Protein AF-A0A359CTF2-F1 (afdb_monomer_lite)

Sequence (781 aa):
MKNLLLIFLCFPIFINGQSLSPWFYEDNHPYCYDSLNTSKTYDYVPNGLQFTPKDNFKGLIIFVNFQGSYSNAPNSITVNGWNHDNVDLSKNYISTVQSDGTALDYFYSNNSQFAQYANNPNVKNISKFYHEMSMQQFYFTSEVYKRNNQVFSVSIDPTDANSWYNLNYKVMQKILSDDSSFNWAPYDNRKNNPYYDFDNTDTITNPPDSIPDYIVFIYKYNAAIGNHLYSNGLTPTNMNTWSGSGGGLASASLSSPINFNGYSFDGCGYTHCLGEASLVGLFIHEVAHNIYGSPHYSGANTVSGAYFFPENGWSMMNLGFGAFSSALGWERWYLDWIDIKSNNQTIFSNIFTSTDLTANGEYILSDFITTGDVVRIKIPNGTGRNQYLWLENHQGVSIFDSRFAINNGDDEPFSPSPRGLVAYIDAINDDKSNTYIFDAGAGGIKYLDSQGKYDYSWDSIYSSPNHLWGNRIYNYHIDNNNPISGQMPCNAIMSNYNYDTVITKVFYTNSTPVDDEAYWLIKRDGTYTDDMLQSNINFPVGSRLGISSSPMLVNYPNYSSTTFQGTYFINGISVEVLEQYSDGRIKIKVRFNDIDVTQNLRWCGKIELNDITENTNPDIIITTNKTLTIDKSGTPNRHTLYNDQFINPTIFSCLNNSYFKMNNTSFVNVDNGSTLSLKSGSKYEVNSGAILRIRSGSTLVIEQGSQLLINDGGQVIIEGTGKLDYQGGTITLNGSNAKLEIAGNLTIAANKTFTFSGSGYVKFSSTASSANNITANAGSA

Foldseek 3Di:
DDDDDDDDDADFFDDDALLDQLQFAFAFAPPPPPPPCPPFDFFFLCLFFFHRQFDDAEEEEAEAAEDDDPPPQPCPPCPPVDDSPDPPVVDDVCPCQDFQQDNQLAFAQDDVVCVVCVQPLNRPYQQNQSCLLLLNGGGYGYGYDDDPSGRDHQYFHQPPDPAPQAVLQRSVVSCCVPCLPDDLVVQQAWATGCNRRDRGVPCVVTNGDLEGSEYEYAYPAALVCQVVCVVRVRHDPPCSVHGCQSAKYLWSHHPDWDARPNHTYPTHYIYGNHHPPNNRLRRLLSVLCRTQVDALQAQALPWQALADFRHAAEASNGSQQHLFQHHDLVSSVLNVSDAAAFPLRPHHQAEEDPVNQDPQQKGKADACSNRVHKHWYWFPPAAPATKIKIKHFHAPSHSRSWGDFDFFLVRHTDFTRAGTIWMKMFRFDDDSRDRPGQFPSHNRIGTAALVFFFQKDWDLDFFQDSRRNRHGHIEIEGDDGEQEPGDFLLTFAFDPNVPDQFQQDDNDGRTRRGPGRTRHHQHYPNRGDPSPSVRRRHADAFGKEDPQDGNHDWHRFGADQVVLAGETEHFQWMKHFHDQDPNRMTMIGIDGLNAERPAAEEYEGEYEYDQHPVLPDANHEDDAQYEYEDFWHSGQRGGGDDPRDSTDAYEYEYEASHEAEYDALYEYEYDDQHEYEYYANYEYEFDANYEYEFEANYEYEAAANGEYHFAANGEYEQDDAYEYEYHHHAYEQAHQRREYEDQAAYEYDALHEDDYDYNYDYHDNHPPDDDPRYHYPHNYD

pLDDT: mean 85.81, std 18.21, range [21.33, 98.94]

Structure (mmCIF, N/CA/C/O backbone):
data_AF-A0A359CTF2-F1
#
_entry.id   AF-A0A359CTF2-F1
#
loop_
_atom_site.group_PDB
_atom_site.id
_atom_site.type_symbol
_atom_site.label_atom_id
_atom_site.label_alt_id
_atom_site.label_comp_id
_atom_site.label_asym_id
_atom_site.label_entity_id
_atom_site.label_seq_id
_atom_site.pdbx_PDB_ins_code
_atom_site.Cartn_x
_atom_site.Cartn_y
_atom_site.Cartn_z
_atom_site.occupancy
_atom_site.B_iso_or_equiv
_atom_site.auth_seq_id
_atom_site.auth_comp_id
_atom_site.auth_asym_id
_atom_site.auth_atom_id
_atom_site.pdbx_PDB_model_num
ATOM 1 N N . MET A 1 1 ? 15.789 -44.305 -26.386 1.00 34.88 1 MET A N 1
ATOM 2 C CA . MET A 1 1 ? 14.995 -43.094 -26.677 1.00 34.88 1 MET A CA 1
ATOM 3 C C . MET A 1 1 ? 15.516 -42.010 -25.732 1.00 34.88 1 MET A C 1
ATOM 5 O O . MET A 1 1 ? 15.122 -42.049 -24.585 1.00 34.88 1 MET A O 1
ATOM 9 N N . LYS A 1 2 ? 16.553 -41.185 -25.950 1.00 26.42 2 LYS A N 1
ATOM 10 C CA . LYS A 1 2 ? 17.190 -40.493 -27.095 1.00 26.42 2 LYS A CA 1
ATOM 11 C C . LYS A 1 2 ? 16.299 -39.496 -27.849 1.00 26.42 2 LYS A C 1
ATOM 13 O O . LYS A 1 2 ? 15.720 -39.874 -28.860 1.00 26.42 2 LYS A O 1
ATOM 18 N N . ASN A 1 3 ? 16.220 -38.274 -27.298 1.00 25.81 3 ASN A N 1
ATOM 19 C CA . ASN A 1 3 ? 16.389 -36.930 -27.908 1.00 25.81 3 ASN A CA 1
ATOM 20 C C . ASN A 1 3 ? 15.610 -35.924 -27.024 1.00 25.81 3 ASN A C 1
ATOM 22 O O . ASN A 1 3 ? 14.391 -35.993 -26.999 1.00 25.81 3 ASN A O 1
ATOM 26 N N . LEU A 1 4 ? 16.203 -35.191 -26.071 1.00 27.14 4 LEU A N 1
ATOM 27 C CA . LEU A 1 4 ? 17.204 -34.107 -26.137 1.00 27.14 4 LEU A CA 1
ATOM 28 C C . LEU A 1 4 ? 16.616 -32.778 -26.653 1.00 27.14 4 LEU A C 1
ATOM 30 O O . LEU A 1 4 ? 16.695 -32.489 -27.841 1.00 27.14 4 LEU A O 1
ATOM 34 N N . LEU A 1 5 ? 16.053 -31.990 -25.728 1.00 22.88 5 LEU A N 1
ATOM 35 C CA . LEU A 1 5 ? 16.020 -30.522 -25.755 1.00 22.88 5 LEU A CA 1
ATOM 36 C C . LEU A 1 5 ? 15.822 -30.030 -24.302 1.00 22.88 5 LEU A C 1
ATOM 38 O O . LEU A 1 5 ? 14.699 -29.882 -23.835 1.00 22.88 5 LEU A O 1
ATOM 42 N N . LEU A 1 6 ? 16.920 -29.885 -23.555 1.00 21.33 6 LEU A N 1
ATOM 43 C CA . LEU A 1 6 ? 16.948 -29.174 -22.272 1.00 21.33 6 LEU A CA 1
ATOM 44 C C . LEU A 1 6 ? 17.590 -27.811 -22.545 1.00 21.33 6 LEU A C 1
ATOM 46 O O . LEU A 1 6 ? 18.758 -27.754 -22.931 1.00 21.33 6 LEU A O 1
ATOM 50 N N . ILE A 1 7 ? 16.818 -26.739 -22.389 1.00 23.25 7 ILE A N 1
ATOM 51 C CA . ILE A 1 7 ? 17.332 -25.369 -22.327 1.00 23.25 7 ILE A CA 1
ATOM 52 C C . ILE A 1 7 ? 17.661 -25.106 -20.854 1.00 23.25 7 ILE A C 1
ATOM 54 O O . ILE A 1 7 ? 16.804 -25.261 -19.990 1.00 23.25 7 ILE A O 1
ATOM 58 N N . PHE A 1 8 ? 18.929 -24.796 -20.589 1.00 21.66 8 PHE A N 1
ATOM 59 C CA . PHE A 1 8 ? 19.497 -24.510 -19.273 1.00 21.66 8 PHE A CA 1
ATOM 60 C C . PHE A 1 8 ? 19.067 -23.125 -18.769 1.00 21.66 8 PHE A C 1
ATOM 62 O O . PHE A 1 8 ? 19.330 -22.137 -19.448 1.00 21.66 8 PHE A O 1
ATOM 69 N N . LEU A 1 9 ? 18.510 -23.054 -17.557 1.00 23.55 9 LEU A N 1
ATOM 70 C CA . LEU A 1 9 ? 18.412 -21.849 -16.723 1.00 23.55 9 LEU A CA 1
ATOM 71 C C . LEU A 1 9 ? 18.496 -22.301 -15.255 1.00 23.55 9 LEU A C 1
ATOM 73 O O . LEU A 1 9 ? 17.495 -22.746 -14.708 1.00 23.55 9 LEU A O 1
ATOM 77 N N . CYS A 1 10 ? 19.684 -22.224 -14.647 1.00 22.80 10 CYS A N 1
ATOM 78 C CA . CYS A 1 10 ? 19.914 -22.570 -13.235 1.00 22.80 10 CYS A CA 1
ATOM 79 C C . CYS A 1 10 ? 20.862 -21.538 -12.591 1.00 22.80 10 CYS A C 1
ATOM 81 O O . CYS A 1 10 ? 21.910 -21.214 -13.161 1.00 22.80 10 CYS A O 1
ATOM 83 N N . PHE A 1 11 ? 20.506 -21.016 -11.412 1.00 29.95 11 PHE A N 1
ATOM 84 C CA . PHE A 1 11 ? 21.159 -19.911 -10.679 1.00 29.95 11 PHE A CA 1
ATOM 85 C C . PHE A 1 11 ? 21.694 -20.381 -9.308 1.00 29.95 11 PHE A C 1
ATOM 87 O O . PHE A 1 11 ? 20.940 -21.027 -8.584 1.00 29.95 11 PHE A O 1
ATOM 94 N N . PRO A 1 12 ? 22.922 -19.998 -8.880 1.00 25.72 12 PRO A N 1
ATOM 95 C CA . PRO A 1 12 ? 23.175 -19.915 -7.433 1.00 25.72 12 PRO A CA 1
ATOM 96 C C . PRO A 1 12 ? 23.999 -18.699 -6.919 1.00 25.72 12 PRO A C 1
ATOM 98 O O . PRO A 1 12 ? 25.099 -18.430 -7.386 1.00 25.72 12 PRO A O 1
ATOM 101 N N . ILE A 1 13 ? 23.423 -18.045 -5.892 1.00 27.03 13 ILE A N 1
ATOM 102 C CA . ILE A 1 13 ? 23.929 -17.627 -4.549 1.00 27.03 13 ILE A CA 1
ATOM 103 C C . ILE A 1 13 ? 25.204 -16.766 -4.384 1.00 27.03 13 ILE A C 1
ATOM 105 O O . ILE A 1 13 ? 26.294 -17.254 -4.650 1.00 27.03 13 ILE A O 1
ATOM 109 N N . PHE A 1 14 ? 25.078 -15.617 -3.682 1.00 27.73 14 PHE A N 1
ATOM 110 C CA . PHE A 1 14 ? 25.972 -15.181 -2.579 1.00 27.73 14 PHE A CA 1
ATOM 111 C C . PHE A 1 14 ? 25.234 -14.342 -1.509 1.00 27.73 14 PHE A C 1
ATOM 113 O O . PHE A 1 14 ? 24.176 -13.777 -1.756 1.00 27.73 14 PHE A O 1
ATOM 120 N N . ILE A 1 15 ? 25.813 -14.347 -0.303 1.00 26.53 15 ILE A N 1
ATOM 121 C CA . ILE A 1 15 ? 25.227 -14.221 1.042 1.00 26.53 15 ILE A CA 1
ATOM 122 C C . ILE A 1 15 ? 25.318 -12.792 1.609 1.00 26.53 15 ILE A C 1
ATOM 124 O O . ILE A 1 15 ? 26.418 -12.253 1.694 1.00 26.53 15 ILE A O 1
ATOM 128 N N . ASN A 1 16 ? 24.199 -12.252 2.104 1.00 25.34 16 ASN A N 1
ATOM 129 C CA . ASN A 1 16 ? 24.033 -11.504 3.368 1.00 25.34 16 ASN A CA 1
ATOM 130 C C . ASN A 1 16 ? 22.548 -11.139 3.516 1.00 25.34 16 ASN A C 1
ATOM 132 O O . ASN A 1 16 ? 21.977 -10.748 2.521 1.00 25.34 16 ASN A O 1
ATOM 136 N N . GLY A 1 17 ? 21.964 -11.279 4.719 1.00 28.66 17 GLY A N 1
ATOM 137 C CA . GLY A 1 17 ? 20.663 -10.734 5.172 1.00 28.66 17 GLY A CA 1
ATOM 138 C C . GLY A 1 17 ? 19.421 -10.958 4.288 1.00 28.66 17 GLY A C 1
ATOM 139 O O . GLY A 1 17 ? 19.388 -10.552 3.143 1.00 28.66 17 GLY A O 1
ATOM 140 N N . GLN A 1 18 ? 18.306 -11.481 4.815 1.00 34.75 18 GLN A N 1
ATOM 141 C CA . GLN A 1 18 ? 17.031 -11.432 4.058 1.00 34.75 18 GLN A CA 1
ATOM 142 C C . GLN A 1 18 ? 16.548 -9.999 3.742 1.00 34.75 18 GLN A C 1
ATOM 144 O O . GLN A 1 18 ? 15.593 -9.845 2.982 1.00 34.75 18 GLN A O 1
ATOM 149 N N . SER A 1 19 ? 17.200 -8.967 4.291 1.00 31.33 19 SER A N 1
ATOM 150 C CA . SER A 1 19 ? 17.039 -7.567 3.888 1.00 31.33 19 SER A CA 1
ATOM 151 C C . SER A 1 19 ? 17.672 -7.250 2.527 1.00 31.33 19 SER A C 1
ATOM 153 O O . SER A 1 19 ? 17.452 -6.176 1.986 1.00 31.33 19 SER A O 1
ATOM 155 N N . LEU A 1 20 ? 18.436 -8.168 1.940 1.00 35.09 20 LEU A N 1
ATOM 156 C CA . LEU A 1 20 ? 19.222 -7.931 0.741 1.00 35.09 20 LEU A CA 1
ATOM 157 C C . LEU A 1 20 ? 18.832 -8.936 -0.348 1.00 35.09 20 LEU A C 1
ATOM 159 O O . LEU A 1 20 ? 19.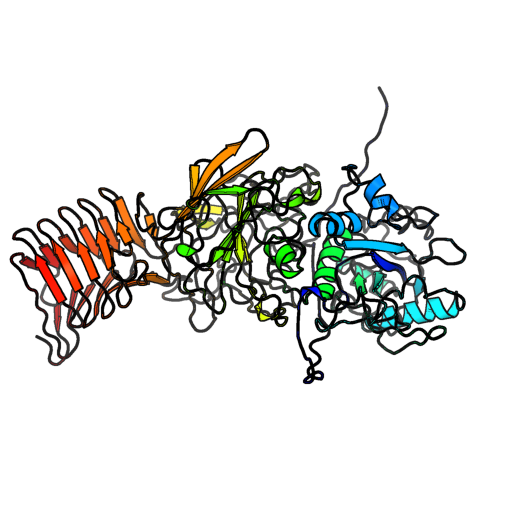498 -9.940 -0.600 1.00 35.09 20 LEU A O 1
ATOM 163 N N . SER A 1 21 ? 17.700 -8.663 -0.997 1.00 33.25 21 SER A N 1
ATOM 164 C CA . SER A 1 21 ? 17.375 -9.298 -2.274 1.00 33.25 21 SER A CA 1
ATOM 165 C C . SER A 1 21 ? 18.466 -8.931 -3.293 1.00 33.25 21 SER A C 1
ATOM 167 O O . SER A 1 21 ? 18.719 -7.742 -3.481 1.00 33.25 21 SER A O 1
ATOM 169 N N . PRO A 1 22 ? 19.094 -9.896 -3.989 1.00 31.92 22 PRO A N 1
ATOM 170 C CA . PRO A 1 22 ? 20.171 -9.631 -4.947 1.00 31.92 22 PRO A CA 1
ATOM 171 C C . PRO A 1 22 ? 19.731 -8.884 -6.218 1.00 31.92 22 PRO A C 1
ATOM 173 O O . PRO A 1 22 ? 20.535 -8.725 -7.133 1.00 31.92 22 PRO A O 1
ATOM 176 N N . TRP A 1 23 ? 18.469 -8.458 -6.313 1.00 40.25 23 TRP A N 1
ATOM 177 C CA . TRP A 1 23 ? 17.878 -8.061 -7.588 1.00 40.25 23 TRP A CA 1
ATOM 178 C C . TRP A 1 23 ? 17.891 -6.567 -7.889 1.00 40.25 23 TRP A C 1
ATOM 180 O O . TRP A 1 23 ? 17.783 -6.239 -9.065 1.00 40.25 23 TRP A O 1
ATOM 190 N N . PHE A 1 24 ? 18.103 -5.688 -6.905 1.00 38.66 24 PHE A N 1
ATOM 191 C CA . PHE A 1 24 ? 18.259 -4.246 -7.131 1.00 38.66 24 PHE A CA 1
ATOM 192 C C . PHE A 1 24 ? 19.086 -3.629 -6.000 1.00 38.66 24 PHE A C 1
ATOM 194 O O . PHE A 1 24 ? 18.597 -3.498 -4.879 1.00 38.66 24 PHE A O 1
ATOM 201 N N . TYR A 1 25 ? 20.344 -3.285 -6.277 1.00 39.31 25 TYR A N 1
ATOM 202 C CA . TYR A 1 25 ? 21.184 -2.515 -5.367 1.00 39.31 25 TYR A CA 1
ATOM 203 C C . TYR A 1 25 ? 21.468 -1.135 -5.962 1.00 39.31 25 TYR A C 1
ATOM 205 O O . TYR A 1 25 ? 22.064 -1.023 -7.022 1.00 39.31 25 TYR A O 1
ATOM 213 N N . GLU A 1 26 ? 21.114 -0.097 -5.214 1.00 43.16 26 GLU A N 1
ATOM 214 C CA . GLU A 1 26 ? 21.564 1.285 -5.408 1.00 43.16 26 GLU A CA 1
ATOM 215 C C . GLU A 1 26 ? 21.229 1.889 -6.782 1.00 43.16 26 GLU A C 1
ATOM 217 O O . GLU A 1 26 ? 21.978 1.749 -7.740 1.00 43.16 26 GLU A O 1
ATOM 222 N N . ASP A 1 27 ? 20.139 2.653 -6.824 1.00 44.91 27 ASP A N 1
ATOM 223 C CA . ASP A 1 27 ? 19.875 3.662 -7.850 1.00 44.91 27 ASP A CA 1
ATOM 224 C C . ASP A 1 27 ? 20.163 5.032 -7.224 1.00 44.91 27 ASP A C 1
ATOM 226 O O . ASP A 1 27 ? 19.716 5.314 -6.110 1.00 44.91 27 ASP A O 1
ATOM 230 N N . ASN A 1 28 ? 20.946 5.866 -7.906 1.00 41.25 28 ASN A N 1
ATOM 231 C CA . ASN A 1 28 ? 21.201 7.229 -7.459 1.00 41.25 28 ASN A CA 1
ATOM 232 C C . ASN A 1 28 ? 20.772 8.202 -8.539 1.00 41.25 28 ASN A C 1
ATOM 234 O O . ASN A 1 28 ? 21.333 8.256 -9.630 1.00 41.25 28 ASN A O 1
ATOM 238 N N . HIS A 1 29 ? 19.827 9.054 -8.196 1.00 46.12 29 HIS A N 1
ATOM 239 C CA . HIS A 1 29 ? 19.410 10.102 -9.093 1.00 46.12 29 HIS A CA 1
ATOM 240 C C . HIS A 1 29 ? 20.409 11.268 -8.990 1.00 46.12 29 HIS A C 1
ATOM 242 O O . HIS A 1 29 ? 20.531 11.874 -7.920 1.00 46.12 29 HIS A O 1
ATOM 248 N N . PRO A 1 30 ? 21.104 11.688 -10.066 1.00 38.97 30 PRO A N 1
ATOM 249 C CA . PRO A 1 30 ? 21.613 13.053 -10.088 1.00 38.97 30 PRO A CA 1
ATOM 250 C C . PRO A 1 30 ? 20.377 13.950 -10.043 1.00 38.97 30 PRO A C 1
ATOM 252 O O . PRO A 1 30 ? 19.595 13.917 -10.986 1.00 38.97 30 PRO A O 1
ATOM 255 N N . TYR A 1 31 ? 20.135 14.654 -8.934 1.00 41.62 31 TYR A N 1
ATOM 256 C CA . TYR A 1 31 ? 19.016 15.585 -8.751 1.00 41.62 31 TYR A CA 1
ATOM 257 C C . TYR A 1 31 ? 18.668 16.312 -10.064 1.00 41.62 31 TYR A C 1
ATOM 259 O O . TYR A 1 31 ? 19.321 17.286 -10.425 1.00 41.62 31 TYR A O 1
ATOM 267 N N . CYS A 1 32 ? 17.652 15.829 -10.788 1.00 37.25 32 CYS A N 1
ATOM 268 C CA . CYS A 1 32 ? 17.127 16.507 -11.974 1.00 37.25 32 CYS A CA 1
ATOM 269 C C . CYS A 1 32 ? 15.927 17.390 -11.617 1.00 37.25 32 CYS A C 1
ATOM 271 O O . CYS A 1 32 ? 15.266 17.935 -12.499 1.00 37.25 32 CYS A O 1
ATOM 273 N N . TYR A 1 33 ? 15.675 17.592 -10.316 1.00 37.72 33 TYR A N 1
ATOM 274 C CA . TYR A 1 33 ? 14.961 18.776 -9.867 1.00 37.72 33 TYR A CA 1
ATOM 275 C C . TYR A 1 33 ? 15.854 19.970 -10.111 1.00 37.72 33 TYR A C 1
ATOM 277 O O . TYR A 1 33 ? 16.556 20.462 -9.225 1.00 37.72 33 TYR A O 1
ATOM 285 N N . ASP A 1 34 ? 15.822 20.426 -11.351 1.00 36.31 34 ASP A N 1
ATOM 286 C CA . ASP A 1 34 ? 16.354 21.714 -11.655 1.00 36.31 34 ASP A CA 1
ATOM 287 C C . ASP A 1 34 ? 15.476 22.751 -10.949 1.00 36.31 34 ASP A C 1
ATOM 289 O O . ASP A 1 34 ? 14.381 23.108 -11.384 1.00 36.31 34 ASP A O 1
ATOM 293 N N . SER A 1 35 ? 15.973 23.241 -9.816 1.00 37.41 35 SER A N 1
ATOM 294 C CA . SER A 1 35 ? 15.488 24.461 -9.171 1.00 37.41 35 SER A CA 1
ATOM 295 C C . SER A 1 35 ? 15.533 25.695 -10.100 1.00 37.41 35 SER A C 1
ATOM 297 O O . SER A 1 35 ? 15.139 26.782 -9.678 1.00 37.41 35 SER A O 1
ATOM 299 N N . LEU A 1 36 ? 15.992 25.558 -11.355 1.00 38.59 36 LEU A N 1
ATOM 300 C CA . LEU A 1 36 ? 16.152 26.647 -12.316 1.00 38.59 36 LEU A CA 1
ATOM 301 C C . LEU A 1 36 ? 14.951 26.934 -13.224 1.00 38.59 36 LEU A C 1
ATOM 303 O O . LEU A 1 36 ? 15.051 27.886 -13.995 1.00 38.59 36 LEU A O 1
ATOM 307 N N . ASN A 1 37 ? 13.811 26.231 -13.144 1.00 42.41 37 ASN A N 1
ATOM 308 C CA . ASN A 1 37 ? 12.670 26.571 -14.010 1.00 42.41 37 ASN A CA 1
ATOM 309 C C . ASN A 1 37 ? 11.421 27.052 -13.260 1.00 42.41 37 ASN A C 1
ATOM 311 O O . ASN A 1 37 ? 10.373 26.416 -13.238 1.00 42.41 37 ASN A O 1
ATOM 315 N N . THR A 1 38 ? 11.521 28.253 -12.688 1.00 42.38 38 THR A N 1
ATOM 316 C CA . THR A 1 38 ? 10.411 29.014 -12.080 1.00 42.38 38 THR A CA 1
ATOM 317 C C . THR A 1 38 ? 9.432 29.611 -13.107 1.00 42.38 38 THR A C 1
ATOM 319 O O . THR A 1 38 ? 8.603 30.445 -12.747 1.00 42.38 38 THR A O 1
ATOM 322 N N . SER A 1 39 ? 9.521 29.206 -14.382 1.00 44.59 39 SER A N 1
ATOM 323 C CA . SER A 1 39 ? 8.751 29.769 -15.502 1.00 44.59 39 SER A CA 1
ATOM 324 C C . SER A 1 39 ? 7.784 28.794 -16.185 1.00 44.59 39 SER A C 1
ATOM 326 O O . SER A 1 39 ? 7.246 29.121 -17.241 1.00 44.59 39 SER A O 1
ATOM 328 N N . LYS A 1 40 ? 7.542 27.612 -15.602 1.00 56.12 40 LYS A N 1
ATOM 329 C CA . LYS A 1 40 ? 6.634 26.618 -16.189 1.00 56.12 40 LYS A CA 1
ATOM 330 C C . LYS A 1 40 ? 5.182 27.082 -16.169 1.00 56.12 40 LYS A C 1
ATOM 332 O O . LYS A 1 40 ? 4.724 27.686 -15.197 1.00 56.12 40 LYS A O 1
ATOM 337 N N . THR A 1 41 ? 4.463 26.766 -17.242 1.00 56.16 41 THR A N 1
ATOM 338 C CA . THR A 1 41 ? 3.078 27.211 -17.430 1.00 56.16 41 THR A CA 1
ATOM 339 C C . THR A 1 41 ? 2.082 26.148 -16.968 1.00 56.16 41 THR A C 1
ATOM 341 O O . THR A 1 41 ? 1.069 26.522 -16.378 1.00 56.16 41 THR A O 1
ATOM 344 N N . TYR A 1 42 ? 2.378 24.855 -17.188 1.00 68.38 42 TYR A N 1
ATOM 345 C CA . TYR A 1 42 ? 1.537 23.717 -16.788 1.00 68.38 42 TYR A CA 1
ATOM 346 C C . TYR A 1 42 ? 2.366 22.424 -16.645 1.00 68.38 42 TYR A C 1
ATOM 348 O O . TYR A 1 42 ? 2.779 21.852 -17.644 1.00 68.38 42 TYR A O 1
ATOM 356 N N . ASP A 1 43 ? 2.571 21.920 -15.425 1.00 85.56 43 ASP A N 1
ATOM 357 C CA . ASP A 1 43 ? 3.131 20.575 -15.219 1.00 85.56 43 ASP A CA 1
ATOM 358 C C . ASP A 1 43 ? 2.029 19.514 -15.434 1.00 85.56 43 ASP A C 1
ATOM 360 O O . ASP A 1 43 ? 0.967 19.587 -14.815 1.00 85.56 43 ASP A O 1
ATOM 364 N N . TYR A 1 44 ? 2.266 18.527 -16.305 1.00 93.69 44 TYR A N 1
ATOM 365 C CA . TYR A 1 44 ? 1.354 17.406 -16.556 1.00 93.69 44 TYR A CA 1
ATOM 366 C C . TYR A 1 44 ? 2.132 16.104 -16.773 1.00 93.69 44 TYR A C 1
ATOM 368 O O . TYR A 1 44 ? 2.814 15.918 -17.775 1.00 93.69 44 TYR A O 1
ATOM 376 N N . VAL A 1 45 ? 2.022 15.177 -15.827 1.00 94.62 45 VAL A N 1
ATOM 377 C CA . VAL A 1 45 ? 2.808 13.935 -15.778 1.00 94.62 45 VAL A CA 1
ATOM 378 C C . VAL A 1 45 ? 2.753 13.116 -17.069 1.00 94.62 45 VAL A C 1
ATOM 380 O O . VAL A 1 45 ? 3.808 12.636 -17.479 1.00 94.62 45 VAL A O 1
ATOM 383 N N . PRO A 1 46 ? 1.604 12.964 -17.756 1.00 96.25 46 PRO A N 1
ATOM 384 C CA . PRO A 1 46 ? 1.554 12.216 -19.011 1.00 96.25 46 PRO A CA 1
ATOM 385 C C . PRO A 1 46 ? 2.413 12.783 -20.143 1.00 96.25 46 PRO A C 1
ATOM 387 O O . PRO A 1 46 ? 2.694 12.045 -21.080 1.00 96.25 46 PRO A O 1
ATOM 390 N N . ASN A 1 47 ? 2.862 14.041 -20.060 1.00 95.81 47 ASN A N 1
ATOM 391 C CA . ASN A 1 47 ? 3.865 14.597 -20.977 1.00 95.81 47 ASN A CA 1
ATOM 392 C C . ASN A 1 47 ? 5.265 13.998 -20.741 1.00 95.81 47 ASN A C 1
ATOM 394 O O . ASN A 1 47 ? 6.110 14.027 -21.632 1.00 95.81 47 ASN A O 1
ATOM 398 N N . GLY A 1 48 ? 5.490 13.412 -19.567 1.00 94.44 48 GLY A N 1
ATOM 399 C CA . GLY A 1 48 ? 6.712 12.734 -19.162 1.00 94.44 48 GLY A CA 1
ATOM 400 C C . GLY A 1 48 ? 7.853 13.667 -18.752 1.00 94.44 48 GLY A C 1
ATOM 401 O O . GLY A 1 48 ? 7.814 14.874 -18.983 1.00 94.44 48 GLY A O 1
ATOM 402 N N . LEU A 1 49 ? 8.877 13.103 -18.112 1.00 92.56 49 LEU A N 1
ATOM 403 C CA . LEU A 1 49 ? 10.062 13.820 -17.645 1.00 92.56 49 LEU A CA 1
ATOM 404 C C . LEU A 1 49 ? 11.097 13.957 -18.769 1.00 92.56 49 LEU A C 1
ATOM 406 O O . LEU A 1 49 ? 11.346 15.070 -19.229 1.00 92.56 49 LEU A O 1
ATOM 410 N N . GLN A 1 50 ? 11.662 12.837 -19.232 1.00 93.06 50 GLN A N 1
ATOM 411 C CA . GLN A 1 50 ? 12.619 12.801 -20.348 1.00 93.06 50 GLN A CA 1
ATOM 412 C C . GLN A 1 50 ? 11.941 12.610 -21.708 1.00 93.06 50 GLN A C 1
ATOM 414 O O . GLN A 1 50 ? 12.437 13.112 -22.714 1.00 93.06 50 GLN A O 1
ATOM 419 N N . PHE A 1 51 ? 10.785 11.942 -21.747 1.00 95.12 51 PHE A N 1
ATOM 420 C CA . PHE A 1 51 ? 9.990 11.769 -22.963 1.00 95.12 51 PHE A CA 1
ATOM 421 C C . PHE A 1 51 ? 8.523 11.448 -22.659 1.00 95.12 51 PHE A C 1
ATOM 423 O O . PHE A 1 51 ? 8.207 10.885 -21.611 1.00 95.12 51 PHE A O 1
ATOM 430 N N . THR A 1 52 ? 7.631 11.738 -23.609 1.00 97.12 52 THR A N 1
ATOM 431 C CA . THR A 1 52 ? 6.210 11.381 -23.525 1.00 97.12 52 THR A CA 1
ATOM 432 C C . THR A 1 52 ? 6.005 9.892 -23.851 1.00 97.12 52 THR A C 1
ATOM 434 O O . THR A 1 52 ? 6.339 9.459 -24.960 1.00 97.12 52 THR A O 1
ATOM 437 N N . PRO A 1 53 ? 5.429 9.075 -22.947 1.00 96.88 53 PRO A N 1
ATOM 438 C CA . PRO A 1 53 ? 5.270 7.629 -23.128 1.00 96.88 53 PRO A CA 1
ATOM 439 C C . PRO A 1 53 ? 4.032 7.278 -23.975 1.00 96.88 53 PRO A C 1
ATOM 441 O O . PRO A 1 53 ? 3.148 6.534 -23.542 1.00 96.88 53 PRO A O 1
ATOM 444 N N . LYS A 1 54 ? 3.956 7.856 -25.177 1.00 96.56 54 LYS A N 1
ATOM 445 C CA . LYS A 1 54 ? 2.901 7.681 -26.187 1.00 96.56 54 LYS A CA 1
ATOM 446 C C . LYS A 1 54 ? 3.535 7.596 -27.575 1.00 96.56 54 LYS A C 1
ATOM 448 O O . LYS A 1 54 ? 4.675 8.022 -27.753 1.00 96.56 54 LYS A O 1
ATOM 453 N N . ASP A 1 55 ? 2.819 7.042 -28.546 1.00 96.50 55 ASP A N 1
ATOM 454 C CA . ASP A 1 55 ? 3.233 6.886 -29.945 1.00 96.50 55 ASP A CA 1
ATOM 455 C C . ASP A 1 55 ? 4.594 6.180 -30.131 1.00 96.50 55 ASP A C 1
ATOM 457 O O . ASP A 1 55 ? 5.032 5.383 -29.299 1.00 96.50 55 ASP A O 1
ATOM 461 N N . ASN A 1 56 ? 5.234 6.393 -31.283 1.00 96.00 56 ASN A N 1
ATOM 462 C CA . ASN A 1 56 ? 6.458 5.716 -31.704 1.00 96.00 56 ASN A CA 1
ATOM 463 C C . ASN A 1 56 ? 7.685 6.328 -31.053 1.00 96.00 56 ASN A C 1
ATOM 465 O O . ASN A 1 56 ? 7.968 7.508 -31.264 1.00 96.00 56 ASN A O 1
ATOM 469 N N . PHE A 1 57 ? 8.433 5.520 -30.314 1.00 96.19 57 PHE A N 1
ATOM 470 C CA . PHE A 1 57 ? 9.664 5.934 -29.660 1.00 96.19 57 PHE A CA 1
ATOM 471 C C . PHE A 1 57 ? 10.769 4.934 -29.967 1.00 96.19 57 PHE A C 1
ATOM 473 O O . PHE A 1 57 ? 10.535 3.720 -29.969 1.00 96.19 57 PHE A O 1
ATOM 480 N N . LYS A 1 58 ? 11.966 5.437 -30.268 1.00 95.19 58 LYS A N 1
ATOM 481 C CA . LYS A 1 58 ? 13.083 4.602 -30.701 1.00 95.19 58 LYS A CA 1
ATOM 482 C C . LYS A 1 58 ? 14.336 4.924 -29.900 1.00 95.19 58 LYS A C 1
ATOM 484 O O . LYS A 1 58 ? 14.920 5.985 -30.062 1.00 95.19 58 LYS A O 1
ATOM 489 N N . GLY A 1 59 ? 14.760 3.972 -29.075 1.00 95.12 59 GLY A N 1
ATOM 490 C CA . GLY A 1 59 ? 16.008 4.059 -28.319 1.00 95.12 59 GLY A CA 1
ATOM 491 C C . GLY A 1 59 ? 17.196 3.391 -29.017 1.00 95.12 59 GLY A C 1
ATOM 492 O O . GLY A 1 59 ? 17.035 2.557 -29.916 1.00 95.12 59 GLY A O 1
ATOM 493 N N . LEU A 1 60 ? 18.400 3.712 -28.544 1.00 94.50 60 LEU A N 1
ATOM 494 C CA . LEU A 1 60 ? 19.654 3.061 -28.927 1.00 94.50 60 LEU A CA 1
ATOM 495 C C . LEU A 1 60 ? 20.258 2.307 -27.736 1.00 94.50 60 LEU A C 1
ATOM 497 O O . LEU A 1 60 ? 20.461 2.880 -26.668 1.00 94.50 60 LEU A O 1
ATOM 501 N N . ILE A 1 61 ? 20.612 1.039 -27.939 1.00 91.50 61 ILE A N 1
ATOM 502 C CA . ILE A 1 61 ? 21.304 0.207 -26.950 1.00 91.50 61 ILE A CA 1
ATOM 503 C C . ILE A 1 61 ? 22.782 0.084 -27.322 1.00 91.50 61 ILE A C 1
ATOM 505 O O . ILE A 1 61 ? 23.124 -0.347 -28.425 1.00 91.50 61 ILE A O 1
ATOM 509 N N . ILE A 1 62 ? 23.672 0.412 -26.389 1.00 91.31 62 ILE A N 1
ATOM 510 C CA . ILE A 1 62 ? 25.122 0.335 -26.566 1.00 91.31 62 ILE A CA 1
ATOM 511 C C . ILE A 1 62 ? 25.688 -0.655 -25.548 1.00 91.31 62 ILE A C 1
ATOM 513 O O . ILE A 1 62 ? 25.755 -0.366 -24.356 1.00 91.31 62 ILE A O 1
ATOM 517 N N . PHE A 1 63 ? 26.145 -1.816 -26.020 1.00 86.12 63 PHE A N 1
ATOM 518 C CA . PHE A 1 63 ? 26.885 -2.760 -25.181 1.00 86.12 63 PHE A CA 1
ATOM 519 C C . PHE A 1 63 ? 28.332 -2.308 -25.012 1.00 86.12 63 PHE A C 1
ATOM 521 O O . PHE A 1 63 ? 29.008 -1.983 -25.993 1.00 86.12 63 PHE A O 1
ATOM 528 N N . VAL A 1 64 ? 28.827 -2.337 -23.777 1.00 85.81 64 VAL A N 1
ATOM 529 C CA . VAL A 1 64 ? 30.139 -1.805 -23.404 1.00 85.81 64 VAL A CA 1
ATOM 530 C C . VAL A 1 64 ? 31.007 -2.886 -22.766 1.00 85.81 64 VAL A C 1
ATOM 532 O O . VAL A 1 64 ? 30.553 -3.656 -21.919 1.00 85.81 64 VAL A O 1
ATOM 535 N N . ASN A 1 65 ? 32.278 -2.918 -23.164 1.00 80.44 65 ASN A N 1
ATOM 536 C CA . ASN A 1 65 ? 33.334 -3.791 -22.653 1.00 80.44 65 ASN A CA 1
ATOM 537 C C . ASN A 1 65 ? 34.513 -2.971 -22.102 1.00 80.44 65 ASN A C 1
ATOM 539 O O . ASN A 1 65 ? 34.750 -1.845 -22.538 1.00 80.44 65 ASN A O 1
ATOM 543 N N . PHE A 1 66 ? 35.315 -3.574 -21.222 1.00 78.75 66 PHE A N 1
ATOM 544 C CA . PHE A 1 66 ? 36.591 -3.010 -20.765 1.00 78.75 66 PHE A CA 1
ATOM 545 C C . PHE A 1 66 ? 37.780 -3.616 -21.529 1.00 78.75 66 PHE A C 1
ATOM 547 O O . PHE A 1 66 ? 37.800 -4.815 -21.809 1.00 78.75 66 PHE A O 1
ATOM 554 N N . GLN A 1 67 ? 38.765 -2.790 -21.888 1.00 75.69 67 GLN A N 1
ATOM 555 C CA . GLN A 1 67 ? 40.008 -3.212 -22.542 1.00 75.69 67 GLN A CA 1
ATOM 556 C C . GLN A 1 67 ? 40.967 -3.864 -21.523 1.00 75.69 67 GLN A C 1
ATOM 558 O O . GLN A 1 67 ? 41.232 -3.286 -20.475 1.00 75.69 67 GLN A O 1
ATOM 563 N N . GLY A 1 68 ? 41.508 -5.054 -21.830 1.00 60.28 68 GLY A N 1
ATOM 564 C CA . GLY A 1 68 ? 42.502 -5.764 -21.004 1.00 60.28 68 GLY A CA 1
ATOM 565 C C . GLY A 1 68 ? 42.482 -7.296 -21.180 1.00 60.28 68 GLY A C 1
ATOM 566 O O . GLY A 1 68 ? 41.508 -7.850 -21.687 1.00 60.28 68 GLY A O 1
ATOM 567 N N . SER A 1 69 ? 43.563 -7.992 -20.787 1.00 45.75 69 SER A N 1
ATOM 568 C CA . SER A 1 69 ? 43.667 -9.468 -20.836 1.00 45.75 69 SER A CA 1
ATOM 569 C C . SER A 1 69 ? 43.245 -10.114 -19.512 1.00 45.75 69 SER A C 1
ATOM 571 O O . SER A 1 69 ? 43.870 -9.884 -18.482 1.00 45.75 69 SER A O 1
ATOM 573 N N . TYR A 1 70 ? 42.257 -11.012 -19.557 1.00 50.34 70 TYR A N 1
ATOM 574 C CA . TYR A 1 70 ? 41.742 -11.801 -18.421 1.00 50.34 70 TYR A CA 1
ATOM 575 C C . TYR A 1 70 ? 42.649 -12.981 -18.009 1.00 50.34 70 TYR A C 1
ATOM 577 O O . TYR A 1 70 ? 42.171 -13.989 -17.496 1.00 50.34 70 TYR A O 1
ATOM 585 N N . SER A 1 71 ? 43.962 -12.913 -18.239 1.00 40.53 71 SER A N 1
ATOM 586 C CA . SER A 1 71 ? 44.841 -14.091 -18.128 1.00 40.53 71 SER A CA 1
ATOM 587 C C . SER A 1 71 ? 45.030 -14.635 -16.704 1.00 40.53 71 SER A C 1
ATOM 589 O O . SER A 1 71 ? 45.533 -15.745 -16.564 1.00 40.53 71 SER A O 1
ATOM 591 N N . ASN A 1 72 ? 44.625 -13.889 -15.666 1.00 39.38 72 ASN A N 1
ATOM 592 C CA . ASN A 1 72 ? 44.794 -14.261 -14.253 1.00 39.38 72 ASN A CA 1
ATOM 593 C C . ASN A 1 72 ? 43.485 -14.285 -13.443 1.00 39.38 72 ASN A C 1
ATOM 595 O O . ASN A 1 72 ? 43.528 -14.476 -12.226 1.00 39.38 72 ASN A O 1
ATOM 599 N N . ALA A 1 73 ? 42.322 -14.114 -14.083 1.00 40.59 73 ALA A N 1
ATOM 600 C CA . ALA A 1 73 ? 41.061 -14.337 -13.387 1.00 40.59 73 ALA A CA 1
ATOM 601 C C . ALA A 1 73 ? 40.978 -15.833 -13.020 1.00 40.59 73 ALA A C 1
ATOM 603 O O . ALA A 1 73 ? 41.203 -16.673 -13.893 1.00 40.59 73 ALA A O 1
ATOM 604 N N . PRO A 1 74 ? 40.723 -16.208 -11.753 1.00 39.59 74 PRO A N 1
ATOM 605 C CA . PRO A 1 74 ? 40.642 -17.614 -11.377 1.00 39.59 74 PRO A CA 1
ATOM 606 C C . PRO A 1 74 ? 39.604 -18.327 -12.252 1.00 39.59 74 PRO A C 1
ATOM 608 O O . PRO A 1 74 ? 38.437 -17.943 -12.262 1.00 39.59 74 PRO A O 1
ATOM 611 N N . ASN A 1 75 ? 40.034 -19.393 -12.940 1.00 38.16 75 ASN A N 1
ATOM 612 C CA . ASN A 1 75 ? 39.250 -20.256 -13.845 1.00 38.16 75 ASN A CA 1
ATOM 613 C C . ASN A 1 75 ? 38.005 -20.920 -13.203 1.00 38.16 75 ASN A C 1
ATOM 615 O O . ASN A 1 75 ? 37.448 -21.853 -13.767 1.00 38.16 75 ASN A O 1
ATOM 619 N N . SER A 1 76 ? 37.608 -20.523 -11.994 1.00 35.56 76 SER A N 1
ATOM 620 C CA . SER A 1 76 ? 36.586 -21.185 -11.178 1.00 35.56 76 SER A CA 1
ATOM 621 C C . SER A 1 76 ? 35.576 -20.235 -10.534 1.00 35.56 76 SER A C 1
ATOM 623 O O . SER A 1 76 ? 34.737 -20.701 -9.769 1.00 35.56 76 SER A O 1
ATOM 625 N N . ILE A 1 77 ? 35.596 -18.930 -10.839 1.00 35.78 77 ILE A N 1
ATOM 626 C CA . ILE A 1 77 ? 34.455 -18.080 -10.472 1.00 35.78 77 ILE A CA 1
ATOM 627 C C . ILE A 1 77 ? 33.399 -18.250 -11.561 1.00 35.78 77 ILE A C 1
ATOM 629 O O . ILE A 1 77 ? 33.369 -17.530 -12.557 1.00 35.78 77 ILE A O 1
ATOM 633 N N . THR A 1 78 ? 32.551 -19.257 -11.381 1.00 33.94 78 THR A N 1
ATOM 634 C CA . THR A 1 78 ? 31.330 -19.435 -12.160 1.00 33.94 78 THR A CA 1
ATOM 635 C C . THR A 1 78 ? 30.356 -18.324 -11.761 1.00 33.94 78 THR A C 1
ATOM 637 O O . THR A 1 78 ? 29.597 -18.465 -10.809 1.00 33.94 78 THR A O 1
ATOM 640 N N . VAL A 1 79 ? 30.404 -17.179 -12.444 1.00 35.03 79 VAL A N 1
ATOM 641 C CA . VAL A 1 79 ? 29.310 -16.202 -12.378 1.00 35.03 79 VAL A CA 1
ATOM 642 C C . VAL A 1 79 ? 28.272 -16.679 -13.385 1.00 35.03 79 VAL A C 1
ATOM 644 O O . VAL A 1 79 ? 28.482 -16.552 -14.588 1.00 35.03 79 VAL A O 1
ATOM 647 N N . ASN A 1 80 ? 27.184 -17.306 -12.939 1.00 36.31 80 ASN A N 1
ATOM 648 C CA . ASN A 1 80 ? 26.163 -17.787 -13.875 1.00 36.31 80 ASN A CA 1
ATOM 649 C C . ASN A 1 80 ? 25.598 -16.618 -14.707 1.00 36.31 80 ASN A C 1
ATOM 651 O O . ASN A 1 80 ? 25.285 -15.557 -14.175 1.00 36.31 80 ASN A O 1
ATOM 655 N N . GLY A 1 81 ? 25.544 -16.810 -16.030 1.00 36.41 81 GLY A N 1
ATOM 656 C CA . GLY A 1 81 ? 25.405 -15.749 -17.045 1.00 36.41 81 GLY A CA 1
ATOM 657 C C . GLY A 1 81 ? 26.709 -15.465 -17.806 1.00 36.41 81 GLY A C 1
ATOM 658 O O . GLY A 1 81 ? 26.694 -14.890 -18.888 1.00 36.41 81 GLY A O 1
ATOM 659 N N . TRP A 1 82 ? 27.838 -15.943 -17.281 1.00 36.81 82 TRP A N 1
ATOM 660 C CA . TRP A 1 82 ? 29.161 -15.852 -17.882 1.00 36.81 82 TRP A CA 1
ATOM 661 C C . TRP A 1 82 ? 29.804 -17.234 -17.922 1.00 36.81 82 TRP A C 1
ATOM 663 O O . TRP A 1 82 ? 30.376 -17.706 -16.940 1.00 36.81 82 TRP A O 1
ATOM 673 N N . ASN A 1 83 ? 29.722 -17.910 -19.067 1.00 32.56 83 ASN A N 1
ATOM 674 C CA . ASN A 1 83 ? 30.439 -19.166 -19.229 1.00 32.56 83 ASN A CA 1
ATOM 675 C C . ASN A 1 83 ? 31.931 -18.862 -19.462 1.00 32.56 83 ASN A C 1
ATOM 677 O O . ASN A 1 83 ? 32.310 -18.370 -20.524 1.00 32.56 83 ASN A O 1
ATOM 681 N N . HIS A 1 84 ? 32.766 -19.103 -18.448 1.00 35.91 84 HIS A N 1
ATOM 682 C CA . HIS A 1 84 ? 34.221 -18.901 -18.504 1.00 35.91 84 HIS A CA 1
ATOM 683 C C . HIS A 1 84 ? 34.981 -20.082 -19.134 1.00 35.91 84 HIS A C 1
ATOM 685 O O . HIS A 1 84 ? 36.211 -20.045 -19.217 1.00 35.91 84 HIS A O 1
ATOM 691 N N . ASP A 1 85 ? 34.278 -21.096 -19.643 1.00 28.20 85 ASP A N 1
ATOM 692 C CA . ASP A 1 85 ? 34.893 -22.163 -20.427 1.00 28.20 85 ASP A CA 1
ATOM 693 C C . ASP A 1 85 ? 35.264 -21.631 -21.821 1.00 28.20 85 ASP A C 1
ATOM 695 O O . ASP A 1 85 ? 34.458 -21.619 -22.747 1.00 28.20 85 ASP A O 1
ATOM 699 N N . ASN A 1 86 ? 36.516 -21.182 -21.958 1.00 31.72 86 ASN A N 1
ATOM 700 C CA . ASN A 1 86 ? 37.094 -20.572 -23.160 1.00 31.72 86 ASN A CA 1
ATOM 701 C C . ASN A 1 86 ? 36.350 -19.307 -23.613 1.00 31.72 86 ASN A C 1
ATOM 703 O O . ASN A 1 86 ? 35.559 -19.337 -24.557 1.00 31.72 86 ASN A O 1
ATOM 707 N N . VAL A 1 87 ? 36.667 -18.174 -22.976 1.00 34.72 87 VAL A N 1
ATOM 708 C CA . VAL A 1 87 ? 36.233 -16.838 -23.411 1.00 34.72 87 VAL A CA 1
ATOM 709 C C . VAL A 1 87 ? 36.895 -16.493 -24.748 1.00 34.72 87 VAL A C 1
ATOM 711 O O . VAL A 1 87 ? 37.885 -15.771 -24.841 1.00 34.72 87 VAL A O 1
ATOM 714 N N . ASP A 1 88 ? 36.320 -17.032 -25.811 1.00 37.25 88 ASP A N 1
ATOM 715 C CA . ASP A 1 88 ? 36.273 -16.365 -27.092 1.00 37.25 88 ASP A CA 1
ATOM 716 C C . ASP A 1 88 ? 35.507 -15.053 -26.874 1.00 37.25 88 ASP A C 1
ATOM 718 O O . ASP A 1 88 ? 34.286 -15.051 -26.734 1.00 37.25 88 ASP A O 1
ATOM 722 N N . LEU A 1 89 ? 36.228 -13.931 -26.796 1.00 40.03 89 LEU A N 1
ATOM 723 C CA . LEU A 1 89 ? 35.656 -12.588 -26.626 1.00 40.03 89 LEU A CA 1
ATOM 724 C C . LEU A 1 89 ? 34.692 -12.199 -27.768 1.00 40.03 89 LEU A C 1
ATOM 726 O O . LEU A 1 89 ? 34.031 -11.168 -27.669 1.00 40.03 89 LEU A O 1
ATOM 730 N N . SER A 1 90 ? 34.585 -13.017 -28.825 1.00 35.59 90 SER A N 1
ATOM 731 C CA . SER A 1 90 ? 33.562 -12.902 -29.868 1.00 35.59 90 SER A CA 1
ATOM 732 C C . SER A 1 90 ? 32.212 -13.554 -29.516 1.00 35.59 90 SER A C 1
ATOM 734 O O . SER A 1 90 ? 31.267 -13.435 -30.292 1.00 35.59 90 SER A O 1
ATOM 736 N N . LYS A 1 91 ? 32.081 -14.196 -28.344 1.00 38.19 91 LYS A N 1
ATOM 737 C CA . LYS A 1 91 ? 30.832 -14.777 -27.822 1.00 38.19 91 LYS A CA 1
ATOM 738 C C . LYS A 1 91 ? 30.599 -14.309 -26.376 1.00 38.19 91 LYS A C 1
ATOM 740 O O . LYS A 1 91 ? 31.437 -14.532 -25.518 1.00 38.19 91 LYS A O 1
ATOM 745 N N . ASN A 1 92 ? 29.492 -13.710 -25.956 1.00 45.50 92 ASN A N 1
ATOM 746 C CA . ASN A 1 92 ? 28.334 -13.158 -26.636 1.00 45.50 92 ASN A CA 1
ATOM 747 C C . ASN A 1 92 ? 27.596 -12.311 -25.572 1.00 45.50 92 ASN A C 1
ATOM 749 O O . ASN A 1 92 ? 26.967 -12.889 -24.699 1.00 45.50 92 ASN A O 1
ATOM 753 N N . TYR A 1 93 ? 27.626 -10.977 -25.678 1.00 48.22 93 TYR A N 1
ATOM 754 C CA . TYR A 1 93 ? 26.418 -10.178 -25.376 1.00 48.22 93 TYR A CA 1
ATOM 755 C C . TYR A 1 93 ? 25.313 -10.423 -26.425 1.00 48.22 93 TYR A C 1
ATOM 757 O O . TYR A 1 93 ? 24.178 -9.980 -26.342 1.00 48.22 93 TYR A O 1
ATOM 765 N N . ILE A 1 94 ? 25.721 -11.078 -27.514 1.00 50.56 94 ILE A N 1
ATOM 766 C CA . ILE A 1 94 ? 25.071 -11.130 -28.816 1.00 50.56 94 ILE A CA 1
ATOM 767 C C . ILE A 1 94 ? 24.478 -12.537 -29.032 1.00 50.56 94 ILE A C 1
ATOM 769 O O . ILE A 1 94 ? 24.113 -12.908 -30.133 1.00 50.56 94 ILE A O 1
ATOM 773 N N . SER A 1 95 ? 24.382 -13.392 -28.003 1.00 48.69 95 SER A N 1
ATOM 774 C CA . SER A 1 95 ? 23.779 -14.725 -28.215 1.00 48.69 95 SER A CA 1
ATOM 775 C C . SER A 1 95 ? 22.267 -14.628 -28.407 1.00 48.69 95 SER A C 1
ATOM 777 O O . SER A 1 95 ? 21.700 -15.391 -29.185 1.00 48.69 95 SER A O 1
ATOM 779 N N . THR A 1 96 ? 21.654 -13.650 -27.742 1.00 60.78 96 THR A N 1
ATOM 780 C CA . THR A 1 96 ? 20.239 -13.269 -27.831 1.00 60.78 96 THR A CA 1
ATOM 781 C C . THR A 1 96 ? 20.002 -12.167 -28.873 1.00 60.78 96 THR A C 1
ATOM 783 O O . THR A 1 96 ? 18.882 -11.989 -29.354 1.00 60.78 96 THR A O 1
ATOM 786 N N . VAL A 1 97 ? 21.061 -11.451 -29.275 1.00 63.69 97 VAL A N 1
ATOM 787 C CA . VAL A 1 97 ? 21.028 -10.447 -30.348 1.00 63.69 97 VAL A CA 1
ATOM 788 C C . VAL A 1 97 ? 21.447 -11.089 -31.666 1.00 63.69 97 VAL A C 1
ATOM 790 O O . VAL A 1 97 ? 22.600 -11.441 -31.881 1.00 63.69 97 VAL A O 1
ATOM 793 N N . GLN A 1 98 ? 20.515 -11.219 -32.596 1.00 68.38 98 GLN A N 1
ATOM 794 C CA . GLN A 1 98 ? 20.792 -11.766 -33.917 1.00 68.38 98 GLN A CA 1
ATOM 795 C C . GLN A 1 98 ? 21.804 -10.895 -34.681 1.00 68.38 98 GLN A C 1
ATOM 797 O O . GLN A 1 98 ? 21.988 -9.711 -34.399 1.00 68.38 98 GLN A O 1
ATOM 802 N N . SER A 1 99 ? 22.464 -11.467 -35.693 1.00 65.31 99 SER A N 1
ATOM 803 C CA . SER A 1 99 ? 23.497 -10.769 -36.478 1.00 65.31 99 SER A CA 1
ATOM 804 C C . SER A 1 99 ? 22.994 -9.509 -37.193 1.00 65.31 99 SER A C 1
ATOM 806 O O . SER A 1 99 ? 23.793 -8.649 -37.556 1.00 65.31 99 SER A O 1
ATOM 808 N N . ASP A 1 100 ? 21.682 -9.401 -37.404 1.00 65.19 100 ASP A N 1
ATOM 809 C CA . ASP A 1 100 ? 21.011 -8.224 -37.960 1.00 65.19 100 ASP A CA 1
ATOM 810 C C . ASP A 1 100 ? 20.692 -7.145 -36.902 1.00 65.19 100 ASP A C 1
ATOM 812 O O . ASP A 1 100 ? 20.127 -6.102 -37.232 1.00 65.19 100 ASP A O 1
ATOM 816 N N . GLY A 1 101 ? 21.082 -7.361 -35.641 1.00 64.88 101 GLY A N 1
ATOM 817 C CA . GLY A 1 101 ? 20.831 -6.491 -34.492 1.00 64.88 101 GLY A CA 1
ATOM 818 C C . GLY A 1 101 ? 19.487 -6.682 -33.808 1.00 64.88 101 GLY A C 1
ATOM 819 O O . GLY A 1 101 ? 19.184 -5.919 -32.892 1.00 64.88 101 GLY A O 1
ATOM 820 N N . THR A 1 102 ? 18.695 -7.672 -34.219 1.00 74.75 102 THR A N 1
ATOM 821 C CA . THR A 1 102 ? 17.429 -7.990 -33.559 1.00 74.75 102 THR A CA 1
ATOM 822 C C . THR A 1 102 ? 17.691 -8.609 -32.192 1.00 74.75 102 THR A C 1
ATOM 824 O O . THR A 1 102 ? 18.238 -9.703 -32.100 1.00 74.75 102 THR A O 1
ATOM 827 N N . ALA A 1 103 ? 17.247 -7.945 -31.129 1.00 80.56 103 ALA A N 1
ATOM 828 C CA . ALA A 1 103 ? 17.367 -8.408 -29.747 1.00 80.56 103 ALA A CA 1
ATOM 829 C C . ALA A 1 103 ? 15.990 -8.805 -29.190 1.00 80.56 103 ALA A C 1
ATOM 831 O O . ALA A 1 103 ? 15.517 -8.203 -28.229 1.00 80.56 103 ALA A O 1
ATOM 832 N N . LEU A 1 104 ? 15.315 -9.771 -29.832 1.00 84.44 104 LEU A N 1
ATOM 833 C CA . LEU A 1 104 ? 13.888 -10.068 -29.600 1.00 84.44 104 LEU A CA 1
ATOM 834 C C . LEU A 1 104 ? 13.554 -10.396 -28.137 1.00 84.44 104 LEU A C 1
ATOM 836 O O . LEU A 1 104 ? 12.453 -10.087 -27.679 1.00 84.44 104 LEU A O 1
ATOM 840 N N . ASP A 1 105 ? 14.506 -10.971 -27.406 1.00 81.88 105 ASP A N 1
ATOM 841 C CA . ASP A 1 105 ? 14.359 -11.299 -25.986 1.00 81.88 105 ASP A CA 1
ATOM 842 C C . ASP A 1 105 ? 14.214 -10.044 -25.104 1.00 81.88 105 ASP A C 1
ATOM 844 O O . ASP A 1 105 ? 13.672 -10.114 -24.003 1.00 81.88 105 ASP A O 1
ATOM 848 N N . TYR A 1 106 ? 14.633 -8.877 -25.605 1.00 84.88 106 TYR A N 1
ATOM 849 C CA . TYR A 1 106 ? 14.631 -7.611 -24.873 1.00 84.88 106 TYR A CA 1
ATOM 850 C C . TYR A 1 106 ? 13.743 -6.548 -25.520 1.00 84.88 106 TYR A C 1
ATOM 852 O O . TYR A 1 106 ? 12.970 -5.902 -24.814 1.00 84.88 106 TYR A O 1
ATOM 860 N N . PHE A 1 107 ? 13.769 -6.408 -26.848 1.00 90.31 107 PHE A N 1
ATOM 861 C CA . PHE A 1 107 ? 13.033 -5.364 -27.562 1.00 90.31 107 PHE A CA 1
ATOM 862 C C . PHE A 1 107 ? 12.534 -5.812 -28.930 1.00 90.31 107 PHE A C 1
ATOM 864 O O . PHE A 1 107 ? 13.077 -6.707 -29.577 1.00 90.31 107 PHE A O 1
ATOM 871 N N . TYR A 1 108 ? 11.523 -5.100 -29.410 1.00 94.00 108 TYR A N 1
ATOM 872 C CA . TYR A 1 108 ? 11.226 -5.005 -30.828 1.00 94.00 108 TYR A CA 1
ATOM 873 C C . TYR A 1 108 ? 12.104 -3.926 -31.464 1.00 94.00 108 TYR A C 1
ATOM 875 O O . TYR A 1 108 ? 12.232 -2.818 -30.950 1.00 94.00 108 TYR A O 1
ATOM 883 N N . SER A 1 109 ? 12.682 -4.245 -32.615 1.00 91.00 109 SER A N 1
ATOM 884 C CA . SER A 1 109 ? 13.482 -3.336 -33.435 1.00 91.00 109 SER A CA 1
ATOM 885 C C . SER A 1 109 ? 12.636 -2.484 -34.378 1.00 91.00 109 SER A C 1
ATOM 887 O O . SER A 1 109 ? 13.129 -1.504 -34.928 1.00 91.00 109 SER A O 1
ATOM 889 N N . ASN A 1 110 ? 11.369 -2.847 -34.602 1.00 92.00 110 ASN A N 1
ATOM 890 C CA . ASN A 1 110 ? 10.442 -2.058 -35.409 1.00 92.00 110 ASN A CA 1
ATOM 891 C C . ASN A 1 110 ? 8.972 -2.378 -35.097 1.00 92.00 110 ASN A C 1
ATOM 893 O O . ASN A 1 110 ? 8.644 -3.402 -34.497 1.00 92.00 110 ASN A O 1
ATOM 897 N N . ASN A 1 111 ? 8.073 -1.534 -35.601 1.00 94.44 111 ASN A N 1
ATOM 898 C CA . ASN A 1 111 ? 6.651 -1.619 -35.282 1.00 94.44 111 ASN A CA 1
ATOM 899 C C . ASN A 1 111 ? 5.926 -2.858 -35.822 1.00 94.44 111 ASN A C 1
ATOM 901 O O . ASN A 1 111 ? 4.913 -3.268 -35.259 1.00 94.44 111 ASN A O 1
ATOM 905 N N . SER A 1 112 ? 6.418 -3.482 -36.898 1.00 94.19 112 SER A N 1
ATOM 906 C CA . SER A 1 112 ? 5.756 -4.674 -37.452 1.00 94.19 112 SER A CA 1
ATOM 907 C C . SER A 1 112 ? 5.788 -5.860 -36.479 1.00 94.19 112 SER A C 1
ATOM 909 O O . SER A 1 112 ? 4.907 -6.722 -36.507 1.00 94.19 112 SER A O 1
ATOM 911 N N . GLN A 1 113 ? 6.760 -5.863 -35.562 1.00 94.50 113 GLN A N 1
ATOM 912 C CA . GLN A 1 113 ? 6.946 -6.925 -34.582 1.00 94.50 113 GLN A CA 1
ATOM 913 C C . GLN A 1 113 ? 5.876 -6.932 -33.481 1.00 94.50 113 GLN A C 1
ATOM 915 O O . GLN A 1 113 ? 5.591 -8.007 -32.953 1.00 94.50 113 GLN A O 1
ATOM 920 N N . PHE A 1 114 ? 5.212 -5.803 -33.192 1.00 95.19 114 PHE A N 1
ATOM 921 C CA . PHE A 1 114 ? 4.081 -5.783 -32.251 1.00 95.19 114 PHE A CA 1
ATOM 922 C C . PHE A 1 114 ? 2.940 -6.672 -32.747 1.00 95.19 114 PHE A C 1
ATOM 924 O O . PHE A 1 114 ? 2.467 -7.536 -32.015 1.00 95.19 114 PHE A O 1
ATOM 931 N N . ALA A 1 115 ? 2.562 -6.547 -34.023 1.00 94.31 115 ALA A N 1
ATOM 932 C CA . ALA A 1 115 ? 1.547 -7.410 -34.624 1.00 94.31 115 ALA A CA 1
ATOM 933 C C . ALA A 1 115 ? 2.038 -8.861 -34.776 1.00 94.31 115 ALA A C 1
ATOM 935 O O . ALA A 1 115 ? 1.285 -9.801 -34.526 1.00 94.31 115 ALA A O 1
ATOM 936 N N . GLN A 1 116 ? 3.307 -9.055 -35.155 1.00 93.69 116 GLN A N 1
ATOM 937 C CA . GLN A 1 116 ? 3.898 -10.383 -35.346 1.00 93.69 116 GLN A CA 1
ATOM 938 C C . GLN A 1 116 ? 3.919 -11.218 -34.055 1.00 93.69 116 GLN A C 1
ATOM 940 O O . GLN A 1 116 ? 3.691 -12.428 -34.102 1.00 93.69 116 GLN A O 1
ATOM 945 N N . TYR A 1 117 ? 4.208 -10.588 -32.912 1.00 91.00 117 TYR A N 1
ATOM 946 C CA . TYR A 1 117 ? 4.444 -11.271 -31.637 1.00 91.00 117 TYR A CA 1
ATOM 947 C C . TYR A 1 117 ? 3.389 -10.987 -30.558 1.00 91.00 117 TYR A C 1
ATOM 949 O O . TYR A 1 117 ? 3.543 -11.474 -29.432 1.00 91.00 117 TYR A O 1
ATOM 957 N N . ALA A 1 118 ? 2.298 -10.288 -30.897 1.00 87.00 118 ALA A N 1
ATOM 958 C CA . ALA A 1 118 ? 1.191 -9.975 -29.986 1.00 87.00 118 ALA A CA 1
ATOM 959 C C . ALA A 1 118 ? 0.750 -11.201 -29.167 1.00 87.00 118 ALA A C 1
ATOM 961 O O . ALA A 1 118 ? 0.755 -11.179 -27.940 1.00 87.00 118 ALA A O 1
ATOM 962 N N . ASN A 1 119 ? 0.510 -12.328 -29.841 1.00 85.38 119 ASN A N 1
ATOM 963 C CA . ASN A 1 119 ? 0.019 -13.556 -29.208 1.00 85.38 119 ASN A CA 1
ATOM 964 C C . ASN A 1 119 ? 1.120 -14.580 -28.884 1.00 85.38 119 ASN A C 1
ATOM 966 O O . ASN A 1 119 ? 0.806 -15.719 -28.550 1.00 85.38 119 ASN A O 1
ATOM 970 N N . ASN A 1 120 ? 2.407 -14.230 -29.020 1.00 87.25 120 ASN A N 1
ATOM 971 C CA . ASN A 1 120 ? 3.494 -15.164 -28.722 1.00 87.25 120 ASN A CA 1
ATOM 972 C C . ASN A 1 120 ? 3.802 -15.160 -27.209 1.00 87.25 120 ASN A C 1
ATOM 974 O O . ASN A 1 120 ? 4.282 -14.140 -26.703 1.00 87.25 120 ASN A O 1
ATOM 978 N N . PRO A 1 121 ? 3.565 -16.271 -26.483 1.00 82.31 121 PRO A N 1
ATOM 979 C CA . PRO A 1 121 ? 3.806 -16.338 -25.043 1.00 82.31 121 PRO A CA 1
ATOM 980 C C . PRO A 1 121 ? 5.295 -16.441 -24.680 1.00 82.31 121 PRO A C 1
ATOM 982 O O . PRO A 1 121 ? 5.662 -16.197 -23.537 1.00 82.31 121 PRO A O 1
ATOM 985 N N . ASN A 1 122 ? 6.161 -16.769 -25.643 1.00 84.00 122 ASN A N 1
ATOM 986 C CA . ASN A 1 122 ? 7.602 -16.914 -25.418 1.00 84.00 122 ASN A CA 1
ATOM 987 C C . ASN A 1 122 ? 8.359 -15.585 -25.536 1.00 84.00 122 ASN A C 1
ATOM 989 O O . ASN A 1 122 ? 9.563 -15.546 -25.313 1.00 84.00 122 ASN A O 1
ATOM 993 N N . VAL A 1 123 ? 7.676 -14.501 -25.913 1.00 87.38 123 VAL A N 1
ATOM 994 C CA . VAL A 1 123 ? 8.285 -13.180 -26.099 1.00 87.38 123 VAL A CA 1
ATOM 995 C C . VAL A 1 123 ? 7.805 -12.263 -24.979 1.00 87.38 123 VAL A C 1
ATOM 997 O O . VAL A 1 123 ? 6.818 -11.549 -25.144 1.00 87.38 123 VAL A O 1
ATOM 1000 N N . LYS A 1 124 ? 8.492 -12.311 -23.831 1.00 87.25 124 LYS A N 1
ATOM 1001 C CA . LYS A 1 124 ? 8.264 -11.440 -22.662 1.00 87.25 124 LYS A CA 1
ATOM 1002 C C . LYS A 1 124 ? 9.339 -10.356 -22.607 1.00 87.25 124 LYS A C 1
ATOM 1004 O O . LYS A 1 124 ? 10.303 -10.474 -21.861 1.00 87.25 124 LYS A O 1
ATOM 1009 N N . ASN A 1 125 ? 9.177 -9.326 -23.432 1.00 90.88 125 ASN A N 1
ATOM 1010 C CA . ASN A 1 125 ? 10.188 -8.291 -23.635 1.00 90.88 125 ASN A CA 1
ATOM 1011 C C . ASN A 1 125 ? 9.663 -6.881 -23.300 1.00 90.88 125 ASN A C 1
ATOM 1013 O O . ASN A 1 125 ? 8.470 -6.688 -23.059 1.00 90.88 125 ASN A O 1
ATOM 1017 N N . ILE A 1 126 ? 10.552 -5.891 -23.278 1.00 93.06 126 ILE A N 1
ATOM 1018 C CA . ILE A 1 126 ? 10.261 -4.528 -22.808 1.00 93.06 126 ILE A CA 1
ATOM 1019 C C . ILE A 1 126 ? 9.292 -3.799 -23.744 1.00 93.06 126 ILE A C 1
ATOM 1021 O O . ILE A 1 126 ? 8.367 -3.130 -23.287 1.00 93.06 126 ILE A O 1
ATOM 1025 N N . SER A 1 127 ? 9.466 -3.956 -25.058 1.00 96.06 127 SER A N 1
ATOM 1026 C CA . SER A 1 127 ? 8.562 -3.363 -26.047 1.00 96.06 127 SER A CA 1
ATOM 1027 C C . SER A 1 127 ? 7.129 -3.845 -25.838 1.00 96.06 127 SER A C 1
ATOM 1029 O O . SER A 1 127 ? 6.205 -3.036 -25.758 1.00 96.06 127 SER A O 1
ATOM 1031 N N . LYS A 1 128 ? 6.942 -5.160 -25.680 1.00 95.75 128 LYS A N 1
ATOM 1032 C CA . LYS A 1 128 ? 5.631 -5.757 -25.426 1.00 95.75 128 LYS A CA 1
ATOM 1033 C C . LYS A 1 128 ? 5.039 -5.295 -24.095 1.00 95.75 128 LYS A C 1
ATOM 1035 O O . LYS A 1 128 ? 3.846 -5.014 -24.055 1.00 95.75 128 LYS A O 1
ATOM 1040 N N . PHE A 1 129 ? 5.858 -5.167 -23.046 1.00 96.00 129 PHE A N 1
ATOM 1041 C CA . PHE A 1 129 ? 5.420 -4.643 -21.748 1.00 96.00 129 PHE A CA 1
ATOM 1042 C C . PHE A 1 129 ? 4.781 -3.262 -21.901 1.00 96.00 129 PHE A C 1
ATOM 1044 O O . PHE A 1 129 ? 3.609 -3.093 -21.573 1.00 96.00 129 PHE A O 1
ATOM 1051 N N . TYR A 1 130 ? 5.517 -2.294 -22.456 1.00 97.75 130 TYR A N 1
ATOM 1052 C CA . TYR A 1 130 ? 5.010 -0.929 -22.605 1.00 97.75 130 TYR A CA 1
ATOM 1053 C C . TYR A 1 130 ? 3.783 -0.864 -23.508 1.00 97.75 130 TYR A C 1
ATOM 1055 O O . TYR A 1 130 ? 2.844 -0.132 -23.211 1.00 97.75 130 TYR A O 1
ATOM 1063 N N . HIS A 1 131 ? 3.742 -1.664 -24.570 1.00 97.75 131 HIS A N 1
ATOM 1064 C CA . HIS A 1 131 ? 2.599 -1.701 -25.473 1.00 97.75 131 HIS A CA 1
ATOM 1065 C C . HIS A 1 131 ? 1.338 -2.279 -24.821 1.00 97.75 131 HIS A C 1
ATOM 1067 O O . HIS A 1 131 ? 0.263 -1.704 -24.968 1.00 97.75 131 HIS A O 1
ATOM 1073 N N . GLU A 1 132 ? 1.441 -3.367 -24.056 1.00 96.94 132 GLU A N 1
ATOM 1074 C CA . GLU A 1 132 ? 0.284 -3.934 -23.352 1.00 96.94 132 GLU A CA 1
ATOM 1075 C C . GLU A 1 132 ? -0.159 -3.056 -22.172 1.00 96.94 132 GLU A C 1
ATOM 1077 O O . GLU A 1 132 ? -1.344 -2.741 -22.053 1.00 96.94 132 GLU A O 1
ATOM 1082 N N . MET A 1 133 ? 0.776 -2.590 -21.333 1.00 97.94 133 MET A N 1
ATOM 1083 C CA . MET A 1 133 ? 0.443 -1.739 -20.182 1.00 97.94 133 MET A CA 1
ATOM 1084 C C . MET A 1 133 ? -0.168 -0.401 -20.615 1.00 97.94 133 MET A C 1
ATOM 1086 O O . MET A 1 133 ? -1.087 0.091 -19.955 1.00 97.94 133 MET A O 1
ATOM 1090 N N . SER A 1 134 ? 0.276 0.158 -21.746 1.00 98.19 134 SER A N 1
ATOM 1091 C CA . SER A 1 134 ? -0.233 1.429 -22.275 1.00 98.19 134 SER A CA 1
ATOM 1092 C C . SER A 1 134 ? -1.559 1.335 -23.033 1.00 98.19 134 SER A C 1
ATOM 1094 O O . SER A 1 134 ? -1.990 2.327 -23.612 1.00 98.19 134 SER A O 1
ATOM 1096 N N . MET A 1 135 ? -2.213 0.167 -23.079 1.00 96.94 135 MET A N 1
ATOM 1097 C CA . MET A 1 135 ? -3.388 -0.055 -23.940 1.00 96.94 135 MET A CA 1
ATOM 1098 C C . MET A 1 135 ? -3.086 0.231 -25.421 1.00 96.94 135 MET A C 1
ATOM 1100 O O . MET A 1 135 ? -3.893 0.824 -26.133 1.00 96.94 135 MET A O 1
ATOM 1104 N N . GLN A 1 136 ? -1.911 -0.203 -25.886 1.00 96.44 136 GLN A N 1
ATOM 1105 C CA . GLN A 1 136 ? -1.409 -0.042 -27.257 1.00 96.44 136 GLN A CA 1
ATOM 1106 C C . GLN A 1 136 ? -1.134 1.413 -27.669 1.00 96.44 136 GLN A C 1
ATOM 1108 O O . GLN A 1 136 ? -0.986 1.699 -28.858 1.00 96.44 136 GLN A O 1
ATOM 1113 N N . GLN A 1 137 ? -1.042 2.328 -26.701 1.00 96.88 137 GLN A N 1
ATOM 1114 C CA . GLN A 1 137 ? -0.759 3.743 -26.949 1.00 96.88 137 GLN A CA 1
ATOM 1115 C C . GLN A 1 137 ? 0.735 4.031 -27.106 1.00 96.88 137 GLN A C 1
ATOM 1117 O O . GLN A 1 137 ? 1.085 5.064 -27.665 1.00 96.88 137 GLN A O 1
ATOM 1122 N N . PHE A 1 138 ? 1.619 3.146 -26.632 1.00 97.88 138 PHE A N 1
ATOM 1123 C CA . PHE A 1 138 ? 3.063 3.365 -26.640 1.00 97.88 138 PHE A CA 1
ATOM 1124 C C . PHE A 1 138 ? 3.821 2.261 -27.385 1.00 97.88 138 PHE A C 1
ATOM 1126 O O . PHE A 1 138 ? 3.717 1.076 -27.059 1.00 97.88 138 PHE A O 1
ATOM 1133 N N . TYR A 1 139 ? 4.611 2.660 -28.384 1.00 97.44 139 TYR A N 1
ATOM 1134 C CA . TYR A 1 139 ? 5.419 1.778 -29.227 1.00 97.44 139 TYR A CA 1
ATOM 1135 C C . TYR A 1 139 ? 6.900 2.041 -28.956 1.00 97.44 139 TYR A C 1
ATOM 1137 O O . TYR A 1 139 ? 7.577 2.735 -29.716 1.00 97.44 139 TYR A O 1
ATOM 1145 N N . PHE A 1 140 ? 7.408 1.480 -27.855 1.00 96.75 140 PHE A N 1
ATOM 1146 C CA . PHE A 1 140 ? 8.831 1.544 -27.526 1.00 96.75 140 PHE A CA 1
ATOM 1147 C C . PHE A 1 140 ? 9.598 0.509 -28.351 1.00 96.75 140 PHE A C 1
ATOM 1149 O O . PHE A 1 140 ? 9.469 -0.697 -28.128 1.00 96.75 140 PHE A O 1
ATOM 1156 N N . THR A 1 141 ? 10.435 0.966 -29.274 1.00 96.00 141 THR A N 1
ATOM 1157 C CA . THR A 1 141 ? 11.365 0.126 -30.041 1.00 96.00 141 THR A CA 1
ATOM 1158 C C . THR A 1 141 ? 12.806 0.476 -29.700 1.00 96.00 141 THR A C 1
ATOM 1160 O O . THR A 1 141 ? 13.093 1.576 -29.226 1.00 96.00 141 THR A O 1
ATOM 1163 N N . SER A 1 142 ? 13.735 -0.446 -29.930 1.00 92.31 142 SER A N 1
ATOM 1164 C CA . SER A 1 142 ? 15.156 -0.123 -29.822 1.00 92.31 142 SER A CA 1
ATOM 1165 C C . SER A 1 142 ? 16.009 -0.903 -30.809 1.00 92.31 142 SER A C 1
ATOM 1167 O O . SER A 1 142 ? 15.660 -1.997 -31.263 1.00 92.31 142 SER A O 1
ATOM 1169 N N . GLU A 1 143 ? 17.154 -0.321 -31.147 1.00 90.12 143 GLU A N 1
ATOM 1170 C CA . GLU A 1 143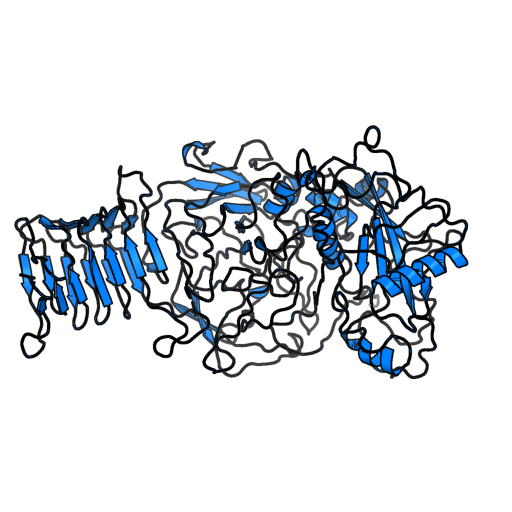 ? 18.183 -0.989 -31.934 1.00 90.12 143 GLU A CA 1
ATOM 1171 C C . GLU A 1 143 ? 19.487 -1.056 -31.153 1.00 90.12 143 GLU A C 1
ATOM 1173 O O . GLU A 1 143 ? 19.821 -0.166 -30.374 1.00 90.12 143 GLU A O 1
ATOM 1178 N N . VAL A 1 144 ? 20.242 -2.126 -31.385 1.00 88.50 144 VAL A N 1
ATOM 1179 C CA . VAL A 1 144 ? 21.602 -2.244 -30.868 1.00 88.50 144 VAL A CA 1
ATOM 1180 C C . VAL A 1 144 ? 22.553 -1.477 -31.778 1.00 88.50 144 VAL A C 1
ATOM 1182 O O . VAL A 1 144 ? 22.428 -1.539 -33.005 1.00 88.50 144 VAL A O 1
ATOM 1185 N N . TYR A 1 145 ? 23.526 -0.791 -31.181 1.00 89.44 145 TYR A N 1
ATOM 1186 C CA . TYR A 1 145 ? 24.593 -0.105 -31.895 1.00 89.44 145 TYR A CA 1
ATOM 1187 C C . TYR A 1 145 ? 25.304 -1.041 -32.881 1.00 89.44 145 TYR A C 1
ATOM 1189 O O . TYR A 1 145 ? 25.719 -2.161 -32.556 1.00 89.44 145 TYR A O 1
ATOM 1197 N N . LYS A 1 146 ? 25.442 -0.553 -34.115 1.00 85.25 146 LYS A N 1
ATOM 1198 C CA . LYS A 1 146 ? 26.050 -1.270 -35.232 1.00 85.25 146 LYS A CA 1
ATOM 1199 C C . LYS A 1 146 ? 27.177 -0.446 -35.817 1.00 85.25 146 LYS A C 1
ATOM 1201 O O . LYS A 1 146 ? 27.020 0.749 -36.035 1.00 85.25 146 LYS A O 1
ATOM 1206 N N . ARG A 1 147 ? 28.256 -1.130 -36.180 1.00 83.56 147 ARG A N 1
ATOM 1207 C CA . ARG A 1 147 ? 29.348 -0.590 -36.988 1.00 83.56 147 ARG A CA 1
ATOM 1208 C C . ARG A 1 147 ? 29.434 -1.410 -38.266 1.00 83.56 147 ARG A C 1
ATOM 1210 O O . ARG A 1 147 ? 29.479 -2.636 -38.203 1.00 83.56 147 ARG A O 1
ATOM 1217 N N . ASN A 1 148 ? 29.430 -0.761 -39.430 1.00 82.06 148 ASN A N 1
ATOM 1218 C CA . ASN A 1 148 ? 29.395 -1.441 -40.737 1.00 82.06 148 ASN A CA 1
ATOM 1219 C C . ASN A 1 148 ? 28.246 -2.471 -40.865 1.00 82.06 148 ASN A C 1
ATOM 1221 O O . ASN A 1 148 ? 28.448 -3.570 -41.378 1.00 82.06 148 ASN A O 1
ATOM 1225 N N . ASN A 1 149 ? 27.046 -2.130 -40.374 1.00 78.56 149 ASN A N 1
ATOM 1226 C CA . ASN A 1 149 ? 25.861 -3.005 -40.320 1.00 78.56 149 ASN A CA 1
ATOM 1227 C C . ASN A 1 149 ? 26.018 -4.299 -39.502 1.00 78.56 149 ASN A C 1
ATOM 1229 O O . ASN A 1 149 ? 25.172 -5.185 -39.600 1.00 78.56 149 ASN A O 1
ATOM 1233 N N . GLN A 1 150 ? 27.053 -4.406 -38.672 1.00 77.94 150 GLN A N 1
ATOM 1234 C CA . GLN A 1 150 ? 27.227 -5.515 -37.740 1.00 77.94 150 GLN A CA 1
ATOM 1235 C C . GLN A 1 150 ? 27.078 -5.016 -36.311 1.00 77.94 150 GLN A C 1
ATOM 1237 O O . GLN A 1 150 ? 27.569 -3.938 -35.975 1.00 77.94 150 GLN A O 1
ATOM 1242 N N . VAL A 1 151 ? 26.401 -5.805 -35.477 1.00 78.25 151 VAL A N 1
ATOM 1243 C CA . VAL A 1 151 ? 26.300 -5.547 -34.036 1.00 78.25 151 VAL A CA 1
ATOM 1244 C C . VAL A 1 151 ? 27.701 -5.395 -33.460 1.00 78.25 151 VAL A C 1
ATOM 1246 O O . VAL A 1 151 ? 28.568 -6.235 -33.703 1.00 78.25 151 VAL A O 1
ATOM 1249 N N . PHE A 1 152 ? 27.926 -4.315 -32.716 1.00 82.31 152 PHE A N 1
ATOM 1250 C CA . PHE A 1 152 ? 29.247 -3.986 -32.204 1.00 82.31 152 PHE A CA 1
ATOM 1251 C C . PHE A 1 152 ? 29.176 -3.598 -30.730 1.00 82.31 152 PHE A C 1
ATOM 1253 O O . PHE A 1 152 ? 28.404 -2.730 -30.339 1.00 82.31 152 PHE A O 1
ATOM 1260 N N . SER A 1 153 ? 30.022 -4.215 -29.908 1.00 83.12 153 SER A N 1
ATOM 1261 C CA . SER A 1 153 ? 30.235 -3.800 -28.521 1.00 83.12 153 SER A CA 1
ATOM 1262 C C . SER A 1 153 ? 31.394 -2.809 -28.436 1.00 83.12 153 SER A C 1
ATOM 1264 O O . SER A 1 153 ? 32.468 -3.076 -28.982 1.00 83.12 153 SER A O 1
ATOM 1266 N N . VAL A 1 154 ? 31.227 -1.710 -27.709 1.00 87.69 154 VAL A N 1
ATOM 1267 C CA . VAL A 1 154 ? 32.253 -0.673 -27.569 1.00 87.69 154 VAL A CA 1
ATOM 1268 C C . VAL A 1 154 ? 33.220 -1.038 -26.443 1.00 87.69 154 VAL A C 1
ATOM 1270 O O . VAL A 1 154 ? 32.833 -1.090 -25.281 1.00 87.69 154 VAL A O 1
ATOM 1273 N N . SER A 1 155 ? 34.490 -1.278 -26.770 1.00 86.94 155 SER A N 1
ATOM 1274 C CA . SER A 1 155 ? 35.530 -1.569 -25.771 1.00 86.94 155 SER A CA 1
ATOM 1275 C C . SER A 1 155 ? 36.285 -0.303 -25.366 1.00 86.94 155 SER A C 1
ATOM 1277 O O . SER A 1 155 ? 36.955 0.306 -26.206 1.00 86.94 155 SER A O 1
ATOM 1279 N N . ILE A 1 156 ? 36.243 0.058 -24.083 1.00 87.62 156 ILE A N 1
ATOM 1280 C CA . ILE A 1 156 ? 36.882 1.259 -23.522 1.00 87.62 156 ILE A CA 1
ATOM 1281 C C . ILE A 1 156 ? 37.974 0.924 -22.503 1.00 87.62 156 ILE A C 1
ATOM 1283 O O . ILE A 1 156 ? 37.924 -0.114 -21.850 1.00 87.62 156 ILE A O 1
ATOM 1287 N N . ASP A 1 157 ? 38.947 1.818 -22.346 1.00 85.44 157 ASP A N 1
ATOM 1288 C CA . ASP A 1 157 ? 39.893 1.787 -21.227 1.00 85.44 157 ASP A CA 1
ATOM 1289 C C . ASP A 1 157 ? 39.282 2.523 -20.018 1.00 85.44 157 ASP A C 1
ATOM 1291 O O . ASP A 1 157 ? 39.081 3.748 -20.086 1.00 85.44 157 ASP A O 1
ATOM 1295 N N . PRO A 1 158 ? 38.969 1.818 -18.916 1.00 85.19 158 PRO A N 1
ATOM 1296 C CA . PRO A 1 158 ? 38.335 2.435 -17.763 1.00 85.19 158 PRO A CA 1
ATOM 1297 C C . PRO A 1 158 ? 39.307 3.218 -16.870 1.00 85.19 158 PRO A C 1
ATOM 1299 O O . PRO A 1 158 ? 38.848 3.844 -15.918 1.00 85.19 158 PRO A O 1
ATOM 1302 N N . THR A 1 159 ? 40.615 3.218 -17.155 1.00 81.56 159 THR A N 1
ATOM 1303 C CA . THR A 1 159 ? 41.630 3.920 -16.352 1.00 81.56 159 THR A CA 1
ATOM 1304 C C . THR A 1 159 ? 41.235 5.380 -16.100 1.00 81.56 159 THR A C 1
ATOM 1306 O O . THR A 1 159 ? 40.701 6.056 -16.986 1.00 81.56 159 THR A O 1
ATOM 1309 N N . ASP A 1 160 ? 41.466 5.846 -14.870 1.00 83.56 160 ASP A N 1
ATOM 1310 C CA . ASP A 1 160 ? 41.149 7.190 -14.357 1.00 83.56 160 ASP A CA 1
ATOM 1311 C C . ASP A 1 160 ? 39.655 7.560 -14.267 1.00 83.56 160 ASP A C 1
ATOM 1313 O O . ASP A 1 160 ? 39.324 8.680 -13.874 1.00 83.56 160 ASP A O 1
ATOM 1317 N N . ALA A 1 161 ? 38.730 6.650 -14.589 1.00 88.62 161 ALA A N 1
ATOM 1318 C CA . ALA A 1 161 ? 37.312 6.879 -14.324 1.00 88.62 161 ALA A CA 1
ATOM 1319 C C . ALA A 1 161 ? 37.007 6.748 -12.823 1.00 88.62 161 ALA A C 1
ATOM 1321 O O . ALA A 1 161 ? 37.510 5.844 -12.157 1.00 88.62 161 ALA A O 1
ATOM 1322 N N . ASN A 1 162 ? 36.151 7.631 -12.303 1.00 89.69 162 ASN A N 1
ATOM 1323 C CA . ASN A 1 162 ? 35.671 7.595 -10.916 1.00 89.69 162 ASN A CA 1
ATOM 1324 C C . ASN A 1 162 ? 34.134 7.571 -10.807 1.00 89.69 162 ASN A C 1
ATOM 1326 O O . ASN A 1 162 ? 33.594 7.654 -9.707 1.00 89.69 162 ASN A O 1
ATOM 1330 N N . SER A 1 163 ? 33.443 7.480 -11.946 1.00 90.75 163 SER A N 1
ATOM 1331 C CA . SER A 1 163 ? 31.987 7.438 -12.050 1.00 90.75 163 SER A CA 1
ATOM 1332 C C . SER A 1 163 ? 31.541 6.788 -13.362 1.00 90.75 163 SER A C 1
ATOM 1334 O O . SER A 1 163 ? 32.287 6.759 -14.350 1.00 90.75 163 SER A O 1
ATOM 1336 N N . TRP A 1 164 ? 30.283 6.346 -13.405 1.00 91.06 164 TRP A N 1
ATOM 1337 C CA . TRP A 1 164 ? 29.635 5.863 -14.628 1.00 91.06 164 TRP A CA 1
ATOM 1338 C C . TRP A 1 164 ? 29.567 6.931 -15.720 1.00 91.06 164 TRP A C 1
ATOM 1340 O O . TRP A 1 164 ? 29.818 6.628 -16.881 1.00 91.06 164 TRP A O 1
ATOM 1350 N N . TYR A 1 165 ? 29.380 8.204 -15.362 1.00 93.56 165 TYR A N 1
ATOM 1351 C CA . TYR A 1 165 ? 29.386 9.308 -16.328 1.00 93.56 165 TYR A CA 1
ATOM 1352 C C . TYR A 1 165 ? 30.732 9.476 -17.047 1.00 93.56 165 TYR A C 1
ATOM 1354 O O . TYR A 1 165 ? 30.758 9.831 -18.229 1.00 93.56 165 TYR A O 1
ATOM 1362 N N . ASN A 1 166 ? 31.861 9.209 -16.371 1.00 93.94 166 ASN A N 1
ATOM 1363 C CA . ASN A 1 166 ? 33.170 9.196 -17.036 1.00 93.94 166 ASN A CA 1
ATOM 1364 C C . ASN A 1 166 ? 33.288 8.040 -18.026 1.00 93.94 166 ASN A C 1
ATOM 1366 O O . ASN A 1 166 ? 33.889 8.196 -19.090 1.00 93.94 166 ASN A O 1
ATOM 1370 N N . LEU A 1 167 ? 32.737 6.877 -17.675 1.00 93.94 167 LEU A N 1
ATOM 1371 C CA . LEU A 1 167 ? 32.738 5.727 -18.567 1.00 93.94 167 LEU A CA 1
ATOM 1372 C C . LEU A 1 167 ? 31.831 5.977 -19.773 1.00 93.94 167 LEU A C 1
ATOM 1374 O O . LEU A 1 167 ? 32.286 5.744 -20.890 1.00 93.94 167 LEU A O 1
ATOM 1378 N N . ASN A 1 168 ? 30.624 6.515 -19.586 1.00 95.62 168 ASN A N 1
ATOM 1379 C CA . ASN A 1 168 ? 29.721 6.875 -20.683 1.00 95.62 168 ASN A CA 1
ATOM 1380 C C . ASN A 1 168 ? 30.407 7.867 -21.633 1.00 95.62 168 ASN A C 1
ATOM 1382 O O . ASN A 1 168 ? 30.414 7.679 -22.849 1.00 95.62 168 ASN A O 1
ATOM 1386 N N . TYR A 1 169 ? 31.084 8.881 -21.081 1.00 95.81 169 TYR A N 1
ATOM 1387 C CA . TYR A 1 169 ? 31.878 9.831 -21.864 1.00 95.81 169 TYR A CA 1
ATOM 1388 C C . TYR A 1 169 ? 32.951 9.127 -22.713 1.00 95.81 169 TYR A C 1
ATOM 1390 O O . TYR A 1 169 ? 33.044 9.366 -23.918 1.00 95.81 169 TYR A O 1
ATOM 1398 N N . LYS A 1 170 ? 33.719 8.202 -22.122 1.00 95.25 170 LYS A N 1
ATOM 1399 C CA . LYS A 1 170 ? 34.730 7.404 -22.841 1.00 95.25 170 LYS A CA 1
ATOM 1400 C C . LYS A 1 170 ? 34.117 6.506 -23.925 1.00 95.25 170 LYS A C 1
ATOM 1402 O O . LYS A 1 170 ? 34.725 6.353 -24.984 1.00 95.25 170 LYS A O 1
ATOM 1407 N N . VAL A 1 171 ? 32.926 5.934 -23.705 1.00 95.25 171 VAL A N 1
ATOM 1408 C CA . VAL A 1 171 ? 32.192 5.158 -24.729 1.00 95.25 171 VAL A CA 1
ATOM 1409 C C . VAL A 1 171 ? 31.886 6.037 -25.931 1.00 95.25 171 VAL A C 1
ATOM 1411 O O . VAL A 1 171 ? 32.205 5.675 -27.062 1.00 95.25 171 VAL A O 1
ATOM 1414 N N . MET A 1 172 ? 31.340 7.222 -25.685 1.00 95.19 172 MET A N 1
ATOM 1415 C CA . MET A 1 172 ? 30.979 8.159 -26.743 1.00 95.19 172 MET A CA 1
ATOM 1416 C C . MET A 1 172 ? 32.204 8.677 -27.507 1.00 95.19 172 MET A C 1
ATOM 1418 O O . MET A 1 172 ? 32.180 8.728 -28.738 1.00 95.19 172 MET A O 1
ATOM 1422 N N . GLN A 1 173 ? 33.317 8.966 -26.819 1.00 94.50 173 GLN A N 1
ATOM 1423 C CA . GLN A 1 173 ? 34.596 9.275 -27.476 1.00 94.50 173 GLN A CA 1
ATOM 1424 C C . GLN A 1 173 ? 35.073 8.125 -28.368 1.00 94.50 173 GLN A C 1
ATOM 1426 O O . GLN A 1 173 ? 35.572 8.354 -29.472 1.00 94.50 173 GLN A O 1
ATOM 1431 N N . LYS A 1 174 ? 34.915 6.881 -27.903 1.00 93.62 174 LYS A N 1
ATOM 1432 C CA . LYS A 1 174 ? 35.330 5.699 -28.653 1.00 93.62 174 LYS A CA 1
ATOM 1433 C C . LYS A 1 174 ? 34.497 5.520 -29.920 1.00 93.62 174 LYS A C 1
ATOM 1435 O O . LYS A 1 174 ? 35.091 5.343 -30.982 1.00 93.62 174 LYS A O 1
ATOM 1440 N N . ILE A 1 175 ? 33.172 5.650 -29.836 1.00 93.81 175 ILE A N 1
ATOM 1441 C CA . ILE A 1 175 ? 32.279 5.641 -31.007 1.00 93.81 175 ILE A CA 1
ATOM 1442 C C . ILE A 1 175 ? 32.701 6.732 -31.999 1.00 93.81 175 ILE A C 1
ATOM 1444 O O . ILE A 1 175 ? 32.890 6.436 -33.174 1.00 93.81 175 ILE A O 1
ATOM 1448 N N . LEU A 1 176 ? 32.957 7.958 -31.526 1.00 91.75 176 LEU A N 1
ATOM 1449 C CA . LEU A 1 176 ? 33.393 9.071 -32.382 1.00 91.75 176 LEU A CA 1
ATOM 1450 C C . LEU A 1 176 ? 34.716 8.794 -33.092 1.00 91.75 176 LEU A C 1
ATOM 1452 O O . LEU A 1 176 ? 34.875 9.139 -34.261 1.00 91.75 176 LEU A O 1
ATOM 1456 N N . SER A 1 177 ? 35.659 8.155 -32.402 1.00 92.00 177 SER A N 1
ATOM 1457 C CA . SER A 1 177 ? 36.945 7.790 -32.997 1.00 92.00 177 SER A CA 1
ATOM 1458 C C . SER A 1 177 ? 36.845 6.639 -34.006 1.00 92.00 177 SER A C 1
ATOM 1460 O O . SER A 1 177 ? 37.579 6.628 -34.992 1.00 92.00 177 SER A O 1
ATOM 1462 N N . ASP A 1 178 ? 35.950 5.676 -33.770 1.00 89.56 178 ASP A N 1
ATOM 1463 C CA . ASP A 1 178 ? 35.884 4.422 -34.528 1.00 89.56 178 ASP A CA 1
ATOM 1464 C C . ASP A 1 178 ? 34.896 4.460 -35.697 1.00 89.56 178 ASP A C 1
ATOM 1466 O O . ASP A 1 178 ? 35.093 3.756 -36.693 1.00 89.56 178 ASP A O 1
ATOM 1470 N N . ASP A 1 179 ? 33.825 5.235 -35.567 1.00 89.81 179 ASP A N 1
ATOM 1471 C CA . ASP A 1 179 ? 32.748 5.357 -36.544 1.00 89.81 179 ASP A CA 1
ATOM 1472 C C . ASP A 1 179 ? 32.253 6.803 -36.602 1.00 89.81 179 ASP A C 1
ATOM 1474 O O . ASP A 1 179 ? 31.097 7.103 -36.323 1.00 89.81 179 ASP A O 1
ATOM 1478 N N . SER A 1 180 ? 33.138 7.728 -36.982 1.00 87.25 180 SER A N 1
ATOM 1479 C CA . SER A 1 180 ? 32.812 9.156 -37.118 1.00 87.25 180 SER A CA 1
ATOM 1480 C C . SER A 1 180 ? 31.687 9.451 -38.124 1.00 87.25 180 SER A C 1
ATOM 1482 O O . SER A 1 180 ? 31.187 10.572 -38.170 1.00 87.25 180 SER A O 1
ATOM 1484 N N . SER A 1 181 ? 31.274 8.460 -38.920 1.00 87.75 181 SER A N 1
ATOM 1485 C CA . SER A 1 181 ? 30.154 8.520 -39.862 1.00 87.75 181 SER A CA 1
ATOM 1486 C C . SER A 1 181 ? 28.824 8.008 -39.307 1.00 87.75 181 SER A C 1
ATOM 1488 O O . SER A 1 181 ? 27.843 7.989 -40.052 1.00 87.75 181 SER A O 1
ATOM 1490 N N . PHE A 1 182 ? 28.772 7.579 -38.042 1.00 91.69 182 PHE A N 1
ATOM 1491 C CA . PHE A 1 182 ? 27.555 7.029 -37.457 1.00 91.69 182 PHE A CA 1
ATOM 1492 C C . PHE A 1 182 ? 26.381 8.010 -37.581 1.00 91.69 182 PHE A C 1
ATOM 1494 O O . PHE A 1 182 ? 26.500 9.205 -37.291 1.00 91.69 182 PHE A O 1
ATOM 1501 N N . ASN A 1 183 ? 25.242 7.493 -38.044 1.00 91.88 183 ASN A N 1
ATOM 1502 C CA . ASN A 1 183 ? 24.044 8.284 -38.284 1.00 91.88 183 ASN A CA 1
ATOM 1503 C C . ASN A 1 183 ? 23.151 8.296 -37.039 1.00 91.88 183 ASN A C 1
ATOM 1505 O O . ASN A 1 183 ? 22.490 7.301 -36.744 1.00 91.88 183 ASN A O 1
ATOM 1509 N N . TRP A 1 184 ? 23.111 9.437 -36.354 1.00 93.12 184 TRP A N 1
ATOM 1510 C CA . TRP A 1 184 ? 22.290 9.654 -35.161 1.00 93.12 184 TRP A CA 1
ATOM 1511 C C . TRP A 1 184 ? 20.832 10.016 -35.469 1.00 93.12 184 TRP A C 1
ATOM 1513 O O . TRP A 1 184 ? 19.979 9.816 -34.612 1.00 93.12 184 TRP A O 1
ATOM 1523 N N . ALA A 1 185 ? 20.522 10.458 -36.694 1.00 93.88 185 ALA A N 1
ATOM 1524 C CA . ALA A 1 185 ? 19.185 10.924 -37.073 1.00 93.88 185 ALA A CA 1
ATOM 1525 C C . ALA A 1 185 ? 18.033 9.936 -36.797 1.00 93.88 185 ALA A C 1
ATOM 1527 O O . ALA A 1 185 ? 16.959 10.389 -36.428 1.00 93.88 185 ALA A O 1
ATOM 1528 N N . PRO A 1 186 ? 18.195 8.601 -36.922 1.00 93.56 186 PRO A N 1
ATOM 1529 C CA . PRO A 1 186 ? 17.122 7.663 -36.589 1.00 93.56 186 PRO A CA 1
ATOM 1530 C C . PRO A 1 186 ? 16.736 7.622 -35.104 1.00 93.56 186 PRO A C 1
ATOM 1532 O O . PRO A 1 186 ? 15.721 7.009 -34.776 1.00 93.56 186 PRO A O 1
ATOM 1535 N N . TYR A 1 187 ? 17.557 8.197 -34.223 1.00 95.06 187 TYR A N 1
ATOM 1536 C CA . TYR A 1 187 ? 17.389 8.166 -32.770 1.00 95.06 187 TYR A CA 1
ATOM 1537 C C . TYR A 1 187 ? 17.059 9.540 -32.184 1.00 95.06 187 TYR A C 1
ATOM 1539 O O . TYR A 1 187 ? 17.046 9.655 -30.974 1.00 95.06 187 TYR A O 1
ATOM 1547 N N . ASP A 1 188 ? 16.836 10.556 -33.016 1.00 95.69 188 ASP A N 1
ATOM 1548 C CA . ASP A 1 188 ? 16.418 11.915 -32.648 1.00 95.69 188 ASP A CA 1
ATOM 1549 C C . ASP A 1 188 ? 15.150 12.207 -33.452 1.00 95.69 188 ASP A C 1
ATOM 1551 O O . ASP A 1 188 ? 15.194 12.688 -34.588 1.00 95.69 188 ASP A O 1
ATOM 1555 N N . ASN A 1 189 ? 14.018 11.750 -32.923 1.00 94.38 189 ASN A N 1
ATOM 1556 C CA . ASN A 1 189 ? 12.715 11.881 -33.568 1.00 94.38 189 ASN A CA 1
ATOM 1557 C C . ASN A 1 189 ? 11.803 12.843 -32.812 1.00 94.38 189 ASN A C 1
ATOM 1559 O O . ASN A 1 189 ? 10.717 13.152 -33.311 1.00 94.38 189 ASN A O 1
ATOM 1563 N N . ARG A 1 190 ? 12.206 13.299 -31.626 1.00 95.12 190 ARG A N 1
ATOM 1564 C CA . ARG A 1 190 ? 11.419 14.166 -30.759 1.00 95.12 190 ARG A CA 1
ATOM 1565 C C . ARG A 1 190 ? 12.310 15.234 -30.154 1.00 95.12 190 ARG A C 1
ATOM 1567 O O . ARG A 1 190 ? 13.523 15.124 -30.129 1.00 95.12 190 ARG A O 1
ATOM 1574 N N . LYS A 1 191 ? 11.679 16.277 -29.632 1.00 95.50 191 LYS A N 1
ATOM 1575 C CA . LYS A 1 191 ? 12.360 17.189 -28.722 1.00 95.50 191 LYS A CA 1
ATOM 1576 C C . LYS A 1 191 ? 12.545 16.508 -27.362 1.00 95.50 191 LYS A C 1
ATOM 1578 O O . LYS A 1 191 ? 11.566 16.014 -26.785 1.00 95.50 191 LYS A O 1
ATOM 1583 N N . ASN A 1 192 ? 13.762 16.518 -26.837 1.00 92.69 192 ASN A N 1
ATOM 1584 C CA . ASN A 1 192 ? 14.088 15.884 -25.565 1.00 92.69 192 ASN A CA 1
ATOM 1585 C C . ASN A 1 192 ? 13.578 16.692 -24.365 1.00 92.69 192 ASN A C 1
ATOM 1587 O O . ASN A 1 192 ? 13.287 17.887 -24.456 1.00 92.69 192 ASN A O 1
ATOM 1591 N N . ASN A 1 193 ? 13.497 16.013 -23.218 1.00 91.31 193 ASN A N 1
ATOM 1592 C CA . ASN A 1 193 ? 13.154 16.572 -21.911 1.00 91.31 193 ASN A CA 1
ATOM 1593 C C . ASN A 1 193 ? 11.927 17.501 -21.911 1.00 91.31 193 ASN A C 1
ATOM 1595 O O . ASN A 1 193 ? 12.046 18.710 -21.677 1.00 91.31 193 ASN A O 1
ATOM 1599 N N . PRO A 1 194 ? 10.722 16.952 -22.124 1.00 92.56 194 PRO A N 1
ATOM 1600 C CA . PRO A 1 194 ? 9.492 17.701 -21.936 1.00 92.56 194 PRO A CA 1
ATOM 1601 C C . PRO A 1 194 ? 9.351 18.282 -20.526 1.00 92.56 194 PRO A C 1
ATOM 1603 O O . PRO A 1 194 ? 8.671 19.294 -20.364 1.00 92.56 194 PRO A O 1
ATOM 1606 N N . TYR A 1 195 ? 9.986 17.679 -19.509 1.00 91.88 195 TYR A N 1
ATOM 1607 C CA . TYR A 1 195 ? 9.893 18.097 -18.107 1.00 91.88 195 TYR A CA 1
ATOM 1608 C C . TYR A 1 195 ? 8.444 18.353 -17.673 1.00 91.88 195 TYR A C 1
ATOM 1610 O O . TYR A 1 195 ? 8.175 19.300 -16.931 1.00 91.88 195 TYR A O 1
ATOM 1618 N N . TYR A 1 196 ? 7.526 17.516 -18.152 1.00 93.50 196 TYR A N 1
ATOM 1619 C CA . TYR A 1 196 ? 6.082 17.580 -17.944 1.00 93.50 196 TYR A CA 1
ATOM 1620 C C . TYR A 1 196 ? 5.343 18.759 -18.606 1.00 93.50 196 TYR A C 1
ATOM 1622 O O . TYR A 1 196 ? 4.121 18.823 -18.504 1.00 93.50 196 TYR A O 1
ATOM 1630 N N . ASP A 1 197 ? 6.028 19.668 -19.303 1.00 92.81 197 ASP A N 1
ATOM 1631 C CA . ASP A 1 197 ? 5.448 20.932 -19.795 1.00 92.81 197 ASP A CA 1
ATOM 1632 C C . ASP A 1 197 ? 4.808 20.803 -21.190 1.00 92.81 197 ASP A C 1
ATOM 1634 O O . ASP A 1 197 ? 3.874 21.534 -21.520 1.00 92.81 197 ASP A O 1
ATOM 1638 N N . PHE A 1 198 ? 5.255 19.852 -22.017 1.00 93.31 198 PHE A N 1
ATOM 1639 C CA . PHE A 1 198 ? 4.698 19.643 -23.357 1.00 93.31 198 PHE A CA 1
ATOM 1640 C C . PHE A 1 198 ? 4.720 18.180 -23.803 1.00 93.31 198 PHE A C 1
ATOM 1642 O O . PHE A 1 198 ? 5.583 17.408 -23.403 1.00 93.31 198 PHE A O 1
ATOM 1649 N N . ASP A 1 199 ? 3.792 17.816 -24.684 1.00 94.44 199 ASP A N 1
ATOM 1650 C CA . ASP A 1 199 ? 3.779 16.515 -25.351 1.00 94.44 199 ASP A CA 1
ATOM 1651 C C . ASP A 1 199 ? 4.835 16.496 -26.472 1.00 94.44 199 ASP A C 1
ATOM 1653 O O . ASP A 1 199 ? 4.735 17.243 -27.453 1.00 94.44 199 ASP A O 1
ATOM 1657 N N . ASN A 1 200 ? 5.868 15.663 -26.325 1.00 94.12 200 ASN A N 1
ATOM 1658 C CA . ASN A 1 200 ? 6.948 15.560 -27.304 1.00 94.12 200 ASN A CA 1
ATOM 1659 C C . ASN A 1 200 ? 6.653 14.596 -28.465 1.00 94.12 200 ASN A C 1
ATOM 1661 O O . ASN A 1 200 ? 7.510 14.403 -29.327 1.00 94.12 200 ASN A O 1
ATOM 1665 N N . THR A 1 201 ? 5.443 14.027 -28.532 1.00 95.44 201 THR A N 1
ATOM 1666 C CA . THR A 1 201 ? 4.933 13.357 -29.740 1.00 95.44 201 THR A CA 1
ATOM 1667 C C . THR A 1 201 ? 4.502 14.361 -30.818 1.00 95.44 201 THR A C 1
ATOM 1669 O O . THR A 1 201 ? 4.541 14.035 -32.009 1.00 95.44 201 THR A O 1
ATOM 1672 N N . ASP A 1 202 ? 4.169 15.604 -30.438 1.00 94.31 202 ASP A N 1
ATOM 1673 C CA . ASP A 1 202 ? 3.876 16.695 -31.374 1.00 94.31 202 ASP A CA 1
ATOM 1674 C C . ASP A 1 202 ? 5.166 17.246 -31.996 1.00 94.31 202 ASP A C 1
ATOM 1676 O O . ASP A 1 202 ? 5.676 18.309 -31.639 1.00 94.31 202 ASP A O 1
ATOM 1680 N N . THR A 1 203 ? 5.684 16.512 -32.976 1.00 93.75 203 THR A N 1
ATOM 1681 C CA . THR A 1 203 ? 6.895 16.865 -33.734 1.00 93.75 203 THR A CA 1
ATOM 1682 C C . THR A 1 203 ? 6.714 18.064 -34.671 1.00 93.75 203 THR A C 1
ATOM 1684 O O . THR A 1 203 ? 7.692 18.553 -35.237 1.00 93.75 203 THR A O 1
ATOM 1687 N N . ILE A 1 204 ? 5.484 18.567 -34.844 1.00 92.94 204 ILE A N 1
ATOM 1688 C CA . ILE A 1 204 ? 5.218 19.785 -35.620 1.00 92.94 204 ILE A CA 1
ATOM 1689 C C . ILE A 1 204 ? 5.543 21.009 -34.763 1.00 92.94 204 ILE A C 1
ATOM 1691 O O . ILE A 1 204 ? 6.219 21.927 -35.229 1.00 92.94 204 ILE A O 1
ATOM 1695 N N . THR A 1 205 ? 5.070 21.016 -33.515 1.00 93.81 205 THR A N 1
ATOM 1696 C CA . THR A 1 205 ? 5.314 22.111 -32.564 1.00 93.81 205 THR A CA 1
ATOM 1697 C C . THR A 1 205 ? 6.669 21.974 -31.868 1.00 93.81 205 THR A C 1
ATOM 1699 O O . THR A 1 205 ? 7.340 22.975 -31.614 1.00 93.81 205 THR A O 1
ATOM 1702 N N . ASN A 1 206 ? 7.092 20.739 -31.592 1.00 93.56 206 ASN A N 1
ATOM 1703 C CA . ASN A 1 206 ? 8.318 20.386 -30.882 1.00 93.56 206 ASN A CA 1
ATOM 1704 C C . ASN A 1 206 ? 9.193 19.466 -31.756 1.00 93.56 206 ASN A C 1
ATOM 1706 O O . ASN A 1 206 ? 9.267 18.264 -31.495 1.00 93.56 206 ASN A O 1
ATOM 1710 N N . PRO A 1 207 ? 9.821 19.999 -32.822 1.00 95.31 207 PRO A N 1
ATOM 1711 C CA . PRO A 1 207 ? 10.618 19.191 -33.740 1.00 95.31 207 PRO A CA 1
ATOM 1712 C C . PRO A 1 207 ? 11.864 18.592 -33.060 1.00 95.31 207 PRO A C 1
ATOM 1714 O O . PRO A 1 207 ? 12.311 19.145 -32.051 1.00 95.31 207 PRO A O 1
ATOM 1717 N N . PRO A 1 208 ? 12.444 17.521 -33.643 1.00 96.00 208 PRO A N 1
ATOM 1718 C CA . PRO A 1 208 ? 13.738 16.962 -33.240 1.00 96.00 208 PRO A CA 1
ATOM 1719 C C . PRO A 1 208 ? 14.805 18.040 -33.029 1.00 96.00 208 PRO A C 1
ATOM 1721 O O . PRO A 1 208 ? 14.865 19.016 -33.789 1.00 96.00 208 PRO A O 1
ATOM 1724 N N . ASP A 1 209 ? 15.640 17.879 -32.008 1.00 95.81 209 ASP A N 1
ATOM 1725 C CA . ASP A 1 209 ? 16.512 18.940 -31.489 1.00 95.81 209 ASP A CA 1
ATOM 1726 C C . ASP A 1 209 ? 18.013 18.634 -31.612 1.00 95.81 209 ASP A C 1
ATOM 1728 O O . ASP A 1 209 ? 18.846 19.369 -31.074 1.00 95.81 209 ASP A O 1
ATOM 1732 N N . SER A 1 210 ? 18.382 17.626 -32.412 1.00 96.19 210 SER A N 1
ATOM 1733 C CA . SER A 1 210 ? 19.767 17.147 -32.543 1.00 96.19 210 SER A CA 1
ATOM 1734 C C . SER A 1 210 ? 20.314 16.561 -31.240 1.00 96.19 210 SER A C 1
ATOM 1736 O O . SER A 1 210 ? 21.522 16.612 -30.976 1.00 96.19 210 SER A O 1
ATOM 1738 N N . ILE A 1 211 ? 19.438 15.966 -30.434 1.00 95.19 211 ILE A N 1
ATOM 1739 C CA . ILE A 1 211 ? 19.782 15.186 -29.252 1.00 95.19 211 ILE A CA 1
ATOM 1740 C C . ILE A 1 211 ? 19.106 13.823 -29.396 1.00 95.19 211 ILE A C 1
ATOM 1742 O O . ILE A 1 211 ? 17.912 13.758 -29.648 1.00 95.19 211 ILE A O 1
ATOM 1746 N N . PRO A 1 212 ? 19.832 12.701 -29.274 1.00 95.12 212 PRO A N 1
ATOM 1747 C CA . PRO A 1 212 ? 19.181 11.400 -29.308 1.00 95.12 212 PRO A CA 1
ATOM 1748 C C . PRO A 1 212 ? 18.144 11.250 -28.182 1.00 95.12 212 PRO A C 1
ATOM 1750 O O . PRO A 1 212 ? 18.453 11.505 -27.018 1.00 95.12 212 PRO A O 1
ATOM 1753 N N . ASP A 1 213 ? 16.950 10.773 -28.527 1.00 95.19 213 ASP A N 1
ATOM 1754 C CA . ASP A 1 213 ? 15.770 10.646 -27.669 1.00 95.19 213 ASP A CA 1
ATOM 1755 C C . ASP A 1 213 ? 16.042 9.776 -26.428 1.00 95.19 213 ASP A C 1
ATOM 1757 O O . ASP A 1 213 ? 15.550 10.053 -25.334 1.00 95.19 213 ASP A O 1
ATOM 1761 N N . TYR A 1 214 ? 16.791 8.673 -26.594 1.00 95.69 214 TYR A N 1
ATOM 1762 C CA . TYR A 1 214 ? 17.076 7.733 -25.505 1.00 95.69 214 TYR A CA 1
ATOM 1763 C C . TYR A 1 214 ? 18.257 6.806 -25.799 1.00 95.69 214 TYR A C 1
ATOM 1765 O O . TYR A 1 214 ? 18.234 6.032 -26.764 1.00 95.69 214 TYR A O 1
ATOM 1773 N N . ILE A 1 215 ? 19.267 6.815 -24.928 1.00 95.69 215 ILE A N 1
ATOM 1774 C CA . ILE A 1 215 ? 20.440 5.937 -25.030 1.00 95.69 215 ILE A CA 1
ATOM 1775 C C . ILE A 1 215 ? 20.557 5.066 -23.783 1.00 95.69 215 ILE A C 1
ATOM 1777 O O . ILE A 1 215 ? 20.472 5.550 -22.660 1.00 95.69 215 ILE A O 1
ATOM 1781 N N . VAL A 1 216 ? 20.820 3.774 -23.965 1.00 93.44 216 VAL A N 1
ATOM 1782 C CA . VAL A 1 216 ? 21.098 2.864 -22.850 1.00 93.44 216 VAL A CA 1
ATOM 1783 C C . VAL A 1 216 ? 22.482 2.266 -22.998 1.00 93.44 216 VAL A C 1
ATOM 1785 O O . VAL A 1 216 ? 22.769 1.568 -23.973 1.00 93.44 216 VAL A O 1
ATOM 1788 N N . PHE A 1 217 ? 23.334 2.514 -22.007 1.00 92.75 217 PHE A N 1
ATOM 1789 C CA . PHE A 1 217 ? 24.646 1.881 -21.910 1.00 92.75 217 PHE A CA 1
ATOM 1790 C C . PHE A 1 217 ? 24.534 0.610 -21.075 1.00 92.75 217 PHE A C 1
ATOM 1792 O O . PHE A 1 217 ? 24.144 0.678 -19.915 1.00 92.75 217 PHE A O 1
ATOM 1799 N N . ILE A 1 218 ? 24.895 -0.542 -21.639 1.00 87.69 218 ILE A N 1
ATOM 1800 C CA . ILE A 1 218 ? 24.899 -1.825 -20.927 1.00 87.69 218 ILE A CA 1
ATOM 1801 C C . ILE A 1 218 ? 26.337 -2.268 -20.709 1.00 87.69 218 ILE A C 1
ATOM 1803 O O . ILE A 1 218 ? 27.031 -2.654 -21.652 1.00 87.69 218 ILE A O 1
ATOM 1807 N N . TYR A 1 219 ? 26.795 -2.185 -19.461 1.00 83.25 219 TYR A N 1
ATOM 1808 C CA . TYR A 1 219 ? 28.177 -2.473 -19.097 1.00 83.25 219 TYR A CA 1
ATOM 1809 C C . TYR A 1 219 ? 28.422 -3.926 -18.738 1.00 83.25 219 TYR A C 1
ATOM 1811 O O . TYR A 1 219 ? 27.614 -4.580 -18.080 1.00 83.25 219 TYR A O 1
ATOM 1819 N N . LYS A 1 220 ? 29.627 -4.393 -19.087 1.00 76.38 220 LYS A N 1
ATOM 1820 C CA . LYS A 1 220 ? 30.059 -5.769 -18.830 1.00 76.38 220 LYS A CA 1
ATOM 1821 C C . LYS A 1 220 ? 30.593 -5.868 -17.414 1.00 76.38 220 LYS A C 1
ATOM 1823 O O . LYS A 1 220 ? 31.795 -6.009 -17.202 1.00 76.38 220 LYS A O 1
ATOM 1828 N N . TYR A 1 221 ? 29.704 -5.686 -16.450 1.00 73.12 221 TYR A N 1
ATOM 1829 C CA . TYR A 1 221 ? 30.060 -5.414 -15.069 1.00 73.12 221 TYR A CA 1
ATOM 1830 C C . TYR A 1 221 ? 29.071 -6.062 -14.096 1.00 73.12 221 TYR A C 1
ATOM 1832 O O . TYR A 1 221 ? 27.913 -6.281 -14.432 1.00 73.12 221 TYR A O 1
ATOM 1840 N N . ASN A 1 222 ? 29.553 -6.389 -12.897 1.00 65.69 222 ASN A N 1
ATOM 1841 C CA . ASN A 1 222 ? 28.735 -6.798 -11.762 1.00 65.69 222 ASN A CA 1
ATOM 1842 C C . ASN A 1 222 ? 29.479 -6.429 -10.461 1.00 65.69 222 ASN A C 1
ATOM 1844 O O . ASN A 1 222 ? 30.681 -6.686 -10.329 1.00 65.69 222 ASN A O 1
ATOM 1848 N N . ALA A 1 223 ? 28.770 -5.833 -9.497 1.00 63.06 223 ALA A N 1
ATOM 1849 C CA . ALA A 1 223 ? 29.347 -5.367 -8.235 1.00 63.06 223 ALA A CA 1
ATOM 1850 C C . ALA A 1 223 ? 30.018 -6.474 -7.402 1.00 63.06 223 ALA A C 1
ATOM 1852 O O . ALA A 1 223 ? 31.078 -6.238 -6.817 1.00 63.06 223 ALA A O 1
ATOM 1853 N N . ALA A 1 224 ? 29.471 -7.694 -7.397 1.00 58.22 224 ALA A N 1
ATOM 1854 C CA . ALA A 1 224 ? 29.998 -8.831 -6.637 1.00 58.22 224 ALA A CA 1
ATOM 1855 C C . ALA A 1 224 ? 31.388 -9.283 -7.121 1.00 58.22 224 ALA A C 1
ATOM 1857 O O . ALA A 1 224 ? 32.176 -9.829 -6.350 1.00 58.22 224 ALA A O 1
ATOM 1858 N N . ILE A 1 225 ? 31.723 -9.007 -8.385 1.00 57.59 225 ILE A N 1
ATOM 1859 C CA . ILE A 1 225 ? 33.041 -9.286 -8.972 1.00 57.59 225 ILE A CA 1
ATOM 1860 C C . ILE A 1 225 ? 33.892 -8.029 -9.165 1.00 57.59 225 ILE A C 1
ATOM 1862 O O . ILE A 1 225 ? 35.042 -8.148 -9.582 1.00 57.59 225 ILE A O 1
ATOM 1866 N N . GLY A 1 226 ? 33.388 -6.835 -8.835 1.00 54.94 226 GLY A N 1
ATOM 1867 C CA . GLY A 1 226 ? 34.088 -5.564 -9.055 1.00 54.94 226 GLY A CA 1
ATOM 1868 C C . GLY A 1 226 ? 35.472 -5.509 -8.397 1.00 54.94 226 GLY A C 1
ATOM 1869 O O . GLY A 1 226 ? 36.434 -5.052 -9.010 1.00 54.94 226 GLY A O 1
ATOM 1870 N N . ASN A 1 227 ? 35.612 -6.084 -7.198 1.00 55.44 227 ASN A N 1
ATOM 1871 C CA . ASN A 1 227 ? 36.907 -6.206 -6.516 1.00 55.44 227 ASN A CA 1
ATOM 1872 C C . ASN A 1 227 ? 37.864 -7.182 -7.225 1.00 55.44 227 ASN A C 1
ATOM 1874 O O . ASN A 1 227 ? 39.074 -6.953 -7.259 1.00 55.44 227 ASN A O 1
ATOM 1878 N N . HIS A 1 228 ? 37.333 -8.247 -7.833 1.00 54.94 228 HIS A N 1
ATOM 1879 C CA . HIS A 1 228 ? 38.118 -9.198 -8.620 1.00 54.94 228 HIS A CA 1
ATOM 1880 C C . HIS A 1 228 ? 38.546 -8.610 -9.972 1.00 54.94 228 HIS A C 1
ATOM 1882 O O . HIS A 1 228 ? 39.693 -8.799 -10.381 1.00 54.94 228 HIS A O 1
ATOM 1888 N N . LEU A 1 229 ? 37.675 -7.851 -10.641 1.00 57.28 229 LEU A N 1
ATOM 1889 C CA . LEU A 1 229 ? 38.005 -7.123 -11.870 1.00 57.28 229 LEU A CA 1
ATOM 1890 C C . LEU A 1 229 ? 39.076 -6.053 -11.609 1.00 57.28 229 LEU A C 1
ATOM 1892 O O . LEU A 1 229 ? 40.058 -5.974 -12.350 1.00 57.28 229 LEU A O 1
ATOM 1896 N N . TYR A 1 230 ? 38.965 -5.328 -10.492 1.00 55.72 230 TYR A N 1
ATOM 1897 C CA . TYR A 1 230 ? 39.984 -4.381 -10.039 1.00 55.72 230 TYR A CA 1
ATOM 1898 C C . TYR A 1 230 ? 41.331 -5.063 -9.771 1.00 55.72 230 TYR A C 1
ATOM 1900 O O . TYR A 1 230 ? 42.363 -4.601 -10.254 1.00 55.72 230 TYR A O 1
ATOM 1908 N N . SER A 1 231 ? 41.341 -6.200 -9.063 1.00 50.97 231 SER A N 1
ATOM 1909 C CA . SER A 1 231 ? 42.582 -6.934 -8.760 1.00 50.97 231 SER A CA 1
ATOM 1910 C C . SER A 1 231 ? 43.333 -7.434 -10.006 1.00 50.97 231 SER A C 1
ATOM 1912 O O . SER A 1 231 ? 44.527 -7.711 -9.932 1.00 50.97 231 SER A O 1
ATOM 1914 N N . ASN A 1 232 ? 42.650 -7.498 -11.154 1.00 56.69 232 ASN A N 1
ATOM 1915 C CA . ASN A 1 232 ? 43.221 -7.840 -12.457 1.00 56.69 232 ASN A CA 1
ATOM 1916 C C . ASN A 1 232 ? 43.503 -6.609 -13.345 1.00 56.69 232 ASN A C 1
ATOM 1918 O O . ASN A 1 232 ? 43.866 -6.772 -14.507 1.00 56.69 232 ASN A O 1
ATOM 1922 N N . GLY A 1 233 ? 43.346 -5.388 -12.818 1.00 59.69 233 GLY A N 1
ATOM 1923 C CA . GLY A 1 233 ? 43.579 -4.133 -13.540 1.00 59.69 233 GLY A CA 1
ATOM 1924 C C . GLY A 1 233 ? 42.528 -3.805 -14.605 1.00 59.69 233 GLY A C 1
ATOM 1925 O O . GLY A 1 233 ? 42.817 -3.034 -15.512 1.00 59.69 233 GLY A O 1
ATOM 1926 N N . LEU A 1 234 ? 41.335 -4.407 -14.530 1.00 61.16 234 LEU A N 1
ATOM 1927 C CA . LEU A 1 234 ? 40.295 -4.314 -15.566 1.00 61.16 234 LEU A CA 1
ATOM 1928 C C . LEU A 1 234 ? 39.200 -3.291 -15.259 1.00 61.16 234 LEU A C 1
ATOM 1930 O O . LEU A 1 234 ? 38.432 -2.939 -16.147 1.00 61.16 234 LEU A O 1
ATOM 1934 N N . THR A 1 235 ? 39.105 -2.828 -14.015 1.00 65.69 235 THR A N 1
ATOM 1935 C CA . THR A 1 235 ? 38.175 -1.778 -13.581 1.00 65.69 235 THR A CA 1
ATOM 1936 C C . THR A 1 235 ? 38.875 -0.844 -12.595 1.00 65.69 235 THR A C 1
ATOM 1938 O O . THR A 1 235 ? 39.864 -1.253 -11.982 1.00 65.69 235 THR A O 1
ATOM 1941 N N . PRO A 1 236 ? 38.384 0.388 -12.388 1.00 70.94 236 PRO A N 1
ATOM 1942 C CA . PRO A 1 236 ? 38.945 1.310 -11.405 1.00 70.94 236 PRO A CA 1
ATOM 1943 C C . PRO A 1 236 ? 38.745 0.812 -9.969 1.00 70.94 236 PRO A C 1
ATOM 1945 O O . PRO A 1 236 ? 37.864 -0.008 -9.690 1.00 70.94 236 PRO A O 1
ATOM 1948 N N . THR A 1 237 ? 39.560 1.321 -9.041 1.00 70.81 237 THR A N 1
ATOM 1949 C CA . THR A 1 237 ? 39.427 1.030 -7.605 1.00 70.81 237 THR A CA 1
ATOM 1950 C C . THR A 1 237 ? 38.045 1.457 -7.100 1.00 70.81 237 THR A C 1
ATOM 1952 O O . THR A 1 237 ? 37.586 2.551 -7.419 1.00 70.81 237 THR A O 1
ATOM 1955 N N . ASN A 1 238 ? 37.403 0.622 -6.275 1.00 76.81 238 ASN A N 1
ATOM 1956 C CA . ASN A 1 238 ? 36.108 0.894 -5.631 1.00 76.81 238 ASN A CA 1
ATOM 1957 C C . ASN A 1 238 ? 34.928 1.128 -6.592 1.00 76.81 238 ASN A C 1
ATOM 1959 O O . ASN A 1 238 ? 33.923 1.712 -6.201 1.00 76.81 238 ASN A O 1
ATOM 1963 N N . MET A 1 239 ? 35.002 0.665 -7.843 1.00 79.75 239 MET A N 1
ATOM 1964 C CA . MET A 1 239 ? 33.880 0.786 -8.786 1.00 79.75 239 MET A CA 1
ATOM 1965 C C . MET A 1 239 ? 32.578 0.150 -8.258 1.00 79.75 239 MET A C 1
ATOM 1967 O O . MET A 1 239 ? 31.488 0.603 -8.583 1.00 79.75 239 MET A O 1
ATOM 1971 N N . ASN A 1 240 ? 32.678 -0.853 -7.381 1.00 74.25 240 ASN A N 1
ATOM 1972 C CA . ASN A 1 240 ? 31.548 -1.482 -6.682 1.00 74.25 240 ASN A CA 1
ATOM 1973 C C . ASN A 1 240 ? 30.846 -0.582 -5.657 1.00 74.25 240 ASN A C 1
ATOM 1975 O O . ASN A 1 240 ? 29.797 -0.970 -5.162 1.00 74.25 240 ASN A O 1
ATOM 1979 N N . THR A 1 241 ? 31.423 0.571 -5.321 1.00 77.44 241 THR A N 1
ATOM 1980 C CA . THR A 1 241 ? 30.822 1.571 -4.428 1.00 77.44 241 THR A CA 1
ATOM 1981 C C . THR A 1 241 ? 30.394 2.825 -5.185 1.00 77.44 241 THR A C 1
ATOM 1983 O O . THR A 1 241 ? 30.116 3.847 -4.561 1.00 77.44 241 THR A O 1
ATOM 1986 N N . TRP A 1 242 ? 30.458 2.820 -6.520 1.00 82.62 242 TRP A N 1
ATOM 1987 C CA . TRP A 1 242 ? 29.873 3.900 -7.301 1.00 82.62 242 TRP A CA 1
ATOM 1988 C C . TRP A 1 242 ? 28.363 3.740 -7.307 1.00 82.62 242 TRP A C 1
ATOM 1990 O O . TRP A 1 242 ? 27.845 2.633 -7.424 1.00 82.62 242 TRP A O 1
ATOM 2000 N N . SER A 1 243 ? 27.661 4.859 -7.272 1.00 79.50 243 SER A N 1
ATOM 2001 C CA . SER A 1 243 ? 26.217 4.833 -7.408 1.00 79.50 243 SER A CA 1
ATOM 2002 C C . SER A 1 243 ? 25.736 4.192 -8.691 1.00 79.50 243 SER A C 1
ATOM 2004 O O . SER A 1 243 ? 26.315 4.429 -9.745 1.00 79.50 243 SER A O 1
ATOM 2006 N N . GLY A 1 244 ? 24.669 3.405 -8.600 1.00 77.31 244 GLY A N 1
ATOM 2007 C CA . GLY A 1 244 ? 24.174 2.612 -9.717 1.00 77.31 244 GLY A CA 1
ATOM 2008 C C . GLY A 1 244 ? 24.858 1.254 -9.854 1.00 77.31 244 GLY A C 1
ATOM 2009 O O . GLY A 1 244 ? 24.350 0.399 -10.569 1.00 77.31 244 GLY A O 1
ATOM 2010 N N . SER A 1 245 ? 26.006 1.007 -9.202 1.00 78.44 245 SER A N 1
ATOM 2011 C CA . SER A 1 245 ? 26.820 -0.193 -9.469 1.00 78.44 245 SER A CA 1
ATOM 2012 C C . SER A 1 245 ? 26.156 -1.512 -9.098 1.00 78.44 245 SER A C 1
ATOM 2014 O O . SER A 1 245 ? 26.570 -2.561 -9.591 1.00 78.44 245 SER A O 1
ATOM 2016 N N . GLY A 1 246 ? 25.150 -1.484 -8.234 1.00 68.81 246 GLY A N 1
ATOM 2017 C CA . GLY A 1 246 ? 24.396 -2.666 -7.859 1.00 68.81 246 GLY A CA 1
ATOM 2018 C C . GLY A 1 246 ? 23.129 -2.902 -8.694 1.00 68.81 246 GLY A C 1
ATOM 2019 O O . GLY A 1 246 ? 22.355 -3.805 -8.378 1.00 68.81 246 GLY A O 1
ATOM 2020 N N . GLY A 1 247 ? 22.892 -2.083 -9.718 1.00 76.00 247 GLY A N 1
ATOM 2021 C CA . GLY A 1 247 ? 21.628 -2.016 -10.435 1.00 76.00 247 GLY A CA 1
ATOM 2022 C C . GLY A 1 247 ? 21.778 -1.227 -11.725 1.00 76.00 247 GLY A C 1
ATOM 2023 O O . GLY A 1 247 ? 22.462 -1.638 -12.671 1.00 76.00 247 GLY A O 1
ATOM 2024 N N . GLY A 1 248 ? 21.117 -0.080 -11.746 1.00 82.19 248 GLY A N 1
ATOM 2025 C CA . GLY A 1 248 ? 21.178 0.893 -12.813 1.00 82.19 248 GLY A CA 1
ATOM 2026 C C . GLY A 1 248 ? 21.271 2.301 -12.251 1.00 82.19 248 GLY A C 1
ATOM 2027 O O . GLY A 1 248 ? 21.201 2.540 -11.050 1.00 82.19 248 GLY A O 1
ATOM 2028 N N . LEU A 1 249 ? 21.497 3.231 -13.159 1.00 85.56 249 LEU A N 1
ATOM 2029 C CA . LEU A 1 249 ? 21.471 4.654 -12.902 1.00 85.56 249 LEU A CA 1
ATOM 2030 C C . LEU A 1 249 ? 20.480 5.244 -13.891 1.00 85.56 249 LEU A C 1
ATOM 2032 O O . LEU A 1 249 ? 20.748 5.131 -15.090 1.00 85.56 249 LEU A O 1
ATOM 2036 N N . ALA A 1 250 ? 19.406 5.886 -13.422 1.00 88.19 250 ALA A N 1
ATOM 2037 C CA . ALA A 1 250 ? 18.363 6.530 -14.237 1.00 88.19 250 ALA A CA 1
ATOM 2038 C C . ALA A 1 250 ? 18.858 7.775 -15.015 1.00 88.19 250 ALA A C 1
ATOM 2040 O O . ALA A 1 250 ? 18.251 8.842 -15.018 1.00 88.19 250 ALA A O 1
ATOM 2041 N N . SER A 1 251 ? 20.035 7.676 -15.624 1.00 89.56 251 SER A N 1
ATOM 2042 C CA . SER A 1 251 ? 20.693 8.705 -16.407 1.00 89.56 251 SER A CA 1
ATOM 2043 C C . SER A 1 251 ? 21.737 8.079 -17.334 1.00 89.56 251 SER A C 1
ATOM 2045 O O . SER A 1 251 ? 22.516 7.202 -16.941 1.00 89.56 251 SER A O 1
ATOM 2047 N N . ALA A 1 252 ? 21.789 8.569 -18.571 1.00 92.94 252 ALA A N 1
ATOM 2048 C CA . ALA A 1 252 ? 22.853 8.300 -19.536 1.00 92.94 252 ALA A CA 1
ATOM 2049 C C . ALA A 1 252 ? 23.857 9.467 -19.627 1.00 92.94 252 ALA A C 1
ATOM 2051 O O . ALA A 1 252 ? 24.554 9.618 -20.633 1.00 92.94 252 ALA A O 1
ATOM 2052 N N . SER A 1 253 ? 23.923 10.328 -18.603 1.00 92.81 253 SER A N 1
ATOM 2053 C CA . SER A 1 253 ? 24.746 11.539 -18.629 1.00 92.81 253 SER A CA 1
ATOM 2054 C C . SER A 1 253 ? 26.230 11.242 -18.850 1.00 92.81 253 SER A C 1
ATOM 2056 O O . SER A 1 253 ? 26.763 10.175 -18.528 1.00 92.81 253 SER A O 1
ATOM 2058 N N . LEU A 1 254 ? 26.913 12.238 -19.409 1.00 94.44 254 LEU A N 1
ATOM 2059 C CA . LEU A 1 254 ? 28.346 12.219 -19.669 1.00 94.44 254 LEU A CA 1
ATOM 2060 C C . LEU A 1 254 ? 29.039 13.166 -18.690 1.00 94.44 254 LEU A C 1
ATOM 2062 O O . LEU A 1 254 ? 28.527 14.241 -18.390 1.00 94.44 254 LEU A O 1
ATOM 2066 N N . SER A 1 255 ? 30.249 12.827 -18.242 1.00 93.25 255 SER A N 1
ATOM 2067 C CA . SER A 1 255 ? 31.014 13.717 -17.354 1.00 93.25 255 SER A CA 1
ATOM 2068 C C . SER A 1 255 ? 31.489 15.007 -18.031 1.00 93.25 255 SER A C 1
ATOM 2070 O O . SER A 1 255 ? 32.024 15.901 -17.378 1.00 93.25 255 SER A O 1
ATOM 2072 N N . SER A 1 256 ? 31.397 15.085 -19.357 1.00 92.25 256 SER A N 1
ATOM 2073 C CA . SER A 1 256 ? 31.734 16.267 -20.144 1.00 92.25 256 SER A CA 1
ATOM 2074 C C . SER A 1 256 ? 30.922 16.274 -21.442 1.00 92.25 256 SER A C 1
ATOM 2076 O O . SER A 1 256 ? 30.662 15.199 -21.988 1.00 92.25 256 SER A O 1
ATOM 2078 N N . PRO A 1 257 ? 30.541 17.451 -21.968 1.00 91.25 257 PRO A N 1
ATOM 2079 C CA . PRO A 1 257 ? 29.820 17.536 -23.233 1.00 91.25 257 PRO A CA 1
ATOM 2080 C C . PRO A 1 257 ? 30.624 16.951 -24.403 1.00 91.25 257 PRO A C 1
ATOM 2082 O O . PRO A 1 257 ? 31.845 17.108 -24.478 1.00 91.25 257 PRO A O 1
ATOM 2085 N N . ILE A 1 258 ? 29.922 16.322 -25.345 1.00 90.94 258 ILE A N 1
ATOM 2086 C CA . ILE A 1 258 ? 30.451 15.877 -26.640 1.00 90.94 258 ILE A CA 1
ATOM 2087 C C . ILE A 1 258 ? 29.537 16.427 -27.732 1.00 90.94 258 ILE A C 1
ATOM 2089 O O . ILE A 1 258 ? 28.319 16.418 -27.574 1.00 90.94 258 ILE A O 1
ATOM 2093 N N . ASN A 1 259 ? 30.130 16.882 -28.839 1.00 89.12 259 ASN A N 1
ATOM 2094 C CA . ASN A 1 259 ? 29.405 17.119 -30.082 1.00 89.12 259 ASN A CA 1
ATOM 2095 C C . ASN A 1 259 ? 29.845 16.094 -31.132 1.00 89.12 259 ASN A C 1
ATOM 2097 O O . ASN A 1 259 ? 31.044 15.917 -31.358 1.00 89.12 259 ASN A O 1
ATOM 2101 N N . PHE A 1 260 ? 28.879 15.431 -31.760 1.00 88.94 260 PHE A N 1
ATOM 2102 C CA . PHE A 1 260 ? 29.105 14.418 -32.782 1.00 88.94 260 PHE A CA 1
ATOM 2103 C C . PHE A 1 260 ? 28.300 14.777 -34.029 1.00 88.94 260 PHE A C 1
ATOM 2105 O O . PHE A 1 260 ? 27.095 14.562 -34.073 1.00 88.94 260 PHE A O 1
ATOM 2112 N N . ASN A 1 261 ? 28.954 15.300 -35.069 1.00 87.38 261 ASN A N 1
ATOM 2113 C CA . ASN A 1 261 ? 28.294 15.684 -36.326 1.00 87.38 261 ASN A CA 1
ATOM 2114 C C . ASN A 1 261 ? 27.059 16.587 -36.127 1.00 87.38 261 ASN A C 1
ATOM 2116 O O . ASN A 1 261 ? 26.056 16.426 -36.816 1.00 87.38 261 ASN A O 1
ATOM 2120 N N . GLY A 1 262 ? 27.126 17.529 -35.181 1.00 90.50 262 GLY A N 1
ATOM 2121 C CA . GLY A 1 262 ? 26.010 18.418 -34.854 1.00 90.50 262 GLY A CA 1
ATOM 2122 C C . GLY A 1 262 ? 25.115 17.918 -33.721 1.00 90.50 262 GLY A C 1
ATOM 2123 O O . GLY A 1 262 ? 24.404 18.737 -33.153 1.00 90.50 262 GLY A O 1
ATOM 2124 N N . TYR A 1 263 ? 25.219 16.647 -33.324 1.00 94.75 263 TYR A N 1
ATOM 2125 C CA . TYR A 1 263 ? 24.451 16.089 -32.213 1.00 94.75 263 TYR A CA 1
ATOM 2126 C C . TYR A 1 263 ? 25.103 16.361 -30.862 1.00 94.75 263 TYR A C 1
ATOM 2128 O O . TYR A 1 263 ? 26.326 16.244 -30.725 1.00 94.75 263 TYR A O 1
ATOM 2136 N N . SER A 1 264 ? 24.286 16.681 -29.861 1.00 94.00 264 SER A N 1
ATOM 2137 C CA . SER A 1 264 ? 24.677 16.743 -28.448 1.00 94.00 264 SER A CA 1
ATOM 2138 C C . SER A 1 264 ? 24.043 15.613 -27.638 1.00 94.00 264 SER A C 1
ATOM 2140 O O . SER A 1 264 ? 23.148 14.925 -28.112 1.00 94.00 264 SER A O 1
ATOM 2142 N N . PHE A 1 265 ? 24.534 15.412 -26.415 1.00 91.94 265 PHE A N 1
ATOM 2143 C CA . PHE A 1 265 ? 24.085 14.353 -25.512 1.00 91.94 265 PHE A CA 1
ATOM 2144 C C . PHE A 1 265 ? 23.807 14.968 -24.145 1.00 91.94 265 PHE A C 1
ATOM 2146 O O . PHE A 1 265 ? 24.717 15.500 -23.507 1.00 91.94 265 PHE A O 1
ATOM 2153 N N . ASP A 1 266 ? 22.552 14.914 -23.720 1.00 86.25 266 ASP A N 1
ATOM 2154 C CA . ASP A 1 266 ? 22.044 15.527 -22.488 1.00 86.25 266 ASP A CA 1
ATOM 2155 C C . ASP A 1 266 ? 21.868 14.518 -21.340 1.00 86.25 266 ASP A C 1
ATOM 2157 O O . ASP A 1 266 ? 21.711 14.902 -20.183 1.00 86.25 266 ASP A O 1
ATOM 2161 N N . GLY A 1 267 ? 21.970 13.225 -21.647 1.00 86.81 267 GLY A N 1
ATOM 2162 C CA . GLY A 1 267 ? 21.806 12.140 -20.692 1.00 86.81 267 GLY A CA 1
ATOM 2163 C C . GLY A 1 267 ? 20.417 11.507 -20.668 1.00 86.81 267 GLY A C 1
ATOM 2164 O O . GLY A 1 267 ? 20.182 10.710 -19.760 1.00 86.81 267 GLY A O 1
ATOM 2165 N N . CYS A 1 268 ? 19.543 11.796 -21.642 1.00 90.19 268 CYS A N 1
ATOM 2166 C CA . CYS A 1 268 ? 18.294 11.056 -21.836 1.00 90.19 268 CYS A CA 1
ATOM 2167 C C . CYS A 1 268 ? 18.577 9.568 -22.055 1.00 90.19 268 CYS A C 1
ATOM 2169 O O . CYS A 1 268 ? 19.251 9.174 -23.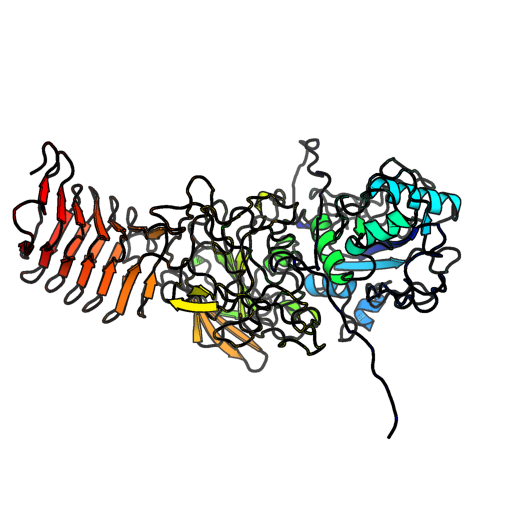016 1.00 90.19 268 CYS A O 1
ATOM 2171 N N . GLY A 1 269 ? 18.097 8.733 -21.137 1.00 92.75 269 GLY A N 1
ATOM 2172 C CA . GLY A 1 269 ? 18.543 7.352 -21.061 1.00 92.75 269 GLY A CA 1
ATOM 2173 C C . GLY A 1 269 ? 18.851 6.871 -19.656 1.00 92.75 269 GLY A C 1
ATOM 2174 O O . GLY A 1 269 ? 18.568 7.533 -18.660 1.00 92.75 269 GLY A O 1
ATOM 2175 N N . TYR A 1 270 ? 19.486 5.706 -19.582 1.00 92.69 270 TYR A N 1
ATOM 2176 C CA . TYR A 1 270 ? 19.988 5.176 -18.322 1.00 92.69 270 TYR A CA 1
ATOM 2177 C C . TYR A 1 270 ? 21.257 4.340 -18.525 1.00 92.69 270 TYR A C 1
ATOM 2179 O O . TYR A 1 270 ? 21.566 3.878 -19.629 1.00 92.69 270 TYR A O 1
ATOM 2187 N N . THR A 1 271 ? 22.013 4.158 -17.447 1.00 92.00 271 THR A N 1
ATOM 2188 C CA . THR A 1 271 ? 23.226 3.340 -17.431 1.00 92.00 271 THR A CA 1
ATOM 2189 C C . THR A 1 271 ? 22.946 2.043 -16.686 1.00 92.00 271 THR A C 1
ATOM 2191 O O . THR A 1 271 ? 22.612 2.057 -15.507 1.00 92.00 271 THR A O 1
ATOM 2194 N N . HIS A 1 272 ? 23.067 0.914 -17.376 1.00 86.69 272 HIS A N 1
ATOM 2195 C CA . HIS A 1 272 ? 22.876 -0.417 -16.819 1.00 86.69 272 HIS A CA 1
ATOM 2196 C C . HIS A 1 272 ? 24.214 -0.976 -16.318 1.00 86.69 272 HIS A C 1
ATOM 2198 O O . HIS A 1 272 ? 25.149 -1.193 -17.100 1.00 86.69 272 HIS A O 1
ATOM 2204 N N . CYS A 1 273 ? 24.273 -1.288 -15.023 1.00 80.25 273 CYS A N 1
ATOM 2205 C CA . CYS A 1 273 ? 25.501 -1.625 -14.307 1.00 80.25 273 CYS A CA 1
ATOM 2206 C C . CYS A 1 273 ? 25.522 -3.072 -13.765 1.00 80.25 273 CYS A C 1
ATOM 2208 O O . CYS A 1 273 ? 26.381 -3.409 -12.961 1.00 80.25 273 CYS A O 1
ATOM 2210 N N . LEU A 1 274 ? 24.613 -3.956 -14.183 1.00 67.69 274 LEU A N 1
ATOM 2211 C CA . LEU A 1 274 ? 24.564 -5.360 -13.733 1.00 67.69 274 LEU A CA 1
ATOM 2212 C C . LEU A 1 274 ? 24.855 -6.413 -14.819 1.00 67.69 274 LEU A C 1
ATOM 2214 O O . LEU A 1 274 ? 24.750 -7.618 -14.565 1.00 67.69 274 LEU A O 1
ATOM 2218 N N . GLY A 1 275 ? 25.250 -6.000 -16.024 1.00 63.56 275 GLY A N 1
ATOM 2219 C CA . GLY A 1 275 ? 25.426 -6.918 -17.152 1.00 63.56 275 GLY A CA 1
ATOM 2220 C C . GLY A 1 275 ? 24.092 -7.317 -17.790 1.00 63.56 275 GLY A C 1
ATOM 2221 O O . GLY A 1 275 ? 23.277 -6.460 -18.088 1.00 63.56 275 GLY A O 1
ATOM 2222 N N . GLU A 1 276 ? 23.877 -8.605 -18.084 1.00 49.75 276 GLU A 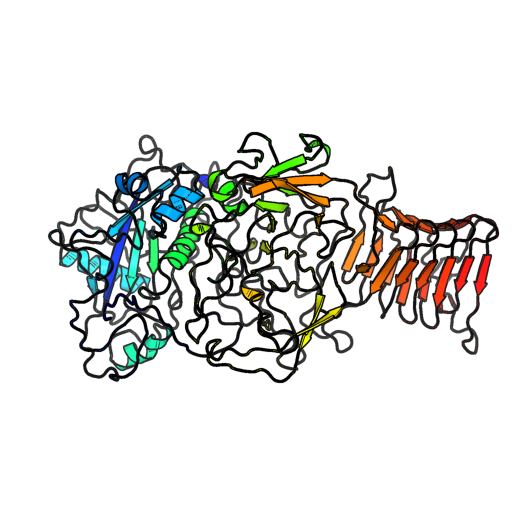N 1
ATOM 2223 C CA . GLU A 1 276 ? 22.610 -9.088 -18.682 1.00 49.75 276 GLU A CA 1
ATOM 2224 C C . GLU A 1 276 ? 21.607 -9.626 -17.650 1.00 49.75 276 GLU A C 1
ATOM 2226 O O . GLU A 1 276 ? 20.430 -9.828 -17.964 1.00 49.75 276 GLU A O 1
ATOM 2231 N N . ALA A 1 277 ? 22.051 -9.874 -16.415 1.00 48.44 277 ALA A N 1
ATOM 2232 C CA . ALA A 1 277 ? 21.169 -10.350 -15.361 1.00 48.44 277 ALA A CA 1
ATOM 2233 C C . ALA A 1 277 ? 20.108 -9.274 -15.069 1.00 48.44 277 ALA A C 1
ATOM 2235 O O . ALA A 1 277 ? 20.443 -8.122 -14.819 1.00 48.44 277 ALA A O 1
ATOM 2236 N N . SER A 1 278 ? 18.824 -9.649 -15.092 1.00 60.84 278 SER A N 1
ATOM 2237 C CA . SER A 1 278 ? 17.697 -8.754 -14.768 1.00 60.84 278 SER A CA 1
ATOM 2238 C C . SER A 1 278 ? 17.374 -7.642 -15.794 1.00 60.84 278 SER A C 1
ATOM 2240 O O . SER A 1 278 ? 16.650 -6.704 -15.460 1.00 60.84 278 SER A O 1
ATOM 2242 N N . LEU A 1 279 ? 17.828 -7.731 -17.060 1.00 71.94 279 LEU A N 1
ATOM 2243 C CA . LEU A 1 279 ? 17.673 -6.630 -18.035 1.00 71.94 279 LEU A CA 1
ATOM 2244 C C . LEU A 1 279 ? 16.234 -6.107 -18.186 1.00 71.94 279 LEU A C 1
ATOM 2246 O O . LEU A 1 279 ? 16.034 -4.901 -18.139 1.00 71.94 279 LEU A O 1
ATOM 2250 N N . VAL A 1 280 ? 15.230 -6.978 -18.332 1.00 80.31 280 VAL A N 1
ATOM 2251 C CA . VAL A 1 280 ? 13.835 -6.538 -18.540 1.00 80.31 280 VAL A CA 1
ATOM 2252 C C . VAL A 1 280 ? 13.277 -5.801 -17.320 1.00 80.31 280 VAL A C 1
ATOM 2254 O O . VAL A 1 280 ? 12.727 -4.714 -17.470 1.00 80.31 280 VAL A O 1
ATOM 2257 N N . GLY A 1 281 ? 13.428 -6.374 -16.121 1.00 81.31 281 GLY A N 1
ATOM 2258 C CA . GLY A 1 281 ? 12.910 -5.779 -14.885 1.00 81.31 281 GLY A CA 1
ATOM 2259 C C . GLY A 1 281 ? 13.601 -4.460 -14.552 1.00 81.31 281 GLY A C 1
ATOM 2260 O O . GLY A 1 281 ? 12.927 -3.467 -14.293 1.00 81.31 281 GLY A O 1
ATOM 2261 N N . LEU A 1 282 ? 14.934 -4.427 -14.651 1.00 81.75 282 LEU A N 1
ATOM 2262 C CA . LEU A 1 282 ? 15.711 -3.213 -14.421 1.00 81.75 282 LEU A CA 1
ATOM 2263 C C . LEU A 1 282 ? 15.426 -2.138 -15.467 1.00 81.75 282 LEU A C 1
ATOM 2265 O O . LEU A 1 282 ? 15.278 -0.981 -15.113 1.00 81.75 282 LEU A O 1
ATOM 2269 N N . PHE A 1 283 ? 15.270 -2.486 -16.743 1.00 88.62 283 PHE A N 1
ATOM 2270 C CA . PHE A 1 283 ? 14.909 -1.490 -17.752 1.00 88.62 283 PHE A CA 1
ATOM 2271 C C . PHE A 1 283 ? 13.553 -0.845 -17.456 1.00 88.62 283 PHE A C 1
ATOM 2273 O O . PHE A 1 283 ? 13.415 0.369 -17.561 1.00 88.62 283 PHE A O 1
ATOM 2280 N N . ILE A 1 284 ? 12.550 -1.643 -17.077 1.00 91.56 284 ILE A N 1
ATOM 2281 C CA . ILE A 1 284 ? 11.230 -1.126 -16.694 1.00 91.56 284 ILE A CA 1
ATOM 2282 C C . ILE A 1 284 ? 11.357 -0.180 -15.490 1.00 91.56 284 ILE A C 1
ATOM 2284 O O . ILE A 1 284 ? 10.786 0.908 -15.516 1.00 91.56 284 ILE A O 1
ATOM 2288 N N . HIS A 1 285 ? 12.155 -0.562 -14.490 1.00 90.81 285 HIS A N 1
ATOM 2289 C CA . HIS A 1 285 ? 12.449 0.258 -13.316 1.00 90.81 285 HIS A CA 1
ATOM 2290 C C . HIS A 1 285 ? 13.085 1.607 -13.689 1.00 90.81 285 HIS A C 1
ATOM 2292 O O . HIS A 1 285 ? 12.531 2.666 -13.407 1.00 90.81 285 HIS A O 1
ATOM 2298 N N . GLU A 1 286 ? 14.215 1.583 -14.392 1.00 89.50 286 GLU A N 1
ATOM 2299 C CA . GLU A 1 286 ? 14.981 2.793 -14.715 1.00 89.50 286 GLU A CA 1
ATOM 2300 C C . GLU A 1 286 ? 14.235 3.719 -15.681 1.00 89.50 286 GLU A C 1
ATOM 2302 O O . GLU A 1 286 ? 14.343 4.945 -15.625 1.00 89.50 286 GLU A O 1
ATOM 2307 N N . VAL A 1 287 ? 13.429 3.159 -16.581 1.00 93.19 287 VAL A N 1
ATOM 2308 C CA . VAL A 1 287 ? 12.594 3.970 -17.466 1.00 93.19 287 VAL A CA 1
ATOM 2309 C C . VAL A 1 287 ? 11.441 4.629 -16.712 1.00 93.19 287 VAL A C 1
ATOM 2311 O O . VAL A 1 287 ? 11.098 5.762 -17.034 1.00 93.19 287 VAL A O 1
ATOM 2314 N N . ALA A 1 288 ? 10.858 3.994 -15.695 1.00 94.31 288 ALA A N 1
ATOM 2315 C CA . ALA A 1 288 ? 9.809 4.624 -14.894 1.00 94.31 288 ALA A CA 1
ATOM 2316 C C . ALA A 1 288 ? 10.309 5.899 -14.180 1.00 94.31 288 ALA A C 1
ATOM 2318 O O . ALA A 1 288 ? 9.591 6.903 -14.135 1.00 94.31 288 ALA A O 1
ATOM 2319 N N . HIS A 1 289 ? 11.568 5.923 -13.729 1.00 91.69 289 HIS A N 1
ATOM 2320 C CA . HIS A 1 289 ? 12.223 7.158 -13.270 1.00 91.69 289 HIS A CA 1
ATOM 2321 C C . HIS A 1 289 ? 12.285 8.224 -14.362 1.00 91.69 289 HIS A C 1
ATOM 2323 O O . HIS A 1 289 ? 11.896 9.368 -14.139 1.00 91.69 289 HIS A O 1
ATOM 2329 N N . ASN A 1 290 ? 12.685 7.828 -15.568 1.00 92.31 290 ASN A N 1
ATOM 2330 C CA . ASN A 1 290 ? 12.823 8.724 -16.716 1.00 92.31 290 ASN A CA 1
ATOM 2331 C C . ASN A 1 290 ? 11.490 9.209 -17.303 1.00 92.31 290 ASN A C 1
ATOM 2333 O O . ASN A 1 290 ? 11.458 10.245 -17.966 1.00 92.31 290 ASN A O 1
ATOM 2337 N N . ILE A 1 291 ? 10.390 8.488 -17.079 1.00 94.38 291 ILE A N 1
ATOM 2338 C CA . ILE A 1 291 ? 9.062 8.889 -17.546 1.00 94.38 291 ILE A CA 1
ATOM 2339 C C . ILE A 1 291 ? 8.385 9.807 -16.530 1.00 94.38 291 ILE A C 1
ATOM 2341 O O . ILE A 1 291 ? 7.836 10.822 -16.936 1.00 94.38 291 ILE A O 1
ATOM 2345 N N . TYR A 1 292 ? 8.382 9.487 -15.233 1.00 93.19 292 TYR A N 1
ATOM 2346 C CA . TYR A 1 292 ? 7.556 10.232 -14.270 1.00 93.19 292 TYR A CA 1
ATOM 2347 C C . TYR A 1 292 ? 8.218 10.514 -12.919 1.00 93.19 292 TYR A C 1
ATOM 2349 O O . TYR A 1 292 ? 7.522 10.813 -11.945 1.00 93.19 292 TYR A O 1
ATOM 2357 N N . GLY A 1 293 ? 9.551 10.439 -12.846 1.00 90.12 293 GLY A N 1
ATOM 2358 C CA . GLY A 1 293 ? 10.290 10.696 -11.609 1.00 90.12 293 GLY A CA 1
ATOM 2359 C C . GLY A 1 293 ? 9.840 9.756 -10.496 1.00 90.12 293 GLY A C 1
ATOM 2360 O O . GLY A 1 293 ? 9.531 10.202 -9.387 1.00 90.12 293 GLY A O 1
ATOM 2361 N N . SER A 1 294 ? 9.699 8.472 -10.834 1.00 91.50 294 SER A N 1
ATOM 2362 C CA . SER A 1 294 ? 9.072 7.476 -9.977 1.00 91.50 294 SER A CA 1
ATOM 2363 C C . SER A 1 294 ? 9.716 7.387 -8.583 1.00 91.50 294 SER A C 1
ATOM 2365 O O . SER A 1 294 ? 10.929 7.262 -8.451 1.00 91.50 294 SER A O 1
ATOM 2367 N N . PRO A 1 295 ? 8.921 7.369 -7.502 1.00 90.06 295 PRO A N 1
ATOM 2368 C CA . PRO A 1 295 ? 9.397 6.882 -6.219 1.00 90.06 295 PRO A CA 1
ATOM 2369 C C . PRO A 1 295 ? 9.629 5.365 -6.258 1.00 90.06 295 PRO A C 1
ATOM 2371 O O . PRO A 1 295 ? 8.892 4.640 -6.921 1.00 90.06 295 PRO A O 1
ATOM 2374 N N . HIS A 1 296 ? 10.529 4.850 -5.428 1.00 88.19 296 HIS A N 1
ATOM 2375 C CA . HIS A 1 296 ? 10.554 3.489 -4.890 1.00 88.19 296 HIS A CA 1
ATOM 2376 C C . HIS A 1 296 ? 9.365 3.291 -3.934 1.00 88.19 296 HIS A C 1
ATOM 2378 O O . HIS A 1 296 ? 9.501 3.073 -2.730 1.00 88.19 296 HIS A O 1
ATOM 2384 N N . TYR A 1 297 ? 8.148 3.426 -4.460 1.00 90.88 297 TYR A N 1
ATOM 2385 C CA . TYR A 1 297 ? 6.909 3.356 -3.681 1.00 90.88 297 TYR A CA 1
ATOM 2386 C C . TYR A 1 297 ? 6.498 1.918 -3.325 1.00 90.88 297 TYR A C 1
ATOM 2388 O O . TYR A 1 297 ? 5.618 1.728 -2.492 1.00 90.88 297 TYR A O 1
ATOM 2396 N N . SER A 1 298 ? 7.111 0.914 -3.962 1.00 88.81 298 SER A N 1
ATOM 2397 C CA . SER A 1 298 ? 6.763 -0.509 -3.851 1.00 88.81 298 SER A CA 1
ATOM 2398 C C . SER A 1 298 ? 7.943 -1.363 -3.353 1.00 88.81 298 SER A C 1
ATOM 2400 O O . SER A 1 298 ? 8.090 -2.532 -3.722 1.00 88.81 298 SER A O 1
ATOM 2402 N N . GLY A 1 299 ? 8.786 -0.776 -2.503 1.00 79.94 299 GLY A N 1
ATOM 2403 C CA . GLY A 1 299 ? 9.800 -1.509 -1.752 1.00 79.94 299 GLY A CA 1
ATOM 2404 C C . GLY A 1 299 ? 11.126 -1.734 -2.462 1.00 79.94 299 GLY A C 1
ATOM 2405 O O . GLY A 1 299 ? 12.018 -2.297 -1.835 1.00 79.94 299 GLY A O 1
ATOM 2406 N N . ALA A 1 300 ? 11.302 -1.305 -3.720 1.00 81.62 300 ALA A N 1
ATOM 2407 C CA . ALA A 1 300 ? 12.623 -1.280 -4.351 1.00 81.62 300 ALA A CA 1
ATOM 2408 C C . ALA A 1 300 ? 13.662 -0.596 -3.440 1.00 81.62 300 ALA A C 1
ATOM 2410 O O . ALA A 1 300 ? 13.336 0.339 -2.707 1.00 81.62 300 ALA A O 1
ATOM 2411 N N . ASN A 1 301 ? 14.898 -1.108 -3.439 1.00 74.62 301 ASN A N 1
ATOM 2412 C CA . ASN A 1 301 ? 15.948 -0.712 -2.489 1.00 74.62 301 ASN A CA 1
ATOM 2413 C C . ASN A 1 301 ? 15.520 -0.805 -1.010 1.00 74.62 301 ASN A C 1
ATOM 2415 O O . ASN A 1 301 ? 15.986 -0.027 -0.184 1.00 74.62 301 ASN A O 1
ATOM 2419 N N . THR A 1 302 ? 14.583 -1.707 -0.692 1.00 75.81 302 THR A N 1
ATOM 2420 C CA . THR A 1 302 ? 13.978 -1.887 0.642 1.00 75.81 302 THR A CA 1
ATOM 2421 C C . THR A 1 302 ? 13.371 -0.617 1.252 1.00 75.81 302 THR A C 1
ATOM 2423 O O . THR A 1 302 ? 13.077 -0.567 2.447 1.00 75.81 302 THR A O 1
ATOM 2426 N N . VAL A 1 303 ? 13.111 0.408 0.433 1.00 79.31 303 VAL A N 1
ATOM 2427 C CA . VAL A 1 303 ? 12.624 1.709 0.890 1.00 79.31 303 VAL A CA 1
ATOM 2428 C C . VAL A 1 303 ? 11.190 1.596 1.403 1.00 79.31 303 VAL A C 1
ATOM 2430 O O . VAL A 1 303 ? 10.289 1.100 0.729 1.00 79.31 303 VAL A O 1
ATOM 2433 N N . SER A 1 304 ? 10.970 2.126 2.603 1.00 81.19 304 SER A N 1
ATOM 2434 C CA . SER A 1 304 ? 9.660 2.192 3.263 1.00 81.19 304 SER A CA 1
ATOM 2435 C C . SER A 1 304 ? 9.175 3.629 3.498 1.00 81.19 304 SER A C 1
ATOM 2437 O O . SER A 1 304 ? 8.072 3.833 4.000 1.00 81.19 304 SER A O 1
ATOM 2439 N N . GLY A 1 305 ? 9.973 4.635 3.118 1.00 84.69 305 GLY A N 1
ATOM 2440 C CA . GLY A 1 305 ? 9.616 6.054 3.168 1.00 84.69 305 GLY A CA 1
ATOM 2441 C C . GLY A 1 305 ? 9.058 6.500 4.522 1.00 84.69 305 GLY A C 1
ATOM 2442 O O . GLY A 1 305 ? 9.676 6.311 5.571 1.00 84.69 305 GLY A O 1
ATOM 2443 N N . ALA A 1 306 ? 7.868 7.104 4.503 1.00 86.19 306 ALA A N 1
ATOM 2444 C CA . ALA A 1 306 ? 7.180 7.584 5.701 1.00 86.19 306 ALA A CA 1
ATOM 2445 C C . ALA A 1 306 ? 6.397 6.485 6.447 1.00 86.19 306 ALA A C 1
ATOM 2447 O O . ALA A 1 306 ? 5.529 6.815 7.253 1.00 86.19 306 ALA A O 1
ATOM 2448 N N . TYR A 1 307 ? 6.655 5.200 6.195 1.00 89.00 307 TYR A N 1
ATOM 2449 C CA . TYR A 1 307 ? 5.863 4.086 6.720 1.00 89.00 307 TYR A CA 1
ATOM 2450 C C . TYR A 1 307 ? 6.704 3.119 7.549 1.00 89.00 307 TYR A C 1
ATOM 2452 O O . TYR A 1 307 ? 7.924 3.039 7.421 1.00 89.00 307 TYR A O 1
ATOM 2460 N N . PHE A 1 308 ? 6.050 2.402 8.469 1.00 87.25 308 PHE A N 1
ATOM 2461 C CA . PHE A 1 308 ? 6.762 1.546 9.420 1.00 87.25 308 PHE A CA 1
ATOM 2462 C C . PHE A 1 308 ? 7.217 0.219 8.802 1.00 87.25 308 PHE A C 1
ATOM 2464 O O . PHE A 1 308 ? 8.359 -0.179 9.006 1.00 87.25 308 PHE A O 1
ATOM 2471 N N . PHE A 1 309 ? 6.359 -0.434 8.019 1.00 86.06 309 PHE A N 1
ATOM 2472 C CA . PHE A 1 309 ? 6.621 -1.764 7.469 1.00 86.06 309 PHE A CA 1
ATOM 2473 C C . PHE A 1 309 ? 7.138 -1.676 6.028 1.00 86.06 309 PHE A C 1
ATOM 2475 O O . PHE A 1 309 ? 6.546 -0.939 5.239 1.00 86.06 309 PHE A O 1
ATOM 2482 N N . PRO A 1 310 ? 8.203 -2.414 5.670 1.00 83.75 310 PRO A N 1
ATOM 2483 C CA . PRO A 1 310 ? 8.599 -2.591 4.281 1.00 83.75 310 PRO A CA 1
ATOM 2484 C C . PRO A 1 310 ? 7.539 -3.376 3.502 1.00 83.75 310 PRO A C 1
ATOM 2486 O O . PRO A 1 310 ? 6.991 -4.377 3.974 1.00 83.75 310 PRO A O 1
ATOM 2489 N N . GLU A 1 311 ? 7.270 -2.919 2.288 1.00 85.31 311 GLU A N 1
ATOM 2490 C CA . GLU A 1 311 ? 6.264 -3.486 1.393 1.00 85.31 311 GLU A CA 1
ATOM 2491 C C . GLU A 1 311 ? 6.956 -4.177 0.211 1.00 85.31 311 GLU A C 1
ATOM 2493 O O . GLU A 1 311 ? 8.081 -3.845 -0.151 1.00 85.31 311 GLU A O 1
ATOM 2498 N N . ASN A 1 312 ? 6.288 -5.151 -0.398 1.00 82.94 312 ASN A N 1
ATOM 2499 C CA . ASN A 1 312 ? 6.676 -5.740 -1.677 1.00 82.94 312 ASN A CA 1
ATOM 2500 C C . ASN A 1 312 ? 5.404 -6.137 -2.417 1.00 82.94 312 ASN A C 1
ATOM 2502 O O . ASN A 1 312 ? 4.409 -6.474 -1.781 1.00 82.94 312 ASN A O 1
ATOM 2506 N N . GLY A 1 313 ? 5.436 -6.139 -3.744 1.00 86.50 313 GLY A N 1
ATOM 2507 C CA . GLY A 1 313 ? 4.299 -6.498 -4.587 1.00 86.50 313 GLY A CA 1
ATOM 2508 C C . GLY A 1 313 ? 4.624 -6.365 -6.058 1.00 86.50 313 GLY A C 1
ATOM 2509 O O . GLY A 1 313 ? 5.758 -6.611 -6.453 1.00 86.50 313 GLY A O 1
ATOM 2510 N N . TRP A 1 314 ? 3.635 -6.039 -6.881 1.00 92.06 314 TRP A N 1
ATOM 2511 C CA . TRP A 1 314 ? 3.811 -5.850 -8.321 1.00 92.06 314 TRP A CA 1
ATOM 2512 C C . TRP A 1 314 ? 3.722 -4.370 -8.668 1.00 92.06 314 TRP A C 1
ATOM 2514 O O . TRP A 1 314 ? 2.912 -3.656 -8.101 1.00 92.06 314 TRP A O 1
ATOM 2524 N N . SER A 1 315 ? 4.581 -3.910 -9.566 1.00 93.50 315 SER A N 1
ATOM 2525 C CA . SER A 1 315 ? 4.637 -2.537 -10.095 1.00 93.50 315 SER A CA 1
ATOM 2526 C C . SER A 1 315 ? 5.904 -2.378 -10.937 1.00 93.50 315 SER A C 1
ATOM 2528 O O . SER A 1 315 ? 6.731 -3.296 -10.964 1.00 93.50 315 SER A O 1
ATOM 2530 N N . MET A 1 316 ? 6.144 -1.209 -11.541 1.00 93.12 316 MET A N 1
ATOM 2531 C CA . MET A 1 316 ? 7.465 -0.900 -12.116 1.00 93.12 316 MET A CA 1
ATOM 2532 C C . MET A 1 316 ? 8.557 -0.673 -11.046 1.00 93.12 316 MET A C 1
ATOM 2534 O O . MET A 1 316 ? 9.737 -0.633 -11.380 1.00 93.12 316 MET A O 1
ATOM 2538 N N . MET A 1 317 ? 8.194 -0.587 -9.757 1.00 89.94 317 MET A N 1
ATOM 2539 C CA . MET A 1 317 ? 9.087 -0.267 -8.627 1.00 89.94 317 MET A CA 1
ATOM 2540 C C . MET A 1 317 ? 9.147 -1.368 -7.555 1.00 89.94 317 MET A C 1
ATOM 2542 O O . MET A 1 317 ? 9.302 -1.083 -6.364 1.00 89.94 317 MET A O 1
ATOM 2546 N N . ASN A 1 318 ? 8.987 -2.629 -7.960 1.00 83.56 318 ASN A N 1
ATOM 2547 C CA . ASN A 1 318 ? 9.024 -3.778 -7.051 1.00 83.56 318 ASN A CA 1
ATOM 2548 C C . ASN A 1 318 ? 10.444 -4.341 -6.811 1.00 83.56 318 ASN A C 1
ATOM 2550 O O . ASN A 1 318 ? 11.393 -3.974 -7.497 1.00 83.56 318 ASN A O 1
ATOM 2554 N N . LEU A 1 319 ? 10.586 -5.267 -5.851 1.00 71.12 319 LEU A N 1
ATOM 2555 C CA . LEU A 1 319 ? 11.861 -5.912 -5.472 1.00 71.12 319 LEU A CA 1
ATOM 2556 C C . LEU A 1 319 ? 12.315 -7.076 -6.381 1.00 71.12 319 LEU A C 1
ATOM 2558 O O . LEU A 1 319 ? 13.309 -7.744 -6.088 1.00 71.12 319 LEU A O 1
ATOM 2562 N N . GLY A 1 320 ? 11.588 -7.350 -7.462 1.00 69.38 320 GLY A N 1
ATOM 2563 C CA . GLY A 1 320 ? 11.883 -8.376 -8.466 1.00 69.38 320 GLY A CA 1
ATOM 2564 C C . GLY A 1 320 ? 11.114 -9.696 -8.319 1.00 69.38 320 GLY A C 1
ATOM 2565 O O . GLY A 1 320 ? 11.255 -10.562 -9.179 1.00 69.38 320 GLY A O 1
ATOM 2566 N N . PHE A 1 321 ? 10.295 -9.875 -7.274 1.00 73.31 321 PHE A N 1
ATOM 2567 C CA . PHE A 1 321 ? 9.639 -11.162 -6.963 1.00 73.31 321 PHE A CA 1
ATOM 2568 C C . PHE A 1 321 ? 8.176 -11.052 -6.490 1.00 73.31 321 PHE A C 1
ATOM 2570 O O . PHE A 1 321 ? 7.684 -11.904 -5.753 1.00 73.31 321 PHE A O 1
ATOM 2577 N N . GLY A 1 322 ? 7.465 -10.006 -6.917 1.00 78.88 322 GLY A N 1
ATOM 2578 C CA . GLY A 1 322 ? 6.044 -9.807 -6.614 1.00 78.88 322 GLY A CA 1
ATOM 2579 C C . GLY A 1 322 ? 5.076 -10.810 -7.255 1.00 78.88 322 GLY A C 1
ATOM 2580 O O . GLY A 1 322 ? 5.462 -11.728 -7.986 1.00 78.88 322 GLY A O 1
ATOM 2581 N N . ALA A 1 323 ? 3.776 -10.592 -7.025 1.00 89.62 323 ALA A N 1
ATOM 2582 C CA . ALA A 1 323 ? 2.708 -11.404 -7.612 1.00 89.62 323 ALA A CA 1
ATOM 2583 C C . ALA A 1 323 ? 2.734 -11.404 -9.154 1.00 89.62 323 ALA A C 1
ATOM 2585 O O . ALA A 1 323 ? 2.534 -12.453 -9.771 1.00 89.62 323 ALA A O 1
ATOM 2586 N N . PHE A 1 324 ? 3.024 -10.252 -9.767 1.00 92.88 324 PHE A N 1
ATOM 2587 C CA . PHE A 1 324 ? 2.929 -10.010 -11.210 1.00 92.88 324 PHE A CA 1
ATOM 2588 C C . PHE A 1 324 ? 4.124 -9.199 -11.732 1.00 92.88 324 PHE A C 1
ATOM 2590 O O . PHE A 1 324 ? 4.827 -8.539 -10.969 1.00 92.88 324 PHE A O 1
ATOM 2597 N N . SER A 1 325 ? 4.333 -9.228 -13.050 1.00 90.44 325 SER A N 1
ATOM 2598 C CA . SER A 1 325 ? 5.328 -8.410 -13.763 1.00 90.44 325 SER A CA 1
ATOM 2599 C C . SER A 1 325 ? 4.666 -7.257 -14.532 1.00 90.44 325 SER A C 1
ATOM 2601 O O . SER A 1 325 ? 5.137 -6.904 -15.612 1.00 90.44 325 SER A O 1
ATOM 2603 N N . SER A 1 326 ? 3.541 -6.733 -14.040 1.00 94.38 326 SER A N 1
ATOM 2604 C CA . SER A 1 326 ? 2.749 -5.675 -14.676 1.00 94.38 326 SER A CA 1
ATOM 2605 C C . SER A 1 326 ? 2.919 -4.329 -13.966 1.00 94.38 326 SER A C 1
ATOM 2607 O O . SER A 1 326 ? 3.331 -4.278 -12.807 1.00 94.38 326 SER A O 1
ATOM 2609 N N . ALA A 1 327 ? 2.546 -3.247 -14.652 1.00 96.88 327 ALA A N 1
ATOM 2610 C CA . ALA A 1 327 ? 2.292 -1.964 -14.004 1.00 96.88 327 ALA A CA 1
ATOM 2611 C C . ALA A 1 327 ? 0.986 -2.019 -13.183 1.00 96.88 327 ALA A C 1
ATOM 2613 O O . ALA A 1 327 ? 0.063 -2.755 -13.540 1.00 96.88 327 ALA A O 1
ATOM 2614 N N . LEU A 1 328 ? 0.904 -1.226 -12.118 1.00 97.50 328 LEU A N 1
ATOM 2615 C CA . LEU A 1 328 ? -0.286 -0.975 -11.307 1.00 97.50 328 LEU A CA 1
ATOM 2616 C C . LEU A 1 328 ? -1.281 -0.079 -12.047 1.00 97.50 328 LEU A C 1
ATOM 2618 O O . LEU A 1 328 ? -0.916 0.766 -12.867 1.00 97.50 328 LEU A O 1
ATOM 2622 N N . GLY A 1 329 ? -2.551 -0.176 -11.680 1.00 98.19 329 GLY A N 1
ATOM 2623 C CA . GLY A 1 329 ? -3.628 0.689 -12.139 1.00 98.19 329 GLY A CA 1
ATOM 2624 C C . GLY A 1 329 ? -3.351 2.152 -11.818 1.00 98.19 329 GLY A C 1
ATOM 2625 O O . GLY A 1 329 ? -3.644 3.016 -12.641 1.00 98.19 329 GLY A O 1
ATOM 2626 N N . TRP A 1 330 ? -2.694 2.428 -10.684 1.00 98.31 330 TRP A N 1
ATOM 2627 C CA . TRP A 1 330 ? -2.216 3.769 -10.342 1.00 98.31 330 TRP A CA 1
ATOM 2628 C C . TRP A 1 330 ? -1.199 4.283 -11.365 1.00 98.31 330 TRP A C 1
ATOM 2630 O O . TRP A 1 330 ? -1.389 5.379 -11.880 1.00 98.31 330 TRP A O 1
ATOM 2640 N N . GLU A 1 331 ? -0.179 3.495 -11.718 1.00 98.19 331 GLU A N 1
ATOM 2641 C CA . GLU A 1 331 ? 0.850 3.900 -12.688 1.00 98.19 331 GLU A CA 1
ATOM 2642 C C . GLU A 1 331 ? 0.239 4.148 -14.067 1.00 98.19 331 GLU A C 1
ATOM 2644 O O . GLU A 1 331 ? 0.450 5.196 -14.676 1.00 98.19 331 GLU A O 1
ATOM 2649 N N . ARG A 1 332 ? -0.581 3.201 -14.539 1.00 98.31 332 ARG A N 1
ATOM 2650 C CA . ARG A 1 332 ? -1.259 3.300 -15.835 1.00 98.31 332 ARG A CA 1
ATOM 2651 C C . ARG A 1 332 ? -2.190 4.510 -15.869 1.00 98.31 332 ARG A C 1
ATOM 2653 O O . ARG A 1 332 ? -2.236 5.220 -16.868 1.00 98.31 332 ARG A O 1
ATOM 2660 N N . TRP A 1 333 ? -2.919 4.780 -14.787 1.00 98.25 333 TRP A N 1
ATOM 2661 C CA . TRP A 1 333 ? -3.748 5.977 -14.697 1.00 98.25 333 TRP A CA 1
ATOM 2662 C C . TRP A 1 333 ? -2.887 7.238 -14.697 1.00 98.25 333 TRP A C 1
ATOM 2664 O O . TRP A 1 333 ? -3.177 8.142 -15.472 1.00 98.25 333 TRP A O 1
ATOM 2674 N N . TYR A 1 334 ? -1.835 7.299 -13.879 1.00 97.56 334 TYR A N 1
ATOM 2675 C CA . TYR A 1 334 ? -0.961 8.463 -13.712 1.00 97.56 334 TYR A CA 1
ATOM 2676 C C . TYR A 1 334 ? -0.262 8.865 -15.019 1.00 97.56 334 TYR A C 1
ATOM 2678 O O . TYR A 1 334 ? -0.138 10.054 -15.306 1.00 97.56 334 TYR A O 1
ATOM 2686 N N . LEU A 1 335 ? 0.076 7.874 -15.851 1.00 97.19 335 LEU A N 1
ATOM 2687 C CA . LEU A 1 335 ? 0.639 8.031 -17.196 1.00 97.19 335 LEU A CA 1
ATOM 2688 C C . LEU A 1 335 ? -0.400 8.209 -18.311 1.00 97.19 335 LEU A C 1
ATOM 2690 O O . LEU A 1 335 ? -0.029 8.303 -19.479 1.00 97.19 335 LEU A O 1
ATOM 2694 N N . ASP A 1 336 ? -1.690 8.276 -17.971 1.00 96.81 336 ASP A N 1
ATOM 2695 C CA . ASP A 1 336 ? -2.792 8.436 -18.931 1.00 96.81 336 ASP A CA 1
ATOM 2696 C C . ASP A 1 336 ? -2.947 7.267 -19.918 1.00 96.81 336 ASP A C 1
ATOM 2698 O O . ASP A 1 336 ? -3.459 7.414 -21.023 1.00 96.81 336 ASP A O 1
ATOM 2702 N N . TRP A 1 337 ? -2.519 6.077 -19.508 1.00 98.00 337 TRP A N 1
ATOM 2703 C CA . TRP A 1 337 ? -2.678 4.838 -20.264 1.00 98.00 337 TRP A CA 1
ATOM 2704 C C . TRP A 1 337 ? -4.052 4.191 -20.077 1.00 98.00 337 TRP A C 1
ATOM 2706 O O . TRP A 1 337 ? -4.500 3.441 -20.944 1.00 98.00 337 TRP A O 1
ATOM 2716 N N . ILE A 1 338 ? -4.716 4.466 -18.952 1.00 98.00 338 ILE A N 1
ATOM 2717 C CA . ILE A 1 338 ? -6.089 4.033 -18.677 1.00 98.00 338 ILE A CA 1
ATOM 2718 C C . ILE A 1 338 ? -6.912 5.162 -18.054 1.00 98.00 338 ILE A C 1
ATOM 2720 O O . ILE A 1 338 ? -6.392 6.038 -17.355 1.00 98.00 338 ILE A O 1
ATOM 2724 N N . ASP A 1 339 ? -8.225 5.072 -18.247 1.00 97.62 339 ASP A N 1
ATOM 2725 C CA . ASP A 1 339 ? -9.206 5.766 -17.423 1.00 97.62 339 ASP A CA 1
ATOM 2726 C C . ASP A 1 339 ? -9.541 4.935 -16.176 1.00 97.62 339 ASP A C 1
ATOM 2728 O O . ASP A 1 339 ? -9.374 3.717 -16.140 1.00 97.62 339 ASP A O 1
ATOM 2732 N N . ILE A 1 340 ? -10.102 5.580 -15.153 1.00 98.25 340 ILE A N 1
ATOM 2733 C CA . ILE A 1 340 ? -10.622 4.872 -13.976 1.00 98.25 340 ILE A CA 1
ATOM 2734 C C . ILE A 1 340 ? -12.064 4.457 -14.255 1.00 98.25 340 ILE A C 1
ATOM 2736 O O . ILE A 1 340 ? -13.031 5.144 -13.890 1.00 98.25 340 ILE A O 1
ATOM 2740 N N . LYS A 1 341 ? -12.184 3.347 -14.981 1.00 98.25 341 LYS A N 1
ATOM 2741 C CA . LYS A 1 341 ? -13.453 2.753 -15.387 1.00 98.25 341 LYS A CA 1
ATOM 2742 C C . LYS A 1 341 ? -13.448 1.241 -15.186 1.00 98.25 341 LYS A C 1
ATOM 2744 O O . LYS A 1 341 ? -12.405 0.602 -15.112 1.00 98.25 341 LYS A O 1
ATOM 2749 N N . SER A 1 342 ? -14.649 0.686 -15.121 1.00 97.88 342 SER A N 1
ATOM 2750 C CA . SER A 1 342 ? -14.948 -0.744 -15.038 1.00 97.88 342 SER A CA 1
ATOM 2751 C C . SER A 1 342 ? -15.953 -1.137 -16.129 1.00 97.88 342 SER A C 1
ATOM 2753 O O . SER A 1 342 ? -16.384 -0.295 -16.929 1.00 97.88 342 SER A O 1
ATOM 2755 N N . ASN A 1 343 ? -16.354 -2.409 -16.155 1.00 96.75 343 ASN A N 1
ATOM 2756 C CA . ASN A 1 343 ? -17.284 -2.982 -17.122 1.00 96.75 343 ASN A CA 1
ATOM 2757 C C . ASN A 1 343 ? -16.795 -2.797 -18.570 1.00 96.75 343 ASN A C 1
ATOM 2759 O O . ASN A 1 343 ? -17.534 -2.283 -19.411 1.00 96.75 343 ASN A O 1
ATOM 2763 N N . ASN A 1 344 ? -15.560 -3.211 -18.862 1.00 94.44 344 ASN A N 1
ATOM 2764 C CA . ASN A 1 344 ? -14.871 -2.973 -20.134 1.00 94.44 344 ASN A CA 1
ATOM 2765 C C . ASN A 1 344 ? -14.809 -1.480 -20.481 1.00 94.44 344 ASN A C 1
ATOM 2767 O O . ASN A 1 344 ? -15.223 -1.068 -21.565 1.00 94.44 344 ASN A O 1
ATOM 2771 N N . GLN A 1 345 ? -14.336 -0.663 -19.539 1.00 95.44 345 GLN A N 1
ATOM 2772 C CA . GLN A 1 345 ? -14.172 0.786 -19.705 1.00 95.44 345 GLN A CA 1
ATOM 2773 C C . GLN A 1 345 ? -15.469 1.565 -20.008 1.00 95.44 345 GLN A C 1
ATOM 2775 O O . GLN A 1 345 ? -15.428 2.636 -20.618 1.00 95.44 345 GLN A O 1
ATOM 2780 N N . THR A 1 346 ? -16.636 1.070 -19.577 1.00 96.31 346 THR A N 1
ATOM 2781 C CA . THR A 1 346 ? -17.934 1.730 -19.841 1.00 96.31 346 THR A CA 1
ATOM 2782 C C . THR A 1 346 ? -18.531 2.455 -18.637 1.00 96.31 346 THR A C 1
ATOM 2784 O O . THR A 1 346 ? -19.345 3.360 -18.821 1.00 96.31 346 THR A O 1
ATOM 2787 N N . ILE A 1 347 ? -18.130 2.104 -17.412 1.00 97.00 347 ILE A N 1
ATOM 2788 C CA . ILE A 1 347 ? -18.673 2.683 -16.175 1.00 97.00 347 ILE A CA 1
ATOM 2789 C C . ILE A 1 347 ? -17.561 3.377 -15.396 1.00 97.00 347 ILE A C 1
ATOM 2791 O O . ILE A 1 347 ? -16.564 2.744 -15.065 1.00 97.00 347 ILE A O 1
ATOM 2795 N N . PHE A 1 348 ? -17.749 4.653 -15.052 1.00 97.06 348 PHE A N 1
ATOM 2796 C CA . PHE A 1 348 ? -16.842 5.367 -14.150 1.00 97.06 348 PHE A CA 1
ATOM 2797 C C . PHE A 1 348 ? -16.814 4.713 -12.769 1.00 97.06 348 PHE A C 1
ATOM 2799 O O . PHE A 1 348 ? -17.855 4.478 -12.157 1.00 97.06 348 PHE A O 1
ATOM 2806 N N . SER A 1 349 ? -15.607 4.452 -12.283 1.00 98.00 349 SER A N 1
ATOM 2807 C CA . SER A 1 349 ? -15.351 3.735 -11.030 1.00 98.00 349 SER A CA 1
ATOM 2808 C C . SER A 1 349 ? -14.322 4.456 -10.154 1.00 98.00 349 SER A C 1
ATOM 2810 O O . SER A 1 349 ? -13.639 3.836 -9.342 1.00 98.00 349 SER A O 1
ATOM 2812 N N . ASN A 1 350 ? -14.214 5.777 -10.321 1.00 97.75 350 ASN A N 1
ATOM 2813 C CA . ASN A 1 350 ? -13.451 6.672 -9.458 1.00 97.75 350 ASN A CA 1
ATOM 2814 C C . ASN A 1 350 ? -14.383 7.261 -8.393 1.00 97.75 350 ASN A C 1
ATOM 2816 O O . ASN A 1 350 ? -15.151 8.178 -8.676 1.00 97.75 350 ASN A O 1
ATOM 2820 N N . ILE A 1 351 ? -14.356 6.688 -7.197 1.00 98.19 351 ILE A N 1
ATOM 2821 C CA . ILE A 1 351 ? -15.379 6.875 -6.171 1.00 98.19 351 ILE A CA 1
ATOM 2822 C C . ILE A 1 351 ? -14.770 7.669 -5.015 1.00 98.19 351 ILE A C 1
ATOM 2824 O O . ILE A 1 351 ? -13.875 7.176 -4.328 1.00 98.19 351 ILE A O 1
ATOM 2828 N N . PHE A 1 352 ? -15.253 8.885 -4.763 1.00 96.44 352 PHE A N 1
ATOM 2829 C CA . PHE A 1 352 ? -14.795 9.716 -3.645 1.00 96.44 352 PHE A CA 1
ATOM 2830 C C . PHE A 1 352 ? -15.744 9.631 -2.453 1.00 96.44 352 PHE A C 1
ATOM 2832 O O . PHE A 1 352 ? -15.312 9.646 -1.302 1.00 96.44 352 PHE A O 1
ATOM 2839 N N . THR A 1 353 ? -17.038 9.546 -2.740 1.00 95.19 353 THR A N 1
ATOM 2840 C CA . THR A 1 353 ? -18.131 9.554 -1.773 1.00 95.19 353 THR A CA 1
ATOM 2841 C C . THR A 1 353 ? -19.255 8.621 -2.223 1.00 95.19 353 THR A C 1
ATOM 2843 O O . THR A 1 353 ? -19.237 8.059 -3.320 1.00 95.19 353 THR A O 1
ATOM 2846 N N . SER A 1 354 ? -20.284 8.479 -1.389 1.00 94.38 354 SER A N 1
ATOM 2847 C CA . SER A 1 354 ? -21.468 7.684 -1.717 1.00 94.38 354 SER A CA 1
ATOM 2848 C C . SER A 1 354 ? -22.248 8.200 -2.931 1.00 94.38 354 SER A C 1
ATOM 2850 O O . SER A 1 354 ? -22.917 7.400 -3.584 1.00 94.38 354 SER A O 1
ATOM 2852 N N . THR A 1 355 ? -22.153 9.489 -3.282 1.00 95.25 355 THR A N 1
ATOM 2853 C CA . THR A 1 355 ? -22.855 10.045 -4.452 1.00 95.25 355 THR A CA 1
ATOM 2854 C C . THR A 1 355 ? -22.206 9.666 -5.778 1.00 95.25 355 THR A C 1
ATOM 2856 O O . THR A 1 355 ? -22.850 9.776 -6.817 1.00 95.25 355 THR A O 1
ATOM 2859 N N . ASP A 1 356 ? -20.958 9.193 -5.746 1.00 97.00 356 ASP A N 1
ATOM 2860 C CA . ASP A 1 356 ? -20.241 8.722 -6.935 1.00 97.00 356 ASP A CA 1
ATOM 2861 C C . ASP A 1 356 ? -20.581 7.263 -7.274 1.00 97.00 356 ASP A C 1
ATOM 2863 O O . ASP A 1 356 ? -20.170 6.750 -8.314 1.00 97.00 356 ASP A O 1
ATOM 2867 N N . LEU A 1 357 ? -21.331 6.567 -6.406 1.00 96.44 357 LEU A N 1
ATOM 2868 C CA . LEU A 1 357 ? -21.758 5.199 -6.668 1.00 96.44 357 LEU A CA 1
ATOM 2869 C C . LEU A 1 357 ? -22.723 5.153 -7.856 1.00 96.44 357 LEU A C 1
ATOM 2871 O O . LEU A 1 357 ? -23.891 5.531 -7.762 1.00 96.44 357 LEU A O 1
ATOM 2875 N N . THR A 1 358 ? -22.251 4.593 -8.964 1.00 93.00 358 THR A N 1
ATOM 2876 C CA . THR A 1 358 ? -23.088 4.235 -10.112 1.00 93.00 358 THR A CA 1
ATOM 2877 C C . THR A 1 358 ? -23.507 2.768 -10.021 1.00 93.00 358 THR A C 1
ATOM 2879 O O . THR A 1 358 ? -22.999 2.026 -9.183 1.00 93.00 358 THR A O 1
ATOM 2882 N N . ALA A 1 359 ? -24.486 2.338 -10.828 1.00 88.00 359 ALA A N 1
ATOM 2883 C CA . ALA A 1 359 ? -24.936 0.937 -10.881 1.00 88.00 359 ALA A CA 1
ATOM 2884 C C . ALA A 1 359 ? -25.254 0.319 -9.497 1.00 88.00 359 ALA A C 1
ATOM 2886 O O . ALA A 1 359 ? -24.980 -0.850 -9.235 1.00 88.00 359 ALA A O 1
ATOM 2887 N N . ASN A 1 360 ? -25.824 1.115 -8.582 1.00 92.50 360 ASN A N 1
ATOM 2888 C CA . ASN A 1 360 ? -26.070 0.736 -7.185 1.00 92.50 360 ASN A CA 1
ATOM 2889 C C . ASN A 1 360 ? -24.803 0.277 -6.428 1.00 92.50 360 ASN A C 1
ATOM 2891 O O . ASN A 1 360 ? -24.908 -0.527 -5.505 1.00 92.50 360 ASN A O 1
ATOM 2895 N N . GLY A 1 361 ? -23.614 0.737 -6.815 1.00 96.75 361 GLY A N 1
ATOM 2896 C CA . GLY A 1 361 ? -22.326 0.321 -6.259 1.00 96.75 361 GLY A CA 1
ATOM 2897 C C . GLY A 1 361 ? -21.846 -1.054 -6.728 1.00 96.75 361 GLY A C 1
ATOM 2898 O O . GLY A 1 361 ? -20.973 -1.629 -6.084 1.00 96.75 361 GLY A O 1
ATOM 2899 N N . GLU A 1 362 ? -22.422 -1.621 -7.790 1.00 98.31 362 GLU A N 1
ATOM 2900 C CA . GLU A 1 362 ? -21.972 -2.891 -8.373 1.00 98.31 362 GLU A CA 1
ATOM 2901 C C . GLU A 1 362 ? -21.124 -2.654 -9.616 1.00 98.31 362 GLU A C 1
ATOM 2903 O O . GLU A 1 362 ? -21.584 -2.053 -10.584 1.00 98.31 362 GLU A O 1
ATOM 2908 N N . TYR A 1 363 ? -19.907 -3.191 -9.602 1.00 98.69 363 TYR A N 1
ATOM 2909 C CA . TYR A 1 363 ? -18.939 -3.042 -10.686 1.00 98.69 363 TYR A CA 1
ATOM 2910 C C . TYR A 1 363 ? -18.463 -4.417 -11.144 1.00 98.69 363 TYR A C 1
ATOM 2912 O O . TYR A 1 363 ? -18.357 -5.344 -10.337 1.00 98.69 363 TYR A O 1
ATOM 2920 N N . ILE A 1 364 ? -18.198 -4.559 -12.440 1.00 98.62 364 ILE A N 1
ATOM 2921 C CA . ILE A 1 364 ? -17.643 -5.771 -13.041 1.00 98.62 364 ILE A CA 1
ATOM 2922 C C . ILE A 1 364 ? -16.240 -5.444 -13.537 1.00 98.62 364 ILE A C 1
ATOM 2924 O O . ILE A 1 364 ? -16.072 -4.600 -14.411 1.00 98.62 364 ILE A O 1
ATOM 2928 N N . LEU A 1 365 ? -15.245 -6.131 -12.992 1.00 98.75 365 LEU A N 1
ATOM 2929 C CA . LEU A 1 365 ? -13.851 -6.021 -13.396 1.00 98.75 365 LEU A CA 1
ATOM 2930 C C . LEU A 1 365 ? -13.518 -7.151 -14.367 1.00 98.75 365 LEU A C 1
ATOM 2932 O O . LEU A 1 365 ? -13.588 -8.335 -14.013 1.00 98.75 365 LEU A O 1
ATOM 2936 N N . SER A 1 366 ? -13.166 -6.784 -15.594 1.00 98.38 366 SER A N 1
ATOM 2937 C CA . SER A 1 366 ? -12.602 -7.703 -16.584 1.00 98.38 366 SER A CA 1
ATOM 2938 C C . SER A 1 366 ? -11.103 -7.886 -16.370 1.00 98.38 366 SER A C 1
ATOM 2940 O O . SER A 1 366 ? -10.576 -7.430 -15.361 1.00 98.38 366 SER A O 1
ATOM 2942 N N . ASP A 1 367 ? -10.423 -8.625 -17.247 1.00 98.06 367 ASP A N 1
ATOM 2943 C CA . ASP A 1 367 ? -8.977 -8.814 -17.116 1.00 98.06 367 ASP A CA 1
ATOM 2944 C C . ASP A 1 367 ? -8.263 -7.456 -17.184 1.00 98.06 367 ASP A C 1
ATOM 2946 O O . ASP A 1 367 ? -8.387 -6.715 -18.165 1.00 98.06 367 ASP A O 1
ATOM 2950 N N . PHE A 1 368 ? -7.554 -7.115 -16.113 1.00 98.44 368 PHE A N 1
ATOM 2951 C CA . PHE A 1 368 ? -6.988 -5.792 -15.889 1.00 98.44 368 PHE A CA 1
ATOM 2952 C C . PHE A 1 368 ? -6.005 -5.399 -16.991 1.00 98.44 368 PHE A C 1
ATOM 2954 O O . PHE A 1 368 ? -6.059 -4.273 -17.490 1.00 98.44 368 PHE A O 1
ATOM 2961 N N . ILE A 1 369 ? -5.123 -6.306 -17.418 1.00 97.31 369 ILE A N 1
ATOM 2962 C CA . ILE A 1 369 ? -4.099 -5.968 -18.411 1.00 97.31 369 ILE A CA 1
ATOM 2963 C C . ILE A 1 369 ? -4.748 -5.681 -19.764 1.00 97.31 369 ILE A C 1
ATOM 2965 O O . ILE A 1 369 ? -4.476 -4.637 -20.356 1.00 97.31 369 ILE A O 1
ATOM 2969 N N . THR A 1 370 ? -5.644 -6.556 -20.224 1.00 96.38 370 THR A N 1
ATOM 2970 C CA . THR A 1 370 ? -6.241 -6.439 -21.564 1.00 96.38 370 THR A CA 1
ATOM 2971 C C . THR A 1 370 ? -7.324 -5.373 -21.684 1.00 96.38 370 THR A C 1
ATOM 2973 O O . THR A 1 370 ? -7.538 -4.856 -22.780 1.00 96.38 370 THR A O 1
ATOM 2976 N N . THR A 1 371 ? -8.017 -5.039 -20.593 1.00 97.88 371 THR A N 1
ATOM 2977 C CA . THR A 1 371 ? -9.150 -4.096 -20.626 1.00 97.88 371 THR A CA 1
ATOM 2978 C C . THR A 1 371 ? -8.873 -2.772 -19.924 1.00 97.88 371 THR A C 1
ATOM 2980 O O . THR A 1 371 ? -9.529 -1.783 -20.236 1.00 97.88 371 THR A O 1
ATOM 2983 N N . GLY A 1 372 ? -7.922 -2.733 -18.988 1.00 97.94 372 GLY A N 1
ATOM 2984 C CA . GLY A 1 372 ? -7.690 -1.577 -18.122 1.00 97.94 372 GLY A CA 1
ATOM 2985 C C . GLY A 1 372 ? -8.751 -1.391 -17.033 1.00 97.94 372 GLY A C 1
ATOM 2986 O O . GLY A 1 372 ? -8.762 -0.346 -16.386 1.00 97.94 372 GLY A O 1
ATOM 2987 N N . ASP A 1 373 ? -9.663 -2.354 -16.839 1.00 98.62 373 ASP A N 1
ATOM 2988 C CA . ASP A 1 373 ? -10.719 -2.256 -15.827 1.00 98.62 373 ASP A CA 1
ATOM 2989 C C . ASP A 1 373 ? -10.130 -2.153 -14.414 1.00 98.62 373 ASP A C 1
ATOM 2991 O O . ASP A 1 373 ? -9.402 -3.035 -13.961 1.00 98.62 373 ASP A O 1
ATOM 2995 N N . VAL A 1 374 ? -10.511 -1.093 -13.702 1.00 98.69 374 VAL A N 1
ATOM 2996 C CA . VAL A 1 374 ? -10.121 -0.821 -12.315 1.00 98.69 374 VAL A CA 1
ATOM 2997 C C . VAL A 1 374 ? -11.295 -0.244 -11.532 1.00 98.69 374 VAL A C 1
ATOM 2999 O O . VAL A 1 374 ? -12.250 0.296 -12.094 1.00 98.69 374 VAL A O 1
ATOM 3002 N N . VAL A 1 375 ? -11.226 -0.311 -10.207 1.00 98.81 375 VAL A N 1
ATOM 3003 C CA . VAL A 1 375 ? -12.075 0.488 -9.313 1.00 98.81 375 VAL A CA 1
ATOM 3004 C C . VAL A 1 375 ? -11.162 1.195 -8.319 1.00 98.81 375 VAL A C 1
ATOM 3006 O O . VAL A 1 375 ? -10.316 0.549 -7.704 1.00 98.81 375 VAL A O 1
ATOM 3009 N N . ARG A 1 376 ? -11.335 2.512 -8.168 1.00 98.69 376 ARG A N 1
ATOM 3010 C CA . ARG A 1 376 ? -10.569 3.347 -7.236 1.00 98.69 376 ARG A CA 1
ATOM 3011 C C . ARG A 1 376 ? -11.509 4.005 -6.238 1.00 98.69 376 ARG A C 1
ATOM 3013 O O . ARG A 1 376 ? -12.442 4.693 -6.641 1.00 98.69 376 ARG A O 1
ATOM 3020 N N . ILE A 1 377 ? -11.256 3.829 -4.944 1.00 98.69 377 ILE A N 1
ATOM 3021 C CA . ILE A 1 377 ? -12.113 4.350 -3.871 1.00 98.69 377 ILE A CA 1
ATOM 3022 C C . ILE A 1 377 ? -11.279 5.208 -2.924 1.00 98.69 377 ILE A C 1
ATOM 3024 O O . ILE A 1 377 ? -10.313 4.717 -2.346 1.00 98.69 377 ILE A O 1
ATOM 3028 N N . LYS A 1 378 ? -11.653 6.475 -2.727 1.00 98.12 378 LYS A N 1
ATOM 3029 C CA . LYS A 1 378 ? -10.978 7.363 -1.773 1.00 98.12 378 LYS A CA 1
ATOM 3030 C C . LYS A 1 378 ? -11.178 6.868 -0.346 1.00 98.12 378 LYS A C 1
ATOM 3032 O O . LYS A 1 378 ? -12.308 6.673 0.095 1.00 98.12 378 LYS A O 1
ATOM 3037 N N . ILE A 1 379 ? -10.082 6.728 0.392 1.00 97.50 379 ILE A N 1
ATOM 3038 C CA . ILE A 1 379 ? -10.096 6.408 1.817 1.00 97.50 379 ILE A CA 1
ATOM 3039 C C . ILE A 1 379 ? -10.158 7.729 2.607 1.00 97.50 379 ILE A C 1
ATOM 3041 O O . ILE A 1 379 ? -9.285 8.587 2.440 1.00 97.50 379 ILE A O 1
ATOM 3045 N N . PRO A 1 380 ? -11.176 7.937 3.464 1.00 93.38 380 PRO A N 1
ATOM 3046 C CA . PRO A 1 380 ? -11.285 9.139 4.280 1.00 93.38 380 PRO A CA 1
ATOM 3047 C C . PRO A 1 380 ? -10.122 9.279 5.263 1.00 93.38 380 PRO A C 1
ATOM 3049 O O . PRO A 1 380 ? -9.624 8.289 5.796 1.00 93.38 380 PRO A O 1
ATOM 3052 N N . ASN A 1 381 ? -9.755 10.526 5.569 1.00 89.19 381 ASN A N 1
ATOM 3053 C CA . ASN A 1 381 ? -8.769 10.862 6.603 1.00 89.19 381 ASN A CA 1
ATOM 3054 C C . ASN A 1 381 ? -7.377 10.240 6.370 1.00 89.19 381 ASN A C 1
ATOM 3056 O O . ASN A 1 381 ? -6.695 9.857 7.316 1.00 89.19 381 ASN A O 1
ATOM 3060 N N . GLY A 1 382 ? -6.937 10.141 5.111 1.00 83.44 382 GLY A N 1
ATOM 3061 C CA . GLY A 1 382 ? -5.556 9.774 4.789 1.00 83.44 382 GLY A CA 1
ATOM 3062 C C . GLY A 1 382 ? -4.543 10.651 5.539 1.00 83.44 382 GLY A C 1
ATOM 3063 O O . GLY A 1 382 ? -4.741 11.857 5.703 1.00 83.44 382 GLY A O 1
ATOM 3064 N N . THR A 1 383 ? -3.458 10.051 6.030 1.00 82.00 383 THR A N 1
ATOM 3065 C CA . THR A 1 383 ? -2.385 10.797 6.700 1.00 82.00 383 THR A CA 1
ATOM 3066 C C . THR A 1 383 ? -1.380 11.293 5.676 1.00 82.00 383 THR A C 1
ATOM 3068 O O . THR A 1 383 ? -0.937 10.525 4.828 1.00 82.00 383 THR A O 1
ATOM 3071 N N . GLY A 1 384 ? -0.992 12.565 5.765 1.00 81.62 384 GLY A N 1
ATOM 3072 C CA . GLY A 1 384 ? 0.002 13.185 4.882 1.00 81.62 384 GLY A CA 1
ATOM 3073 C C . GLY A 1 384 ? -0.510 13.492 3.471 1.00 81.62 384 GLY A C 1
ATOM 3074 O O . GLY A 1 384 ? -0.253 14.583 2.970 1.00 81.62 384 GLY A O 1
ATOM 3075 N N . ARG A 1 385 ? -1.242 12.562 2.845 1.00 86.75 385 ARG A N 1
ATOM 3076 C CA . ARG A 1 385 ? -1.773 12.659 1.476 1.00 86.75 385 ARG A CA 1
ATOM 3077 C C . ARG A 1 385 ? -3.160 12.028 1.376 1.00 86.75 385 ARG A C 1
ATOM 3079 O O . ARG A 1 385 ? -3.565 11.268 2.257 1.00 86.75 385 ARG A O 1
ATOM 3086 N N . ASN A 1 386 ? -3.879 12.335 0.294 1.00 94.56 386 ASN A N 1
ATOM 3087 C CA . ASN A 1 386 ? -5.050 11.547 -0.082 1.00 94.56 386 ASN A CA 1
ATOM 3088 C C . ASN A 1 386 ? -4.611 10.102 -0.352 1.00 94.56 386 ASN A C 1
ATOM 3090 O O . ASN A 1 386 ? -3.512 9.872 -0.851 1.00 94.56 386 ASN A O 1
ATOM 3094 N N . GLN A 1 387 ? -5.468 9.149 0.002 1.00 97.06 387 GLN A N 1
ATOM 3095 C CA . GLN A 1 387 ? -5.189 7.726 -0.157 1.00 97.06 387 GLN A CA 1
ATOM 3096 C C . GLN A 1 387 ? -6.364 7.049 -0.845 1.00 97.06 387 GLN A C 1
ATOM 3098 O O . GLN A 1 387 ? -7.514 7.426 -0.587 1.00 97.06 387 GLN A O 1
ATOM 3103 N N . TYR A 1 388 ? -6.097 6.053 -1.686 1.00 98.38 388 TYR A N 1
ATOM 3104 C CA . TYR A 1 388 ? -7.147 5.327 -2.391 1.00 98.38 388 TYR A CA 1
ATOM 3105 C C . TYR A 1 388 ? -6.916 3.823 -2.347 1.00 98.38 388 TYR A C 1
ATOM 3107 O O . TYR A 1 388 ? -5.796 3.335 -2.438 1.00 98.38 388 TYR A O 1
ATOM 3115 N N . LEU A 1 389 ? -8.011 3.081 -2.213 1.00 98.75 389 LEU A N 1
ATOM 3116 C CA . LEU A 1 389 ? -8.053 1.651 -2.470 1.00 98.75 389 LEU A CA 1
ATOM 3117 C C . LEU A 1 389 ? -8.177 1.432 -3.978 1.00 98.75 389 LEU A C 1
ATOM 3119 O O . LEU A 1 389 ? -9.094 1.976 -4.597 1.00 98.75 389 LEU A O 1
ATOM 3123 N N . TRP A 1 390 ? -7.310 0.596 -4.534 1.00 98.81 390 TRP A N 1
ATOM 3124 C CA . TRP A 1 390 ? -7.369 0.124 -5.912 1.00 98.81 390 TRP A CA 1
ATOM 3125 C C . TRP A 1 390 ? -7.723 -1.352 -5.955 1.00 98.81 390 TRP A C 1
ATOM 3127 O O . TRP A 1 390 ? -7.290 -2.129 -5.103 1.00 98.81 390 TRP A O 1
ATOM 3137 N N . LEU A 1 391 ? -8.520 -1.718 -6.955 1.00 98.88 391 LEU A N 1
ATOM 3138 C CA . LEU A 1 391 ? -8.981 -3.077 -7.199 1.00 98.88 391 LEU A CA 1
ATOM 3139 C C . LEU A 1 391 ? -8.715 -3.455 -8.655 1.00 98.88 391 LEU A C 1
ATOM 3141 O O . LEU A 1 391 ? -9.143 -2.740 -9.565 1.00 98.88 391 LEU A O 1
ATOM 3145 N N . GLU A 1 392 ? -8.064 -4.598 -8.850 1.00 98.69 392 GLU A N 1
ATOM 3146 C CA . GLU A 1 392 ? -7.650 -5.125 -10.154 1.00 98.69 392 GLU A CA 1
ATOM 3147 C C . GLU A 1 392 ? -8.056 -6.599 -10.257 1.00 98.69 392 GLU A C 1
ATOM 3149 O O . GLU A 1 392 ? -7.964 -7.336 -9.275 1.00 98.69 392 GLU A O 1
ATOM 3154 N N . ASN A 1 393 ? -8.515 -7.052 -11.427 1.00 98.62 393 ASN A N 1
ATOM 3155 C CA . ASN A 1 393 ? -8.813 -8.468 -11.669 1.00 98.62 393 ASN A CA 1
ATOM 3156 C C . ASN A 1 393 ? -7.801 -9.067 -12.652 1.00 98.62 393 ASN A C 1
ATOM 3158 O O . ASN A 1 393 ? -7.800 -8.724 -13.831 1.00 98.62 393 ASN A O 1
ATOM 3162 N N . HIS A 1 394 ? -6.974 -9.987 -12.170 1.00 98.00 394 HIS A N 1
ATOM 3163 C CA . HIS A 1 394 ? -5.878 -10.601 -12.919 1.00 98.00 394 HIS A CA 1
ATOM 3164 C C . HIS A 1 394 ? -6.247 -12.023 -13.360 1.00 98.00 394 HIS A C 1
ATOM 3166 O O . HIS A 1 394 ? -6.416 -12.909 -12.516 1.00 98.00 394 HIS A O 1
ATOM 3172 N N . GLN A 1 395 ? -6.397 -12.275 -14.664 1.00 96.81 395 GLN A N 1
ATOM 3173 C CA . GLN A 1 395 ? -6.897 -13.561 -15.176 1.00 96.81 395 GLN A CA 1
ATOM 3174 C C . GLN A 1 395 ? -5.823 -14.443 -15.822 1.00 96.81 395 GLN A C 1
ATOM 3176 O O . GLN A 1 395 ? -6.087 -15.604 -16.132 1.00 96.81 395 GLN A O 1
ATOM 3181 N N . GLY A 1 396 ? -4.600 -13.945 -15.985 1.00 94.25 396 GLY A N 1
ATOM 3182 C CA . GLY A 1 396 ? -3.511 -14.687 -16.615 1.00 94.25 396 GLY A CA 1
ATOM 3183 C C . GLY A 1 396 ? -3.529 -14.647 -18.137 1.00 94.25 396 GLY A C 1
ATOM 3184 O O . GLY A 1 396 ? -2.887 -15.491 -18.757 1.00 94.25 396 GLY A O 1
ATOM 3185 N N . VAL A 1 397 ? -4.275 -13.714 -18.744 1.00 93.38 397 VAL A N 1
ATOM 3186 C CA . VAL A 1 397 ? -4.383 -13.611 -20.209 1.00 93.38 397 VAL A CA 1
ATOM 3187 C C . VAL A 1 397 ? -3.070 -13.115 -20.814 1.00 93.38 397 VAL A C 1
ATOM 3189 O O . VAL A 1 397 ? -2.598 -13.662 -21.811 1.00 93.38 397 VAL A O 1
ATOM 3192 N N . SER A 1 398 ? -2.458 -12.104 -20.194 1.00 93.06 398 SER A N 1
ATOM 3193 C CA . SER A 1 398 ? -1.128 -11.618 -20.565 1.00 93.06 398 SER A CA 1
ATOM 3194 C C . SER A 1 398 ? -0.022 -12.383 -19.832 1.00 93.06 398 SER A C 1
ATOM 3196 O O . SER A 1 398 ? -0.148 -12.769 -18.671 1.00 93.06 398 SER A O 1
ATOM 3198 N N . ILE A 1 399 ? 1.131 -12.525 -20.485 1.00 91.06 399 ILE A N 1
ATOM 3199 C CA . ILE A 1 399 ? 2.362 -13.059 -19.881 1.00 91.06 399 ILE A CA 1
ATOM 3200 C C . ILE A 1 399 ? 2.952 -12.150 -18.787 1.00 91.06 399 ILE A C 1
ATOM 3202 O O . ILE A 1 399 ? 3.748 -12.611 -17.961 1.00 91.06 399 ILE A O 1
ATOM 3206 N N . PHE A 1 400 ? 2.582 -10.864 -18.769 1.00 92.44 400 PHE A N 1
ATOM 3207 C CA . PHE A 1 400 ? 2.942 -9.923 -17.701 1.00 92.44 400 PHE A CA 1
ATOM 3208 C C . PHE A 1 400 ? 2.043 -10.066 -16.476 1.00 92.44 400 PHE A C 1
ATOM 3210 O O . PHE A 1 400 ? 2.437 -9.667 -15.383 1.00 92.44 400 PHE A O 1
ATOM 3217 N N . ASP A 1 401 ? 0.913 -10.760 -16.631 1.00 92.62 401 ASP A N 1
ATOM 3218 C CA . ASP A 1 401 ? 0.091 -11.226 -15.519 1.00 92.62 401 ASP A CA 1
ATOM 3219 C C . ASP A 1 401 ? 0.710 -12.432 -14.792 1.00 92.62 401 ASP A C 1
ATOM 3221 O O . ASP A 1 401 ? 0.102 -13.097 -13.962 1.00 92.62 401 ASP A O 1
ATOM 3225 N N . SER A 1 402 ? 1.928 -12.809 -15.149 1.00 89.19 402 SER A N 1
ATOM 3226 C CA . SER A 1 402 ? 2.705 -13.785 -14.403 1.00 89.19 402 SER A CA 1
ATOM 3227 C C . SER A 1 402 ? 3.960 -13.099 -13.906 1.00 89.19 402 SER A C 1
ATOM 3229 O O . SER A 1 402 ? 4.537 -12.271 -14.616 1.00 89.19 402 SER A O 1
ATOM 3231 N N . ARG A 1 403 ? 4.397 -13.466 -12.704 1.00 84.12 403 ARG A N 1
ATOM 3232 C CA . ARG A 1 403 ? 5.703 -13.085 -12.168 1.00 84.12 403 ARG A CA 1
ATOM 3233 C C . ARG A 1 403 ? 6.821 -13.469 -13.142 1.00 84.12 403 ARG A C 1
ATOM 3235 O O . ARG A 1 403 ? 6.639 -14.303 -14.039 1.00 84.12 403 ARG A O 1
ATOM 3242 N N . PHE A 1 404 ? 7.989 -12.853 -12.999 1.00 73.06 404 PHE A N 1
ATOM 3243 C CA . PHE A 1 404 ? 9.176 -13.367 -13.676 1.00 73.06 404 PHE A CA 1
ATOM 3244 C C . PHE A 1 404 ? 9.433 -14.784 -13.154 1.00 73.06 404 PHE A C 1
ATOM 3246 O O . PHE A 1 404 ? 9.140 -15.070 -11.995 1.00 73.06 404 PHE A O 1
ATOM 3253 N N . ALA A 1 405 ? 9.856 -15.702 -14.025 1.00 64.94 405 ALA A N 1
ATOM 3254 C CA . ALA A 1 405 ? 10.053 -17.089 -13.623 1.00 64.94 405 ALA A CA 1
ATOM 3255 C C . ALA A 1 405 ? 11.147 -17.141 -12.551 1.00 64.94 405 ALA A C 1
ATOM 3257 O O . ALA A 1 405 ? 12.290 -16.770 -12.813 1.00 64.94 405 ALA A O 1
ATOM 3258 N N . ILE A 1 406 ? 10.771 -17.572 -11.350 1.00 64.44 406 ILE A N 1
ATOM 3259 C CA . ILE A 1 406 ? 11.688 -17.785 -10.239 1.00 64.44 406 ILE A CA 1
ATOM 3260 C C . ILE A 1 406 ? 11.557 -19.261 -9.881 1.00 64.44 406 ILE A C 1
ATOM 3262 O O . ILE A 1 406 ? 10.462 -19.743 -9.576 1.00 64.44 406 ILE A O 1
ATOM 3266 N N . ASN A 1 407 ? 12.676 -19.968 -9.948 1.00 69.56 407 ASN A N 1
ATOM 3267 C CA . ASN A 1 407 ? 12.820 -21.278 -9.335 1.00 69.56 407 ASN A CA 1
ATOM 3268 C C . ASN A 1 407 ? 13.455 -21.088 -7.960 1.00 69.56 407 ASN A C 1
ATOM 3270 O O . ASN A 1 407 ? 14.117 -20.080 -7.730 1.00 69.56 407 ASN A O 1
ATOM 3274 N N . ASN A 1 408 ? 13.269 -22.029 -7.049 1.00 66.75 408 ASN A N 1
ATOM 3275 C CA . ASN A 1 408 ? 14.029 -22.070 -5.811 1.00 66.75 408 ASN A CA 1
ATOM 3276 C C . ASN A 1 408 ? 15.492 -22.488 -6.089 1.00 66.75 408 ASN A C 1
ATOM 3278 O O . ASN A 1 408 ? 15.889 -22.743 -7.225 1.00 66.75 408 ASN A O 1
ATOM 3282 N N . GLY A 1 409 ? 16.319 -22.554 -5.048 1.00 62.66 409 GLY A N 1
ATOM 3283 C CA . GLY A 1 409 ? 17.730 -22.942 -5.155 1.00 62.66 409 GLY A CA 1
ATOM 3284 C C . GLY A 1 409 ? 17.980 -24.404 -5.552 1.00 62.66 409 GLY A C 1
ATOM 3285 O O . GLY A 1 409 ? 19.131 -24.748 -5.800 1.00 62.66 409 GLY A O 1
ATOM 3286 N N . ASP A 1 410 ? 16.936 -25.235 -5.623 1.00 70.75 410 ASP A N 1
ATOM 3287 C CA . ASP A 1 410 ? 16.982 -26.599 -6.170 1.00 70.75 410 ASP A CA 1
ATOM 3288 C C . ASP A 1 410 ? 16.483 -26.650 -7.633 1.00 70.75 410 ASP A C 1
ATOM 3290 O O . ASP A 1 410 ? 16.262 -27.730 -8.174 1.00 70.75 410 ASP A O 1
ATOM 3294 N N . ASP A 1 411 ? 16.299 -25.488 -8.272 1.00 71.44 411 ASP A N 1
ATOM 3295 C CA . ASP A 1 411 ? 15.748 -25.311 -9.621 1.00 71.44 411 ASP A CA 1
ATOM 3296 C C . ASP A 1 411 ? 14.284 -25.773 -9.794 1.00 71.44 411 ASP A C 1
ATOM 3298 O O . ASP A 1 411 ? 13.804 -25.925 -10.920 1.00 71.44 411 ASP A O 1
ATOM 3302 N N . GLU A 1 412 ? 13.535 -25.919 -8.699 1.00 76.00 412 GLU A N 1
ATOM 3303 C CA . GLU A 1 412 ? 12.096 -26.202 -8.737 1.00 76.00 412 GLU A CA 1
ATOM 3304 C C . GLU A 1 412 ? 11.285 -24.901 -8.841 1.00 76.00 412 GLU A C 1
ATOM 3306 O O . GLU A 1 412 ? 11.582 -23.935 -8.131 1.00 76.00 412 GLU A O 1
ATOM 3311 N N . PRO A 1 413 ? 10.241 -24.834 -9.683 1.00 76.88 413 PRO A N 1
ATOM 3312 C CA . PRO A 1 413 ? 9.447 -23.623 -9.840 1.00 76.88 413 PRO A CA 1
ATOM 3313 C C . PRO A 1 413 ? 8.655 -23.304 -8.567 1.00 76.88 413 PRO A C 1
ATOM 3315 O O . PRO A 1 413 ? 8.040 -24.185 -7.963 1.00 76.88 413 PRO A O 1
ATOM 3318 N N . PHE A 1 414 ? 8.609 -22.025 -8.193 1.00 80.94 414 PHE A N 1
ATOM 3319 C CA . PHE A 1 414 ? 7.672 -21.554 -7.172 1.00 80.94 414 PHE A CA 1
ATOM 3320 C C . PHE A 1 414 ? 6.215 -21.650 -7.645 1.00 80.94 414 PHE A C 1
ATOM 3322 O O . PHE A 1 414 ? 5.934 -21.810 -8.838 1.00 80.94 414 PHE A O 1
ATOM 3329 N N . SER A 1 415 ? 5.272 -21.498 -6.708 1.00 85.81 415 SER A N 1
ATOM 3330 C CA . SER A 1 415 ? 3.841 -21.450 -7.024 1.00 85.81 415 SER A CA 1
ATOM 3331 C C . SER A 1 415 ? 3.534 -20.445 -8.148 1.00 85.81 415 SER A C 1
ATOM 3333 O O . SER A 1 415 ? 4.195 -19.404 -8.254 1.00 85.81 415 SER A O 1
ATOM 3335 N N . PRO A 1 416 ? 2.518 -20.696 -8.992 1.00 88.25 416 PRO A N 1
ATOM 3336 C CA . PRO A 1 416 ? 2.111 -19.761 -10.040 1.00 88.25 416 PRO A CA 1
ATOM 3337 C C . PRO A 1 416 ? 1.482 -18.493 -9.453 1.00 88.25 416 PRO A C 1
ATOM 3339 O O . PRO A 1 416 ? 0.963 -18.517 -8.337 1.00 88.25 416 PRO A O 1
ATOM 3342 N N . SER A 1 417 ? 1.520 -17.392 -10.211 1.00 92.12 417 SER A N 1
ATOM 3343 C CA . SER A 1 417 ? 0.884 -16.124 -9.824 1.00 92.12 417 SER A CA 1
ATOM 3344 C C . SER A 1 417 ? -0.597 -16.304 -9.472 1.00 92.12 417 SER A C 1
ATOM 3346 O O . SER A 1 417 ? -1.282 -17.090 -10.139 1.00 92.12 417 SER A O 1
ATOM 3348 N N . PRO A 1 418 ? -1.102 -15.570 -8.462 1.00 93.94 418 PRO A N 1
ATOM 3349 C CA . PRO A 1 418 ? -2.504 -15.642 -8.065 1.00 93.94 418 PRO A CA 1
ATOM 3350 C C . PRO A 1 418 ? -3.424 -15.163 -9.197 1.00 93.94 418 PRO A C 1
ATOM 3352 O O . PRO A 1 418 ? -3.007 -14.445 -10.106 1.00 93.94 418 PRO A O 1
ATOM 3355 N N . ARG A 1 419 ? -4.699 -15.559 -9.147 1.00 96.00 419 ARG A N 1
ATOM 3356 C CA . ARG A 1 419 ? -5.723 -15.153 -10.123 1.00 96.00 419 ARG A CA 1
ATOM 3357 C C . ARG A 1 419 ? -6.942 -14.580 -9.422 1.00 96.00 419 ARG A C 1
ATOM 3359 O O . ARG A 1 419 ? -7.344 -15.066 -8.367 1.00 96.00 419 ARG A O 1
ATOM 3366 N N . GLY A 1 420 ? -7.570 -13.592 -10.041 1.00 97.56 420 GLY A N 1
ATOM 3367 C CA . GLY A 1 420 ? -8.769 -12.934 -9.544 1.00 97.56 420 GLY A CA 1
ATOM 3368 C C . GLY A 1 420 ? -8.497 -11.551 -8.962 1.00 97.56 420 GLY A C 1
ATOM 3369 O O . GLY A 1 420 ? -7.573 -10.858 -9.386 1.00 97.56 420 GLY A O 1
ATOM 3370 N N . LEU A 1 421 ? -9.345 -11.143 -8.015 1.00 98.56 421 LEU A N 1
ATOM 3371 C CA . LEU A 1 421 ? -9.347 -9.791 -7.468 1.00 98.56 421 LEU A CA 1
ATOM 3372 C C . LEU A 1 421 ? -8.166 -9.586 -6.521 1.00 98.56 421 LEU A C 1
ATOM 3374 O O . LEU A 1 421 ? -8.064 -10.283 -5.516 1.00 98.56 421 LEU A O 1
ATOM 3378 N N . VAL A 1 422 ? -7.332 -8.594 -6.787 1.00 98.12 422 VAL A N 1
ATOM 3379 C CA . VAL A 1 422 ? -6.266 -8.136 -5.888 1.00 98.12 422 VAL A CA 1
ATOM 3380 C C . VAL A 1 422 ? -6.505 -6.680 -5.507 1.00 98.12 422 VAL A C 1
ATOM 3382 O O . VAL A 1 422 ? -7.265 -5.970 -6.174 1.00 98.12 422 VAL A O 1
ATOM 3385 N N . ALA A 1 423 ? -5.901 -6.248 -4.401 1.00 98.12 423 ALA A N 1
ATOM 3386 C CA . ALA A 1 423 ? -6.123 -4.916 -3.865 1.00 98.12 423 ALA A CA 1
ATOM 3387 C C . ALA A 1 423 ? -4.858 -4.316 -3.250 1.00 98.12 423 ALA A C 1
ATOM 3389 O O . ALA A 1 423 ? -4.040 -5.021 -2.656 1.00 98.12 423 ALA A O 1
ATOM 3390 N N . TYR A 1 424 ? -4.736 -2.996 -3.341 1.00 98.00 424 TYR A N 1
ATOM 3391 C CA . TYR A 1 424 ? -3.695 -2.226 -2.665 1.00 98.00 424 TYR A CA 1
ATOM 3392 C C . TYR A 1 424 ? -4.199 -0.821 -2.322 1.00 98.00 424 TYR A C 1
ATOM 3394 O O . TYR A 1 424 ? -5.182 -0.338 -2.886 1.00 98.00 424 TYR A O 1
ATOM 3402 N N . ILE A 1 425 ? -3.535 -0.173 -1.370 1.00 97.56 425 ILE A N 1
ATOM 3403 C CA . ILE A 1 425 ? -3.752 1.225 -1.010 1.00 97.56 425 ILE A CA 1
ATOM 3404 C C . ILE A 1 425 ? -2.607 2.044 -1.590 1.00 97.56 425 ILE A C 1
ATOM 3406 O O . ILE A 1 425 ? -1.448 1.743 -1.305 1.00 97.56 425 ILE A O 1
ATOM 3410 N N . ASP A 1 426 ? -2.926 3.085 -2.354 1.00 95.81 426 ASP A N 1
ATOM 3411 C CA . ASP A 1 426 ? -1.961 4.113 -2.728 1.00 95.81 426 ASP A CA 1
ATOM 3412 C C . ASP A 1 426 ? -2.038 5.312 -1.782 1.00 95.81 426 ASP A C 1
ATOM 3414 O O . ASP A 1 426 ? -3.108 5.708 -1.319 1.00 95.81 426 ASP A O 1
ATOM 3418 N N . ALA A 1 427 ? -0.874 5.882 -1.503 1.00 94.69 427 ALA A N 1
ATOM 3419 C CA . ALA A 1 427 ? -0.677 7.111 -0.752 1.00 94.69 427 ALA A CA 1
ATOM 3420 C C . ALA A 1 427 ? 0.401 7.978 -1.432 1.00 94.69 427 ALA A C 1
ATOM 3422 O O . ALA A 1 427 ? 1.187 8.659 -0.768 1.00 94.69 427 ALA A O 1
ATOM 3423 N N . ILE A 1 428 ? 0.468 7.914 -2.769 1.00 92.75 428 ILE A N 1
ATOM 3424 C CA . ILE A 1 428 ? 1.493 8.594 -3.567 1.00 92.75 428 ILE A CA 1
ATOM 3425 C C . ILE A 1 428 ? 0.970 9.943 -4.040 1.00 92.75 428 ILE A C 1
ATOM 3427 O O . ILE A 1 428 ? 1.450 10.972 -3.574 1.00 92.75 428 ILE A O 1
ATOM 3431 N N . ASN A 1 429 ? 0.028 9.952 -4.982 1.00 90.31 429 ASN A N 1
ATOM 3432 C CA . ASN A 1 429 ? -0.467 11.166 -5.615 1.00 90.31 429 ASN A CA 1
ATOM 3433 C C . ASN A 1 429 ? -1.769 10.888 -6.373 1.00 90.31 429 ASN A C 1
ATOM 3435 O O . ASN A 1 429 ? -1.918 9.837 -6.998 1.00 90.31 429 ASN A O 1
ATOM 3439 N N . ASP A 1 430 ? -2.678 11.857 -6.355 1.00 91.19 430 ASP A N 1
ATOM 3440 C CA . ASP A 1 430 ? -4.010 11.769 -6.950 1.00 91.19 430 ASP A CA 1
ATOM 3441 C C . ASP A 1 430 ? -4.322 12.879 -7.956 1.00 91.19 430 ASP A C 1
ATOM 3443 O O . ASP A 1 430 ? -5.449 12.960 -8.451 1.00 91.19 430 ASP A O 1
ATOM 3447 N N . ASP A 1 431 ? -3.305 13.655 -8.333 1.00 91.69 431 ASP A N 1
ATOM 3448 C CA . ASP A 1 431 ? -3.366 14.673 -9.376 1.00 91.69 431 ASP A CA 1
ATOM 3449 C C . ASP A 1 431 ? -2.248 14.468 -10.408 1.00 91.69 431 ASP A C 1
ATOM 3451 O O . ASP A 1 431 ? -1.064 14.553 -10.086 1.00 91.69 431 ASP A O 1
ATOM 3455 N N . LYS A 1 432 ? -2.627 14.260 -11.674 1.00 93.62 432 LYS A N 1
ATOM 3456 C CA . LYS A 1 432 ? -1.695 14.149 -12.812 1.00 93.62 432 LYS A CA 1
ATOM 3457 C C . LYS A 1 432 ? -0.868 15.419 -13.045 1.00 93.62 432 LYS A C 1
ATOM 3459 O O . LYS A 1 432 ? 0.103 15.371 -13.788 1.00 93.62 432 LYS A O 1
ATOM 3464 N N . SER A 1 433 ? -1.246 16.543 -12.447 1.00 92.50 433 SER A N 1
ATOM 3465 C CA . SER A 1 433 ? -0.534 17.821 -12.560 1.00 92.50 433 SER A CA 1
ATOM 3466 C C . SER A 1 433 ? 0.546 17.988 -11.486 1.00 92.50 433 SER A C 1
ATOM 3468 O O . SER A 1 433 ? 1.407 18.857 -11.586 1.00 92.50 433 SER A O 1
ATOM 3470 N N . ASN A 1 434 ? 0.525 17.156 -10.440 1.00 89.56 434 ASN A N 1
ATOM 3471 C CA . ASN A 1 434 ? 1.539 17.179 -9.394 1.00 89.56 434 ASN A CA 1
ATOM 3472 C C . ASN A 1 434 ? 2.689 16.236 -9.753 1.00 89.56 434 ASN A C 1
ATOM 3474 O O . ASN A 1 434 ? 2.581 15.029 -9.596 1.00 89.56 434 ASN A O 1
ATOM 3478 N N . THR A 1 435 ? 3.809 16.793 -10.192 1.00 88.44 435 THR A N 1
ATOM 3479 C CA . THR A 1 435 ? 4.990 16.035 -10.634 1.00 88.44 435 THR A CA 1
ATOM 3480 C C . THR A 1 435 ? 5.997 15.773 -9.509 1.00 88.44 435 THR A C 1
ATOM 3482 O O . THR A 1 435 ? 6.926 14.984 -9.677 1.00 88.44 435 THR A O 1
ATOM 3485 N N . TYR A 1 436 ? 5.811 16.387 -8.334 1.00 86.38 436 TYR A N 1
ATOM 3486 C CA . TYR A 1 436 ? 6.746 16.310 -7.211 1.00 86.38 436 TYR A CA 1
ATOM 3487 C C . TYR A 1 436 ? 6.466 15.097 -6.311 1.00 86.38 436 TYR A C 1
ATOM 3489 O O . TYR A 1 436 ? 5.943 15.213 -5.194 1.00 86.38 436 TYR A O 1
ATOM 3497 N N . ILE A 1 437 ? 6.786 13.900 -6.814 1.00 87.94 437 ILE A N 1
ATOM 3498 C CA . ILE A 1 437 ? 6.467 12.645 -6.113 1.00 87.94 437 ILE A CA 1
ATOM 3499 C C . ILE A 1 437 ? 7.676 11.819 -5.668 1.00 87.94 437 ILE A C 1
ATOM 3501 O O . ILE A 1 437 ? 7.504 11.017 -4.758 1.00 87.94 437 ILE A O 1
ATOM 3505 N N . PHE A 1 438 ? 8.868 12.047 -6.228 1.00 85.56 438 PHE A N 1
ATOM 3506 C CA . PHE A 1 438 ? 10.061 11.206 -6.031 1.00 85.56 438 PHE A CA 1
ATOM 3507 C C . PHE A 1 438 ? 10.354 10.874 -4.556 1.00 85.56 438 PHE A C 1
ATOM 3509 O O . PHE A 1 438 ? 10.288 9.719 -4.156 1.00 85.56 438 PHE A O 1
ATOM 3516 N N . ASP A 1 439 ? 10.586 11.872 -3.700 1.00 81.81 439 ASP A N 1
ATOM 3517 C CA . ASP A 1 439 ? 10.901 11.590 -2.290 1.00 81.81 439 ASP A CA 1
ATOM 3518 C C . ASP A 1 439 ? 9.663 11.220 -1.479 1.00 81.81 439 ASP A C 1
ATOM 3520 O O . ASP A 1 439 ? 9.665 10.323 -0.638 1.00 81.81 439 ASP A O 1
ATOM 3524 N N . ALA A 1 440 ? 8.582 11.949 -1.714 1.00 83.12 440 ALA A N 1
ATOM 3525 C CA . ALA A 1 440 ? 7.445 11.938 -0.814 1.00 83.12 440 ALA A CA 1
ATOM 3526 C C . ALA A 1 440 ? 6.425 10.830 -1.132 1.00 83.12 440 ALA A C 1
ATOM 3528 O O . ALA A 1 440 ? 5.514 10.595 -0.342 1.00 83.12 440 ALA A O 1
ATOM 3529 N N . GLY A 1 441 ? 6.581 10.148 -2.270 1.00 88.69 441 GLY A N 1
ATOM 3530 C CA . GLY A 1 441 ? 5.851 8.936 -2.636 1.00 88.69 441 GLY A CA 1
ATOM 3531 C C . GLY A 1 441 ? 6.558 7.635 -2.248 1.00 88.69 441 GLY A C 1
ATOM 3532 O O . GLY A 1 441 ? 5.974 6.570 -2.425 1.00 88.69 441 GLY A O 1
ATOM 3533 N N . ALA A 1 442 ? 7.791 7.693 -1.734 1.00 88.38 442 ALA A N 1
ATOM 3534 C CA . ALA A 1 442 ? 8.561 6.515 -1.341 1.00 88.38 442 ALA A CA 1
ATOM 3535 C C . ALA A 1 442 ? 7.806 5.651 -0.308 1.00 88.38 442 ALA A C 1
ATOM 3537 O O . ALA A 1 442 ? 7.184 6.172 0.621 1.00 88.38 442 ALA A O 1
ATOM 3538 N N . GLY A 1 443 ? 7.826 4.327 -0.492 1.00 88.62 443 GLY A N 1
ATOM 3539 C CA . GLY A 1 443 ? 7.001 3.372 0.263 1.00 88.62 443 GLY A CA 1
ATOM 3540 C C . GLY A 1 443 ? 5.478 3.570 0.157 1.00 88.62 443 GLY A C 1
ATOM 3541 O O . GLY A 1 443 ? 4.745 2.996 0.948 1.00 88.62 443 GLY A O 1
ATOM 3542 N N . GLY A 1 444 ? 4.978 4.406 -0.760 1.00 92.38 444 GLY A N 1
ATOM 3543 C CA . GLY A 1 444 ? 3.582 4.851 -0.809 1.00 92.38 444 GLY A CA 1
ATOM 3544 C C . GLY A 1 444 ? 2.533 3.825 -1.245 1.00 92.38 444 GLY A C 1
ATOM 3545 O O . GLY A 1 444 ? 1.379 4.222 -1.400 1.00 92.38 444 GLY A O 1
ATOM 3546 N N . ILE A 1 445 ? 2.883 2.553 -1.454 1.00 94.44 445 ILE A N 1
ATOM 3547 C CA . ILE A 1 445 ? 1.925 1.481 -1.759 1.00 94.44 445 ILE A CA 1
ATOM 3548 C C . ILE A 1 445 ? 1.902 0.461 -0.634 1.00 94.44 445 ILE A C 1
ATOM 3550 O O . ILE A 1 445 ? 2.932 -0.095 -0.269 1.00 94.44 445 ILE A O 1
ATOM 3554 N N . LYS A 1 446 ? 0.696 0.153 -0.157 1.00 94.94 446 LYS A N 1
ATOM 3555 C CA . LYS A 1 446 ? 0.436 -0.961 0.752 1.00 94.94 446 LYS A CA 1
ATOM 3556 C C . LYS A 1 446 ? -0.413 -2.017 0.071 1.00 94.94 446 LYS A C 1
ATOM 3558 O O . LYS A 1 446 ? -1.585 -1.776 -0.216 1.00 94.94 446 LYS A O 1
ATOM 3563 N N . TYR A 1 447 ? 0.139 -3.203 -0.116 1.00 95.25 447 TYR A N 1
ATOM 3564 C CA . TYR A 1 447 ? -0.599 -4.328 -0.684 1.00 95.25 447 TYR A CA 1
ATOM 3565 C C . TYR A 1 447 ? -1.559 -4.920 0.350 1.00 95.25 447 TYR A C 1
ATOM 3567 O O . TYR A 1 447 ? -1.284 -4.867 1.546 1.00 95.25 447 TYR A O 1
ATOM 3575 N N . LEU A 1 448 ? -2.708 -5.446 -0.080 1.00 96.06 448 LEU A N 1
ATOM 3576 C CA . LEU A 1 448 ? -3.683 -6.081 0.810 1.00 96.06 448 LEU A CA 1
ATOM 3577 C C . LEU A 1 448 ? -3.784 -7.571 0.506 1.00 96.06 448 LEU A C 1
ATOM 3579 O O . LEU A 1 448 ? -4.100 -7.946 -0.616 1.00 96.06 448 LEU A O 1
ATOM 3583 N N . ASP A 1 449 ? -3.581 -8.399 1.528 1.00 95.00 449 ASP A N 1
ATOM 3584 C CA . ASP A 1 449 ? -3.637 -9.857 1.428 1.00 95.00 449 ASP A CA 1
ATOM 3585 C C . ASP A 1 449 ? -4.963 -10.404 1.967 1.00 95.00 449 ASP A C 1
ATOM 3587 O O . ASP A 1 449 ? -5.370 -10.084 3.089 1.00 95.00 449 ASP A O 1
ATOM 3591 N N . SER A 1 450 ? -5.625 -11.251 1.176 1.00 95.62 450 SER A N 1
ATOM 3592 C CA . SER A 1 450 ? -6.865 -11.936 1.557 1.00 95.62 450 SER A CA 1
ATOM 3593 C C . SER A 1 450 ? -6.724 -12.819 2.801 1.00 95.62 450 SER A C 1
ATOM 3595 O O . SER A 1 450 ? -7.713 -13.065 3.495 1.00 95.62 450 SER A O 1
ATOM 3597 N N . GLN A 1 451 ? -5.501 -13.254 3.117 1.00 95.00 451 GLN A N 1
ATOM 3598 C CA . GLN A 1 451 ? -5.209 -14.064 4.294 1.00 95.00 451 GLN A CA 1
ATOM 3599 C C . GLN A 1 451 ? -5.393 -13.293 5.606 1.00 95.00 451 GLN A C 1
ATOM 3601 O O . GLN A 1 451 ? -5.553 -13.920 6.647 1.00 95.00 451 GLN A O 1
ATOM 3606 N N . GLY A 1 452 ? -5.411 -11.957 5.590 1.00 95.38 452 GLY A N 1
ATOM 3607 C CA . GLY A 1 452 ? -5.598 -11.154 6.796 1.00 95.38 452 GLY A CA 1
ATOM 3608 C C . GLY A 1 452 ? -4.308 -10.681 7.453 1.00 95.38 452 GLY A C 1
ATOM 3609 O O . GLY A 1 452 ? -3.199 -10.889 6.962 1.00 95.38 452 GLY A O 1
ATOM 3610 N N . LYS A 1 453 ? -4.473 -9.984 8.580 1.00 96.12 453 LYS A N 1
ATOM 3611 C CA . LYS A 1 453 ? -3.368 -9.447 9.382 1.00 96.12 453 LYS A CA 1
ATOM 3612 C C . LYS A 1 453 ? -3.278 -10.140 10.727 1.00 96.12 453 LYS A C 1
ATOM 3614 O O . LYS A 1 453 ? -4.290 -10.312 11.411 1.00 96.12 453 LYS A O 1
ATOM 3619 N N . TYR A 1 454 ? -2.053 -10.427 11.140 1.00 97.06 454 TYR A N 1
ATOM 3620 C CA . TYR A 1 454 ? -1.772 -11.165 12.361 1.00 97.06 454 TYR A CA 1
ATOM 3621 C C . TYR A 1 454 ? -0.638 -10.532 13.158 1.00 97.06 454 TYR A C 1
ATOM 3623 O O . TYR A 1 454 ? 0.185 -9.781 12.632 1.00 97.06 454 TYR A O 1
ATOM 3631 N N . ASP A 1 455 ? -0.621 -10.852 14.447 1.00 97.56 455 ASP A N 1
ATOM 3632 C CA . ASP A 1 455 ? 0.601 -10.821 15.236 1.00 97.56 455 ASP A CA 1
ATOM 3633 C C . ASP A 1 455 ? 1.420 -12.082 14.929 1.00 97.56 455 ASP A C 1
ATOM 3635 O O . ASP A 1 455 ? 0.850 -13.165 14.769 1.00 97.56 455 ASP A O 1
ATOM 3639 N N . TYR A 1 456 ? 2.741 -11.933 14.853 1.00 96.12 456 TYR A N 1
ATOM 3640 C CA . TYR A 1 456 ? 3.664 -13.035 14.598 1.00 96.12 456 TYR A CA 1
ATOM 3641 C C . TYR A 1 456 ? 4.686 -13.157 15.719 1.00 96.12 456 TYR A C 1
ATOM 3643 O O . TYR A 1 456 ? 5.295 -12.163 16.124 1.00 96.12 456 TYR A O 1
ATOM 3651 N N . SER A 1 457 ? 4.941 -14.395 16.126 1.00 95.69 457 SER A N 1
ATOM 3652 C CA . SER A 1 457 ? 6.131 -14.785 16.875 1.00 95.69 457 SER A CA 1
ATOM 3653 C C . SER A 1 457 ? 7.075 -15.585 15.971 1.00 95.69 457 SER A C 1
ATOM 3655 O O . SER A 1 457 ? 6.710 -15.976 14.859 1.00 95.69 457 SER A O 1
ATOM 3657 N N . TRP A 1 458 ? 8.328 -15.765 16.391 1.00 95.62 458 TRP A N 1
ATOM 3658 C CA . TRP A 1 458 ? 9.346 -16.440 15.585 1.00 95.62 458 TRP A CA 1
ATOM 3659 C C . TRP A 1 458 ? 10.401 -17.137 16.447 1.00 95.62 458 TRP A C 1
ATOM 3661 O O . TRP A 1 458 ? 10.700 -16.708 17.564 1.00 95.62 458 TRP A O 1
ATOM 3671 N N . ASP A 1 459 ? 10.980 -18.208 15.906 1.00 95.50 459 ASP A N 1
ATOM 3672 C CA . ASP A 1 459 ? 12.061 -18.957 16.547 1.00 95.50 459 ASP A CA 1
ATOM 3673 C C . ASP A 1 459 ? 13.381 -18.182 16.496 1.00 95.50 459 ASP A C 1
ATOM 3675 O O . ASP A 1 459 ? 13.861 -17.821 15.422 1.00 95.50 459 ASP A O 1
ATOM 3679 N N . SER A 1 460 ? 14.044 -18.015 17.644 1.00 90.25 460 SER A N 1
ATOM 3680 C CA . SER A 1 460 ? 15.323 -17.291 17.745 1.00 90.25 460 SER A CA 1
ATOM 3681 C C . SER A 1 460 ? 16.442 -17.860 16.864 1.00 90.25 460 SER A C 1
ATOM 3683 O O . SER A 1 460 ? 17.382 -17.148 16.495 1.00 90.25 460 SER A O 1
ATOM 3685 N N . ILE A 1 461 ? 16.334 -19.144 16.521 1.00 89.19 461 ILE A N 1
ATOM 3686 C CA . ILE A 1 461 ? 17.252 -19.870 15.653 1.00 89.19 461 ILE A CA 1
ATOM 3687 C C . ILE A 1 461 ? 16.710 -19.830 14.225 1.00 89.19 461 ILE A C 1
ATOM 3689 O O . ILE A 1 461 ? 15.658 -20.387 13.921 1.00 89.19 461 ILE A O 1
ATOM 3693 N N . TYR A 1 462 ? 17.482 -19.224 13.331 1.00 89.31 462 TYR A N 1
ATOM 3694 C CA . TYR A 1 462 ? 17.215 -19.249 11.900 1.00 89.31 462 TYR A CA 1
ATOM 3695 C C . TYR A 1 462 ? 17.898 -20.447 11.230 1.00 89.31 462 TYR A C 1
ATOM 3697 O O . TYR A 1 462 ? 18.860 -21.022 11.745 1.00 89.31 462 TYR A O 1
ATOM 3705 N N . SER A 1 463 ? 17.421 -20.792 10.040 1.00 88.50 463 SER A N 1
ATOM 3706 C CA . SER A 1 463 ? 18.063 -21.750 9.136 1.00 88.50 463 SER A CA 1
ATOM 3707 C C . SER A 1 463 ? 18.572 -21.046 7.881 1.00 88.50 463 SER A C 1
ATOM 3709 O O . SER A 1 463 ? 18.029 -20.017 7.504 1.00 88.50 463 SER A O 1
ATOM 3711 N N . SER A 1 464 ? 19.583 -21.607 7.221 1.00 85.94 464 SER A N 1
ATOM 3712 C CA . SER A 1 464 ? 20.111 -21.101 5.945 1.00 85.94 464 SER A CA 1
ATOM 3713 C C . SER A 1 464 ? 20.120 -22.217 4.902 1.00 85.94 464 SER A C 1
ATOM 3715 O O . SER A 1 464 ? 21.176 -22.772 4.601 1.00 85.94 464 SER A O 1
ATOM 3717 N N . PRO A 1 465 ? 18.945 -22.640 4.411 1.00 76.88 465 PRO A N 1
ATOM 3718 C CA . PRO A 1 465 ? 18.847 -23.773 3.507 1.00 76.88 465 PRO A CA 1
ATOM 3719 C C . PRO A 1 465 ? 19.372 -23.415 2.109 1.00 76.88 465 PRO A C 1
ATOM 3721 O O . PRO A 1 465 ? 19.064 -22.354 1.565 1.00 76.88 465 PRO A O 1
ATOM 3724 N N . ASN A 1 466 ? 20.126 -24.332 1.497 1.00 73.31 466 ASN A N 1
ATOM 3725 C CA . ASN A 1 466 ? 20.692 -24.144 0.154 1.00 73.31 466 ASN A CA 1
ATOM 3726 C C . ASN A 1 466 ? 19.610 -23.921 -0.916 1.00 73.31 466 ASN A C 1
ATOM 3728 O O . ASN A 1 466 ? 19.783 -23.063 -1.775 1.00 73.31 466 ASN A O 1
ATOM 3732 N N . HIS A 1 467 ? 18.470 -24.611 -0.803 1.00 73.38 467 HIS A N 1
ATOM 3733 C CA . HIS A 1 467 ? 17.327 -24.458 -1.709 1.00 73.38 467 HIS A CA 1
ATOM 3734 C C . HIS A 1 467 ? 16.614 -23.098 -1.594 1.00 73.38 467 HIS A C 1
ATOM 3736 O O . HIS A 1 467 ? 15.719 -22.805 -2.376 1.00 73.38 467 HIS A O 1
ATOM 3742 N N . LEU A 1 468 ? 16.993 -22.245 -0.636 1.00 72.06 468 LEU A N 1
ATOM 3743 C CA . LEU A 1 468 ? 16.603 -20.827 -0.584 1.00 72.06 468 LEU A CA 1
ATOM 3744 C C . LEU A 1 468 ? 17.843 -19.940 -0.578 1.00 72.06 468 LEU A C 1
ATOM 3746 O O . LEU A 1 468 ? 17.917 -18.934 0.129 1.00 72.06 468 LEU A O 1
ATOM 3750 N N . TRP A 1 469 ? 18.844 -20.360 -1.341 1.00 67.88 469 TRP A N 1
ATOM 3751 C CA . TRP A 1 469 ? 20.060 -19.610 -1.594 1.00 67.88 469 TRP A CA 1
ATOM 3752 C C . TRP A 1 469 ? 20.876 -19.262 -0.343 1.00 67.88 469 TRP A C 1
ATOM 3754 O O . TRP A 1 469 ? 21.601 -18.275 -0.318 1.00 67.88 469 TRP A O 1
ATOM 3764 N N . GLY A 1 470 ? 20.759 -20.062 0.722 1.00 71.50 470 GLY A N 1
ATOM 3765 C CA . GLY A 1 470 ? 21.464 -19.820 1.983 1.00 71.50 470 GLY A CA 1
ATOM 3766 C C . GLY A 1 470 ? 20.942 -18.615 2.778 1.00 71.50 470 GLY A C 1
ATOM 3767 O O . GLY A 1 470 ? 21.560 -18.234 3.775 1.00 71.50 470 GLY A O 1
ATOM 3768 N N . ASN A 1 471 ? 19.806 -18.031 2.383 1.00 72.94 471 ASN A N 1
ATOM 3769 C CA . ASN A 1 471 ? 19.200 -16.897 3.079 1.00 72.94 471 ASN A CA 1
ATOM 3770 C C . ASN A 1 471 ? 18.828 -17.249 4.524 1.00 72.94 471 ASN A C 1
ATOM 3772 O O . ASN A 1 471 ? 18.449 -18.378 4.822 1.00 72.94 471 ASN A O 1
ATOM 3776 N N . ARG A 1 472 ? 18.905 -16.268 5.430 1.00 83.81 472 ARG A N 1
ATOM 3777 C CA . ARG A 1 472 ? 18.541 -16.411 6.850 1.00 83.81 472 ARG A CA 1
ATOM 3778 C C . ARG A 1 472 ? 17.026 -16.567 7.018 1.00 83.81 472 ARG A C 1
ATOM 3780 O O . ARG A 1 472 ? 16.330 -15.575 7.112 1.00 83.81 472 ARG A O 1
ATOM 3787 N N . ILE A 1 473 ? 16.510 -17.786 7.092 1.00 86.94 473 ILE A N 1
ATOM 3788 C CA . ILE A 1 473 ? 15.078 -18.068 7.235 1.00 86.94 473 ILE A CA 1
ATOM 3789 C C . ILE A 1 473 ? 14.698 -18.263 8.700 1.00 86.94 473 ILE A C 1
ATOM 3791 O O . ILE A 1 473 ? 15.120 -19.243 9.327 1.00 86.94 473 ILE A O 1
ATOM 3795 N N . TYR A 1 474 ? 13.852 -17.377 9.217 1.00 92.25 474 TYR A N 1
ATOM 3796 C CA . TYR A 1 474 ? 13.166 -17.568 10.493 1.00 92.25 474 TYR A CA 1
ATOM 3797 C C . TYR A 1 474 ? 11.909 -18.422 10.315 1.00 92.25 474 TYR A C 1
ATOM 3799 O O . TYR A 1 474 ? 11.245 -18.366 9.280 1.00 92.25 474 TYR A O 1
ATOM 3807 N N . ASN A 1 475 ? 11.598 -19.232 11.325 1.00 94.56 475 ASN A N 1
ATOM 3808 C CA . ASN A 1 475 ? 10.334 -19.951 11.406 1.00 94.56 475 ASN A CA 1
ATOM 3809 C C . ASN A 1 475 ? 9.335 -19.096 12.188 1.00 94.56 475 ASN A C 1
ATOM 3811 O O . ASN A 1 475 ? 9.585 -18.785 13.351 1.00 94.56 475 ASN A O 1
ATOM 3815 N N . TYR A 1 476 ? 8.243 -18.705 11.537 1.00 95.88 476 TYR A N 1
ATOM 3816 C CA . TYR A 1 476 ? 7.200 -17.865 12.116 1.00 95.88 476 TYR A CA 1
ATOM 3817 C C . TYR A 1 476 ? 6.016 -18.687 12.614 1.00 95.88 476 TYR A C 1
ATOM 3819 O O . TYR A 1 476 ? 5.696 -19.747 12.072 1.00 95.88 476 TYR A O 1
ATOM 3827 N N . HIS A 1 477 ? 5.318 -18.133 13.597 1.00 96.00 477 HIS A N 1
ATOM 3828 C CA . HIS A 1 477 ? 4.067 -18.653 14.127 1.00 96.00 477 HIS A CA 1
ATOM 3829 C C . HIS A 1 477 ? 3.017 -17.546 14.087 1.00 96.00 477 HIS A C 1
ATOM 3831 O O . HIS A 1 477 ? 3.284 -16.408 14.481 1.00 96.00 477 HIS A O 1
ATOM 3837 N N . ILE A 1 478 ? 1.832 -17.873 13.571 1.00 95.12 478 ILE A N 1
ATOM 3838 C CA . ILE A 1 478 ? 0.687 -16.962 13.625 1.00 95.12 478 ILE A CA 1
ATOM 3839 C C . ILE A 1 478 ? 0.142 -16.992 15.048 1.00 95.12 478 ILE A C 1
ATOM 3841 O O . ILE A 1 478 ? -0.298 -18.039 15.521 1.00 95.12 478 ILE A O 1
ATOM 3845 N N . ASP A 1 479 ? 0.120 -15.830 15.693 1.00 95.62 479 ASP A N 1
ATOM 3846 C CA . ASP A 1 479 ? -0.457 -15.680 17.019 1.00 95.62 479 ASP A CA 1
ATOM 3847 C C . ASP A 1 479 ? -1.925 -15.228 16.897 1.00 95.62 479 ASP A C 1
ATOM 3849 O O . ASP A 1 479 ? -2.819 -15.988 16.521 1.00 95.62 479 ASP A O 1
ATOM 3853 N N . ASN A 1 480 ? -2.209 -13.964 17.216 1.00 96.12 480 ASN A N 1
ATOM 3854 C CA . ASN A 1 480 ? -3.565 -13.433 17.262 1.00 96.12 480 ASN A CA 1
ATOM 3855 C C . ASN A 1 480 ? -3.930 -12.705 15.967 1.00 96.12 480 ASN A C 1
ATOM 3857 O O . ASN A 1 480 ? -3.121 -11.972 15.401 1.00 96.12 480 ASN A O 1
ATOM 3861 N N . ASN A 1 481 ? -5.198 -12.812 15.559 1.00 96.44 481 ASN A N 1
ATOM 3862 C CA . ASN A 1 481 ? -5.757 -11.939 14.526 1.00 96.44 481 ASN A CA 1
ATOM 3863 C C . ASN A 1 481 ? -5.624 -10.469 14.967 1.00 96.44 481 ASN A C 1
ATOM 3865 O O . ASN A 1 481 ? -5.982 -10.105 16.095 1.00 96.44 481 ASN A O 1
ATOM 3869 N N . ASN A 1 482 ? -5.104 -9.633 14.073 1.00 97.19 482 ASN A N 1
ATOM 3870 C CA . ASN A 1 482 ? -4.875 -8.210 14.297 1.00 97.19 482 ASN A CA 1
ATOM 3871 C C . ASN A 1 482 ? -5.200 -7.415 13.015 1.00 97.19 482 ASN A C 1
ATOM 3873 O O . ASN A 1 482 ? -4.298 -6.924 12.336 1.00 97.19 482 ASN A O 1
ATOM 3877 N N . PRO A 1 483 ? -6.494 -7.257 12.674 1.00 97.00 483 PRO A N 1
ATOM 3878 C CA . PRO A 1 483 ? -6.963 -6.726 11.390 1.00 97.00 483 PRO A CA 1
ATOM 3879 C C . PRO A 1 483 ? -6.522 -5.296 11.050 1.00 97.00 483 PRO A C 1
ATOM 3881 O O . PRO A 1 483 ? -6.642 -4.880 9.897 1.00 97.00 483 PRO A O 1
ATOM 3884 N N . ILE A 1 484 ? -6.056 -4.523 12.035 1.00 96.56 484 ILE A N 1
ATOM 3885 C CA . ILE A 1 484 ? -5.703 -3.108 11.870 1.00 96.56 484 ILE A CA 1
ATOM 3886 C C . ILE A 1 484 ? -4.188 -2.958 11.768 1.00 96.56 484 ILE A C 1
ATOM 3888 O O . ILE A 1 484 ? -3.674 -2.630 10.692 1.00 96.56 484 ILE A O 1
ATOM 3892 N N . SER A 1 485 ? -3.488 -3.222 12.876 1.00 94.31 485 SER A N 1
ATOM 3893 C CA . SER A 1 485 ? -2.069 -2.908 13.049 1.00 94.31 485 SER A CA 1
ATOM 3894 C C . SER A 1 485 ? -1.139 -4.114 12.928 1.00 94.31 485 SER A C 1
ATOM 3896 O O . SER A 1 485 ? 0.057 -3.949 13.148 1.00 94.31 485 SER A O 1
ATOM 3898 N N . GLY A 1 486 ? -1.672 -5.307 12.650 1.00 95.19 486 GLY A N 1
ATOM 3899 C CA . GLY A 1 486 ? -0.872 -6.504 12.396 1.00 95.19 486 GLY A CA 1
ATOM 3900 C C . GLY A 1 486 ? -0.173 -6.469 11.038 1.00 95.19 486 GLY A C 1
ATOM 3901 O O . GLY A 1 486 ? -0.411 -5.571 10.221 1.00 95.19 486 GLY A O 1
ATOM 3902 N N . GLN A 1 487 ? 0.652 -7.483 10.792 1.00 94.12 487 GLN A N 1
ATOM 3903 C CA . GLN A 1 487 ? 1.390 -7.664 9.537 1.00 94.12 487 GLN A CA 1
ATOM 3904 C C . GLN A 1 487 ? 0.678 -8.693 8.650 1.00 94.12 487 GLN A C 1
ATOM 3906 O O . GLN A 1 487 ? 0.000 -9.590 9.160 1.00 94.12 487 GLN A O 1
ATOM 3911 N N . MET A 1 488 ? 0.787 -8.550 7.328 1.00 93.00 488 MET A N 1
ATOM 3912 C CA . MET A 1 488 ? 0.244 -9.520 6.367 1.00 93.00 488 MET A CA 1
ATOM 3913 C C . MET A 1 488 ? 1.338 -10.500 5.932 1.00 93.00 488 MET A C 1
ATOM 3915 O O . MET A 1 488 ? 2.515 -10.140 5.985 1.00 93.00 488 MET A O 1
ATOM 3919 N N . PRO A 1 489 ? 0.983 -11.716 5.478 1.00 91.00 489 PRO A N 1
ATOM 3920 C CA . PRO A 1 489 ? 1.960 -12.670 4.944 1.00 91.00 489 PRO A CA 1
ATOM 3921 C C . PRO A 1 489 ? 2.786 -12.118 3.772 1.00 91.00 489 PRO A C 1
ATOM 3923 O O . PRO A 1 489 ? 3.947 -12.482 3.614 1.00 91.00 489 PRO A O 1
ATOM 3926 N N . CYS A 1 490 ? 2.213 -11.200 2.987 1.00 86.94 490 CYS A N 1
ATOM 3927 C CA . CYS A 1 490 ? 2.895 -10.527 1.883 1.00 86.94 490 CYS A CA 1
ATOM 3928 C C . CYS A 1 490 ? 3.927 -9.461 2.300 1.00 86.94 490 CYS A C 1
ATOM 3930 O O . CYS A 1 490 ? 4.628 -8.942 1.431 1.00 86.94 490 CYS A O 1
ATOM 3932 N N . ASN A 1 491 ? 4.010 -9.095 3.585 1.00 86.12 491 ASN A N 1
ATOM 3933 C CA . ASN A 1 491 ? 4.945 -8.090 4.097 1.00 86.12 491 ASN A CA 1
ATOM 3934 C C . ASN A 1 491 ? 6.227 -8.724 4.646 1.00 86.12 491 ASN A C 1
ATOM 3936 O O . ASN A 1 491 ? 6.237 -9.873 5.091 1.00 86.12 491 ASN A O 1
ATOM 3940 N N . ALA A 1 492 ? 7.302 -7.934 4.697 1.00 87.50 492 ALA A N 1
ATOM 3941 C CA . ALA A 1 492 ? 8.448 -8.286 5.520 1.00 87.50 492 ALA A CA 1
ATOM 3942 C C . ALA A 1 492 ? 8.056 -8.098 6.991 1.00 87.50 492 ALA A C 1
ATOM 3944 O O . ALA A 1 492 ? 7.570 -7.036 7.384 1.00 87.50 492 ALA A O 1
ATOM 3945 N N . ILE A 1 493 ? 8.263 -9.130 7.804 1.00 90.88 493 ILE A N 1
ATOM 3946 C CA . ILE A 1 493 ? 7.908 -9.135 9.217 1.00 90.88 493 ILE A CA 1
ATOM 3947 C C . ILE A 1 493 ? 8.979 -8.369 9.991 1.00 90.88 493 ILE A C 1
ATOM 3949 O O . ILE A 1 493 ? 10.104 -8.843 10.137 1.00 90.88 493 ILE A O 1
ATOM 3953 N N . MET A 1 494 ? 8.630 -7.183 10.482 1.00 90.88 494 MET A N 1
ATOM 3954 C CA . MET A 1 494 ? 9.504 -6.338 11.296 1.00 90.88 494 MET A CA 1
ATOM 3955 C C . MET A 1 494 ? 9.488 -6.777 12.764 1.00 90.88 494 MET A C 1
ATOM 3957 O O . MET A 1 494 ? 8.415 -6.944 13.355 1.00 90.88 494 MET A O 1
ATOM 3961 N N . SER A 1 495 ? 10.674 -6.952 13.357 1.00 93.00 495 SER A N 1
ATOM 3962 C CA . SER A 1 495 ? 10.868 -7.349 14.760 1.00 93.00 495 SER A CA 1
ATOM 3963 C C . SER A 1 495 ? 12.294 -7.034 15.243 1.00 93.00 495 SER A C 1
ATOM 3965 O O . SER A 1 495 ? 13.155 -6.679 14.452 1.00 93.00 495 SER A O 1
ATOM 3967 N N . ASN A 1 496 ? 12.548 -7.176 16.550 1.00 93.12 496 ASN A N 1
ATOM 3968 C CA . ASN A 1 496 ? 13.885 -7.089 17.155 1.00 93.12 496 ASN A CA 1
ATOM 3969 C C . ASN A 1 496 ? 14.634 -8.435 17.056 1.00 93.12 496 ASN A C 1
ATOM 3971 O O . ASN A 1 496 ? 14.735 -9.184 18.029 1.00 93.12 496 ASN A O 1
ATOM 3975 N N . TYR A 1 497 ? 15.093 -8.771 15.858 1.00 91.38 497 TYR A N 1
ATOM 3976 C CA . TYR A 1 497 ? 15.966 -9.901 15.545 1.00 91.38 497 TYR A CA 1
ATOM 3977 C C . TYR A 1 497 ? 17.386 -9.796 16.132 1.00 91.38 497 TYR A C 1
ATOM 3979 O O . TYR A 1 497 ? 18.040 -10.827 16.322 1.00 91.38 497 TYR A O 1
ATOM 3987 N N . ASN A 1 498 ? 17.859 -8.585 16.423 1.00 90.00 498 ASN A N 1
ATOM 3988 C CA . ASN A 1 498 ? 19.188 -8.279 16.948 1.00 90.00 498 ASN A CA 1
ATOM 3989 C C . ASN A 1 498 ? 19.252 -8.317 18.482 1.00 90.00 498 ASN A C 1
ATOM 3991 O O . ASN A 1 498 ? 20.347 -8.351 19.045 1.00 90.00 498 ASN A O 1
ATOM 3995 N N . TYR A 1 499 ? 18.100 -8.394 19.156 1.00 90.56 499 TYR A N 1
ATOM 3996 C CA . TYR A 1 499 ? 17.969 -8.444 20.617 1.00 90.56 499 TYR A CA 1
ATOM 3997 C C . TYR A 1 499 ? 18.565 -7.230 21.341 1.00 90.56 499 TYR A C 1
ATOM 3999 O O . TYR A 1 499 ? 19.085 -7.353 22.452 1.00 90.56 499 TYR A O 1
ATOM 4007 N N . ASP A 1 500 ? 18.474 -6.050 20.737 1.00 93.19 500 ASP A N 1
ATOM 4008 C CA . ASP A 1 500 ? 18.929 -4.802 21.342 1.00 93.19 500 ASP A CA 1
ATOM 4009 C C . ASP A 1 500 ? 17.736 -3.921 21.774 1.00 93.19 500 ASP A C 1
ATOM 4011 O O . ASP A 1 500 ? 16.611 -4.398 21.954 1.00 93.19 500 ASP A O 1
ATOM 4015 N N . THR A 1 501 ? 17.984 -2.641 22.049 1.00 93.69 501 THR A N 1
ATOM 4016 C CA . THR A 1 501 ? 16.961 -1.691 22.511 1.00 93.69 501 THR A CA 1
ATOM 4017 C C . THR A 1 501 ? 16.318 -0.883 21.380 1.00 93.69 501 THR A C 1
ATOM 4019 O O . THR A 1 501 ? 15.489 -0.006 21.661 1.00 93.69 501 THR A O 1
ATOM 4022 N N . VAL A 1 502 ? 16.672 -1.157 20.118 1.00 92.81 502 VAL A N 1
ATOM 4023 C CA . VAL A 1 502 ? 16.237 -0.406 18.937 1.00 92.81 502 VAL A CA 1
ATOM 4024 C C . VAL A 1 502 ? 16.012 -1.347 17.752 1.00 92.81 502 VAL A C 1
ATOM 4026 O O . VAL A 1 502 ? 16.961 -1.854 17.177 1.00 92.81 502 VAL A O 1
ATOM 4029 N N . ILE A 1 503 ? 14.769 -1.467 17.279 1.00 90.81 503 ILE A N 1
ATOM 4030 C CA . ILE A 1 503 ? 14.529 -2.100 15.975 1.00 90.81 503 ILE A CA 1
ATOM 4031 C C . ILE A 1 503 ? 15.164 -1.211 14.910 1.00 90.81 503 ILE A C 1
ATOM 4033 O O . ILE A 1 503 ? 14.787 -0.040 14.777 1.00 90.81 503 ILE A O 1
ATOM 4037 N N . THR A 1 504 ? 16.122 -1.746 14.158 1.00 87.38 504 THR A N 1
ATOM 4038 C CA . THR A 1 504 ? 16.781 -0.972 13.104 1.00 87.38 504 THR A CA 1
ATOM 4039 C C . THR A 1 504 ? 15.756 -0.625 12.034 1.00 87.38 504 THR A C 1
ATOM 4041 O O . THR A 1 504 ? 15.148 -1.496 11.413 1.00 87.38 504 THR A O 1
ATOM 4044 N N . LYS A 1 505 ? 15.532 0.676 11.853 1.00 81.88 505 LYS A N 1
ATOM 4045 C CA . LYS A 1 505 ? 14.669 1.210 10.811 1.00 81.88 505 LYS A CA 1
ATOM 4046 C C . LYS A 1 505 ? 15.265 2.482 10.242 1.00 81.88 505 LYS A C 1
ATOM 4048 O O . LYS A 1 505 ? 15.557 3.413 10.999 1.00 81.88 505 LYS A O 1
ATOM 4053 N N . VAL A 1 506 ? 15.384 2.547 8.922 1.00 73.75 506 VAL A N 1
ATOM 4054 C CA . VAL A 1 506 ? 15.947 3.701 8.238 1.00 73.75 506 VAL A CA 1
ATOM 4055 C C . VAL A 1 506 ? 14.896 4.453 7.434 1.00 73.75 506 VAL A C 1
ATOM 4057 O O . VAL A 1 506 ? 14.191 3.914 6.587 1.00 73.75 506 VAL A O 1
ATOM 4060 N N . PHE A 1 507 ? 14.797 5.746 7.723 1.00 70.12 507 PHE A N 1
ATOM 4061 C CA . PHE A 1 507 ? 13.814 6.664 7.153 1.00 70.12 507 PHE A CA 1
ATOM 4062 C C . PHE A 1 507 ? 14.397 7.341 5.909 1.00 70.12 507 PHE A C 1
ATOM 4064 O O . PHE A 1 507 ? 14.561 8.561 5.889 1.00 70.12 507 PHE A O 1
ATOM 4071 N N . TYR A 1 508 ? 14.821 6.560 4.916 1.00 65.12 508 TYR A N 1
ATOM 4072 C CA . TYR A 1 508 ? 15.423 7.133 3.713 1.00 65.12 508 TYR A CA 1
ATOM 4073 C C . TYR A 1 508 ? 14.388 7.593 2.691 1.00 65.12 508 TYR A C 1
ATOM 4075 O O . TYR A 1 508 ? 13.344 6.974 2.479 1.00 65.12 508 TYR A O 1
ATOM 4083 N N . THR A 1 509 ? 14.758 8.679 2.018 1.00 63.97 509 THR A N 1
ATOM 4084 C CA . THR A 1 509 ? 14.166 9.172 0.781 1.00 63.97 509 THR A CA 1
ATOM 4085 C C . THR A 1 509 ? 14.859 8.480 -0.399 1.00 63.97 509 THR A C 1
ATOM 4087 O O . THR A 1 509 ? 16.029 8.720 -0.688 1.00 63.97 509 THR A O 1
ATOM 4090 N N . ASN A 1 510 ? 14.143 7.555 -1.031 1.00 70.00 510 ASN A N 1
ATOM 4091 C CA . ASN A 1 510 ? 14.233 7.183 -2.446 1.00 70.00 510 ASN A CA 1
ATOM 4092 C C . ASN A 1 510 ? 15.582 6.848 -3.136 1.00 70.00 510 ASN A C 1
ATOM 4094 O O . ASN A 1 510 ? 15.632 6.898 -4.360 1.00 70.00 510 ASN A O 1
ATOM 4098 N N . SER A 1 511 ? 16.681 6.553 -2.427 1.00 59.16 511 SER A N 1
ATOM 4099 C CA . SER A 1 511 ? 18.007 6.477 -3.092 1.00 59.16 511 SER A CA 1
ATOM 4100 C C . SER A 1 511 ? 19.049 5.519 -2.501 1.00 59.16 511 SER A C 1
ATOM 4102 O O . SER A 1 511 ? 20.116 5.357 -3.085 1.00 59.16 511 SER A O 1
ATOM 4104 N N . THR A 1 512 ? 18.793 4.844 -1.375 1.00 60.38 512 THR A N 1
ATOM 4105 C CA . THR A 1 512 ? 19.779 3.911 -0.795 1.00 60.38 512 THR A CA 1
ATOM 4106 C C . THR A 1 512 ? 19.117 2.662 -0.228 1.00 60.38 512 THR A C 1
ATOM 4108 O O . THR A 1 512 ? 18.135 2.814 0.504 1.00 60.38 512 THR A O 1
ATOM 4111 N N . PRO A 1 513 ? 19.667 1.458 -0.493 1.00 60.69 513 PRO A N 1
ATOM 4112 C CA . PRO A 1 513 ? 19.289 0.239 0.213 1.00 60.69 513 PRO A CA 1
ATOM 4113 C C . PRO A 1 513 ? 19.295 0.454 1.726 1.00 60.69 513 PRO A C 1
ATOM 4115 O O . PRO A 1 513 ? 20.221 1.072 2.260 1.00 60.69 513 PRO A O 1
ATOM 4118 N N . VAL A 1 514 ? 18.265 -0.041 2.411 1.00 65.12 514 VAL A N 1
ATOM 4119 C CA . VAL A 1 514 ? 18.141 0.094 3.867 1.00 65.12 514 VAL A CA 1
ATOM 4120 C C . VAL A 1 514 ? 18.201 -1.261 4.557 1.00 65.12 514 VAL A C 1
ATOM 4122 O O . VAL A 1 514 ? 17.574 -2.229 4.122 1.00 65.12 514 VAL A O 1
ATOM 4125 N N . ASP A 1 515 ? 18.917 -1.310 5.677 1.00 69.06 515 ASP A N 1
ATOM 4126 C CA . ASP A 1 515 ? 19.000 -2.483 6.549 1.00 69.06 515 ASP A CA 1
ATOM 4127 C C . ASP A 1 515 ? 17.884 -2.453 7.606 1.00 69.06 515 ASP A C 1
ATOM 4129 O O . ASP A 1 515 ? 18.138 -2.518 8.810 1.00 69.06 515 ASP A O 1
ATOM 4133 N N . ASP A 1 516 ? 16.632 -2.312 7.158 1.00 77.31 516 ASP A N 1
ATOM 4134 C CA . ASP A 1 516 ? 15.476 -2.450 8.046 1.00 77.31 516 ASP A CA 1
ATOM 4135 C C . ASP A 1 516 ? 15.469 -3.863 8.653 1.00 77.31 516 ASP A C 1
ATOM 4137 O O . ASP A 1 516 ? 15.710 -4.867 7.979 1.00 77.31 516 ASP A O 1
ATOM 4141 N N . GLU A 1 517 ? 15.162 -3.950 9.945 1.00 88.00 517 GLU A N 1
ATOM 4142 C CA . GLU A 1 517 ? 15.154 -5.198 10.703 1.00 88.00 517 GLU A CA 1
ATOM 4143 C C . GLU A 1 517 ? 13.860 -5.994 10.457 1.00 88.00 517 GLU A C 1
ATOM 4145 O O . GLU A 1 517 ? 13.028 -6.222 11.341 1.00 88.00 517 GLU A O 1
ATOM 4150 N N . ALA A 1 518 ? 13.668 -6.373 9.196 1.00 87.44 518 ALA A N 1
ATOM 4151 C CA . ALA A 1 518 ? 12.486 -7.048 8.693 1.00 87.44 518 ALA A CA 1
ATOM 4152 C C . ALA A 1 518 ? 12.867 -8.231 7.795 1.00 87.44 518 ALA A C 1
ATOM 4154 O O . ALA A 1 518 ? 13.813 -8.167 7.012 1.00 87.44 518 ALA A O 1
ATOM 4155 N N . TYR A 1 519 ? 12.122 -9.326 7.930 1.00 87.38 519 TYR A N 1
ATOM 4156 C CA . TYR A 1 519 ? 12.437 -10.616 7.315 1.00 87.38 519 TYR A CA 1
ATOM 4157 C C . TYR A 1 519 ? 11.174 -11.209 6.679 1.00 87.38 519 TYR A C 1
ATOM 4159 O O . TYR A 1 519 ? 10.082 -11.117 7.238 1.00 87.38 519 TYR A O 1
ATOM 4167 N N . TRP A 1 520 ? 11.295 -11.784 5.483 1.00 86.81 520 TRP A N 1
ATOM 4168 C CA . TRP A 1 520 ? 10.143 -12.297 4.736 1.00 86.81 520 TRP A CA 1
ATOM 4169 C C . TRP A 1 520 ? 9.605 -13.590 5.352 1.00 86.81 520 TRP A C 1
ATOM 4171 O O . TRP A 1 520 ? 10.366 -14.478 5.754 1.00 86.81 520 TRP A O 1
ATOM 4181 N N . LEU A 1 521 ? 8.277 -13.731 5.367 1.00 88.81 521 LEU A N 1
ATOM 4182 C CA . LEU A 1 521 ? 7.619 -14.960 5.797 1.00 88.81 521 LEU A CA 1
ATOM 4183 C C . LEU A 1 521 ? 7.806 -16.040 4.720 1.00 88.81 521 LEU A C 1
ATOM 4185 O O . LEU A 1 521 ? 7.093 -16.089 3.722 1.00 88.81 521 LEU A O 1
ATOM 4189 N N . ILE A 1 522 ? 8.814 -16.887 4.933 1.00 88.25 522 ILE A N 1
ATOM 4190 C CA . ILE A 1 522 ? 9.167 -18.007 4.041 1.00 88.25 522 ILE A CA 1
ATOM 4191 C C . ILE A 1 522 ? 8.942 -19.358 4.727 1.00 88.25 522 ILE A C 1
ATOM 4193 O O . ILE A 1 522 ? 8.834 -20.392 4.072 1.00 88.25 522 ILE A O 1
ATOM 4197 N N . LYS A 1 523 ? 8.882 -19.382 6.061 1.00 90.50 523 LYS A N 1
ATOM 4198 C CA . LYS A 1 523 ? 8.639 -20.597 6.835 1.00 90.50 523 LYS A CA 1
ATOM 4199 C C . LYS A 1 523 ? 7.659 -20.314 7.964 1.00 90.50 523 LYS A C 1
ATOM 4201 O O . LYS A 1 523 ? 7.889 -19.411 8.766 1.00 90.50 523 LYS A O 1
ATOM 4206 N N . ARG A 1 524 ? 6.590 -21.104 8.028 1.00 93.25 524 ARG A N 1
ATOM 4207 C CA . ARG A 1 524 ? 5.533 -21.021 9.037 1.00 93.25 524 ARG A CA 1
ATOM 4208 C C . ARG A 1 524 ? 5.282 -22.393 9.642 1.00 93.25 524 ARG A C 1
ATOM 4210 O O . ARG A 1 524 ? 5.085 -23.360 8.907 1.00 93.25 524 ARG A O 1
ATOM 4217 N N . ASP A 1 525 ? 5.306 -22.480 10.969 1.00 94.06 525 ASP A N 1
ATOM 4218 C CA . ASP A 1 525 ? 5.051 -23.717 11.720 1.00 94.06 525 ASP A CA 1
ATOM 4219 C C . ASP A 1 525 ? 5.862 -24.925 11.205 1.00 94.06 525 ASP A C 1
ATOM 4221 O O . ASP A 1 525 ? 5.364 -26.040 11.053 1.00 94.06 525 ASP A O 1
ATOM 4225 N N . GLY A 1 526 ? 7.137 -24.699 10.879 1.00 91.75 526 GLY A N 1
ATOM 4226 C CA . GLY A 1 526 ? 8.037 -25.733 10.371 1.00 91.75 526 GLY A CA 1
ATOM 4227 C C . GLY A 1 526 ? 7.968 -25.975 8.858 1.00 91.75 526 GLY A C 1
ATOM 4228 O O . GLY A 1 526 ? 8.843 -26.668 8.338 1.00 91.75 526 GLY A O 1
ATOM 4229 N N . THR A 1 527 ? 7.007 -25.381 8.148 1.00 91.50 527 THR A N 1
ATOM 4230 C CA . THR A 1 527 ? 6.735 -25.625 6.720 1.00 91.50 527 THR A CA 1
ATOM 4231 C C . THR A 1 527 ? 7.111 -24.417 5.868 1.00 91.50 527 THR A C 1
ATOM 4233 O O . THR A 1 527 ? 6.820 -23.286 6.247 1.00 91.50 527 THR A O 1
ATOM 4236 N N . TYR A 1 528 ? 7.755 -24.639 4.719 1.00 87.69 528 TYR A N 1
ATOM 4237 C CA . TYR A 1 528 ? 8.052 -23.567 3.765 1.00 87.69 528 TYR A CA 1
ATOM 4238 C C . TYR A 1 528 ? 6.780 -23.085 3.059 1.00 87.69 528 TYR A C 1
ATOM 4240 O O . TYR A 1 528 ? 5.925 -23.897 2.705 1.00 87.69 528 TYR A O 1
ATOM 4248 N N . THR A 1 529 ? 6.659 -21.773 2.868 1.00 87.69 529 THR A N 1
ATOM 4249 C CA . THR A 1 529 ? 5.531 -21.128 2.189 1.00 87.69 529 THR A CA 1
ATOM 4250 C C . THR A 1 529 ? 6.021 -20.156 1.119 1.00 87.69 529 THR A C 1
ATOM 4252 O O . THR A 1 529 ? 7.140 -19.648 1.181 1.00 87.69 529 THR A O 1
ATOM 4255 N N . ASP A 1 530 ? 5.142 -19.862 0.160 1.00 85.56 530 ASP A N 1
ATOM 4256 C CA . ASP A 1 530 ? 5.395 -18.912 -0.930 1.00 85.56 530 ASP A CA 1
ATOM 4257 C C . ASP A 1 530 ? 4.718 -17.551 -0.662 1.00 85.56 530 ASP A C 1
ATOM 4259 O O . ASP A 1 530 ? 4.320 -16.847 -1.596 1.00 85.56 530 ASP A O 1
ATOM 4263 N N . ASP A 1 531 ? 4.527 -17.187 0.611 1.00 86.50 531 ASP A N 1
ATOM 4264 C CA . ASP A 1 531 ? 3.801 -15.970 1.007 1.00 86.50 531 ASP A CA 1
ATOM 4265 C C . ASP A 1 531 ? 4.552 -14.695 0.593 1.00 86.50 531 ASP A C 1
ATOM 4267 O O . ASP A 1 531 ? 3.931 -13.742 0.120 1.00 86.50 531 ASP A O 1
ATOM 4271 N N . MET A 1 532 ? 5.892 -14.717 0.628 1.00 83.88 532 MET A N 1
ATOM 4272 C CA . MET A 1 532 ? 6.731 -13.629 0.096 1.00 83.88 532 MET A CA 1
ATOM 4273 C C . MET A 1 532 ? 6.472 -13.329 -1.394 1.00 83.88 532 MET A C 1
ATOM 4275 O O . MET A 1 532 ? 6.742 -12.223 -1.856 1.00 83.88 532 MET A O 1
ATOM 4279 N N . LEU A 1 533 ? 5.952 -14.317 -2.139 1.00 84.19 533 LEU A N 1
ATOM 4280 C CA . LEU A 1 533 ? 5.613 -14.234 -3.566 1.00 84.19 533 LEU A CA 1
ATOM 4281 C C . LEU A 1 533 ? 4.130 -13.922 -3.803 1.00 84.19 533 LEU A C 1
ATOM 4283 O O . LEU A 1 533 ? 3.668 -13.937 -4.950 1.00 84.19 533 LEU A O 1
ATOM 4287 N N . GLN A 1 534 ? 3.370 -13.682 -2.727 1.00 90.19 534 GLN A N 1
ATOM 4288 C CA . GLN A 1 534 ? 1.965 -13.270 -2.768 1.00 90.19 534 GLN A CA 1
ATOM 4289 C C . GLN A 1 534 ? 1.052 -14.265 -3.480 1.00 90.19 534 GLN A C 1
ATOM 4291 O O . GLN A 1 534 ? 0.043 -13.899 -4.077 1.00 90.19 534 GLN A O 1
ATOM 4296 N N . SER A 1 535 ? 1.388 -15.552 -3.408 1.00 87.94 535 SER A N 1
ATOM 4297 C CA . SER A 1 535 ? 0.691 -16.600 -4.161 1.00 87.94 535 SER A CA 1
ATOM 4298 C C . SER A 1 535 ? -0.788 -16.768 -3.781 1.00 87.94 535 SER A C 1
ATOM 4300 O O . SER A 1 535 ? -1.535 -17.355 -4.555 1.00 87.94 535 SER A O 1
ATOM 4302 N N . ASN A 1 536 ? -1.219 -16.224 -2.635 1.00 90.25 536 ASN A N 1
ATOM 4303 C CA . ASN A 1 536 ? -2.596 -16.296 -2.128 1.00 90.25 536 ASN A CA 1
ATOM 4304 C C . ASN A 1 536 ? -3.205 -14.913 -1.815 1.00 90.25 536 ASN A C 1
ATOM 4306 O O . ASN A 1 536 ? -4.134 -14.805 -1.016 1.00 90.25 536 ASN A O 1
ATOM 4310 N N . ILE A 1 537 ? -2.683 -13.841 -2.421 1.00 94.00 537 ILE A N 1
ATOM 4311 C CA . ILE A 1 537 ? -3.101 -12.469 -2.091 1.00 94.00 537 ILE A CA 1
ATOM 4312 C C . ILE A 1 537 ? -4.535 -12.139 -2.557 1.00 94.00 537 ILE A C 1
ATOM 4314 O O . ILE A 1 537 ? -5.167 -11.219 -2.042 1.00 94.00 537 ILE A O 1
ATOM 4318 N N . ASN A 1 538 ? -5.063 -12.888 -3.529 1.00 95.81 538 ASN A N 1
ATOM 4319 C CA . ASN A 1 538 ? -6.337 -12.612 -4.187 1.00 95.81 538 ASN A CA 1
ATOM 4320 C C . ASN A 1 538 ? -7.553 -12.851 -3.279 1.00 95.81 538 ASN A C 1
ATOM 4322 O O . ASN A 1 538 ? -7.612 -13.818 -2.530 1.00 95.81 538 ASN A O 1
ATOM 4326 N N . PHE A 1 539 ? -8.577 -12.012 -3.415 1.00 97.75 539 PHE A N 1
ATOM 4327 C CA . PHE A 1 539 ? -9.833 -12.088 -2.676 1.00 97.75 539 PHE A CA 1
ATOM 4328 C C . PHE A 1 539 ? -10.843 -12.986 -3.414 1.00 97.75 539 PHE A C 1
ATOM 4330 O O . PHE A 1 539 ? -11.364 -12.582 -4.460 1.00 97.75 539 PHE A O 1
ATOM 4337 N N . PRO A 1 540 ? -11.163 -14.193 -2.903 1.00 97.00 540 PRO A N 1
ATOM 4338 C CA . PRO A 1 540 ? -12.155 -15.069 -3.526 1.00 97.00 540 PRO A CA 1
ATOM 4339 C C . PRO A 1 540 ? -13.590 -14.550 -3.353 1.00 97.00 540 PRO A C 1
ATOM 4341 O O . PRO A 1 540 ? -13.858 -13.694 -2.507 1.00 97.00 540 PRO A O 1
ATOM 4344 N N . VAL A 1 541 ? -14.534 -15.125 -4.108 1.00 98.06 541 VAL A N 1
ATOM 4345 C CA . VAL A 1 541 ? -15.980 -14.871 -3.959 1.00 98.06 541 VAL A CA 1
ATOM 4346 C C . VAL A 1 541 ? -16.420 -15.080 -2.506 1.00 98.06 541 VAL A C 1
ATOM 4348 O O . VAL A 1 541 ? -16.050 -16.066 -1.871 1.00 98.06 541 VAL A O 1
ATOM 4351 N N . GLY A 1 542 ? -17.209 -14.144 -1.982 1.00 97.00 542 GLY A N 1
ATOM 4352 C CA . GLY A 1 542 ? -17.637 -14.095 -0.583 1.00 97.00 542 GLY A CA 1
ATOM 4353 C C . GLY A 1 542 ? -16.672 -13.348 0.344 1.00 97.00 542 GLY A C 1
ATOM 4354 O O . GLY A 1 542 ? -17.045 -13.036 1.476 1.00 97.00 542 GLY A O 1
ATOM 4355 N N . SER A 1 543 ? -15.462 -13.015 -0.116 1.00 96.88 543 SER A N 1
ATOM 4356 C CA . SER A 1 543 ? -14.551 -12.156 0.643 1.00 96.88 543 SER A CA 1
ATOM 4357 C C . SER A 1 543 ? -15.088 -10.738 0.763 1.00 96.88 543 SER A C 1
ATOM 4359 O O . SER A 1 543 ? -15.727 -10.208 -0.151 1.00 96.88 543 SER A O 1
ATOM 4361 N N . ARG A 1 544 ? -14.763 -10.095 1.887 1.00 95.94 544 ARG A N 1
ATOM 4362 C CA . ARG A 1 544 ? -15.135 -8.711 2.170 1.00 95.94 544 ARG A CA 1
ATOM 4363 C C . ARG A 1 544 ? -13.977 -7.957 2.807 1.00 95.94 544 ARG A C 1
ATOM 4365 O O . ARG A 1 544 ? -13.340 -8.471 3.719 1.00 95.94 544 ARG A O 1
ATOM 4372 N N . LEU A 1 545 ? -13.772 -6.726 2.356 1.00 97.00 545 LEU A N 1
ATOM 4373 C CA . LEU A 1 545 ? -12.932 -5.706 2.975 1.00 97.00 545 LEU A CA 1
ATOM 4374 C C . LEU A 1 545 ? -13.853 -4.652 3.597 1.00 97.00 545 LEU A C 1
ATOM 4376 O O . LEU A 1 545 ? -14.728 -4.137 2.911 1.00 97.00 545 LEU A O 1
ATOM 4380 N N . GLY A 1 546 ? -13.705 -4.342 4.882 1.00 97.19 546 GLY A N 1
ATOM 4381 C CA . GLY A 1 546 ? -14.502 -3.330 5.585 1.00 97.19 546 GLY A CA 1
ATOM 4382 C C . GLY A 1 546 ? -14.274 -3.358 7.097 1.00 97.19 546 GLY A C 1
ATOM 4383 O O . GLY A 1 546 ? -13.380 -4.050 7.576 1.00 97.19 546 GLY A O 1
ATOM 4384 N N . ILE A 1 547 ? -15.103 -2.647 7.868 1.00 96.69 547 ILE A N 1
ATOM 4385 C CA . ILE A 1 547 ? -14.972 -2.538 9.340 1.00 96.69 547 ILE A CA 1
ATOM 4386 C C . ILE A 1 547 ? -15.019 -3.890 10.068 1.00 96.69 547 ILE A C 1
ATOM 4388 O O . ILE A 1 547 ? -14.497 -4.052 11.169 1.00 96.69 547 ILE A O 1
ATOM 4392 N N . SER A 1 548 ? -15.656 -4.876 9.437 1.00 96.00 548 SER A N 1
ATOM 4393 C CA . SER A 1 548 ? -15.894 -6.195 9.996 1.00 96.00 548 SER A CA 1
ATOM 4394 C C . SER A 1 548 ? -15.120 -7.295 9.271 1.00 96.00 548 SER A C 1
ATOM 4396 O O . SER A 1 548 ? -15.636 -8.405 9.186 1.00 96.00 548 SER A O 1
ATOM 4398 N N . SER A 1 549 ? -13.919 -7.027 8.745 1.00 95.88 549 SER A N 1
ATOM 4399 C CA . SER A 1 549 ? -13.053 -8.008 8.060 1.00 95.88 549 SER A CA 1
ATOM 4400 C C . SER A 1 549 ? -11.627 -8.065 8.631 1.00 95.88 549 SER A C 1
ATOM 4402 O O . SER A 1 549 ? -11.231 -7.208 9.419 1.00 95.88 549 SER A O 1
ATOM 4404 N N . SER A 1 550 ? -10.851 -9.078 8.220 1.00 95.00 550 SER A N 1
ATOM 4405 C CA . SER A 1 550 ? -9.386 -9.113 8.346 1.00 95.00 550 SER A CA 1
ATOM 4406 C C . SER A 1 550 ? -8.796 -9.405 6.959 1.00 95.00 550 SER A C 1
ATOM 4408 O O . SER A 1 550 ? -9.122 -10.459 6.420 1.00 95.00 550 SER A O 1
ATOM 4410 N N . PRO A 1 551 ? -8.008 -8.491 6.360 1.00 96.00 551 PRO A N 1
ATOM 4411 C CA . PRO A 1 551 ? -7.603 -7.202 6.915 1.00 96.00 551 PRO A CA 1
ATOM 4412 C C . PRO A 1 551 ? -8.789 -6.225 6.969 1.00 96.00 551 PRO A C 1
ATOM 4414 O O . PRO A 1 551 ? -9.745 -6.336 6.199 1.00 96.00 551 PRO A O 1
ATOM 4417 N N . MET A 1 552 ? -8.746 -5.273 7.901 1.00 96.94 552 MET A N 1
ATOM 4418 C CA . MET A 1 552 ? -9.723 -4.183 7.966 1.00 96.94 552 MET A CA 1
ATOM 4419 C C . MET A 1 552 ? -9.307 -3.069 6.999 1.00 96.94 552 MET A C 1
ATOM 4421 O O . MET A 1 552 ? -8.127 -2.706 6.954 1.00 96.94 552 MET A O 1
ATOM 4425 N N . LEU A 1 553 ? -10.261 -2.515 6.245 1.00 97.12 553 LEU A N 1
ATOM 4426 C CA . LEU A 1 553 ? -10.001 -1.396 5.334 1.00 97.12 553 LEU A CA 1
ATOM 4427 C C . LEU A 1 553 ? -9.888 -0.084 6.123 1.00 97.12 553 LEU A C 1
ATOM 4429 O O . LEU A 1 553 ? -10.884 0.470 6.581 1.00 97.12 553 LEU A O 1
ATOM 4433 N N . VAL A 1 554 ? -8.663 0.411 6.275 1.00 96.44 554 VAL A N 1
ATOM 4434 C CA . VAL A 1 554 ? -8.311 1.678 6.940 1.00 96.44 554 VAL A CA 1
ATOM 4435 C C . VAL A 1 554 ? -7.231 2.396 6.143 1.00 96.44 554 VAL A C 1
ATOM 4437 O O . VAL A 1 554 ? -6.629 1.799 5.253 1.00 96.44 554 VAL A O 1
ATOM 4440 N N . ASN A 1 555 ? -6.959 3.657 6.480 1.00 96.00 555 ASN A N 1
ATOM 4441 C CA . ASN A 1 555 ? -5.827 4.392 5.920 1.00 96.00 555 ASN A CA 1
ATOM 4442 C C . ASN A 1 555 ? -4.491 3.661 6.163 1.00 96.00 555 ASN A C 1
ATOM 4444 O O . ASN A 1 555 ? -4.333 2.898 7.122 1.00 96.00 555 ASN A O 1
ATOM 4448 N N . TYR A 1 556 ? -3.511 3.941 5.310 1.00 94.38 556 TYR A N 1
ATOM 4449 C CA . TYR A 1 556 ? -2.112 3.587 5.492 1.00 94.38 556 TYR A CA 1
ATOM 4450 C C . TYR A 1 556 ? -1.418 4.689 6.304 1.00 94.38 556 TYR A C 1
ATOM 4452 O O . TYR A 1 556 ? -1.231 5.794 5.793 1.00 94.38 556 TYR A O 1
ATOM 4460 N N . PRO A 1 557 ? -1.112 4.468 7.593 1.00 92.81 557 PRO A N 1
ATOM 4461 C CA . PRO A 1 557 ? -0.740 5.578 8.448 1.00 92.81 557 PRO A CA 1
ATOM 4462 C C . PRO A 1 557 ? 0.750 5.911 8.341 1.00 92.81 557 PRO A C 1
ATOM 4464 O O . PRO A 1 557 ? 1.603 5.026 8.429 1.00 92.81 557 PRO A O 1
ATOM 4467 N N . ASN A 1 558 ? 1.063 7.203 8.252 1.00 89.75 558 ASN A N 1
ATOM 4468 C CA . ASN A 1 558 ? 2.443 7.671 8.313 1.00 89.75 558 ASN A CA 1
ATOM 4469 C C . ASN A 1 558 ? 3.033 7.366 9.690 1.00 89.75 558 ASN A C 1
ATOM 4471 O O . ASN A 1 558 ? 2.413 7.581 10.737 1.00 89.75 558 ASN A O 1
ATOM 4475 N N . TYR A 1 559 ? 4.271 6.912 9.674 1.00 87.56 559 TYR A N 1
ATOM 4476 C CA . TYR A 1 559 ? 5.100 6.685 10.829 1.00 87.56 559 TYR A CA 1
ATOM 4477 C C . TYR A 1 559 ? 6.143 7.799 10.944 1.00 87.56 559 TYR A C 1
ATOM 4479 O O . TYR A 1 559 ? 6.711 8.257 9.957 1.00 87.56 559 TYR A O 1
ATOM 4487 N N . SER A 1 560 ? 6.403 8.248 12.168 1.00 80.12 560 SER A N 1
ATOM 4488 C CA . SER A 1 560 ? 7.450 9.226 12.448 1.00 80.12 560 SER A CA 1
ATOM 4489 C C . SER A 1 560 ? 8.240 8.803 13.675 1.00 80.12 560 SER A C 1
ATOM 4491 O O . SER A 1 560 ? 7.684 8.289 14.651 1.00 80.12 560 SER A O 1
ATOM 4493 N N . SER A 1 561 ? 9.545 9.066 13.633 1.00 74.38 561 SER A N 1
ATOM 4494 C CA . SER A 1 561 ? 10.465 8.796 14.732 1.00 74.38 561 SER A CA 1
ATOM 4495 C C . SER A 1 561 ? 10.210 9.651 15.976 1.00 74.38 561 SER A C 1
ATOM 4497 O O . SER A 1 561 ? 10.810 9.385 17.008 1.00 74.38 561 SER A O 1
ATOM 4499 N N . THR A 1 562 ? 9.323 10.651 15.911 1.00 73.69 562 THR A N 1
ATOM 4500 C CA . THR A 1 562 ? 8.962 11.497 17.062 1.00 73.69 562 THR A CA 1
ATOM 4501 C C . THR A 1 562 ? 7.624 11.121 17.688 1.00 73.69 562 THR A C 1
ATOM 4503 O O . THR A 1 562 ? 7.470 11.193 18.906 1.00 73.69 562 THR A O 1
ATOM 4506 N N . THR A 1 563 ? 6.644 10.720 16.876 1.00 67.12 563 THR A N 1
ATOM 4507 C CA . THR A 1 563 ? 5.305 10.330 17.348 1.00 67.12 563 THR A CA 1
ATOM 4508 C C . THR A 1 563 ? 5.224 8.845 17.682 1.00 67.12 563 THR A C 1
ATOM 4510 O O . THR A 1 563 ? 4.355 8.442 18.451 1.00 67.12 563 THR A O 1
ATOM 4513 N N . PHE A 1 564 ? 6.144 8.044 17.131 1.00 73.50 564 PHE A N 1
ATOM 4514 C CA . PHE A 1 564 ? 6.302 6.608 17.356 1.00 73.50 564 PHE A CA 1
ATOM 4515 C C . PHE A 1 564 ? 5.054 5.762 17.067 1.00 73.50 564 PHE A C 1
ATOM 4517 O O . PHE A 1 564 ? 5.044 4.598 17.450 1.00 73.50 564 PHE A O 1
ATOM 4524 N N . GLN A 1 565 ? 4.015 6.305 16.420 1.00 73.81 565 GLN A N 1
ATOM 4525 C CA . GLN A 1 565 ? 2.830 5.557 15.999 1.00 73.81 565 GLN A CA 1
ATOM 4526 C C . GLN A 1 565 ? 1.952 6.379 15.047 1.00 73.81 565 GLN A C 1
ATOM 4528 O O . GLN A 1 565 ? 1.540 7.494 15.374 1.00 73.81 565 GLN A O 1
ATOM 4533 N N . GLY A 1 566 ? 1.605 5.798 13.902 1.00 85.62 566 GLY A N 1
ATOM 4534 C CA . GLY A 1 566 ? 0.600 6.361 13.006 1.00 85.62 566 GLY A CA 1
ATOM 4535 C C . GLY A 1 566 ? -0.836 6.105 13.494 1.00 85.62 566 GLY A C 1
ATOM 4536 O O . GLY A 1 566 ? -1.101 5.096 14.151 1.00 85.62 566 GLY A O 1
ATOM 4537 N N . THR A 1 567 ? -1.761 7.023 13.195 1.00 93.12 567 THR A N 1
ATOM 4538 C CA . THR A 1 567 ? -3.192 6.895 13.535 1.00 93.12 567 THR A CA 1
ATOM 4539 C C . THR A 1 567 ? -3.949 6.137 12.440 1.00 93.12 567 THR A C 1
ATOM 4541 O O . THR A 1 567 ? -3.855 6.490 11.265 1.00 93.12 567 THR A O 1
ATOM 4544 N N . TYR A 1 568 ? -4.754 5.155 12.842 1.00 96.50 568 TYR A N 1
ATOM 4545 C CA . TYR A 1 568 ? -5.729 4.463 12.003 1.00 96.50 568 TYR A CA 1
ATOM 4546 C C . TYR A 1 568 ? -7.123 5.076 12.176 1.00 96.50 568 TYR A C 1
ATOM 4548 O O . TYR A 1 568 ? -7.620 5.186 13.298 1.00 96.50 568 TYR A O 1
ATOM 4556 N N . PHE A 1 569 ? -7.778 5.420 11.074 1.00 97.12 569 PHE A N 1
ATOM 4557 C CA . PHE A 1 569 ? -9.122 5.984 11.064 1.00 97.12 569 PHE A CA 1
ATOM 4558 C C . PHE A 1 569 ? -10.149 4.935 10.651 1.00 97.12 569 PHE A C 1
ATOM 4560 O O . PHE A 1 569 ? -10.081 4.362 9.559 1.00 97.12 569 PHE A O 1
ATOM 4567 N N . ILE A 1 570 ? -11.129 4.708 11.524 1.00 97.38 570 ILE A N 1
ATOM 4568 C CA . ILE A 1 570 ? -12.296 3.894 11.191 1.00 97.38 570 ILE A CA 1
ATOM 4569 C C . ILE A 1 570 ? -13.121 4.633 10.134 1.00 97.38 570 ILE A C 1
ATOM 4571 O O . ILE A 1 570 ? -13.291 5.852 10.196 1.00 97.38 570 ILE A O 1
ATOM 4575 N N . ASN A 1 571 ? -13.625 3.886 9.158 1.00 96.12 571 ASN A N 1
ATOM 4576 C CA . ASN A 1 571 ? -14.490 4.382 8.096 1.00 96.12 571 ASN A CA 1
ATOM 4577 C C . ASN A 1 571 ? -15.579 3.339 7.785 1.00 96.12 571 ASN A C 1
ATOM 4579 O O . ASN A 1 571 ? -15.474 2.183 8.194 1.00 96.12 571 ASN A O 1
ATOM 4583 N N . GLY A 1 572 ? -16.624 3.766 7.074 1.00 96.12 572 GLY A N 1
ATOM 4584 C CA . GLY A 1 572 ? -17.758 2.921 6.688 1.00 96.12 572 GLY A CA 1
ATOM 4585 C C . GLY A 1 572 ? -17.684 2.389 5.256 1.00 96.12 572 GLY A C 1
ATOM 4586 O O . GLY A 1 572 ? -18.735 2.136 4.670 1.00 96.12 572 GLY A O 1
ATOM 4587 N N . ILE A 1 573 ? -16.497 2.301 4.648 1.00 98.06 573 ILE A N 1
ATOM 4588 C CA . ILE A 1 573 ? -16.350 1.756 3.292 1.00 98.06 573 ILE A CA 1
ATOM 4589 C C . ILE A 1 573 ? -16.279 0.235 3.374 1.00 98.06 573 ILE A C 1
ATOM 4591 O O . ILE A 1 573 ? -15.572 -0.326 4.216 1.00 98.06 573 ILE A O 1
ATOM 4595 N N . SER A 1 574 ? -16.970 -0.445 2.460 1.00 98.31 574 SER A N 1
ATOM 4596 C CA . SER A 1 574 ? -16.733 -1.863 2.228 1.00 98.31 574 SER A CA 1
ATOM 4597 C C . SER A 1 574 ? -16.737 -2.255 0.762 1.00 98.31 574 SER A C 1
ATOM 4599 O O . SER A 1 574 ? -17.377 -1.619 -0.077 1.00 98.31 574 SER A O 1
ATOM 4601 N N . VAL A 1 575 ? -16.016 -3.337 0.482 1.00 98.62 575 VAL A N 1
ATOM 4602 C CA . VAL A 1 575 ? -15.961 -4.016 -0.808 1.00 98.62 575 VAL A CA 1
ATOM 4603 C C . VAL A 1 575 ? -16.232 -5.494 -0.576 1.00 98.62 575 VAL A C 1
ATOM 4605 O O . VAL A 1 575 ? -15.583 -6.114 0.260 1.00 98.62 575 VAL A O 1
ATOM 4608 N N . GLU A 1 576 ? -17.179 -6.066 -1.307 1.00 98.50 576 GLU A N 1
ATOM 4609 C CA . GLU A 1 576 ? -17.509 -7.492 -1.257 1.00 98.50 576 GLU A CA 1
ATOM 4610 C C . GLU A 1 576 ? -17.409 -8.112 -2.647 1.00 98.50 576 GLU A C 1
ATOM 4612 O O . GLU A 1 576 ? -17.920 -7.548 -3.616 1.00 98.50 576 GLU A O 1
ATOM 4617 N N . VAL A 1 577 ? -16.779 -9.282 -2.743 1.00 98.69 577 VAL A N 1
ATOM 4618 C CA . VAL A 1 577 ? -16.709 -10.061 -3.983 1.00 98.69 577 VAL A CA 1
ATOM 4619 C C . VAL A 1 577 ? -17.983 -10.889 -4.104 1.00 98.69 577 VAL A C 1
ATOM 4621 O O . VAL A 1 577 ? -18.164 -11.862 -3.375 1.00 98.69 577 VAL A O 1
ATOM 4624 N N . LEU A 1 578 ? -18.880 -10.500 -5.008 1.00 98.62 578 LEU A N 1
ATOM 4625 C CA . LEU A 1 578 ? -20.198 -11.124 -5.135 1.00 98.62 578 LEU A CA 1
ATOM 4626 C C . LEU A 1 578 ? -20.161 -12.400 -5.974 1.00 98.62 578 LEU A C 1
ATOM 4628 O O . LEU A 1 578 ? -20.808 -13.386 -5.634 1.00 98.62 578 LEU A O 1
ATOM 4632 N N . GLU A 1 579 ? -19.449 -12.358 -7.097 1.00 98.50 579 GLU A N 1
ATOM 4633 C CA . GLU A 1 579 ? -19.493 -13.411 -8.109 1.00 98.50 579 GLU A CA 1
ATOM 4634 C C . GLU A 1 579 ? -18.237 -13.372 -8.984 1.00 98.50 579 GLU A C 1
ATOM 4636 O O . GLU A 1 579 ? -17.688 -12.301 -9.252 1.00 98.50 579 GLU A O 1
ATOM 4641 N N . GLN A 1 580 ? -17.818 -14.541 -9.467 1.00 98.31 580 GLN A N 1
ATOM 4642 C CA . GLN A 1 580 ? -16.871 -14.676 -10.566 1.00 98.31 580 GLN A CA 1
ATOM 4643 C C . GLN A 1 580 ? -17.575 -15.397 -11.717 1.00 98.31 580 GLN A C 1
ATOM 4645 O O . GLN A 1 580 ? -18.067 -16.514 -11.553 1.00 98.31 580 GLN A O 1
ATOM 4650 N N . TYR A 1 581 ? -17.641 -14.744 -12.873 1.00 98.25 581 TYR A N 1
ATOM 4651 C CA . TYR A 1 581 ? -18.245 -15.302 -14.076 1.00 98.25 581 TYR A CA 1
ATOM 4652 C C . TYR A 1 581 ? -17.347 -16.390 -14.681 1.00 98.25 581 TYR A C 1
ATOM 4654 O O . TYR A 1 581 ? -16.142 -16.445 -14.435 1.00 98.25 581 TYR A O 1
ATOM 4662 N N . SER A 1 582 ? -17.922 -17.244 -15.532 1.00 96.81 582 SER A N 1
ATOM 4663 C CA . SER A 1 582 ? -17.190 -18.339 -16.190 1.00 96.81 582 SER A CA 1
ATOM 4664 C C . SER A 1 582 ? -16.048 -17.876 -17.100 1.00 96.81 582 SER A C 1
ATOM 4666 O O . SER A 1 582 ? -15.170 -18.667 -17.421 1.00 96.81 582 SER A O 1
ATOM 4668 N N . ASP A 1 583 ? -16.086 -16.620 -17.546 1.00 96.19 583 ASP A N 1
ATOM 4669 C CA . ASP A 1 583 ? -15.045 -15.979 -18.353 1.00 96.19 583 ASP A CA 1
ATOM 4670 C C . ASP A 1 583 ? -14.005 -15.228 -17.505 1.00 96.19 583 ASP A C 1
ATOM 4672 O O . ASP A 1 583 ? -13.236 -14.447 -18.046 1.00 96.19 583 ASP A O 1
ATOM 4676 N N . GLY A 1 584 ? -13.997 -15.430 -16.182 1.00 97.25 584 GLY A N 1
ATOM 4677 C CA . GLY A 1 584 ? -13.016 -14.855 -15.262 1.00 97.25 584 GLY A CA 1
ATOM 4678 C C . GLY A 1 584 ? -13.333 -13.438 -14.779 1.00 97.25 584 GLY A C 1
ATOM 4679 O O . GLY A 1 584 ? -12.698 -12.978 -13.826 1.00 97.25 584 GLY A O 1
ATOM 4680 N N . ARG A 1 585 ? -14.326 -12.749 -15.363 1.00 98.56 585 ARG A N 1
ATOM 4681 C CA . ARG A 1 585 ? -14.772 -11.433 -14.873 1.00 98.56 585 ARG A CA 1
ATOM 4682 C C . ARG A 1 585 ? -15.262 -11.536 -13.426 1.00 98.56 585 ARG A C 1
ATOM 4684 O O . ARG A 1 585 ? -15.886 -12.527 -13.049 1.00 98.56 585 ARG A O 1
ATOM 4691 N N . ILE A 1 586 ? -15.035 -10.497 -12.626 1.00 98.75 586 ILE A N 1
ATOM 4692 C CA . ILE A 1 586 ? -15.428 -10.466 -11.210 1.00 98.75 586 ILE A CA 1
ATOM 4693 C C . ILE A 1 586 ? -16.424 -9.345 -10.968 1.00 98.75 586 ILE A C 1
ATOM 4695 O O . ILE A 1 586 ? -16.186 -8.203 -11.350 1.00 98.75 586 ILE A O 1
ATOM 4699 N N . LYS A 1 587 ? -17.528 -9.664 -10.296 1.00 98.75 587 LYS A N 1
ATOM 4700 C CA . LYS A 1 587 ? -18.501 -8.687 -9.820 1.00 98.75 587 LYS A CA 1
ATOM 4701 C C . LYS A 1 587 ? -18.237 -8.358 -8.354 1.00 98.75 587 LYS A C 1
ATOM 4703 O O . LYS A 1 587 ? -18.208 -9.255 -7.512 1.00 98.75 587 LYS A O 1
ATOM 4708 N N . ILE A 1 588 ? -18.125 -7.071 -8.043 1.00 98.81 588 ILE A N 1
ATOM 4709 C CA . ILE A 1 588 ? -17.968 -6.569 -6.675 1.00 98.81 588 ILE A CA 1
ATOM 4710 C C . ILE A 1 588 ? -19.128 -5.663 -6.263 1.00 98.81 588 ILE A C 1
ATOM 4712 O O . ILE A 1 588 ? -19.835 -5.114 -7.112 1.00 98.81 588 ILE A O 1
ATOM 4716 N N . LYS A 1 589 ? -19.285 -5.467 -4.952 1.00 98.69 589 LYS A N 1
ATOM 4717 C CA . LYS A 1 589 ? -20.167 -4.466 -4.347 1.00 98.69 589 LYS A CA 1
ATOM 4718 C C . LYS A 1 589 ? -19.370 -3.500 -3.489 1.00 98.69 589 LYS A C 1
ATOM 4720 O O . LYS A 1 589 ? -18.766 -3.927 -2.512 1.00 98.69 589 LYS A O 1
ATOM 4725 N N . VAL A 1 590 ? -19.446 -2.215 -3.808 1.00 98.69 590 VAL A N 1
ATOM 4726 C CA . VAL A 1 590 ? -18.929 -1.122 -2.981 1.00 98.69 590 VAL A CA 1
ATOM 4727 C C . VAL A 1 590 ? -20.074 -0.529 -2.166 1.00 98.69 590 VAL A C 1
ATOM 4729 O O . VAL A 1 590 ? -21.159 -0.275 -2.699 1.00 98.69 590 VAL A O 1
ATOM 4732 N N . ARG A 1 591 ? -19.849 -0.310 -0.869 1.00 97.81 591 ARG A N 1
ATOM 4733 C CA . ARG A 1 591 ? -20.810 0.334 0.036 1.00 97.81 591 ARG A CA 1
ATOM 4734 C C . ARG A 1 591 ? -20.130 1.426 0.855 1.00 97.81 591 ARG A C 1
ATOM 4736 O O . ARG A 1 591 ? -18.948 1.330 1.166 1.00 97.81 591 ARG A O 1
ATOM 4743 N N . PHE A 1 592 ? -20.922 2.427 1.218 1.00 96.38 592 PHE A N 1
ATOM 4744 C CA . PHE A 1 592 ? -20.602 3.420 2.241 1.00 96.38 592 PHE A CA 1
ATOM 4745 C C . PHE A 1 592 ? -21.552 3.236 3.423 1.00 96.38 592 PHE A C 1
ATOM 4747 O O . PHE A 1 592 ? -22.602 2.605 3.279 1.00 96.38 592 PHE A O 1
ATOM 4754 N N . ASN A 1 593 ? -21.198 3.818 4.568 1.00 93.75 593 ASN A N 1
ATOM 4755 C CA . ASN A 1 593 ? -21.942 3.699 5.825 1.00 93.75 593 ASN A CA 1
ATOM 4756 C C . ASN A 1 593 ? -22.142 2.242 6.267 1.00 93.75 593 ASN A C 1
ATOM 4758 O O . ASN A 1 593 ? -23.120 1.899 6.926 1.00 93.75 593 ASN A O 1
ATOM 4762 N N . ASP A 1 594 ? -21.198 1.378 5.905 1.00 96.56 594 ASP A N 1
ATOM 4763 C CA . ASP A 1 594 ? -21.151 -0.005 6.338 1.00 96.56 594 ASP A CA 1
ATOM 4764 C C . ASP A 1 594 ? -20.418 -0.106 7.681 1.00 96.56 594 ASP A C 1
ATOM 4766 O O . ASP A 1 594 ? -19.213 -0.345 7.762 1.00 96.56 594 ASP A O 1
ATOM 4770 N N . ILE A 1 595 ? -21.178 0.183 8.731 1.00 97.19 595 ILE A N 1
ATOM 4771 C CA . ILE A 1 595 ? -20.718 0.471 10.099 1.00 97.19 595 ILE A CA 1
ATOM 4772 C C . ILE A 1 595 ? -20.906 -0.705 11.072 1.00 97.19 595 ILE A C 1
ATOM 4774 O O . ILE A 1 595 ? -20.604 -0.595 12.264 1.00 97.19 595 ILE A O 1
ATOM 4778 N N . ASP A 1 596 ? -21.436 -1.827 10.586 1.00 98.19 596 ASP A N 1
ATOM 4779 C CA . ASP A 1 596 ? -21.796 -2.976 11.412 1.00 98.19 596 ASP A CA 1
ATOM 4780 C C . ASP A 1 596 ? -20.597 -3.907 11.639 1.00 98.19 596 ASP A C 1
ATOM 4782 O O . ASP A 1 596 ? -20.076 -4.543 10.720 1.00 98.19 596 ASP A O 1
ATOM 4786 N N . VAL A 1 597 ? -20.220 -4.088 12.904 1.00 98.25 597 VAL A N 1
ATOM 4787 C CA . VAL A 1 597 ? -19.298 -5.142 13.338 1.00 98.25 597 VAL A CA 1
ATOM 4788 C C . VAL A 1 597 ? -20.093 -6.428 13.554 1.00 98.25 597 VAL A C 1
ATOM 4790 O O . VAL A 1 597 ? -20.806 -6.597 14.549 1.00 98.25 597 VAL A O 1
ATOM 4793 N N . THR A 1 598 ? -19.981 -7.344 12.593 1.00 97.62 598 THR A N 1
ATOM 4794 C CA . THR A 1 598 ? -20.791 -8.574 12.473 1.00 97.62 598 THR A CA 1
ATOM 4795 C C . THR A 1 598 ? -20.058 -9.847 12.898 1.00 97.62 598 THR A C 1
ATOM 4797 O O . THR A 1 598 ? -20.649 -10.932 12.948 1.00 97.62 598 THR A O 1
ATOM 4800 N N . GLN A 1 599 ? -18.788 -9.736 13.283 1.00 96.25 599 GLN A N 1
ATOM 4801 C CA . GLN A 1 599 ? -17.992 -10.837 13.819 1.00 96.25 599 GLN A CA 1
ATOM 4802 C C . GLN A 1 599 ? -17.230 -10.435 15.083 1.00 96.25 599 GLN A C 1
ATOM 4804 O O . GLN A 1 599 ? -17.192 -9.265 15.454 1.00 96.25 599 GLN A O 1
ATOM 4809 N N . ASN A 1 600 ? -16.653 -11.426 15.764 1.00 97.94 600 ASN A N 1
ATOM 4810 C CA . ASN A 1 600 ? -15.777 -11.154 16.895 1.00 97.94 600 ASN A CA 1
ATOM 4811 C C . ASN A 1 600 ? -14.445 -10.616 16.371 1.00 97.94 600 ASN A C 1
ATOM 4813 O O . ASN A 1 600 ? -13.822 -11.256 15.526 1.00 97.94 600 ASN A O 1
ATOM 4817 N N . LEU A 1 601 ? -14.015 -9.460 16.869 1.00 97.06 601 LEU A N 1
ATOM 4818 C CA . LEU A 1 601 ? -12.814 -8.776 16.394 1.00 97.06 601 LEU A CA 1
ATOM 4819 C C . LEU A 1 601 ? -11.917 -8.363 17.552 1.00 97.06 601 LEU A C 1
ATOM 4821 O O . LEU A 1 601 ? -12.367 -8.145 18.678 1.00 97.06 601 LEU A O 1
ATOM 4825 N N . ARG A 1 602 ? -10.635 -8.213 17.233 1.00 97.94 602 ARG A N 1
ATOM 4826 C CA . ARG A 1 602 ? -9.617 -7.646 18.108 1.00 97.94 602 ARG A CA 1
ATOM 4827 C C . ARG A 1 602 ? -8.991 -6.455 17.401 1.00 97.94 602 ARG A C 1
ATOM 4829 O O . ARG A 1 602 ? -8.474 -6.611 16.304 1.00 97.94 602 ARG A O 1
ATOM 4836 N N . TRP A 1 603 ? -9.071 -5.275 17.995 1.00 98.31 603 TRP A N 1
ATOM 4837 C CA . TRP A 1 603 ? -8.561 -4.031 17.434 1.00 98.31 603 TRP A CA 1
ATOM 4838 C C . TRP A 1 603 ? -7.367 -3.539 18.238 1.00 98.31 603 TRP A C 1
ATOM 4840 O O . TRP A 1 603 ? -7.445 -3.402 19.461 1.00 98.31 603 TRP A O 1
ATOM 4850 N N . CYS A 1 604 ? -6.277 -3.263 17.526 1.00 97.94 604 CYS A N 1
ATOM 4851 C CA . CYS A 1 604 ? -5.006 -2.841 18.092 1.00 97.94 604 CYS A CA 1
ATOM 4852 C C . CYS A 1 604 ? -4.471 -1.597 17.371 1.00 97.94 604 CYS A C 1
ATOM 4854 O O . CYS A 1 604 ? -4.736 -1.392 16.186 1.00 97.94 604 CYS A O 1
ATOM 4856 N N . GLY A 1 605 ? -3.692 -0.782 18.084 1.00 95.88 605 GLY A N 1
ATOM 4857 C CA . GLY A 1 605 ? -3.038 0.413 17.553 1.00 95.88 605 GLY A CA 1
ATOM 4858 C C . GLY A 1 605 ? -3.606 1.727 18.095 1.00 95.88 605 GLY A C 1
ATOM 4859 O O . GLY A 1 605 ? -4.299 1.763 19.110 1.00 95.88 605 GLY A O 1
ATOM 4860 N N . LYS A 1 606 ? -3.287 2.835 17.427 1.00 96.25 606 LYS A N 1
ATOM 4861 C CA . LYS A 1 606 ? -3.870 4.148 17.714 1.00 96.25 606 LYS A CA 1
ATOM 4862 C C . LYS A 1 606 ? -5.031 4.362 16.753 1.00 96.25 606 LYS A C 1
ATOM 4864 O O . LYS A 1 606 ? -4.803 4.536 15.563 1.00 96.25 606 LYS A O 1
ATOM 4869 N N . ILE A 1 607 ? -6.250 4.282 17.264 1.00 98.06 607 ILE A N 1
ATOM 4870 C CA . ILE A 1 607 ? -7.486 4.194 16.491 1.00 98.06 607 ILE A CA 1
ATOM 4871 C C . ILE A 1 607 ? -8.360 5.407 16.796 1.00 98.06 607 ILE A C 1
ATOM 4873 O O . ILE A 1 607 ? -8.556 5.771 17.959 1.00 98.06 607 ILE A O 1
ATOM 4877 N N . GLU A 1 608 ? -8.924 6.003 15.754 1.00 98.12 608 GLU A N 1
ATOM 4878 C CA . GLU A 1 608 ? -9.838 7.135 15.853 1.00 98.12 608 GLU A CA 1
ATOM 4879 C C . GLU A 1 608 ? -11.136 6.840 15.084 1.00 98.12 608 GLU A C 1
ATOM 4881 O O . GLU A 1 608 ? -11.112 6.435 13.919 1.00 98.12 608 GLU A O 1
ATOM 4886 N N . LEU A 1 609 ? -12.277 7.020 15.757 1.00 98.25 609 LEU A N 1
ATOM 4887 C CA . LEU A 1 609 ? -13.610 6.990 15.155 1.00 98.25 609 LEU A CA 1
ATOM 4888 C C . LEU A 1 609 ? -14.063 8.429 14.914 1.00 98.25 609 LEU A C 1
ATOM 4890 O O . LEU A 1 609 ? -14.252 9.188 15.867 1.00 98.25 609 LEU A O 1
ATOM 4894 N N . ASN A 1 610 ? -14.225 8.772 13.640 1.00 96.12 610 ASN A N 1
ATOM 4895 C CA . ASN A 1 610 ? -14.808 10.033 13.191 1.00 96.12 610 ASN A CA 1
ATOM 4896 C C . ASN A 1 610 ? -16.334 9.915 13.056 1.00 96.12 610 ASN A C 1
ATOM 4898 O O . ASN A 1 610 ? -16.885 8.818 13.122 1.00 96.12 610 ASN A O 1
ATOM 4902 N N . ASP A 1 611 ? -16.988 11.050 12.830 1.00 95.88 611 ASP A N 1
ATOM 4903 C CA . ASP A 1 611 ? -18.375 11.120 12.366 1.00 95.88 611 ASP A CA 1
ATOM 4904 C C . ASP A 1 611 ? -18.445 10.609 10.914 1.00 95.88 611 ASP A C 1
ATOM 4906 O O . ASP A 1 611 ? -18.025 11.290 9.978 1.00 95.88 611 ASP A O 1
ATOM 4910 N N . ILE A 1 612 ? -18.872 9.358 10.743 1.00 94.75 612 ILE A N 1
ATOM 4911 C CA . ILE A 1 612 ? -18.957 8.651 9.454 1.00 94.75 612 ILE A CA 1
ATOM 4912 C C . ILE A 1 612 ? -20.316 8.917 8.805 1.00 94.75 612 ILE A C 1
ATOM 4914 O O . ILE A 1 612 ? -20.416 8.999 7.584 1.00 94.75 612 ILE A O 1
ATOM 4918 N N . THR A 1 613 ? -21.363 9.023 9.620 1.00 92.19 613 THR A N 1
ATOM 4919 C CA . THR A 1 613 ? -22.759 9.106 9.180 1.00 92.19 613 THR A CA 1
ATOM 4920 C C . THR A 1 613 ? -23.334 10.518 9.252 1.00 92.19 613 THR A C 1
ATOM 4922 O O . THR A 1 613 ? -24.549 10.697 9.124 1.00 92.19 613 THR A O 1
ATOM 4925 N N . GLU A 1 614 ? -22.481 11.520 9.451 1.00 90.62 614 GLU A N 1
ATOM 4926 C CA . GLU A 1 614 ? -22.827 12.942 9.507 1.00 90.62 614 GLU A CA 1
ATOM 4927 C C . GLU A 1 614 ? -23.916 13.234 10.553 1.00 90.62 614 GLU A C 1
ATOM 4929 O O . GLU A 1 614 ? -24.881 13.960 10.308 1.00 90.62 614 GLU A O 1
ATOM 4934 N N . ASN A 1 615 ? -23.770 12.655 11.748 1.00 90.00 615 ASN A N 1
ATOM 4935 C CA . ASN A 1 615 ? -24.702 12.742 12.882 1.00 90.00 615 ASN A CA 1
ATOM 4936 C C . ASN A 1 615 ? -26.094 12.129 12.646 1.00 90.00 615 ASN A C 1
ATOM 4938 O O . ASN A 1 615 ? -26.993 12.309 13.474 1.00 90.00 615 ASN A O 1
ATOM 4942 N N . THR A 1 616 ? -26.318 11.426 11.533 1.00 85.81 616 THR A N 1
ATOM 4943 C CA . THR A 1 616 ? -27.645 10.861 11.231 1.00 85.81 616 THR A CA 1
ATOM 4944 C C . THR A 1 616 ? -27.888 9.522 11.917 1.00 85.81 616 THR A C 1
ATOM 4946 O O . THR A 1 616 ? -29.032 9.189 12.229 1.00 85.81 616 THR A O 1
ATOM 4949 N N . ASN A 1 617 ? -26.828 8.750 12.156 1.00 93.81 617 ASN A N 1
ATOM 4950 C CA . ASN A 1 617 ? -26.881 7.383 12.658 1.00 93.81 617 ASN A CA 1
ATOM 4951 C C . ASN A 1 617 ? -25.684 7.115 13.593 1.00 93.81 617 ASN A C 1
ATOM 4953 O O . ASN A 1 617 ? -24.875 8.006 13.840 1.00 93.81 617 ASN A O 1
ATOM 4957 N N . PRO A 1 618 ? -25.576 5.924 14.203 1.00 97.69 618 PRO A N 1
ATOM 4958 C CA . PRO A 1 618 ? -24.306 5.486 14.773 1.00 97.69 618 PRO A CA 1
ATOM 4959 C C . PRO A 1 618 ? -23.215 5.421 13.699 1.00 97.69 618 PRO A C 1
ATOM 4961 O O . PRO A 1 618 ? -23.515 5.101 12.559 1.00 97.69 618 PRO A O 1
ATOM 4964 N N . ASP A 1 619 ? -21.959 5.644 14.067 1.00 98.25 619 ASP A N 1
ATOM 4965 C CA . ASP A 1 619 ? -20.795 5.510 13.175 1.00 98.25 619 ASP A CA 1
ATOM 4966 C C . ASP A 1 619 ? -20.139 4.133 13.279 1.00 98.25 619 ASP A C 1
ATOM 4968 O O . ASP A 1 619 ? -19.382 3.708 12.410 1.00 98.25 619 ASP A O 1
ATOM 4972 N N . ILE A 1 620 ? -20.447 3.415 14.355 1.00 98.06 620 ILE A N 1
ATOM 4973 C CA . ILE A 1 620 ? -20.115 2.008 14.527 1.00 98.06 620 ILE A CA 1
ATOM 4974 C C . ILE A 1 620 ? -21.201 1.325 15.348 1.00 98.06 620 ILE A C 1
ATOM 4976 O O . ILE A 1 620 ? -21.682 1.864 16.352 1.00 98.06 620 ILE A O 1
ATOM 4980 N N . ILE A 1 621 ? -21.566 0.111 14.940 1.00 98.69 621 ILE A N 1
ATOM 4981 C CA . ILE A 1 621 ? -22.521 -0.732 15.653 1.00 98.69 621 ILE A CA 1
ATOM 4982 C C . ILE A 1 621 ? -21.888 -2.094 15.921 1.00 98.69 621 ILE A C 1
ATOM 4984 O O . ILE A 1 621 ? -21.650 -2.881 15.007 1.00 98.69 621 ILE A O 1
ATOM 4988 N N . ILE A 1 622 ? -21.677 -2.427 17.194 1.00 98.81 622 ILE A N 1
ATOM 4989 C CA . ILE A 1 622 ? -21.360 -3.807 17.575 1.00 98.81 622 ILE A CA 1
ATOM 4990 C C . ILE A 1 622 ? -22.661 -4.591 17.587 1.00 98.81 622 ILE A C 1
ATOM 4992 O O . ILE A 1 622 ? -23.535 -4.358 18.428 1.00 98.81 622 ILE A O 1
ATOM 4996 N N . THR A 1 623 ? -22.812 -5.492 16.620 1.00 98.56 623 THR A N 1
ATOM 4997 C CA . THR A 1 623 ? -24.060 -6.236 16.446 1.00 98.56 623 THR A CA 1
ATOM 4998 C C . THR A 1 623 ? -24.276 -7.263 17.562 1.00 98.56 623 THR A C 1
ATOM 5000 O O . THR A 1 623 ? -23.381 -7.606 18.339 1.00 98.56 623 THR A O 1
ATOM 5003 N N . THR A 1 624 ? -25.516 -7.733 17.682 1.00 98.50 624 THR A N 1
ATOM 5004 C CA . THR A 1 624 ? -25.950 -8.629 18.756 1.00 98.50 624 THR A CA 1
ATOM 5005 C C . THR A 1 624 ? -25.108 -9.903 18.835 1.00 98.50 624 THR A C 1
ATOM 5007 O O . THR A 1 624 ? -24.811 -10.532 17.820 1.00 98.50 624 THR A O 1
ATOM 5010 N N . ASN A 1 625 ? -24.749 -10.302 20.061 1.00 98.12 625 ASN A N 1
ATOM 5011 C CA . ASN A 1 625 ? -23.890 -11.456 20.361 1.00 98.12 625 ASN A CA 1
ATOM 5012 C C . ASN A 1 625 ? -22.466 -11.386 19.777 1.00 98.12 625 ASN A C 1
ATOM 5014 O O . ASN A 1 625 ? -21.800 -12.420 19.679 1.00 98.12 625 ASN A O 1
ATOM 5018 N N . LYS A 1 626 ? -21.983 -10.203 19.378 1.00 98.56 626 LYS A N 1
ATOM 5019 C CA . LYS A 1 626 ? -20.600 -10.009 18.918 1.00 98.56 626 LYS A CA 1
ATOM 5020 C C . LYS A 1 626 ? -19.744 -9.338 19.974 1.00 98.56 626 LYS A C 1
ATOM 5022 O O . LYS A 1 626 ? -20.237 -8.580 20.808 1.00 98.56 626 LYS A O 1
ATOM 5027 N N . THR A 1 627 ? -18.456 -9.654 19.932 1.00 98.69 627 THR A N 1
ATOM 5028 C CA . THR A 1 627 ? -17.439 -9.126 20.838 1.00 98.69 627 THR A CA 1
ATOM 5029 C C . THR A 1 627 ? -16.403 -8.331 20.063 1.00 98.69 627 THR A C 1
ATOM 5031 O O . THR A 1 627 ? -15.763 -8.870 19.164 1.00 98.69 627 THR A O 1
ATOM 5034 N N . LEU A 1 628 ? -16.180 -7.084 20.462 1.00 98.75 628 LEU A N 1
ATOM 5035 C CA . LEU A 1 628 ? -15.002 -6.320 20.075 1.00 98.75 628 LEU A CA 1
ATOM 5036 C C . LEU A 1 628 ? -14.031 -6.247 21.259 1.00 98.75 628 LEU A C 1
ATOM 5038 O O . LEU A 1 628 ? -14.402 -5.833 22.354 1.00 98.75 628 LEU A O 1
ATOM 5042 N N . THR A 1 629 ? -12.775 -6.616 21.043 1.00 98.75 629 THR A N 1
ATOM 5043 C CA . THR A 1 629 ? -11.710 -6.468 22.040 1.00 98.75 629 THR A CA 1
ATOM 5044 C C . THR A 1 629 ? -10.746 -5.377 21.589 1.00 98.75 629 THR A C 1
ATOM 5046 O O . THR A 1 629 ? -10.117 -5.508 20.548 1.00 98.75 629 THR A O 1
ATOM 5049 N N . ILE A 1 630 ? -10.622 -4.306 22.365 1.00 98.75 630 ILE A N 1
ATOM 5050 C CA . ILE A 1 630 ? -9.624 -3.247 22.204 1.00 98.75 630 ILE A CA 1
ATOM 5051 C C . ILE A 1 630 ? -8.410 -3.667 23.029 1.00 98.75 630 ILE A C 1
ATOM 5053 O O . ILE A 1 630 ? -8.470 -3.679 24.260 1.00 98.75 630 ILE A O 1
ATOM 5057 N N . ASP A 1 631 ? -7.338 -4.063 22.353 1.00 98.12 631 ASP A N 1
ATOM 5058 C CA . ASP A 1 631 ? -6.230 -4.790 22.972 1.00 98.12 631 ASP A CA 1
ATOM 5059 C C . ASP A 1 631 ? -4.872 -4.275 22.506 1.00 98.12 631 ASP A C 1
ATOM 5061 O O . ASP A 1 631 ? -4.747 -3.777 21.388 1.00 98.12 631 ASP A O 1
ATOM 5065 N N . LYS A 1 632 ? -3.835 -4.440 23.326 1.00 96.19 632 LYS A N 1
ATOM 5066 C CA . LYS A 1 632 ? -2.452 -4.144 22.951 1.00 96.19 632 LYS A CA 1
ATOM 5067 C C . LYS A 1 632 ? -1.982 -5.131 21.878 1.00 96.19 632 LYS A C 1
ATOM 5069 O O . LYS A 1 632 ? -2.184 -6.334 22.007 1.00 96.19 632 LYS A O 1
ATOM 5074 N N . SER A 1 633 ? -1.347 -4.603 20.833 1.00 95.94 633 SER A N 1
ATOM 5075 C CA . SER A 1 633 ? -0.784 -5.376 19.716 1.00 95.94 633 SER A CA 1
ATOM 5076 C C . SER A 1 633 ? 0.269 -6.393 20.188 1.00 95.94 633 SER A C 1
ATOM 5078 O O . SER A 1 633 ? 0.937 -6.157 21.192 1.00 95.94 633 SER A O 1
ATOM 5080 N N . GLY A 1 634 ? 0.446 -7.498 19.461 1.00 95.25 634 GLY A N 1
ATOM 5081 C CA . GLY A 1 634 ? 1.659 -8.332 19.526 1.00 95.25 634 GLY A CA 1
ATOM 5082 C C . GLY A 1 634 ? 2.709 -7.921 18.484 1.00 95.25 634 GLY A C 1
ATOM 5083 O O . GLY A 1 634 ? 3.890 -8.205 18.632 1.00 95.25 634 GLY A O 1
ATOM 5084 N N . THR A 1 635 ? 2.283 -7.186 17.461 1.00 94.88 635 THR A N 1
ATOM 5085 C CA . THR A 1 635 ? 3.129 -6.625 16.407 1.00 94.88 635 THR A CA 1
ATOM 5086 C C . THR A 1 635 ? 3.833 -5.344 16.876 1.00 94.88 635 THR A C 1
ATOM 5088 O O . THR A 1 635 ? 3.135 -4.450 17.386 1.00 94.88 635 THR A O 1
ATOM 5091 N N . PRO A 1 636 ? 5.161 -5.205 16.666 1.00 94.06 636 PRO A N 1
ATOM 5092 C CA . PRO A 1 636 ? 5.889 -3.956 16.875 1.00 94.06 636 PRO A CA 1
ATOM 5093 C C . PRO A 1 636 ? 5.239 -2.783 16.145 1.00 94.06 636 PRO A C 1
ATOM 5095 O O . PRO A 1 636 ? 4.882 -2.875 14.975 1.00 94.06 636 PRO A O 1
ATOM 5098 N N . ASN A 1 637 ? 5.083 -1.659 16.837 1.00 91.38 637 ASN A N 1
ATOM 5099 C CA . ASN A 1 637 ? 4.515 -0.438 16.255 1.00 91.38 637 ASN A CA 1
ATOM 5100 C C . ASN A 1 637 ? 5.370 0.803 16.529 1.00 91.38 637 ASN A C 1
ATOM 5102 O O . ASN A 1 637 ? 4.928 1.924 16.280 1.00 91.38 637 ASN A O 1
ATOM 5106 N N . ARG A 1 638 ? 6.589 0.589 17.036 1.00 92.00 638 ARG A N 1
ATOM 5107 C CA . ARG A 1 638 ? 7.616 1.599 17.281 1.00 92.00 638 ARG A CA 1
ATOM 5108 C C . ARG A 1 638 ? 9.011 0.978 17.214 1.00 92.00 638 ARG A C 1
ATOM 5110 O O . ARG A 1 638 ? 9.161 -0.206 17.482 1.00 92.00 638 ARG A O 1
ATOM 5117 N N . HIS A 1 639 ? 10.024 1.790 16.911 1.00 91.50 639 HIS A N 1
ATOM 5118 C CA . HIS A 1 639 ? 11.414 1.330 16.784 1.00 91.50 639 HIS A CA 1
ATOM 5119 C C . HIS A 1 639 ? 12.250 1.449 18.073 1.00 91.50 639 HIS A C 1
ATOM 5121 O O . HIS A 1 639 ? 13.357 0.941 18.125 1.00 91.50 639 HIS A O 1
ATOM 5127 N N . THR A 1 640 ? 11.739 2.083 19.134 1.00 92.75 640 THR A N 1
ATOM 5128 C CA . THR A 1 640 ? 12.413 2.191 20.447 1.00 92.75 640 THR A CA 1
ATOM 5129 C C . THR A 1 640 ? 11.570 1.565 21.549 1.00 92.75 640 THR A C 1
ATOM 5131 O O . THR A 1 640 ? 10.352 1.465 21.402 1.00 92.75 640 THR A O 1
ATOM 5134 N N . LEU A 1 641 ? 12.177 1.190 22.674 1.00 93.38 641 LEU A N 1
ATOM 5135 C CA . LEU A 1 641 ? 11.445 0.622 23.808 1.00 93.38 641 LEU A CA 1
ATOM 5136 C C . LEU A 1 641 ? 10.507 1.632 24.496 1.00 93.38 641 LEU A C 1
ATOM 5138 O O . LEU A 1 641 ? 10.833 2.804 24.691 1.00 93.38 641 LEU A O 1
ATOM 5142 N N . TYR A 1 642 ? 9.353 1.135 24.932 1.00 91.88 642 TYR A N 1
ATOM 5143 C CA . TYR A 1 642 ? 8.450 1.748 25.900 1.00 91.88 642 TYR A CA 1
ATOM 5144 C C . TYR A 1 642 ? 7.959 0.676 26.856 1.00 91.88 642 TYR A C 1
ATOM 5146 O O . TYR A 1 642 ? 7.369 -0.311 26.424 1.00 91.88 642 TYR A O 1
ATOM 5154 N N . ASN A 1 643 ? 8.236 0.861 28.148 1.00 92.38 643 ASN A N 1
ATOM 5155 C CA . ASN A 1 643 ? 8.002 -0.154 29.177 1.00 92.38 643 ASN A CA 1
ATOM 5156 C C . ASN A 1 643 ? 8.547 -1.532 28.746 1.00 92.38 643 ASN A C 1
ATOM 5158 O O . ASN A 1 643 ? 7.818 -2.521 28.751 1.00 92.38 643 ASN A O 1
ATOM 5162 N N . ASP A 1 644 ? 9.810 -1.550 28.304 1.00 93.75 644 ASP A N 1
ATOM 5163 C CA . ASP A 1 644 ? 10.546 -2.739 27.851 1.00 93.75 644 ASP A CA 1
ATOM 5164 C C . ASP A 1 644 ? 9.941 -3.469 26.635 1.00 93.75 644 ASP A C 1
ATOM 5166 O O . ASP A 1 644 ? 10.237 -4.637 26.389 1.00 93.75 644 ASP A O 1
ATOM 5170 N N . GLN A 1 645 ? 9.110 -2.787 25.836 1.00 94.06 645 GLN A N 1
ATOM 5171 C CA . GLN A 1 645 ? 8.506 -3.345 24.622 1.00 94.06 645 GLN A CA 1
ATOM 5172 C C . GLN A 1 645 ? 8.561 -2.374 23.438 1.00 94.06 645 GLN A C 1
ATOM 5174 O O . GLN A 1 645 ? 8.463 -1.161 23.601 1.00 94.06 645 GLN A O 1
ATOM 5179 N N . PHE A 1 646 ? 8.607 -2.907 22.216 1.00 94.94 646 PHE A N 1
ATOM 5180 C CA . PHE A 1 646 ? 8.474 -2.137 20.966 1.00 94.94 646 PHE A CA 1
ATOM 5181 C C . PHE A 1 646 ? 7.011 -1.894 20.571 1.00 94.94 646 PHE A C 1
ATOM 5183 O O . PHE A 1 646 ? 6.657 -1.821 19.392 1.00 94.94 646 PHE A O 1
ATOM 5190 N N . ILE A 1 647 ? 6.129 -1.820 21.569 1.00 94.50 647 ILE A N 1
ATOM 5191 C CA . ILE A 1 647 ? 4.683 -1.802 21.375 1.00 94.50 647 ILE A CA 1
ATOM 5192 C C . ILE A 1 647 ? 4.060 -0.772 22.311 1.00 94.50 647 ILE A C 1
ATOM 5194 O O . ILE A 1 647 ? 4.142 -0.884 23.533 1.00 94.50 647 ILE A O 1
ATOM 5198 N N . ASN A 1 648 ? 3.380 0.213 21.732 1.00 93.56 648 ASN A N 1
ATOM 5199 C CA . ASN A 1 648 ? 2.493 1.101 22.473 1.00 93.56 648 ASN A CA 1
ATOM 5200 C C . ASN A 1 648 ? 1.177 0.383 22.826 1.00 93.56 648 ASN A C 1
ATOM 5202 O O . ASN A 1 648 ? 0.645 -0.352 21.982 1.00 93.56 648 ASN A O 1
ATOM 5206 N N . PRO A 1 649 ? 0.607 0.626 24.023 1.00 95.12 649 PRO A N 1
ATOM 5207 C CA . PRO A 1 649 ? -0.771 0.259 24.329 1.00 95.12 649 PRO A CA 1
ATOM 5208 C C . PRO A 1 649 ? -1.748 0.821 23.294 1.00 95.12 649 PRO A C 1
ATOM 5210 O O . PRO A 1 649 ? -1.517 1.881 22.709 1.00 95.12 649 PRO A O 1
ATOM 5213 N N . THR A 1 650 ? -2.860 0.123 23.087 1.00 97.94 650 THR A N 1
ATOM 5214 C CA . THR A 1 650 ? -3.882 0.570 22.139 1.00 97.94 650 THR A CA 1
ATOM 5215 C C . THR A 1 650 ? -4.662 1.739 22.715 1.00 97.94 650 THR A C 1
ATOM 5217 O O . THR A 1 650 ? -5.053 1.734 23.883 1.00 97.94 650 THR A O 1
ATOM 5220 N N . ILE A 1 651 ? -4.912 2.741 21.880 1.00 98.12 651 ILE A N 1
ATOM 5221 C CA . ILE A 1 651 ? -5.738 3.897 22.220 1.00 98.12 651 ILE A CA 1
ATOM 5222 C C . ILE A 1 651 ? -6.841 3.964 21.182 1.00 98.12 651 ILE A C 1
ATOM 5224 O O . ILE A 1 651 ? -6.553 4.193 20.013 1.00 98.12 651 ILE A O 1
ATOM 5228 N N . PHE A 1 652 ? -8.089 3.801 21.606 1.00 98.75 652 PHE A N 1
ATOM 5229 C CA . PHE A 1 652 ? -9.251 4.026 20.762 1.00 98.75 652 PHE A CA 1
ATOM 5230 C C . PHE A 1 652 ? -9.995 5.280 21.225 1.00 98.75 652 PHE A C 1
ATOM 5232 O O . PHE A 1 652 ? -10.550 5.308 22.322 1.00 98.75 652 PHE A O 1
ATOM 5239 N N . SER A 1 653 ? -10.001 6.322 20.395 1.00 98.69 653 SER A N 1
ATOM 5240 C CA . SER A 1 653 ? -10.725 7.567 20.659 1.00 98.69 653 SER A CA 1
ATOM 5241 C C . SER A 1 653 ? -11.988 7.680 19.805 1.00 98.69 653 SER A C 1
ATOM 5243 O O . SER A 1 653 ? -11.919 7.626 18.579 1.00 98.69 653 SER A O 1
ATOM 5245 N N . CYS A 1 654 ? -13.132 7.888 20.454 1.00 98.75 654 CYS A N 1
ATOM 5246 C CA . CYS A 1 654 ? -14.359 8.369 19.821 1.00 98.75 654 CYS A CA 1
ATOM 5247 C C . CYS A 1 654 ? -14.268 9.898 19.759 1.00 98.75 654 CYS A C 1
ATOM 5249 O O . CYS A 1 654 ? -14.279 10.551 20.805 1.00 98.75 654 CYS A O 1
ATOM 5251 N N . LEU A 1 655 ? -14.090 10.459 18.561 1.00 98.25 655 LEU A N 1
ATOM 5252 C CA . LEU A 1 655 ? -13.860 11.890 18.356 1.00 98.25 655 LEU A CA 1
ATOM 5253 C C . LEU A 1 655 ? -15.159 12.707 18.404 1.00 98.25 655 LEU A C 1
ATOM 5255 O O . LEU A 1 655 ? -16.251 12.165 18.578 1.00 98.25 655 LEU A O 1
ATOM 5259 N N . ASN A 1 656 ? -15.038 14.029 18.275 1.00 97.19 656 ASN A N 1
ATOM 5260 C CA . ASN A 1 656 ? -16.188 14.930 18.246 1.00 97.19 656 ASN A CA 1
ATOM 5261 C C . ASN A 1 656 ? -17.233 14.465 17.223 1.00 97.19 656 ASN A C 1
ATOM 5263 O O . ASN A 1 656 ? -16.865 14.068 16.120 1.00 97.19 656 ASN A O 1
ATOM 5267 N N . ASN A 1 657 ? -18.510 14.523 17.609 1.00 97.19 657 ASN A N 1
ATOM 5268 C CA . ASN A 1 657 ? -19.672 14.068 16.840 1.00 97.19 657 ASN A CA 1
ATOM 5269 C C . ASN A 1 657 ? -19.751 12.559 16.552 1.00 97.19 657 ASN A C 1
ATOM 5271 O O . ASN A 1 657 ? -20.777 12.104 16.059 1.00 97.19 657 ASN A O 1
ATOM 5275 N N . SER A 1 658 ? -18.735 11.765 16.906 1.00 98.25 658 SER A N 1
ATOM 5276 C CA . SER A 1 658 ? -18.796 10.319 16.682 1.00 98.25 658 SER A CA 1
ATOM 5277 C C . SER A 1 658 ? -19.797 9.620 17.606 1.00 98.25 658 SER A C 1
ATOM 5279 O O . SER A 1 658 ? -19.955 9.983 18.777 1.00 98.25 658 SER A O 1
ATOM 5281 N N . TYR A 1 659 ? -20.428 8.562 17.105 1.00 98.56 659 TYR A N 1
ATOM 5282 C CA . TYR A 1 659 ? -21.411 7.761 17.819 1.00 98.56 659 TYR A CA 1
ATOM 5283 C C . TYR A 1 659 ? -21.080 6.264 17.762 1.00 98.56 659 TYR A C 1
ATOM 5285 O O . TYR A 1 659 ? -21.332 5.567 16.781 1.00 98.56 659 TYR A O 1
ATOM 5293 N N . PHE A 1 660 ? -20.590 5.738 18.884 1.00 98.81 660 PHE A N 1
ATOM 5294 C CA . PHE A 1 660 ? -20.393 4.311 19.104 1.00 98.81 660 PHE A CA 1
ATOM 5295 C C . PHE A 1 660 ? -21.643 3.673 19.719 1.00 98.81 660 PHE A C 1
ATOM 5297 O O . PHE A 1 660 ? -22.067 4.051 20.813 1.00 98.81 660 PHE A O 1
ATOM 5304 N N . LYS A 1 661 ? -22.196 2.637 19.078 1.00 98.81 661 LYS A N 1
ATOM 5305 C CA . LYS A 1 661 ? -23.328 1.868 19.609 1.00 98.81 661 LYS A CA 1
ATOM 5306 C C . LYS A 1 661 ? -23.004 0.390 19.832 1.00 98.81 661 LYS A C 1
ATOM 5308 O O . LYS A 1 661 ? -22.476 -0.301 18.967 1.00 98.81 661 LYS A O 1
ATOM 5313 N N . MET A 1 662 ? -23.424 -0.130 20.979 1.00 98.81 662 MET A N 1
ATOM 5314 C CA . MET A 1 662 ? -23.481 -1.561 21.274 1.00 98.81 662 MET A CA 1
ATOM 5315 C C . MET A 1 662 ? -24.934 -2.035 21.206 1.00 98.81 662 MET A C 1
ATOM 5317 O O . MET A 1 662 ? -25.768 -1.554 21.975 1.00 98.81 662 MET A O 1
ATOM 5321 N N . ASN A 1 663 ? -25.266 -2.970 20.311 1.00 98.56 663 ASN A N 1
ATOM 5322 C CA . ASN A 1 663 ? -26.595 -3.593 20.283 1.00 98.56 663 ASN A CA 1
ATOM 5323 C C . ASN A 1 663 ? -26.774 -4.580 21.442 1.00 98.56 663 ASN A C 1
ATOM 5325 O O . ASN A 1 663 ? -25.834 -4.876 22.181 1.00 98.56 663 ASN A O 1
ATOM 5329 N N . ASN A 1 664 ? -27.996 -5.091 21.604 1.00 98.19 664 ASN A N 1
ATOM 5330 C CA . ASN A 1 664 ? -28.328 -6.009 22.689 1.00 98.19 664 ASN A CA 1
ATOM 5331 C C . ASN A 1 664 ? -27.357 -7.190 22.746 1.00 98.19 664 ASN A C 1
ATOM 5333 O O . ASN A 1 664 ? -26.973 -7.708 21.696 1.00 98.19 664 ASN A O 1
ATOM 5337 N N . THR A 1 665 ? -26.982 -7.589 23.964 1.00 98.12 665 THR A N 1
ATOM 5338 C CA . THR A 1 665 ? -26.093 -8.735 24.246 1.00 98.12 665 THR A CA 1
ATOM 5339 C C . THR A 1 665 ? -24.754 -8.731 23.496 1.00 98.12 665 THR A C 1
ATOM 5341 O O . THR A 1 665 ? -24.149 -9.782 23.294 1.00 98.12 665 THR A O 1
ATOM 5344 N N . SER A 1 666 ? -24.276 -7.560 23.066 1.00 98.75 666 SER A N 1
ATOM 5345 C CA . SER A 1 666 ? -22.927 -7.384 22.515 1.00 98.75 666 SER A CA 1
ATOM 5346 C C . SER A 1 666 ? -21.902 -7.066 23.608 1.00 98.75 666 SER A C 1
ATOM 5348 O O . SER A 1 666 ? -22.250 -6.670 24.724 1.00 98.75 666 SER A O 1
ATOM 5350 N N . PHE A 1 667 ? -20.620 -7.240 23.298 1.00 98.81 667 PHE A N 1
ATOM 5351 C CA . PHE A 1 667 ? -19.532 -7.082 24.256 1.00 98.81 667 PHE A CA 1
ATOM 5352 C C . PHE A 1 667 ? -18.432 -6.197 23.685 1.00 98.81 667 PHE A C 1
ATOM 5354 O O . PHE A 1 667 ? -18.011 -6.370 22.543 1.00 98.81 667 PHE A O 1
ATOM 5361 N N . VAL A 1 668 ? -17.925 -5.286 24.509 1.00 98.94 668 VAL A N 1
ATOM 5362 C CA . VAL A 1 668 ? -16.697 -4.544 24.231 1.00 98.94 668 VAL A CA 1
ATOM 5363 C C . VAL A 1 668 ? -15.770 -4.732 25.419 1.00 98.94 668 VAL A C 1
ATOM 5365 O O . VAL A 1 668 ? -16.148 -4.421 26.545 1.00 98.94 668 VAL A O 1
ATOM 5368 N N . ASN A 1 669 ? -14.572 -5.263 25.188 1.00 98.88 669 ASN A N 1
ATOM 5369 C CA . ASN A 1 669 ? -13.553 -5.429 26.223 1.00 98.88 669 ASN A CA 1
ATOM 5370 C C . ASN A 1 669 ? -12.374 -4.499 25.925 1.00 98.88 669 ASN A C 1
ATOM 5372 O O . ASN A 1 669 ? -11.869 -4.518 24.809 1.00 98.88 669 ASN A O 1
ATOM 5376 N N . VAL A 1 670 ? -11.915 -3.727 26.907 1.00 98.88 670 VAL A N 1
ATOM 5377 C CA . VAL A 1 670 ? -10.671 -2.943 26.829 1.00 98.88 670 VAL A CA 1
ATOM 5378 C C . VAL A 1 670 ? -9.636 -3.617 27.721 1.00 98.88 670 VAL A C 1
ATOM 5380 O O . VAL A 1 670 ? -9.904 -3.789 28.914 1.00 98.88 670 VAL A O 1
ATOM 5383 N N . ASP A 1 671 ? -8.506 -4.033 27.147 1.00 98.12 671 ASP A N 1
ATOM 5384 C CA . ASP A 1 671 ? -7.557 -4.947 27.795 1.00 98.12 671 ASP A CA 1
ATOM 5385 C C . ASP A 1 671 ? -6.075 -4.546 27.662 1.00 98.12 671 ASP A C 1
ATOM 5387 O O . ASP A 1 671 ? -5.710 -3.681 26.866 1.00 98.12 671 ASP A O 1
ATOM 5391 N N . ASN A 1 672 ? -5.211 -5.186 28.456 1.00 96.31 672 ASN A N 1
ATOM 5392 C CA . ASN A 1 672 ? -3.745 -5.103 28.402 1.00 96.31 672 ASN A CA 1
ATOM 5393 C C . ASN A 1 672 ? -3.167 -3.678 28.433 1.00 96.31 672 ASN A C 1
ATOM 5395 O O . ASN A 1 672 ? -2.198 -3.358 27.738 1.00 96.31 672 ASN A O 1
ATOM 5399 N N . GLY A 1 673 ? -3.751 -2.818 29.271 1.00 96.88 673 GLY A N 1
ATOM 5400 C CA . GLY A 1 673 ? -3.316 -1.429 29.429 1.00 96.88 673 GLY A CA 1
ATOM 5401 C C . GLY A 1 673 ? -3.853 -0.486 28.354 1.00 96.88 673 GLY A C 1
ATOM 5402 O O . GLY A 1 673 ? -3.428 0.666 28.286 1.00 96.88 673 GLY A O 1
ATOM 5403 N N . SER A 1 674 ? -4.774 -0.958 27.511 1.00 98.44 674 SER A N 1
ATOM 5404 C CA . SER A 1 674 ? -5.383 -0.151 26.457 1.00 98.44 674 SER A CA 1
ATOM 5405 C C . SER A 1 674 ? -6.342 0.895 27.023 1.00 98.44 674 SER A C 1
ATOM 5407 O O . SER A 1 674 ? -6.810 0.815 28.163 1.00 98.44 674 SER A O 1
ATOM 5409 N N . THR A 1 675 ? -6.647 1.897 26.205 1.00 98.88 675 THR A N 1
ATOM 5410 C CA . THR A 1 675 ? -7.526 3.009 26.563 1.00 98.88 675 THR A CA 1
ATOM 5411 C C . THR A 1 675 ? -8.656 3.158 25.554 1.00 98.88 675 THR A C 1
ATOM 5413 O O . THR A 1 675 ? -8.409 3.220 24.353 1.00 98.88 675 THR A O 1
ATOM 5416 N N . LEU A 1 676 ? -9.887 3.281 26.051 1.00 98.94 676 LEU A N 1
ATOM 5417 C CA . LEU A 1 676 ? -11.037 3.788 25.305 1.00 98.94 676 LEU A CA 1
ATOM 5418 C C . LEU A 1 676 ? -11.334 5.213 25.785 1.00 98.94 676 LEU A C 1
ATOM 5420 O O . LEU A 1 676 ? -11.524 5.437 26.979 1.00 98.94 676 LEU A O 1
ATOM 5424 N N . SER A 1 677 ? -11.362 6.184 24.878 1.00 98.88 677 SER A N 1
ATOM 5425 C CA . SER A 1 677 ? -11.554 7.599 25.202 1.00 98.88 677 SER A CA 1
ATOM 5426 C C . SER A 1 677 ? -12.764 8.168 24.474 1.00 98.88 677 SER A C 1
ATOM 5428 O O . SER A 1 677 ? -12.844 8.101 23.251 1.00 98.88 677 SER A O 1
ATOM 5430 N N . LEU A 1 678 ? -13.694 8.748 25.231 1.00 98.81 678 LEU A N 1
ATOM 5431 C CA . LEU A 1 678 ? -14.817 9.515 24.703 1.00 98.81 678 LEU A CA 1
ATOM 5432 C C . LEU A 1 678 ? -14.434 10.994 24.724 1.00 98.81 678 LEU A C 1
ATOM 5434 O O . LEU A 1 678 ? -14.381 11.600 25.797 1.00 98.81 678 LEU A O 1
ATOM 5438 N N . LYS A 1 679 ? -14.131 11.560 23.552 1.00 98.69 679 LYS A N 1
ATOM 5439 C CA . LYS A 1 679 ? -13.777 12.978 23.404 1.00 98.69 679 LYS A CA 1
ATOM 5440 C C . LYS A 1 679 ? -15.015 13.865 23.481 1.00 98.69 679 LYS A C 1
ATOM 5442 O O . LYS A 1 679 ? -16.140 13.390 23.303 1.00 98.69 679 LYS A O 1
ATOM 5447 N N . SER A 1 680 ? -14.819 15.159 23.733 1.00 98.25 680 SER A N 1
ATOM 5448 C CA . SER A 1 680 ? -15.906 16.151 23.700 1.00 98.25 680 SER A CA 1
ATOM 5449 C C . SER A 1 680 ? -16.767 15.992 22.440 1.00 98.25 680 SER A C 1
ATOM 5451 O O . SER A 1 680 ? -16.223 15.885 21.346 1.00 98.25 680 SER A O 1
ATOM 5453 N N . GLY A 1 681 ? -18.094 15.964 22.601 1.00 97.81 681 GLY A N 1
ATOM 5454 C CA . GLY A 1 681 ? -19.067 15.800 21.516 1.00 97.81 681 GLY A CA 1
ATOM 5455 C C . GLY A 1 681 ? -19.315 14.359 21.058 1.00 97.81 681 GLY A C 1
ATOM 5456 O O . GLY A 1 681 ? -20.251 14.139 20.298 1.00 97.81 681 GLY A O 1
ATOM 5457 N N . SER A 1 682 ? -18.532 13.377 21.516 1.00 98.62 682 SER A N 1
ATOM 5458 C CA . SER A 1 682 ? -18.779 11.961 21.206 1.00 98.62 682 SER A CA 1
ATOM 5459 C C . SER A 1 682 ? -19.921 11.365 22.035 1.00 98.62 682 SER A C 1
ATOM 5461 O O . SER A 1 682 ? -20.202 11.807 23.157 1.00 98.62 682 SER A O 1
ATOM 5463 N N . LYS A 1 683 ? -20.543 10.308 21.506 1.00 98.62 683 LYS A N 1
ATOM 5464 C CA . LYS A 1 683 ? -21.580 9.513 22.167 1.00 98.62 683 LYS A CA 1
ATOM 5465 C C . LYS A 1 683 ? -21.212 8.031 22.168 1.00 98.62 683 LYS A C 1
ATOM 5467 O O . LYS A 1 683 ? -20.892 7.461 21.130 1.00 98.62 683 LYS A O 1
ATOM 5472 N N . TYR A 1 684 ? -21.354 7.384 23.320 1.00 98.88 684 TYR A N 1
ATOM 5473 C CA . TYR A 1 684 ? -21.272 5.934 23.463 1.00 98.88 684 TYR A CA 1
ATOM 5474 C C . TYR A 1 684 ? -22.578 5.396 24.053 1.00 98.88 684 TYR A C 1
ATOM 5476 O O . TYR A 1 684 ? -22.998 5.833 25.124 1.00 98.88 684 TYR A O 1
ATOM 5484 N N . GLU A 1 685 ? -23.219 4.438 23.384 1.00 98.88 685 GLU A N 1
ATOM 5485 C CA . GLU A 1 685 ? -24.467 3.811 23.832 1.00 98.88 685 GLU A CA 1
ATOM 5486 C C . GLU A 1 685 ? -24.309 2.310 24.112 1.00 98.88 685 GLU A C 1
ATOM 5488 O O . GLU A 1 685 ? -23.877 1.546 23.247 1.00 98.88 685 GLU A O 1
ATOM 5493 N N . VAL A 1 686 ? -24.747 1.882 25.299 1.00 98.88 686 VAL A N 1
ATOM 5494 C CA . VAL A 1 686 ? -24.765 0.483 25.750 1.00 98.88 686 VAL A CA 1
ATOM 5495 C C . VAL A 1 686 ? -26.210 0.005 25.906 1.00 98.88 686 VAL A C 1
ATOM 5497 O O . VAL A 1 686 ? -26.912 0.440 26.821 1.00 98.88 686 VAL A O 1
ATOM 5500 N N . ASN A 1 687 ? -26.666 -0.887 25.019 1.00 98.75 687 ASN A N 1
ATOM 5501 C CA . ASN A 1 687 ? -28.036 -1.414 25.043 1.00 98.75 687 ASN A CA 1
ATOM 5502 C C . ASN A 1 687 ? -28.231 -2.626 25.968 1.00 98.75 687 ASN A C 1
ATOM 5504 O O . ASN A 1 687 ? -27.310 -3.092 26.637 1.00 98.75 687 ASN A O 1
ATOM 5508 N N . SER A 1 688 ? -29.466 -3.125 26.023 1.00 98.44 688 SER A N 1
ATOM 5509 C CA . SER A 1 688 ? -29.891 -4.161 26.964 1.00 98.44 688 SER A CA 1
ATOM 5510 C C . SER A 1 688 ? -29.071 -5.448 26.844 1.00 98.44 688 SER A C 1
ATOM 5512 O O . SER A 1 688 ? -28.888 -6.000 25.757 1.00 98.44 688 SER A O 1
ATOM 5514 N N . GLY A 1 689 ? -28.541 -5.931 27.966 1.00 98.31 689 GLY A N 1
ATOM 5515 C CA . GLY A 1 689 ? -27.670 -7.104 28.020 1.00 98.31 689 GLY A CA 1
ATOM 5516 C C . GLY A 1 689 ? -26.273 -6.891 27.427 1.00 98.31 689 GLY A C 1
ATOM 5517 O O . GLY A 1 689 ? -25.457 -7.805 27.503 1.00 98.31 689 GLY A O 1
ATOM 5518 N N . ALA A 1 690 ? -25.985 -5.723 26.844 1.00 98.81 690 ALA A N 1
ATOM 5519 C CA . ALA A 1 690 ? -24.666 -5.394 26.328 1.00 98.81 690 ALA A CA 1
ATOM 5520 C C . ALA A 1 690 ? -23.717 -5.004 27.473 1.00 98.81 690 ALA A C 1
ATOM 5522 O O . ALA A 1 690 ? -24.144 -4.405 28.467 1.00 98.81 690 ALA A O 1
ATOM 5523 N N . ILE A 1 691 ? -22.435 -5.357 27.345 1.00 98.88 691 ILE A N 1
ATOM 5524 C CA . ILE A 1 691 ? -21.431 -5.137 28.395 1.00 98.88 691 ILE A CA 1
ATOM 5525 C C . ILE A 1 691 ? -20.181 -4.476 27.814 1.00 98.88 691 ILE A C 1
ATOM 5527 O O . ILE A 1 691 ? -19.416 -5.118 27.091 1.00 98.88 691 ILE A O 1
ATOM 5531 N N . LEU A 1 692 ? -19.933 -3.226 28.209 1.00 98.88 692 LEU A N 1
ATOM 5532 C CA . LEU A 1 692 ? -18.620 -2.593 28.091 1.00 98.88 692 LEU A CA 1
ATOM 5533 C C . LEU A 1 692 ? -17.801 -2.925 29.343 1.00 98.88 692 LEU A C 1
ATOM 5535 O O . LEU A 1 692 ? -18.170 -2.560 30.460 1.00 98.88 692 LEU A O 1
ATOM 5539 N N . ARG A 1 693 ? -16.679 -3.614 29.165 1.00 98.88 693 ARG A N 1
ATOM 5540 C CA . ARG A 1 693 ? -15.796 -4.049 30.245 1.00 98.88 693 ARG A CA 1
ATOM 5541 C C . ARG A 1 693 ? -14.417 -3.425 30.092 1.00 98.88 693 ARG A C 1
ATOM 5543 O O . ARG A 1 693 ? -13.732 -3.651 29.099 1.00 98.88 693 ARG A O 1
ATOM 5550 N N . ILE A 1 694 ? -13.988 -2.707 31.120 1.00 98.81 694 ILE A N 1
ATOM 5551 C CA . ILE A 1 694 ? -12.636 -2.175 31.258 1.00 98.81 694 ILE A CA 1
ATOM 5552 C C . ILE A 1 694 ? -11.882 -3.105 32.197 1.00 98.81 694 ILE A C 1
ATOM 5554 O O . ILE A 1 694 ? -12.150 -3.133 33.402 1.00 98.81 694 ILE A O 1
ATOM 5558 N N . ARG A 1 695 ? -10.984 -3.913 31.632 1.00 98.44 695 ARG A N 1
ATOM 5559 C CA . ARG A 1 695 ? -10.226 -4.913 32.388 1.00 98.44 695 ARG A CA 1
ATOM 5560 C C . ARG A 1 695 ? -9.120 -4.263 33.213 1.00 98.44 695 ARG A C 1
ATOM 5562 O O . ARG A 1 695 ? -8.797 -3.083 33.060 1.00 98.44 695 ARG A O 1
ATOM 5569 N N . SER A 1 696 ? -8.532 -5.063 34.097 1.00 95.81 696 SER A N 1
ATOM 5570 C CA . SER A 1 696 ? -7.435 -4.636 34.969 1.00 95.81 696 SER A CA 1
ATOM 5571 C C . SER A 1 696 ? -6.301 -3.968 34.180 1.00 95.81 696 SER A C 1
ATOM 5573 O O . SER A 1 696 ? -5.891 -4.453 33.131 1.00 95.81 696 SER A O 1
ATOM 5575 N N . GLY A 1 697 ? -5.828 -2.820 34.670 1.00 95.94 697 GLY A N 1
ATOM 5576 C CA . GLY A 1 697 ? -4.786 -2.003 34.042 1.00 95.94 697 GLY A CA 1
ATOM 5577 C C . GLY A 1 697 ? -5.245 -1.125 32.871 1.00 95.94 697 GLY A C 1
ATOM 5578 O O . GLY A 1 697 ? -4.495 -0.242 32.469 1.00 95.94 697 GLY A O 1
ATOM 5579 N N . SER A 1 698 ? -6.454 -1.322 32.342 1.00 98.62 698 SER A N 1
ATOM 5580 C CA . SER A 1 698 ? -6.983 -0.573 31.191 1.00 98.62 698 SER A CA 1
ATOM 5581 C C . SER A 1 698 ? -7.810 0.639 31.622 1.00 98.62 698 SER A C 1
ATOM 5583 O O . SER A 1 698 ? -8.226 0.731 32.778 1.00 98.62 698 SER A O 1
ATOM 5585 N N . THR A 1 699 ? -8.065 1.576 30.705 1.00 98.88 699 THR A N 1
ATOM 5586 C CA . THR A 1 699 ? -8.715 2.857 31.038 1.00 98.88 699 THR A CA 1
ATOM 5587 C C . THR A 1 699 ? -9.919 3.169 30.147 1.00 98.88 699 THR A C 1
ATOM 5589 O O . THR A 1 699 ? -9.852 3.042 28.927 1.00 98.88 699 THR A O 1
ATOM 5592 N N . LEU A 1 700 ? -11.004 3.646 30.759 1.00 98.88 700 LEU A N 1
ATOM 5593 C CA . LEU A 1 700 ? -12.068 4.404 30.100 1.00 98.88 700 LEU A CA 1
ATOM 5594 C C . LEU A 1 700 ? -11.934 5.879 30.478 1.00 98.88 700 LEU A C 1
ATOM 5596 O O . LEU A 1 700 ? -11.970 6.207 31.661 1.00 98.88 700 LEU A O 1
ATOM 5600 N N . VAL A 1 701 ? -11.810 6.759 29.487 1.00 98.88 701 VAL A N 1
ATOM 5601 C CA . VAL A 1 701 ? -11.781 8.216 29.676 1.00 98.88 701 VAL A CA 1
ATOM 5602 C C . VAL A 1 701 ? -13.104 8.815 29.215 1.00 98.88 701 VAL A C 1
ATOM 5604 O O . VAL A 1 701 ? -13.523 8.569 28.085 1.00 98.88 701 VAL A O 1
ATOM 5607 N N . ILE A 1 702 ? -13.739 9.623 30.064 1.00 98.75 702 ILE A N 1
ATOM 5608 C CA . ILE A 1 702 ? -14.978 10.347 29.748 1.00 98.75 702 ILE A CA 1
ATOM 5609 C C . ILE A 1 702 ? -14.695 11.849 29.830 1.00 98.75 702 ILE A C 1
ATOM 5611 O O . ILE A 1 702 ? -14.727 12.441 30.916 1.00 98.75 702 ILE A O 1
ATOM 5615 N N . GLU A 1 703 ? -14.385 12.467 28.687 1.00 98.62 703 GLU A N 1
ATOM 5616 C CA . GLU A 1 703 ? -14.037 13.888 28.621 1.00 98.62 703 GLU A CA 1
ATOM 5617 C C . GLU A 1 703 ? -15.254 14.794 28.789 1.00 98.62 703 GLU A C 1
ATOM 5619 O O . GLU A 1 703 ? -16.389 14.413 28.489 1.00 98.62 703 GLU A O 1
ATOM 5624 N N . GLN A 1 704 ? -15.021 16.026 29.243 1.00 98.31 704 GLN A N 1
ATOM 5625 C CA . GLN A 1 704 ? -16.063 17.046 29.280 1.00 98.31 704 GLN A CA 1
ATOM 5626 C C . GLN A 1 704 ? -16.740 17.184 27.910 1.00 98.31 704 GLN A C 1
ATOM 5628 O O . GLN A 1 704 ? -16.070 17.280 26.888 1.00 98.31 704 GLN A O 1
ATOM 5633 N N . GLY A 1 705 ? -18.074 17.205 27.902 1.00 98.00 705 GLY A N 1
ATOM 5634 C CA . GLY A 1 705 ? -18.870 17.311 26.675 1.00 98.00 705 GLY A CA 1
ATOM 5635 C C . GLY A 1 705 ? -19.117 15.986 25.943 1.00 98.00 705 GLY A C 1
ATOM 5636 O O . GLY A 1 705 ? -19.903 15.981 25.001 1.00 98.00 705 GLY A O 1
ATOM 5637 N N . SER A 1 706 ? -18.501 14.873 26.356 1.00 98.69 706 SER A N 1
ATOM 5638 C CA . SER A 1 706 ? -18.854 13.529 25.864 1.00 98.69 706 SER A CA 1
ATOM 5639 C C . SER A 1 706 ? -20.119 12.983 26.543 1.00 98.69 706 SER A C 1
ATOM 5641 O O . SER A 1 706 ? -20.537 13.486 27.593 1.00 98.69 706 SER A O 1
ATOM 5643 N N . GLN A 1 707 ? -20.734 11.952 25.957 1.00 98.69 707 GLN A N 1
ATOM 5644 C CA . GLN A 1 707 ? -21.936 11.301 26.482 1.00 98.69 707 GLN A CA 1
ATOM 5645 C C . GLN A 1 707 ? -21.768 9.780 26.555 1.00 98.69 707 GLN A C 1
ATOM 5647 O O . GLN A 1 707 ? -21.540 9.122 25.542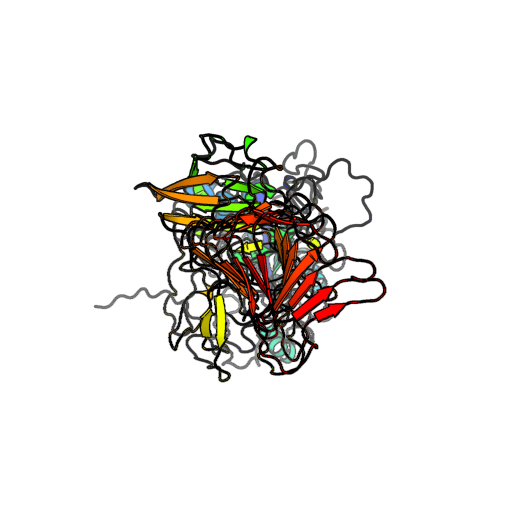 1.00 98.69 707 GLN A O 1
ATOM 5652 N N . LEU A 1 708 ? -21.964 9.210 27.743 1.00 98.88 708 LEU A N 1
ATOM 5653 C CA . LEU A 1 708 ? -22.107 7.774 27.966 1.00 98.88 708 LEU A CA 1
ATOM 5654 C C . LEU A 1 708 ? -23.559 7.464 28.353 1.00 98.88 708 LEU A C 1
ATOM 5656 O O . LEU A 1 708 ? -24.008 7.811 29.447 1.00 98.88 708 LEU A O 1
ATOM 5660 N N . LEU A 1 709 ? -24.281 6.792 27.459 1.00 98.88 709 LEU A N 1
ATOM 5661 C CA . LEU A 1 709 ? -25.657 6.345 27.657 1.00 98.88 709 LEU A CA 1
ATOM 5662 C C . LEU A 1 709 ? -25.687 4.837 27.919 1.00 98.88 709 LEU A C 1
ATOM 5664 O O . LEU A 1 709 ? -25.291 4.040 27.071 1.00 98.88 709 LEU A O 1
ATOM 5668 N N . ILE A 1 710 ? -26.206 4.440 29.075 1.00 98.88 710 ILE A N 1
ATOM 5669 C CA . ILE A 1 710 ? -26.428 3.041 29.443 1.00 98.88 710 ILE A CA 1
ATOM 5670 C C . ILE A 1 710 ? -27.939 2.835 29.531 1.00 98.88 710 ILE A C 1
ATOM 5672 O O . ILE A 1 710 ? -28.582 3.387 30.422 1.00 98.88 710 ILE A O 1
ATOM 5676 N N . ASN A 1 711 ? -28.512 2.083 28.592 1.00 98.75 711 ASN A N 1
ATOM 5677 C CA . ASN A 1 711 ? -29.946 1.791 28.554 1.00 98.75 711 ASN A CA 1
ATOM 5678 C C . ASN A 1 711 ? -30.312 0.627 29.492 1.00 98.75 711 ASN A C 1
ATOM 5680 O O . ASN A 1 711 ? -29.440 -0.063 30.022 1.00 98.75 711 ASN A O 1
ATOM 5684 N N . ASP A 1 712 ? -31.612 0.403 29.699 1.00 98.62 712 ASP A N 1
ATOM 5685 C CA . ASP A 1 712 ? -32.121 -0.584 30.651 1.00 98.62 712 ASP A CA 1
ATOM 5686 C C . ASP A 1 712 ? -31.557 -1.992 30.390 1.00 98.62 712 ASP A C 1
ATOM 5688 O O . ASP A 1 712 ? -31.691 -2.564 29.305 1.00 98.62 712 ASP A O 1
ATOM 5692 N N . GLY A 1 713 ? -30.891 -2.549 31.402 1.00 98.38 713 GLY A N 1
ATOM 5693 C CA . GLY A 1 713 ? -30.217 -3.846 31.340 1.00 98.38 713 GLY A CA 1
ATOM 5694 C C . GLY A 1 713 ? -28.818 -3.822 30.709 1.00 98.38 713 GLY A C 1
ATOM 5695 O O . GLY A 1 713 ? -28.157 -4.860 30.695 1.00 98.38 713 GLY A O 1
ATOM 5696 N N . GLY A 1 714 ? -28.355 -2.682 30.190 1.00 98.81 714 GLY A N 1
ATOM 5697 C CA . GLY A 1 714 ? -26.976 -2.469 29.745 1.00 98.81 714 GLY A CA 1
ATOM 5698 C C . GLY A 1 714 ? -26.018 -2.255 30.919 1.00 98.81 714 GLY A C 1
ATOM 5699 O O . GLY A 1 714 ? -26.423 -1.811 32.000 1.00 98.81 714 GLY A O 1
ATOM 5700 N N . GLN A 1 715 ? -24.739 -2.595 30.728 1.00 98.88 715 GLN A N 1
ATOM 5701 C CA . GLN A 1 715 ? -23.745 -2.539 31.803 1.00 98.88 715 GLN A CA 1
ATOM 5702 C C . GLN A 1 715 ? -22.394 -1.987 31.344 1.00 98.88 715 GLN A C 1
ATOM 5704 O O . GLN A 1 715 ? -21.857 -2.383 30.311 1.00 98.88 715 GLN A O 1
ATOM 5709 N N . VAL A 1 716 ? -21.803 -1.140 32.184 1.00 98.88 716 VAL A N 1
ATOM 5710 C CA . VAL A 1 716 ? -20.385 -0.766 32.115 1.00 98.88 716 VAL A CA 1
ATOM 5711 C C . VAL A 1 716 ? -19.699 -1.279 33.377 1.00 98.88 716 VAL A C 1
ATOM 5713 O O . VAL A 1 716 ? -20.203 -1.054 34.476 1.00 98.88 716 VAL A O 1
ATOM 5716 N N . ILE A 1 717 ? -18.580 -1.989 33.236 1.00 98.75 717 ILE A N 1
ATOM 5717 C CA . ILE A 1 717 ? -17.861 -2.622 34.350 1.00 98.75 717 ILE A CA 1
ATOM 5718 C C . ILE A 1 717 ? -16.392 -2.203 34.316 1.00 98.75 717 ILE A C 1
ATOM 5720 O O . ILE A 1 717 ? -15.703 -2.450 33.330 1.00 98.75 717 ILE A O 1
ATOM 5724 N N . ILE A 1 718 ? -15.907 -1.616 35.409 1.00 98.56 718 ILE A N 1
ATOM 5725 C CA . ILE A 1 718 ? -14.491 -1.309 35.640 1.00 98.56 718 ILE A CA 1
ATOM 5726 C C . ILE A 1 718 ? -13.937 -2.348 36.614 1.00 98.56 718 ILE A C 1
ATOM 5728 O O . ILE A 1 718 ? -14.331 -2.358 37.780 1.00 98.56 718 ILE A O 1
ATOM 5732 N N . GLU A 1 719 ? -13.057 -3.237 36.157 1.00 95.81 719 GLU A N 1
ATOM 5733 C CA . GLU A 1 719 ? -12.594 -4.403 36.923 1.00 95.81 719 GLU A CA 1
ATOM 5734 C C . GLU A 1 719 ? -11.226 -4.185 37.580 1.00 95.81 719 GLU A C 1
ATOM 5736 O O . GLU A 1 719 ? -10.314 -3.657 36.950 1.00 95.81 719 GLU A O 1
ATOM 5741 N N . GLY A 1 720 ? -11.042 -4.684 38.808 1.00 92.31 720 GLY A N 1
ATOM 5742 C CA . GLY A 1 720 ? -9.725 -4.845 39.441 1.00 92.31 720 GLY A CA 1
ATOM 5743 C C . GLY A 1 720 ? -8.885 -3.566 39.474 1.00 92.31 720 GLY A C 1
ATOM 5744 O O . GLY A 1 720 ? -9.197 -2.645 40.213 1.00 92.31 720 GLY A O 1
ATOM 5745 N N . THR A 1 721 ? -7.797 -3.501 38.706 1.00 94.19 721 THR A N 1
ATOM 5746 C CA . THR A 1 721 ? -6.956 -2.288 38.611 1.00 94.19 721 THR A CA 1
ATOM 5747 C C . THR A 1 721 ? -7.323 -1.367 37.444 1.00 94.19 721 THR A C 1
ATOM 5749 O O . THR A 1 721 ? -6.654 -0.357 37.233 1.00 94.19 721 THR A O 1
ATOM 5752 N N . GLY A 1 722 ? -8.365 -1.694 36.677 1.00 97.31 722 GLY A N 1
ATOM 5753 C CA . GLY A 1 722 ? -8.884 -0.866 35.592 1.00 97.31 722 GLY A CA 1
ATOM 5754 C C . GLY A 1 722 ? -9.362 0.489 36.106 1.00 97.31 722 GLY A C 1
ATOM 5755 O O . GLY A 1 722 ? -9.667 0.641 37.291 1.00 97.31 722 GLY A O 1
ATOM 5756 N N . LYS A 1 723 ? -9.404 1.488 35.225 1.00 98.12 723 LYS A N 1
ATOM 5757 C CA . LYS A 1 723 ? -9.630 2.890 35.587 1.00 98.12 723 LYS A CA 1
ATOM 5758 C C . LYS A 1 723 ? -10.797 3.495 34.809 1.00 98.12 723 LYS A C 1
ATOM 5760 O O . LYS A 1 723 ? -10.830 3.430 33.584 1.00 98.12 723 LYS A O 1
ATOM 5765 N N . LEU A 1 724 ? -11.703 4.157 35.519 1.00 98.62 724 LEU A N 1
ATOM 5766 C CA . LEU A 1 724 ? -12.566 5.199 34.975 1.00 98.62 724 LEU A CA 1
ATOM 5767 C C . LEU A 1 724 ? -11.928 6.562 35.264 1.00 98.62 724 LEU A C 1
ATOM 5769 O O . LEU A 1 724 ? -11.839 6.983 36.416 1.00 98.62 724 LEU A O 1
ATOM 5773 N N . ASP A 1 725 ? -11.471 7.241 34.219 1.00 98.56 725 ASP A N 1
ATOM 5774 C CA . ASP A 1 725 ? -10.955 8.608 34.260 1.00 98.56 725 ASP A CA 1
ATOM 5775 C C . ASP A 1 725 ? -12.072 9.576 33.850 1.00 98.56 725 ASP A C 1
ATOM 5777 O O . ASP A 1 725 ? -12.388 9.750 32.670 1.00 98.56 725 ASP A O 1
ATOM 5781 N N . TYR A 1 726 ? -12.738 10.149 34.848 1.00 98.62 726 TYR A N 1
ATOM 5782 C CA . TYR A 1 726 ? -13.871 11.036 34.656 1.00 98.62 726 TYR A CA 1
ATOM 5783 C C . TYR A 1 726 ? -13.420 12.497 34.636 1.00 98.62 726 TYR A C 1
ATOM 5785 O O . TYR A 1 726 ? -12.954 13.045 35.640 1.00 98.62 726 TYR A O 1
ATOM 5793 N N . GLN A 1 727 ? -13.637 13.161 33.501 1.00 98.25 727 GLN A N 1
ATOM 5794 C CA . GLN A 1 727 ? -13.220 14.547 33.279 1.00 98.25 727 GLN A CA 1
ATOM 5795 C C . GLN A 1 727 ? -14.408 15.488 33.034 1.00 98.25 727 GLN A C 1
ATOM 5797 O O . GLN A 1 727 ? -14.242 16.592 32.516 1.00 98.25 727 GLN A O 1
ATOM 5802 N N . GLY A 1 728 ? -15.609 15.087 33.463 1.00 97.31 728 GLY A N 1
ATOM 5803 C CA . GLY A 1 728 ? -16.814 15.920 33.423 1.00 97.31 728 GLY A CA 1
ATOM 5804 C C . GLY A 1 728 ? -17.734 15.689 32.224 1.00 97.31 728 GLY A C 1
ATOM 5805 O O . GLY A 1 728 ? -18.497 16.594 31.888 1.00 97.31 728 GLY A O 1
ATOM 5806 N N . GLY A 1 729 ? -17.643 14.545 31.540 1.00 98.06 729 GLY A N 1
ATOM 5807 C CA . GLY A 1 729 ? -18.654 14.158 30.550 1.00 98.06 729 GLY A CA 1
ATOM 5808 C C . GLY A 1 729 ? -19.960 13.693 31.195 1.00 98.06 729 GLY A C 1
ATOM 5809 O O . GLY A 1 729 ? -20.052 13.514 32.406 1.00 98.06 729 GLY A O 1
ATOM 5810 N N . THR A 1 730 ? -20.994 13.511 30.381 1.00 98.62 730 THR A N 1
ATOM 5811 C CA . THR A 1 730 ? -22.334 13.148 30.858 1.00 98.62 730 THR A CA 1
ATOM 5812 C C . THR A 1 730 ? -22.482 11.636 30.939 1.00 98.62 730 THR A C 1
ATOM 5814 O O . THR A 1 730 ? -22.216 10.938 29.965 1.00 98.62 730 THR A O 1
ATOM 5817 N N . ILE A 1 731 ? -22.964 11.134 32.077 1.00 98.81 731 ILE A N 1
ATOM 5818 C CA . ILE A 1 731 ? -23.339 9.727 32.257 1.00 98.81 731 ILE A CA 1
ATOM 5819 C C . ILE A 1 731 ? -24.855 9.651 32.476 1.00 98.81 731 ILE A C 1
ATOM 5821 O O . ILE A 1 731 ? -25.395 10.270 33.400 1.00 98.81 731 ILE A O 1
ATOM 5825 N N . THR A 1 732 ? -25.550 8.874 31.646 1.00 98.88 732 THR A N 1
ATOM 5826 C CA . THR A 1 732 ? -26.998 8.647 31.749 1.00 98.88 732 THR A CA 1
ATOM 5827 C C . THR A 1 732 ? -27.288 7.159 31.913 1.00 98.88 732 THR A C 1
ATOM 5829 O O . THR A 1 732 ? -26.965 6.354 31.044 1.00 98.88 732 THR A O 1
ATOM 5832 N N . LEU A 1 733 ? -27.928 6.802 33.026 1.00 98.81 733 LEU A N 1
ATOM 5833 C CA . LEU A 1 733 ? -28.392 5.455 33.356 1.00 98.81 733 LEU A CA 1
ATOM 5834 C C . LEU A 1 733 ? -29.902 5.364 33.084 1.00 98.81 733 LEU A C 1
ATOM 5836 O O . LEU A 1 733 ? -30.738 5.586 33.965 1.00 98.81 733 LEU A O 1
ATOM 5840 N N . ASN A 1 734 ? -30.253 5.108 31.828 1.00 98.44 734 ASN A N 1
ATOM 5841 C CA . ASN A 1 734 ? -31.616 5.139 31.310 1.00 98.44 734 ASN A CA 1
ATOM 5842 C C . ASN A 1 734 ? -32.347 3.802 31.528 1.00 98.44 734 ASN A C 1
ATOM 5844 O O . ASN A 1 734 ? -32.372 2.950 30.643 1.00 98.44 734 ASN A O 1
ATOM 5848 N N . GLY A 1 735 ? -32.946 3.629 32.708 1.00 97.88 735 GLY A N 1
ATOM 5849 C CA . GLY A 1 735 ? -33.708 2.435 33.094 1.00 97.88 735 GLY A CA 1
ATOM 5850 C C . GLY A 1 735 ? -33.271 1.889 34.452 1.00 97.88 735 GLY A C 1
ATOM 5851 O O . GLY A 1 735 ? -32.127 2.074 34.857 1.00 97.88 735 GLY A O 1
ATOM 5852 N N . SER A 1 736 ? -34.175 1.247 35.196 1.00 98.00 736 SER A N 1
ATOM 5853 C CA . SER A 1 736 ? -33.895 0.747 36.556 1.00 98.00 736 SER A CA 1
ATOM 5854 C C . SER A 1 736 ? -32.802 -0.325 36.620 1.00 98.00 736 SER A C 1
ATOM 5856 O O . SER A 1 736 ? -32.207 -0.534 37.673 1.00 98.00 736 SER A O 1
ATOM 5858 N N . ASN A 1 737 ? -32.529 -0.997 35.502 1.00 98.19 737 ASN A N 1
ATOM 5859 C CA . ASN A 1 737 ? -31.521 -2.044 35.369 1.00 98.19 737 ASN A CA 1
ATOM 5860 C C . ASN A 1 737 ? -30.245 -1.556 34.659 1.00 98.19 737 ASN A C 1
ATOM 5862 O O . ASN A 1 737 ? -29.346 -2.361 34.416 1.00 98.19 737 ASN A O 1
ATOM 5866 N N . ALA A 1 738 ? -30.154 -0.273 34.288 1.00 98.75 738 ALA A N 1
ATOM 5867 C CA . ALA A 1 738 ? -28.924 0.308 33.754 1.00 98.75 738 ALA A CA 1
ATOM 5868 C C . ALA A 1 738 ? -27.863 0.403 34.865 1.00 98.75 738 ALA A C 1
ATOM 5870 O O . ALA A 1 738 ? -28.115 0.988 35.924 1.00 98.75 738 ALA A O 1
ATOM 5871 N N . LYS A 1 739 ? -26.674 -0.170 34.629 1.00 98.75 739 LYS A N 1
ATOM 5872 C CA . LYS A 1 739 ? -25.641 -0.333 35.665 1.00 98.75 739 LYS A CA 1
ATOM 5873 C C . LYS A 1 739 ? -24.277 0.205 35.234 1.00 98.75 739 LYS A C 1
ATOM 5875 O O . LYS A 1 739 ? -23.710 -0.253 34.244 1.00 98.75 739 LYS A O 1
ATOM 5880 N N . LEU A 1 740 ? -23.692 1.065 36.066 1.00 98.75 740 LEU A N 1
ATOM 5881 C CA . LEU A 1 740 ? -22.255 1.356 36.062 1.00 98.75 740 LEU A CA 1
ATOM 5882 C C . LEU A 1 740 ? -21.616 0.713 37.299 1.00 98.75 740 LEU A C 1
ATOM 5884 O O . LEU A 1 740 ? -21.882 1.118 38.426 1.00 98.75 740 LEU A O 1
ATOM 5888 N N . GLU A 1 741 ? -20.790 -0.309 37.109 1.00 98.38 741 GLU A N 1
ATOM 5889 C CA . GLU A 1 741 ? -20.091 -1.006 38.186 1.00 98.38 741 GLU A CA 1
ATOM 5890 C C . GLU A 1 741 ? -18.614 -0.606 38.231 1.00 98.38 741 GLU A C 1
ATOM 5892 O O . GLU A 1 741 ? -17.881 -0.785 37.261 1.00 98.38 741 GLU A O 1
ATOM 5897 N N . ILE A 1 742 ? -18.171 -0.088 39.375 1.00 97.25 742 ILE A N 1
ATOM 5898 C CA . ILE A 1 742 ? -16.793 0.333 39.625 1.00 97.25 742 ILE A CA 1
ATOM 5899 C C . ILE A 1 742 ? -16.212 -0.592 40.697 1.00 97.25 742 ILE A C 1
ATOM 5901 O O . ILE A 1 742 ? -16.318 -0.338 41.900 1.00 97.25 742 ILE A O 1
ATOM 5905 N N . ALA A 1 743 ? -15.624 -1.700 40.248 1.00 94.62 743 ALA A N 1
ATOM 5906 C CA . ALA A 1 743 ? -14.813 -2.575 41.092 1.00 94.62 743 ALA A CA 1
ATOM 5907 C C . ALA A 1 743 ? -13.344 -2.118 41.137 1.00 94.62 743 ALA A C 1
ATOM 5909 O O . ALA A 1 743 ? -12.643 -2.401 42.108 1.00 94.62 743 ALA A O 1
ATOM 5910 N N . GLY A 1 744 ? -12.891 -1.410 40.098 1.00 94.81 744 GLY A N 1
ATOM 5911 C CA . GLY A 1 744 ? -11.562 -0.817 40.031 1.00 94.81 744 GLY A CA 1
ATOM 5912 C C . GLY A 1 744 ? -11.488 0.635 40.478 1.00 94.81 744 GLY A C 1
ATOM 5913 O O . GLY A 1 744 ? -12.142 1.037 41.444 1.00 94.81 744 GLY A O 1
ATOM 5914 N N . ASN A 1 745 ? -10.645 1.399 39.789 1.00 95.56 745 ASN A N 1
ATOM 5915 C CA . ASN A 1 745 ? -10.274 2.761 40.139 1.00 95.56 745 ASN A CA 1
ATOM 5916 C C . ASN A 1 745 ? -11.186 3.792 39.461 1.00 95.56 745 ASN A C 1
ATOM 5918 O O . ASN A 1 745 ? -11.458 3.706 38.267 1.00 95.56 745 ASN A O 1
ATOM 5922 N N . LEU A 1 746 ? -11.592 4.815 40.203 1.00 96.62 746 LEU A N 1
ATOM 5923 C CA . LEU A 1 746 ? -12.219 6.037 39.715 1.00 96.62 746 LEU A CA 1
ATOM 5924 C C . LEU A 1 746 ? -11.262 7.204 39.963 1.00 96.62 746 LEU A C 1
ATOM 5926 O O . LEU A 1 746 ? -10.807 7.415 41.084 1.00 96.62 746 LEU A O 1
ATOM 5930 N N . THR A 1 747 ? -10.977 7.993 38.936 1.00 97.25 747 THR A N 1
ATOM 5931 C CA . THR A 1 747 ? -10.289 9.280 39.069 1.00 97.25 747 THR A CA 1
ATOM 5932 C C . THR A 1 747 ? -11.208 10.388 38.589 1.00 97.25 747 THR A C 1
ATOM 5934 O O . THR A 1 747 ? -11.748 10.305 37.491 1.00 97.25 747 THR A O 1
ATOM 5937 N N . ILE A 1 748 ? -11.368 11.424 39.405 1.00 97.94 748 ILE A N 1
ATOM 5938 C CA . ILE A 1 748 ? -12.181 12.600 39.107 1.00 97.94 748 ILE A CA 1
ATOM 5939 C C . ILE A 1 748 ? -11.220 13.759 38.851 1.00 97.94 748 ILE A C 1
ATOM 5941 O O . ILE A 1 748 ? -10.393 14.094 39.706 1.00 97.94 748 ILE A O 1
ATOM 5945 N N . ALA A 1 749 ? -11.271 14.347 37.656 1.00 97.06 749 ALA A N 1
ATOM 5946 C CA . ALA A 1 749 ? -10.411 15.472 37.295 1.00 97.06 749 ALA A CA 1
ATOM 5947 C C . ALA A 1 749 ? -10.676 16.710 38.174 1.00 97.06 749 ALA A C 1
ATOM 5949 O O . ALA A 1 749 ? -11.745 16.863 38.765 1.00 97.06 749 ALA A O 1
ATOM 5950 N N . ALA A 1 750 ? -9.692 17.609 38.258 1.00 96.81 750 ALA A N 1
ATOM 5951 C CA . ALA A 1 750 ? -9.782 18.805 39.093 1.00 96.81 750 ALA A CA 1
ATOM 5952 C C . ALA A 1 750 ? -11.002 19.673 38.731 1.00 96.81 750 ALA A C 1
ATOM 5954 O O . ALA A 1 750 ? -11.310 19.869 37.554 1.00 96.81 750 ALA A O 1
ATOM 5955 N N . ASN A 1 751 ? -11.674 20.216 39.749 1.00 96.69 751 ASN A N 1
ATOM 5956 C CA . ASN A 1 751 ? -12.885 21.037 39.613 1.00 96.69 751 ASN A CA 1
ATOM 5957 C C . ASN A 1 751 ? -14.046 20.354 38.862 1.00 96.69 751 ASN A C 1
ATOM 5959 O O . ASN A 1 751 ? -14.874 21.034 38.251 1.00 96.69 751 ASN A O 1
ATOM 5963 N N . LYS A 1 752 ? -14.101 19.016 38.858 1.00 97.50 752 LYS A N 1
ATOM 5964 C CA . LYS A 1 752 ? -15.214 18.239 38.294 1.00 97.50 752 LYS A CA 1
ATOM 5965 C C . LYS A 1 752 ? -16.003 17.549 39.397 1.00 97.50 752 LYS A C 1
ATOM 5967 O O . LYS A 1 752 ? -15.433 17.134 40.398 1.00 97.50 752 LYS A O 1
ATOM 5972 N N . THR A 1 753 ? -17.302 17.385 39.179 1.00 96.56 753 THR A N 1
ATOM 5973 C CA . THR A 1 753 ? -18.168 16.597 40.061 1.00 96.56 753 THR A CA 1
ATOM 5974 C C . THR A 1 753 ? -18.551 15.302 39.367 1.00 96.56 753 THR A C 1
ATOM 5976 O O . THR A 1 753 ? -19.107 15.351 38.262 1.00 96.56 753 THR A O 1
ATOM 5979 N N . PHE A 1 754 ? -18.256 14.155 39.980 1.00 97.62 754 PHE A N 1
ATOM 5980 C CA . PHE A 1 754 ? -18.727 12.870 39.468 1.00 97.62 754 PHE A CA 1
ATOM 5981 C C . PHE A 1 754 ? -20.234 12.755 39.699 1.00 97.62 754 PHE A C 1
ATOM 5983 O O . PHE A 1 754 ? -20.711 12.769 40.830 1.00 97.62 754 PHE A O 1
ATOM 5990 N N . THR A 1 755 ? -21.001 12.672 38.615 1.00 96.62 755 THR A N 1
ATOM 5991 C CA . THR A 1 755 ? -22.464 12.636 38.673 1.00 96.62 755 THR A CA 1
ATOM 5992 C C . THR A 1 755 ? -23.035 11.804 37.531 1.00 96.62 755 THR A C 1
ATOM 5994 O O . THR A 1 755 ? -22.364 11.546 36.531 1.00 96.62 755 THR A O 1
ATOM 5997 N N . PHE A 1 756 ? -24.284 11.377 37.685 1.00 97.75 756 PHE A N 1
ATOM 5998 C CA . PHE A 1 756 ? -25.050 10.671 36.667 1.00 97.75 756 PHE A CA 1
ATOM 5999 C C . PHE A 1 756 ? -26.521 11.094 36.724 1.00 97.75 756 PHE A C 1
ATOM 6001 O O . PHE A 1 756 ? -26.992 11.662 37.709 1.00 97.75 756 PHE A O 1
ATOM 6008 N N . SER A 1 757 ? -27.254 10.807 35.654 1.00 98.38 757 SER A N 1
ATOM 6009 C CA . SER A 1 757 ? -28.698 11.047 35.539 1.00 98.38 757 SER A CA 1
ATOM 6010 C C . SER A 1 757 ? -29.451 9.751 35.229 1.00 98.38 757 SER A C 1
ATOM 6012 O O . SER A 1 757 ? -28.845 8.775 34.789 1.00 98.38 757 SER A O 1
ATOM 6014 N N . GLY A 1 758 ? -30.772 9.742 35.423 1.00 97.94 758 GLY A N 1
ATOM 6015 C CA . GLY A 1 758 ? -31.640 8.599 35.110 1.00 97.94 758 GLY A CA 1
ATOM 6016 C C . GLY A 1 758 ? -32.019 7.748 36.326 1.00 97.94 758 GLY A C 1
ATOM 6017 O O . GLY A 1 758 ? -31.791 8.141 37.468 1.00 97.94 758 GLY A O 1
ATOM 6018 N N . SER A 1 759 ? -32.663 6.606 36.076 1.00 97.88 759 SER A N 1
ATOM 6019 C CA . SER A 1 759 ? -33.245 5.732 37.108 1.00 97.88 759 SER A CA 1
ATOM 6020 C C . SER A 1 759 ? -32.410 4.488 37.428 1.00 97.88 759 SER A C 1
ATOM 6022 O O . SER A 1 759 ? -32.850 3.668 38.233 1.00 97.88 759 SER A O 1
ATOM 6024 N N . GLY A 1 760 ? -31.261 4.306 36.770 1.00 98.19 760 GLY A N 1
ATOM 6025 C CA . GLY A 1 760 ? -30.335 3.208 37.053 1.00 98.19 760 GLY A CA 1
ATOM 6026 C C . GLY A 1 760 ? -29.461 3.471 38.278 1.00 98.19 760 GLY A C 1
ATOM 6027 O O . GLY A 1 760 ? -29.758 4.339 39.100 1.00 98.19 760 GLY A O 1
ATOM 6028 N N . TYR A 1 761 ? -28.366 2.722 38.414 1.00 98.31 761 TYR A N 1
ATOM 6029 C CA . TYR A 1 761 ? -27.508 2.817 39.596 1.00 98.31 761 TYR A CA 1
ATOM 6030 C C . TYR A 1 761 ? -26.014 2.655 39.301 1.00 98.31 761 TYR A C 1
ATOM 6032 O O . TYR A 1 761 ? -25.588 1.930 38.396 1.00 98.31 761 TYR A O 1
ATOM 6040 N N . VAL A 1 762 ? -25.206 3.311 40.136 1.00 98.25 762 VAL A N 1
ATOM 6041 C CA . VAL A 1 762 ? -23.762 3.089 40.224 1.00 98.25 762 VAL A CA 1
ATOM 6042 C C . VAL A 1 762 ? -23.493 2.125 41.377 1.00 98.25 762 VAL A C 1
ATOM 6044 O O . VAL A 1 762 ? -23.958 2.340 42.495 1.00 98.25 762 VAL A O 1
ATOM 6047 N N . LYS A 1 763 ? -22.742 1.055 41.119 1.00 97.06 763 LYS A N 1
ATOM 6048 C CA . LYS A 1 763 ? -22.332 0.072 42.127 1.00 97.06 763 LYS A CA 1
ATOM 6049 C C . LYS A 1 763 ? -20.827 0.160 42.343 1.00 97.06 763 LYS A C 1
ATOM 6051 O O . LYS A 1 763 ? -20.060 -0.215 41.463 1.00 97.06 763 LYS A O 1
ATOM 6056 N N . PHE A 1 764 ? -20.407 0.574 43.532 1.00 94.44 764 PHE A N 1
ATOM 6057 C CA . PHE A 1 764 ? -19.019 0.436 43.967 1.00 94.44 764 PHE A CA 1
ATOM 6058 C C . PHE A 1 764 ? -18.831 -0.954 44.578 1.00 94.44 764 PHE A C 1
ATOM 6060 O O . PHE A 1 764 ? -19.489 -1.290 45.561 1.00 94.44 764 PHE A O 1
ATOM 6067 N N . SER A 1 765 ? -17.984 -1.783 43.969 1.00 92.31 765 SER A N 1
ATOM 6068 C CA . SER A 1 765 ? -17.823 -3.198 44.347 1.00 92.31 765 SER A CA 1
ATOM 6069 C C . SER A 1 765 ? -16.372 -3.622 44.566 1.00 92.31 765 SER A C 1
ATOM 6071 O O . SER A 1 765 ? -16.081 -4.816 44.615 1.00 92.31 765 SER A O 1
ATOM 6073 N N . SER A 1 766 ? -15.461 -2.657 44.717 1.00 87.44 766 SER A N 1
ATOM 6074 C CA . SER A 1 766 ? -14.045 -2.944 44.942 1.00 87.44 766 SER A CA 1
ATOM 6075 C C . SER A 1 766 ? -13.818 -3.750 46.220 1.00 87.44 766 SER A C 1
ATOM 6077 O O . SER A 1 766 ? -14.351 -3.423 47.280 1.00 87.44 766 SER A O 1
ATOM 6079 N N . THR A 1 767 ? -12.989 -4.789 46.120 1.00 82.12 767 THR A N 1
ATOM 6080 C CA . THR A 1 767 ? -12.537 -5.605 47.258 1.00 82.12 767 THR A CA 1
ATOM 6081 C C . THR A 1 767 ? -11.159 -5.183 47.770 1.00 82.12 767 THR A C 1
ATOM 6083 O O . THR A 1 767 ? -10.617 -5.833 48.663 1.00 82.12 767 THR A O 1
ATOM 6086 N N . ALA A 1 768 ? -10.559 -4.132 47.199 1.00 73.81 768 ALA A N 1
ATOM 6087 C CA . ALA A 1 768 ? -9.274 -3.614 47.652 1.00 73.81 768 ALA A CA 1
ATOM 6088 C C . ALA A 1 768 ? -9.390 -3.078 49.093 1.00 73.81 768 ALA A C 1
ATOM 6090 O O . ALA A 1 768 ? -10.346 -2.386 49.445 1.00 73.81 768 ALA A O 1
ATOM 6091 N N . SER A 1 769 ? -8.418 -3.404 49.950 1.00 63.28 769 SER A N 1
ATOM 6092 C CA . SER A 1 769 ? -8.416 -2.976 51.350 1.00 63.28 769 SER A CA 1
ATOM 6093 C C . SER A 1 769 ? -8.211 -1.456 51.465 1.00 63.28 769 SER A C 1
ATOM 6095 O O . SER A 1 769 ? -7.100 -0.966 51.274 1.00 63.28 769 SER A O 1
ATOM 6097 N N . SER A 1 770 ? -9.283 -0.746 51.838 1.00 59.50 770 SER A N 1
ATOM 6098 C CA . SER A 1 770 ? -9.422 0.703 52.110 1.00 59.50 770 SER A CA 1
ATOM 6099 C C . SER A 1 770 ? -9.228 1.681 50.932 1.00 59.50 770 SER A C 1
ATOM 6101 O O . SER A 1 770 ? -8.213 1.638 50.251 1.00 59.50 770 SER A O 1
ATOM 6103 N N . ALA A 1 771 ? -10.234 2.558 50.754 1.00 57.09 771 ALA A N 1
ATOM 6104 C CA . ALA A 1 771 ? -10.361 3.898 50.127 1.00 57.09 771 ALA A CA 1
ATOM 6105 C C . ALA A 1 771 ? -9.480 4.378 48.942 1.00 57.09 771 ALA A C 1
ATOM 6107 O O . ALA A 1 771 ? -9.686 5.491 48.469 1.00 57.09 771 ALA A O 1
ATOM 6108 N N . ASN A 1 772 ? -8.541 3.593 48.420 1.00 72.12 772 ASN A N 1
ATOM 6109 C CA . ASN A 1 772 ? -7.572 4.043 47.412 1.00 72.12 772 ASN A CA 1
ATOM 6110 C C . ASN A 1 772 ? -8.064 3.889 45.968 1.00 72.12 772 ASN A C 1
ATOM 6112 O O . ASN A 1 772 ? -7.359 4.255 45.033 1.00 72.12 772 ASN A O 1
ATOM 6116 N N . ASN A 1 773 ? -9.263 3.342 45.773 1.00 87.56 773 ASN A N 1
ATOM 6117 C CA . ASN A 1 773 ? -9.839 3.132 44.451 1.00 87.56 773 ASN A CA 1
ATOM 6118 C C . ASN A 1 773 ? -10.661 4.339 43.965 1.00 87.56 773 ASN A C 1
ATOM 6120 O O . ASN A 1 773 ? -11.215 4.289 42.874 1.00 87.56 773 ASN A O 1
ATOM 6124 N N . ILE A 1 774 ? -10.757 5.419 44.747 1.00 91.38 774 ILE A N 1
ATOM 6125 C CA . ILE A 1 774 ? -11.356 6.686 44.317 1.00 91.38 774 ILE A CA 1
ATOM 6126 C C . ILE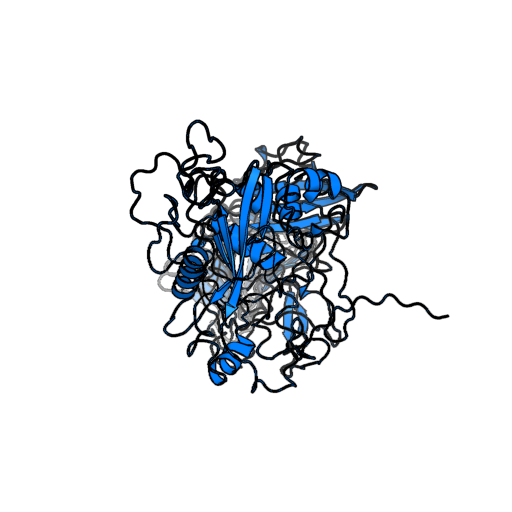 A 1 774 ? -10.348 7.805 44.571 1.00 91.38 774 ILE A C 1
ATOM 6128 O O . ILE A 1 774 ? -9.929 8.037 45.699 1.00 91.38 774 ILE A O 1
ATOM 6132 N N . THR A 1 775 ? -9.961 8.509 43.511 1.00 93.00 775 THR A N 1
ATOM 6133 C CA . THR A 1 775 ? -9.074 9.673 43.562 1.00 93.00 775 THR A CA 1
ATOM 6134 C C . THR A 1 775 ? -9.839 10.912 43.121 1.00 93.00 775 THR A C 1
ATOM 6136 O O . THR A 1 775 ? -10.173 11.056 41.946 1.00 93.00 775 THR A O 1
ATOM 6139 N N . ALA A 1 776 ? -10.092 11.816 44.063 1.00 92.69 776 ALA A N 1
ATOM 6140 C CA . ALA A 1 776 ? -10.674 13.128 43.815 1.00 92.69 776 ALA A CA 1
ATOM 6141 C C . ALA A 1 776 ? -9.546 14.173 43.745 1.00 92.69 776 ALA A C 1
ATOM 6143 O O . ALA A 1 776 ? -8.881 14.443 44.745 1.00 92.69 776 ALA A O 1
ATOM 6144 N N . ASN A 1 777 ? -9.293 14.745 42.563 1.00 93.81 777 ASN A N 1
ATOM 6145 C CA . ASN A 1 777 ? -8.298 15.811 42.403 1.00 93.81 777 ASN A CA 1
ATOM 6146 C C . ASN A 1 777 ? -8.781 17.148 43.003 1.00 93.81 777 ASN A C 1
ATOM 6148 O O . ASN A 1 777 ? -9.933 17.290 43.413 1.00 93.81 777 ASN A O 1
ATOM 6152 N N . ALA A 1 778 ? -7.904 18.154 43.055 1.00 94.31 778 ALA A N 1
ATOM 6153 C CA . ALA A 1 778 ? -8.201 19.448 43.675 1.00 94.31 778 ALA A CA 1
ATOM 6154 C C . ALA A 1 778 ? -9.537 20.056 43.196 1.00 94.31 778 ALA A C 1
ATOM 6156 O O . ALA A 1 778 ? -9.789 20.167 41.995 1.00 94.31 778 ALA A O 1
ATOM 6157 N N . GLY A 1 779 ? -10.397 20.435 44.147 1.00 91.12 779 GLY A N 1
ATOM 6158 C CA . GLY A 1 779 ? -11.704 21.044 43.873 1.00 91.12 779 GLY A CA 1
ATOM 6159 C C . GLY A 1 779 ? -12.749 20.106 43.257 1.00 91.12 779 GLY A C 1
ATOM 6160 O O . GLY A 1 779 ? -13.803 20.583 42.849 1.00 91.12 779 GLY A O 1
ATOM 6161 N N . SER A 1 780 ? -12.467 18.804 43.150 1.00 91.75 780 SER A N 1
ATOM 6162 C CA . SER A 1 780 ? -13.445 17.818 42.683 1.00 91.75 780 SER A CA 1
ATOM 6163 C C . SER A 1 780 ? -14.366 17.333 43.804 1.00 91.75 780 SER A C 1
ATOM 6165 O O . SER A 1 780 ? -14.021 17.438 44.984 1.00 91.75 780 SER A O 1
ATOM 6167 N N . ALA A 1 781 ? -15.545 16.843 43.421 1.00 83.25 781 ALA A N 1
ATOM 6168 C CA . ALA A 1 781 ? -16.579 16.357 44.333 1.00 83.25 781 ALA A CA 1
ATOM 6169 C C . ALA A 1 781 ? -17.208 15.048 43.850 1.00 83.25 781 ALA A C 1
ATOM 6171 O O . ALA A 1 781 ? -17.318 14.857 42.613 1.00 83.25 781 ALA A O 1
#

Secondary structure (DSSP, 8-state):
-----------------TT--TT-B---------TT-TT-S---GGG-SSS-SSEEEEEEEEEEEE-S--TTS-TT---TT---TT--TTS-S-SSS-TTS--TTT--SSTHHHHHHTT-TT---HHHHHHHHTTT-EEEEEEE-EETTEE--EEE--TT--SHHHHHHHHHHHHHHH-TT---GGG--S-S--TTSS-TT-TTTS---SS-S-EEEEES--HHHHHHHHHTTSS-TTGGGSTTTBSEES----SS--EETTEE----EEEE-STTTTHHHHHHHHHHHHHH----TTSGGG--TT-SS----SSTTS-S-SS-SS--HHHHHHTTS--SEETTTTEE-EESSGGG--GGGEEEE--HHHH--EEEEEETT-SSS-EEEEEEEE-S-SGGGSPPP-B-TTSPBPPPPP-EEEEEEE-S-S-TT----TTTTTT-EEEE-TT--EEEEE-SS-B--GGGTT--BPEEEEEEE-TTTSB-TTSEEE--SS-SSB-------SSS----SEEE--EETTEE--GGGTTT-SB-TT-EESTTSSS---------TTT-SPEEEE---EEEEEEE-TTS-EEEEEESS--EE-S-EEE-SEEEE--SSTTSS-SEEE-TT-EEEE---SS---SB-BTTBS-PPPEEEE-TT-EEEE-TT-EEEE-TT-EEEE-TT-EEEE-TT-EEEE-TT-EEEEETT-EEEEETT-EEEE-TT-EEEEEB-EEEEESTT-EEEESSEEEE-TT-----EES-EEEE---SSSSTTEEE-TT--

Radius of gyration: 30.1 Å; chains: 1; bounding box: 79×73×93 Å